Protein AF-A0A820AHL5-F1 (afdb_monomer_lite)

Radius of gyration: 37.46 Å; chains: 1; bounding box: 86×51×110 Å

InterPro domains:
  IPR010291 Ion channel regulatory protein, UNC-93 [PF05978] (450-755)
  IPR023213 Chloramphenicol acetyltransferase-like domain superfamily [G3DSA:3.30.559.10] (4-155)
  IPR023213 Chloramphenicol acetyltransferase-like domain superfamily [G3DSA:3.30.559.10] (196-404)
  IPR036259 MFS transporter superfamily [G3DSA:1.20.1250.20] (405-611)
  IPR036259 MFS transporter superfamily [SSF103473] (408-752)
  IPR051617 UNC-93-like transmembrane regulator [PTHR23294] (353-756)

pLDDT: mean 82.01, std 14.43, range [29.73, 97.81]

Organism: NCBI:txid433720

Secondary structure (DSSP, 8-state):
--S-GGGSTT------S-TT---EEEEEEEESS-HHHHS--HHHHHSSSSEE-GGGGTGGGGS--SSPPTTSSSS--TT--SEEEEEEEETTS-EEEEEEE-TTT--HHHHHHHHHHHHHHHHHHHHTPPPP----B--THHHHHHSSS-TTSSS--HHHHHHHHTS----EEGGG--TT--TTTTTTTSPPTTS-GGG----BPP-GGG--SSS-----EE---HHHHHHHHHHHHTT-SS---HHHHHHHHHHHHHHHHTT-TT-SS-EEEEEEEE-GGGSSSPPPTTB-S--EEEEEEEESS---HHHHHHHHHHHHHT-SHHHHHHHHHHHHH-S-TTTEES---BTTEEEEEE-TTS-GGG---SS-S-S---------TTEEEE---S--SHHHHHHHHHHHHHHHHHHHHHHHHHHHHHHHHHHHHHHHHHHHTTTS------HHHHHHHHHHHHHHHTTTHHHHHHHH-HHHHHHHHHHHHHHHHHHTTS--HHHHHHHHHHHHHHHHHHHHHHHHHHHHT--TTTHHHHHHHHHHHHHHTHHHHHHHHHHH--SSS--HHHHHHHHHHHHHHHHHHHHHHHHHHHHHHHHHHHHTTT--S------HHHHHHHHHHHHHHHTSHHHHHHHHHHHH-S------SS-TTHHHHHHHHHHHHHHHHHHIIIII----SHHHHHHHHHHHHHHHHHHHHHHHHHS-TTGGGS---PPPSS---HHHHHHHHHHHHHHHHHHHHHHHHHHHHHHHHHH-

Foldseek 3Di:
DQLDLCPFPAHDDDDDDDPLALEEAEAEAEDAADPCVQDPFLVVCCPDQNKDFNVVRPVVVQEDDPFDAAPPDSPPRPSHHQKYWYWYAYNVRDIDIDIDGNQQFFDPLLVLLVLQLLLQQLQCVVVVHDRDDDDFDADCCVLVVLAPDRLSDPDFDPVLLVLLVPAQFAFAFLLVECVLDDPVSNVLNHDDPVDDPVPDDHDHHDPNVQFDPPDDFGDMRGDDDPVRLVVLLCQLPVPDPDRFDSVLSVCLVVVLVLCVVLVQQQAADKFWEWEKDACQVQAVVHHDSSHTGNRIGTGIQIDRHRDGSNVSSVSVVVSNVSRHSVSSNSNSSVCSPDNHVSGTDGADAGSRGAYEDECPPSPQQVSHSNPHTDSDDDDDDDRGHRYYYHDDSSVPCPVVLLVVLLVLLLLLLQLLLLLLLLQVLCLLCVQLLQVLVCVVCVPDDDDPAGSVVLLVLLQVLLVVLLLCLVVVCVVCNLLVLLLLLLVLSLLQLVCLLPPDRVSNSVSSNVNSNSVSNNVVSSVVSLVVSADPVCSLVSVLSSQLSNLNSLAPNLVCLLVQDPDQHCHNVSRNVSSVVSSVSSVVSSVSSVVSVVVVVVVVVVVVVPDDDDDPDDDPVVVVVVSVVVVVVCPDPVVVVCVVVVVVLPDPDFAQADGSSCSSVLSNLLSLLQNVLSCCQRPVDPPPDPVVLVVLLVQLVVLLVVLVVLVQQLGDPCRRPDHDPDDGNDDDPPVVSSVSSSVSSSSNSNSSNSCVSSVVVVVVVVVD

Sequence (764 aa):
ANGDHTQRFERLGVLYGAKSDPGVEVVIAQRPEIVSSFVPTAAEREVGSGLWNPEETSLAELVPTASSLALHDLVHFEGLPAMMVQLTSFACGGLAISIKLAHPLADAQSLMGFAHNWAAINRALITNEPLPSLCPIFEPEQLDRAASGNIDASNPDPKLIEAARNLPLHRYDCWASLDGSPSFMAQLTKIPSELDSNTIILGKSLSWSEWDLTAPVSHYLVSFTVDEIKNMWEDASSNSEIRISRLDALLAHIWMLIIRARELSHDQQPIYLDVTLGLRSRLDPPLSENFVGSPIILGNVSTIGIQSIGKMALSIRSTLSKFNSSSIGPMLHELAFELSPNRLWNAFLGRRNTIVTSWLHLKTYEVDFGIGVPRFVNALMPSVDGCVHLLENGNTKGAEKINRHLINVILLGLAFMLLYTAFHATTMLAQSVFEGIKNETINGTNFEGGGYISLGIASACMAIANIFAPVIISILGPSISMFMGGTTFLLYVLSFLFPMIWSFYLVSILLGIGAAILWTAQGTYLALYSNEMTVSRNAGIFWALLQIGYLPGNLFVYLSINTETITRSTRYPLFAVFSIVCAVGLAFFALIIWRTFIERRQSNSQLSNKEEKITMANIAETLKIAVRLFKTRNMLLLLISFAYTDDSLIFTGTRKRLIGLHGVLLGVGEILGGGLFGFITKPKTSSQRGLIIFIGFVLQIVFYYSVFINFPFDSPAKETNSKPYFEFDSLISQVIAFVGSFLVGLGDSSLNIQVPFIRIVCFL

Structure (mmCIF, N/CA/C/O backbone):
data_AF-A0A820AHL5-F1
#
_entry.id   AF-A0A820AHL5-F1
#
loop_
_atom_site.group_PDB
_atom_site.id
_atom_site.type_symbol
_atom_site.label_atom_id
_atom_site.label_alt_id
_atom_site.label_comp_id
_atom_site.label_asym_id
_atom_site.label_entity_id
_atom_site.label_seq_id
_atom_site.pdbx_PDB_ins_code
_atom_site.Cartn_x
_atom_site.Cartn_y
_atom_site.Cartn_z
_atom_site.occupancy
_atom_site.B_iso_or_equiv
_atom_site.auth_seq_id
_atom_site.auth_comp_id
_atom_site.auth_asym_id
_atom_site.auth_atom_id
_atom_site.pdbx_PDB_model_num
ATOM 1 N N . ALA A 1 1 ? 14.212 -1.609 -46.649 1.00 46.19 1 ALA A N 1
ATOM 2 C CA . ALA A 1 1 ? 12.928 -1.187 -46.055 1.00 46.19 1 ALA A CA 1
ATOM 3 C C . ALA A 1 1 ? 12.442 0.076 -46.765 1.00 46.19 1 ALA A C 1
ATOM 5 O O . ALA A 1 1 ? 13.252 0.967 -46.992 1.00 46.19 1 ALA A O 1
ATOM 6 N N . ASN A 1 2 ? 11.165 0.142 -47.151 1.00 50.38 2 ASN A N 1
ATOM 7 C CA . ASN A 1 2 ? 10.552 1.238 -47.924 1.00 50.38 2 ASN A CA 1
ATOM 8 C C . ASN A 1 2 ? 10.225 2.489 -47.067 1.00 50.38 2 ASN A C 1
ATOM 10 O O . ASN A 1 2 ? 9.165 3.083 -47.228 1.00 50.38 2 ASN A O 1
ATOM 14 N N . GLY A 1 3 ? 11.103 2.882 -46.139 1.00 62.53 3 GLY A N 1
ATOM 15 C CA . GLY A 1 3 ? 10.908 4.052 -45.266 1.00 62.53 3 GLY A CA 1
ATOM 16 C C . GLY A 1 3 ? 10.135 3.774 -43.971 1.00 62.53 3 GLY A C 1
ATOM 17 O O . GLY A 1 3 ? 10.609 4.183 -42.918 1.00 62.53 3 GLY A O 1
ATOM 18 N N . ASP A 1 4 ? 9.049 2.997 -44.019 1.00 82.88 4 ASP A N 1
ATOM 19 C CA . ASP A 1 4 ? 8.195 2.681 -42.856 1.00 82.88 4 ASP A CA 1
ATOM 20 C C . ASP A 1 4 ? 8.982 2.070 -41.676 1.00 82.88 4 ASP A C 1
ATOM 22 O O . ASP A 1 4 ? 9.600 1.002 -41.800 1.00 82.88 4 ASP A O 1
ATOM 26 N N . HIS A 1 5 ? 8.978 2.760 -40.533 1.00 85.00 5 HIS A N 1
ATOM 27 C CA . HIS A 1 5 ? 9.694 2.349 -39.326 1.00 85.00 5 HIS A CA 1
ATOM 28 C C . HIS A 1 5 ? 9.137 1.074 -38.681 1.00 85.00 5 HIS A C 1
ATOM 30 O O . HIS A 1 5 ? 9.898 0.337 -38.047 1.00 85.00 5 HIS A O 1
ATOM 36 N N . THR A 1 6 ? 7.856 0.765 -38.890 1.00 85.06 6 THR A N 1
ATOM 37 C CA . THR A 1 6 ? 7.199 -0.431 -38.335 1.00 85.06 6 THR A CA 1
ATOM 38 C C . THR A 1 6 ? 7.652 -1.718 -39.026 1.00 85.06 6 THR A C 1
ATOM 40 O O . THR A 1 6 ? 7.629 -2.788 -38.426 1.00 85.06 6 THR A O 1
ATOM 43 N N . GLN A 1 7 ? 8.141 -1.614 -40.267 1.00 82.44 7 GLN A N 1
ATOM 44 C CA . GLN A 1 7 ? 8.641 -2.740 -41.066 1.00 82.44 7 GLN A CA 1
ATOM 45 C C . GLN A 1 7 ? 10.159 -2.940 -40.949 1.00 82.44 7 GLN A C 1
ATOM 47 O O . GLN A 1 7 ? 10.774 -3.629 -41.771 1.00 82.44 7 GLN A O 1
ATOM 52 N N . ARG A 1 8 ? 10.796 -2.299 -39.963 1.00 84.06 8 ARG A N 1
ATOM 53 C CA . ARG A 1 8 ? 12.222 -2.491 -39.670 1.00 84.06 8 ARG A CA 1
ATOM 54 C C . ARG A 1 8 ? 12.440 -3.814 -38.932 1.00 84.06 8 ARG A C 1
ATOM 56 O O . ARG A 1 8 ? 11.516 -4.408 -38.384 1.00 84.06 8 ARG A O 1
ATOM 63 N N . PHE A 1 9 ? 13.674 -4.300 -38.983 1.00 83.81 9 PHE A N 1
ATOM 64 C CA . PHE A 1 9 ? 14.028 -5.645 -38.545 1.00 83.81 9 PHE A CA 1
ATOM 65 C C . PHE A 1 9 ? 13.775 -5.846 -37.033 1.00 83.81 9 PHE A C 1
ATOM 67 O O . PHE A 1 9 ? 14.003 -4.939 -36.234 1.00 83.81 9 PHE A O 1
ATOM 74 N N . GLU A 1 10 ? 13.252 -7.022 -36.656 1.00 80.94 10 GLU A N 1
ATOM 75 C CA . GLU A 1 10 ? 12.939 -7.421 -35.266 1.00 80.94 10 GLU A CA 1
ATOM 76 C C . GLU A 1 10 ? 12.040 -6.457 -34.463 1.00 80.94 10 GLU A C 1
ATOM 78 O O . GLU A 1 10 ? 12.083 -6.415 -33.230 1.00 80.94 10 GLU A O 1
ATOM 83 N N . ARG A 1 11 ? 11.180 -5.680 -35.130 1.00 85.62 11 ARG A N 1
ATOM 84 C CA . ARG A 1 11 ? 10.150 -4.891 -34.440 1.00 85.62 11 ARG A CA 1
ATOM 85 C C . ARG A 1 11 ? 9.014 -5.801 -33.968 1.00 85.62 11 ARG A C 1
ATOM 87 O O . ARG A 1 11 ? 8.536 -6.657 -34.708 1.00 85.62 11 ARG A O 1
ATOM 94 N N . LEU A 1 12 ? 8.576 -5.600 -32.726 1.00 83.75 12 LEU A N 1
ATOM 95 C CA . LEU A 1 12 ? 7.462 -6.344 -32.148 1.00 83.75 12 LEU A CA 1
ATOM 96 C C . LEU A 1 12 ? 6.142 -5.922 -32.807 1.00 83.75 12 LEU A C 1
ATOM 98 O O . LEU A 1 12 ? 5.702 -4.787 -32.639 1.00 83.75 12 LEU A O 1
ATOM 102 N N . GLY A 1 13 ? 5.497 -6.853 -33.506 1.00 84.12 13 GLY A N 1
ATOM 103 C CA . GLY A 1 13 ? 4.115 -6.720 -33.962 1.00 84.12 13 GLY A CA 1
ATOM 104 C C . GLY A 1 13 ? 3.164 -7.449 -33.018 1.00 84.12 13 GLY A C 1
ATOM 105 O O . GLY A 1 13 ? 3.392 -8.612 -32.691 1.00 84.12 13 GLY A O 1
ATOM 106 N N . VAL A 1 14 ? 2.090 -6.783 -32.587 1.00 83.06 14 VAL A N 1
ATOM 107 C CA . VAL A 1 14 ? 1.070 -7.375 -31.708 1.00 83.06 14 VAL A CA 1
ATOM 108 C C . VAL A 1 14 ? -0.274 -7.365 -32.422 1.00 83.06 14 VAL A C 1
ATOM 110 O O . VAL A 1 14 ? -0.804 -6.304 -32.742 1.00 83.06 14 VAL A O 1
ATOM 113 N N . LEU A 1 15 ? -0.842 -8.551 -32.634 1.00 83.56 15 LEU A N 1
ATOM 114 C CA . LEU A 1 15 ? -2.238 -8.728 -33.025 1.00 83.56 15 LEU A CA 1
ATOM 115 C C . LEU A 1 15 ? -3.010 -9.227 -31.801 1.00 83.56 15 LEU A C 1
ATOM 117 O O . LEU A 1 15 ? -2.572 -10.172 -31.151 1.00 83.56 15 LEU A O 1
ATOM 121 N N . TYR A 1 16 ? -4.133 -8.589 -31.477 1.00 85.19 16 TYR A N 1
ATOM 122 C CA . TYR A 1 16 ? -4.951 -8.931 -30.312 1.00 85.19 16 TYR A CA 1
ATOM 123 C C . TYR A 1 16 ? -6.446 -8.881 -30.643 1.00 85.19 16 TYR A C 1
ATOM 125 O O . TYR A 1 16 ? -6.868 -8.248 -31.614 1.00 85.19 16 TYR A O 1
ATOM 133 N N . GLY A 1 17 ? -7.259 -9.540 -29.820 1.00 83.75 17 GLY A N 1
ATOM 134 C CA . GLY A 1 17 ? -8.708 -9.649 -29.986 1.00 83.75 17 GLY A CA 1
ATOM 135 C C . GLY A 1 17 ? -9.143 -10.800 -30.897 1.00 83.75 17 GLY A C 1
ATOM 136 O O . GLY A 1 17 ? -10.315 -10.858 -31.284 1.00 83.75 17 GLY A O 1
ATOM 137 N N . ALA A 1 18 ? -8.239 -11.715 -31.257 1.00 87.38 18 ALA A N 1
ATOM 138 C CA . ALA A 1 18 ? -8.589 -12.881 -32.056 1.00 87.38 18 ALA A CA 1
ATOM 139 C C . ALA A 1 18 ? -9.186 -13.990 -31.177 1.00 87.38 18 ALA A C 1
ATOM 141 O O . ALA A 1 18 ? -8.880 -14.136 -29.998 1.00 87.38 18 ALA A O 1
ATOM 142 N N . LYS A 1 19 ? -10.031 -14.844 -31.770 1.00 87.38 19 LYS A N 1
ATOM 143 C CA . LYS A 1 19 ? -10.604 -16.007 -31.060 1.00 87.38 19 LYS A CA 1
ATOM 144 C C . LYS A 1 19 ? -9.553 -17.046 -30.648 1.00 87.38 19 LYS A C 1
ATOM 146 O O . LYS A 1 19 ? -9.850 -17.895 -29.817 1.00 87.38 19 LYS A O 1
ATOM 151 N N . SER A 1 20 ? -8.382 -17.010 -31.279 1.00 86.31 20 SER A N 1
ATOM 152 C CA . SER A 1 20 ? -7.238 -17.879 -31.003 1.00 86.31 20 SER A CA 1
ATOM 153 C C . SER A 1 20 ? -6.288 -17.310 -29.949 1.00 86.31 20 SER A C 1
ATOM 155 O O . SER A 1 20 ? -5.281 -17.954 -29.667 1.00 86.31 20 SER A O 1
ATOM 157 N N . ASP A 1 21 ? -6.564 -16.122 -29.399 1.00 87.62 21 ASP A N 1
ATOM 158 C CA . ASP A 1 21 ? -5.708 -15.533 -28.374 1.00 87.62 21 ASP A CA 1
ATOM 159 C C . ASP A 1 21 ? -5.648 -16.475 -27.156 1.00 87.62 21 ASP A C 1
ATOM 161 O O . ASP A 1 21 ? -6.700 -16.884 -26.653 1.00 87.62 21 ASP A O 1
ATOM 165 N N . PRO A 1 22 ? -4.447 -16.807 -26.643 1.00 85.31 22 PRO A N 1
ATOM 166 C CA . PRO A 1 22 ? -4.284 -17.762 -25.542 1.00 85.31 22 PRO A CA 1
ATOM 167 C C . PRO A 1 22 ? -4.880 -17.268 -24.211 1.00 85.31 22 PRO A C 1
ATOM 169 O O . PRO A 1 22 ? -5.010 -18.040 -23.264 1.00 85.31 22 PRO A O 1
ATOM 172 N N . GLY A 1 23 ? -5.278 -15.993 -24.139 1.00 88.69 23 GLY A N 1
ATOM 173 C CA . GLY A 1 23 ? -5.882 -15.388 -22.959 1.00 88.69 23 GLY A CA 1
ATOM 174 C C . GLY A 1 23 ? -4.892 -15.229 -21.804 1.00 88.69 23 GLY A C 1
ATOM 175 O O . GLY A 1 23 ? -3.689 -15.054 -22.006 1.00 88.69 23 GLY A O 1
ATOM 176 N N . VAL A 1 24 ? -5.426 -15.247 -20.581 1.00 91.25 24 VAL A N 1
ATOM 177 C CA . VAL A 1 24 ? -4.644 -15.206 -19.340 1.00 91.25 24 VAL A CA 1
ATOM 178 C C . VAL A 1 24 ? -4.600 -16.611 -18.761 1.00 91.25 24 VAL A C 1
ATOM 180 O O . VAL A 1 24 ? -5.649 -17.198 -18.487 1.00 91.25 24 VAL A O 1
ATOM 183 N N . GLU A 1 25 ? -3.401 -17.137 -18.532 1.00 92.56 25 GLU A N 1
ATOM 184 C CA . GLU A 1 25 ? -3.260 -18.394 -17.801 1.00 92.56 25 GLU A CA 1
ATOM 185 C C . GLU A 1 25 ? -3.549 -18.153 -16.317 1.00 92.56 25 GLU A C 1
ATOM 187 O O . GLU A 1 25 ? -2.984 -17.241 -15.707 1.00 92.56 25 GLU A O 1
ATOM 192 N N . VAL A 1 26 ? -4.426 -18.965 -15.726 1.00 94.50 26 VAL A N 1
ATOM 193 C CA . VAL A 1 26 ? -4.790 -18.862 -14.310 1.00 94.50 26 VAL A CA 1
ATOM 194 C C . VAL A 1 26 ? -4.438 -20.158 -13.596 1.00 94.50 26 VAL A C 1
ATOM 196 O O . VAL A 1 26 ? -4.985 -21.216 -13.899 1.00 94.50 26 VAL A O 1
ATOM 199 N N . VAL A 1 27 ? -3.562 -20.056 -12.600 1.00 94.69 27 VAL A N 1
ATOM 200 C CA . VAL A 1 27 ? -3.155 -21.160 -11.729 1.00 94.69 27 VAL A CA 1
ATOM 201 C C . VAL A 1 27 ? -3.824 -20.999 -10.367 1.00 94.69 27 VAL A C 1
ATOM 203 O O . VAL A 1 27 ? -3.724 -19.950 -9.730 1.00 94.69 27 VAL A O 1
ATOM 206 N N . ILE A 1 28 ? -4.496 -22.047 -9.894 1.00 95.38 28 ILE A N 1
ATOM 207 C CA . ILE A 1 28 ? -5.070 -22.100 -8.545 1.00 95.38 28 ILE A CA 1
ATOM 208 C C . ILE A 1 28 ? -4.220 -23.044 -7.697 1.00 95.38 28 ILE A C 1
ATOM 210 O O . ILE A 1 28 ? -4.073 -24.218 -8.031 1.00 95.38 28 ILE A O 1
ATOM 214 N N . ALA A 1 29 ? -3.679 -22.534 -6.596 1.00 94.06 29 ALA A N 1
ATOM 215 C CA . ALA A 1 29 ? -2.812 -23.267 -5.683 1.00 94.06 29 ALA A CA 1
ATOM 216 C C . ALA A 1 29 ? -3.308 -23.159 -4.234 1.00 94.06 29 ALA A C 1
ATOM 218 O O . ALA A 1 29 ? -4.056 -22.250 -3.866 1.00 94.06 29 ALA A O 1
ATOM 219 N N . GLN A 1 30 ? -2.877 -24.095 -3.391 1.00 94.31 30 GLN A N 1
ATOM 220 C CA . GLN A 1 30 ? -3.198 -24.103 -1.966 1.00 94.31 30 GLN A CA 1
ATOM 221 C C . GLN A 1 30 ? -1.947 -24.382 -1.144 1.00 94.31 30 GLN A C 1
ATOM 223 O O . GLN A 1 30 ? -1.109 -25.192 -1.537 1.00 94.31 30 GLN A O 1
ATOM 228 N N . ARG A 1 31 ? -1.848 -23.731 0.015 1.00 91.81 31 ARG A N 1
ATOM 229 C CA . ARG A 1 31 ? -0.765 -23.914 0.976 1.00 91.81 31 ARG A CA 1
ATOM 230 C C . ARG A 1 31 ? -1.307 -24.251 2.366 1.00 91.81 31 ARG A C 1
ATOM 232 O O . ARG A 1 31 ? -2.260 -23.607 2.817 1.00 91.81 31 ARG A O 1
ATOM 239 N N . PRO A 1 32 ? -0.717 -25.243 3.056 1.00 91.31 32 PRO A N 1
ATOM 240 C CA . PRO A 1 32 ? -1.149 -25.645 4.391 1.00 91.31 32 PRO A CA 1
ATOM 241 C C . PRO A 1 32 ? -0.717 -24.656 5.483 1.00 91.31 32 PRO A C 1
ATOM 243 O O . PRO A 1 32 ? -1.262 -24.698 6.585 1.00 91.31 32 PRO A O 1
ATOM 246 N N . GLU A 1 33 ? 0.250 -23.774 5.216 1.00 89.06 33 GLU A N 1
ATOM 247 C CA . GLU A 1 33 ? 0.702 -22.777 6.183 1.00 89.06 33 GLU A CA 1
ATOM 248 C C . GLU A 1 33 ? -0.297 -21.612 6.332 1.00 89.06 33 GLU A C 1
ATOM 250 O O . GLU A 1 33 ? -1.231 -21.434 5.542 1.00 89.06 33 GLU A O 1
ATOM 255 N N . ILE A 1 34 ? -0.100 -20.786 7.362 1.00 87.62 34 ILE A N 1
ATOM 256 C CA . ILE A 1 34 ? -0.844 -19.535 7.553 1.00 87.62 34 ILE A CA 1
ATOM 257 C C . ILE A 1 34 ? -0.030 -18.354 7.019 1.00 87.62 34 ILE A C 1
ATOM 259 O O . ILE A 1 34 ? 1.198 -18.371 7.025 1.00 87.62 34 ILE A O 1
ATOM 263 N N . VAL A 1 35 ? -0.697 -17.275 6.607 1.00 87.44 35 VAL A N 1
ATOM 264 C CA . VAL A 1 35 ? -0.003 -16.115 6.018 1.00 87.44 35 VAL A CA 1
ATOM 265 C C . VAL A 1 35 ? 1.022 -15.500 6.978 1.00 87.44 35 VAL A C 1
ATOM 267 O O . VAL A 1 35 ? 2.092 -15.092 6.543 1.00 87.44 35 VAL A O 1
ATOM 270 N N . SER A 1 36 ? 0.738 -15.441 8.283 1.00 82.94 36 SER A N 1
ATOM 271 C CA . SER A 1 36 ? 1.648 -14.826 9.261 1.00 82.94 36 SER A CA 1
ATOM 272 C C . SER A 1 36 ? 2.920 -15.630 9.526 1.00 82.94 36 SER A C 1
ATOM 274 O O . SER A 1 36 ? 3.913 -15.030 9.914 1.00 82.94 36 SER A O 1
ATOM 276 N N . SER A 1 37 ? 2.906 -16.954 9.329 1.00 82.94 37 SER A N 1
ATOM 277 C CA . SER A 1 37 ? 4.126 -17.772 9.398 1.00 82.94 37 SER A CA 1
ATOM 278 C C . SER A 1 37 ? 4.937 -17.697 8.108 1.00 82.94 37 SER A C 1
ATOM 280 O O . SER A 1 37 ? 6.112 -18.033 8.114 1.00 82.94 37 SER A O 1
ATOM 282 N N . PHE A 1 38 ? 4.299 -17.283 7.011 1.00 82.88 38 PHE A N 1
ATOM 283 C CA . PHE A 1 38 ? 4.914 -17.189 5.695 1.00 82.88 38 PHE A CA 1
ATOM 284 C C . PHE A 1 38 ? 5.515 -15.802 5.433 1.00 82.88 38 PHE A C 1
ATOM 286 O O . PHE A 1 38 ? 6.617 -15.711 4.912 1.00 82.88 38 PHE A O 1
ATOM 293 N N . VAL A 1 39 ? 4.828 -14.714 5.811 1.00 85.25 39 VAL A N 1
ATOM 294 C CA . VAL A 1 39 ? 5.324 -13.338 5.643 1.00 85.25 39 VAL A CA 1
ATOM 295 C C . VAL A 1 39 ? 5.048 -12.472 6.889 1.00 85.25 39 VAL A C 1
ATOM 297 O O . VAL A 1 39 ? 3.880 -12.282 7.278 1.00 85.25 39 VAL A O 1
ATOM 300 N N . PRO A 1 40 ? 6.091 -11.867 7.497 1.00 81.69 40 PRO A N 1
ATOM 301 C CA . PRO A 1 40 ? 5.934 -10.927 8.608 1.00 81.69 40 PRO A CA 1
ATOM 302 C C . PRO A 1 40 ? 5.220 -9.635 8.176 1.00 81.69 40 PRO A C 1
ATOM 304 O O . PRO A 1 40 ? 5.253 -9.234 7.012 1.00 81.69 40 PRO A O 1
ATOM 307 N N . THR A 1 41 ? 4.558 -8.960 9.115 1.00 82.38 41 THR A N 1
ATOM 308 C CA . THR A 1 41 ? 4.007 -7.605 8.932 1.00 82.38 41 THR A CA 1
ATOM 309 C C . THR A 1 41 ? 5.111 -6.584 8.667 1.00 82.38 41 THR A C 1
ATOM 311 O O . THR A 1 41 ? 6.273 -6.812 8.981 1.00 82.38 41 THR A O 1
ATOM 314 N N . ALA A 1 42 ? 4.734 -5.411 8.152 1.00 79.50 42 ALA A N 1
ATOM 315 C CA . ALA A 1 42 ? 5.644 -4.273 8.037 1.00 79.50 42 ALA A CA 1
ATOM 316 C C . ALA A 1 42 ? 6.318 -3.913 9.372 1.00 79.50 42 ALA A C 1
ATOM 318 O O . ALA A 1 42 ? 7.533 -3.768 9.410 1.00 79.50 42 ALA A O 1
ATOM 319 N N . ALA A 1 43 ? 5.553 -3.873 10.469 1.00 76.81 43 ALA A N 1
ATOM 320 C CA . ALA A 1 43 ? 6.095 -3.622 11.802 1.00 76.81 43 ALA A CA 1
ATOM 321 C C . ALA A 1 43 ? 7.066 -4.727 12.256 1.00 76.81 43 ALA A C 1
ATOM 323 O O . ALA A 1 43 ? 8.137 -4.424 12.761 1.00 76.81 43 ALA A O 1
ATOM 324 N N . GLU A 1 44 ? 6.738 -6.005 12.041 1.00 77.38 44 GLU A N 1
ATOM 325 C CA . GLU A 1 44 ? 7.632 -7.125 12.384 1.00 77.38 44 GLU A CA 1
ATOM 326 C C . GLU A 1 44 ? 8.930 -7.109 11.560 1.00 77.38 44 GLU A C 1
ATOM 328 O O . GLU A 1 44 ? 9.974 -7.465 12.093 1.00 77.38 44 GLU A O 1
ATOM 333 N N . ARG A 1 45 ? 8.893 -6.654 10.298 1.00 78.94 45 ARG A N 1
ATOM 334 C CA . ARG A 1 45 ? 10.102 -6.457 9.469 1.00 78.94 45 ARG A CA 1
ATOM 335 C C . ARG A 1 45 ? 10.955 -5.269 9.919 1.00 78.94 45 ARG A C 1
ATOM 337 O O . ARG A 1 45 ? 12.150 -5.243 9.646 1.00 78.94 45 ARG A O 1
ATOM 344 N N . GLU A 1 46 ? 10.350 -4.281 10.573 1.00 71.81 46 GLU A N 1
ATOM 345 C CA . GLU A 1 46 ? 11.057 -3.124 11.134 1.00 71.81 46 GLU A CA 1
ATOM 346 C C . GLU A 1 46 ? 11.699 -3.433 12.498 1.00 71.81 46 GLU A C 1
ATOM 348 O O . GLU A 1 46 ? 12.695 -2.807 12.857 1.00 71.81 46 GLU A O 1
ATOM 353 N N . VAL A 1 47 ? 11.172 -4.400 13.260 1.00 64.88 47 VAL A N 1
ATOM 354 C CA . VAL A 1 47 ? 11.731 -4.797 14.563 1.00 64.88 47 VAL A CA 1
ATOM 355 C C . VAL A 1 47 ? 13.084 -5.497 14.364 1.00 64.88 47 VAL A C 1
ATOM 357 O O . VAL A 1 47 ? 13.150 -6.607 13.849 1.00 64.88 47 VAL A O 1
ATOM 360 N N . GLY A 1 48 ? 14.175 -4.858 14.806 1.00 63.56 48 GLY A N 1
ATOM 361 C CA . GLY A 1 48 ? 15.548 -5.366 14.681 1.00 63.56 48 GLY A CA 1
ATOM 362 C C . GLY A 1 48 ? 16.459 -4.389 13.932 1.00 63.56 48 GLY A C 1
ATOM 363 O O . GLY A 1 48 ? 16.425 -3.192 14.197 1.00 63.56 48 GLY A O 1
ATOM 364 N N . SER A 1 49 ? 17.282 -4.892 13.005 1.00 62.53 49 SER A N 1
ATOM 365 C CA . SER A 1 49 ? 18.156 -4.083 12.133 1.00 62.53 49 SER A CA 1
ATOM 366 C C . SER A 1 49 ? 17.452 -3.522 10.885 1.00 62.53 49 SER A C 1
ATOM 368 O O . SER A 1 49 ? 18.119 -2.942 10.032 1.00 62.53 49 SER A O 1
ATOM 370 N N . GLY A 1 50 ? 16.135 -3.732 10.736 1.00 69.94 50 GLY A N 1
ATOM 371 C CA . GLY A 1 50 ? 15.377 -3.364 9.531 1.00 69.94 50 GLY A CA 1
ATOM 372 C C . GLY A 1 50 ? 15.705 -4.212 8.293 1.00 69.94 50 GLY A C 1
ATOM 373 O O . GLY A 1 50 ? 15.336 -3.835 7.180 1.00 69.94 50 GLY A O 1
ATOM 374 N N . LEU A 1 51 ? 16.410 -5.334 8.480 1.00 83.19 51 LEU A N 1
ATOM 375 C CA . LEU A 1 51 ? 16.842 -6.259 7.436 1.00 83.19 51 LEU A CA 1
ATOM 376 C C . LEU A 1 51 ? 15.984 -7.526 7.470 1.00 83.19 51 LEU A C 1
ATOM 378 O O . LEU A 1 51 ? 15.885 -8.180 8.508 1.00 83.19 51 LEU A O 1
ATOM 382 N N . TRP A 1 52 ? 15.417 -7.912 6.330 1.00 85.00 52 TRP A N 1
ATOM 383 C CA . TRP A 1 52 ? 14.659 -9.155 6.201 1.00 85.00 52 TRP A CA 1
ATOM 384 C C . TRP A 1 52 ? 15.047 -9.912 4.930 1.00 85.00 52 TRP A C 1
ATOM 386 O O . TRP A 1 52 ? 15.167 -9.310 3.862 1.00 85.00 52 TRP A O 1
ATOM 396 N N . ASN A 1 53 ? 15.242 -11.229 5.046 1.00 83.69 53 ASN A N 1
ATOM 397 C CA . ASN A 1 53 ? 15.581 -12.102 3.926 1.00 83.69 53 ASN A CA 1
ATOM 398 C C . ASN A 1 53 ? 14.322 -12.801 3.372 1.00 83.69 53 ASN A C 1
ATOM 400 O O . ASN A 1 53 ? 13.855 -13.771 3.971 1.00 83.69 53 ASN A O 1
ATOM 404 N N . PRO A 1 54 ? 13.764 -12.362 2.230 1.00 74.69 54 PRO A N 1
ATOM 405 C CA . PRO A 1 54 ? 12.643 -13.051 1.595 1.00 74.69 54 PRO A CA 1
ATOM 406 C C . PRO A 1 54 ? 12.981 -14.451 1.061 1.00 74.69 54 PRO A C 1
ATOM 408 O O . PRO A 1 54 ? 12.052 -15.234 0.848 1.00 74.69 54 PRO A O 1
ATOM 411 N N . GLU A 1 55 ? 14.252 -14.800 0.840 1.00 69.75 55 GLU A N 1
ATOM 412 C CA . GLU A 1 55 ? 14.638 -16.132 0.340 1.00 69.75 55 GLU A CA 1
ATOM 413 C C . GLU A 1 55 ? 14.301 -17.241 1.344 1.00 69.75 55 GLU A C 1
ATOM 415 O O . GLU A 1 55 ? 13.948 -18.346 0.940 1.00 69.75 55 GLU A O 1
ATOM 420 N N . GLU A 1 56 ? 14.268 -16.925 2.644 1.00 65.19 56 GLU A N 1
ATOM 421 C CA . GLU A 1 56 ? 13.776 -17.838 3.688 1.00 65.19 56 GLU A CA 1
ATOM 422 C C . GLU A 1 56 ? 12.300 -18.216 3.490 1.00 65.19 56 GLU A C 1
ATOM 424 O O . GLU A 1 56 ? 11.831 -19.225 4.014 1.00 65.19 56 GLU A O 1
ATOM 429 N N . THR A 1 57 ? 11.555 -17.422 2.715 1.00 67.94 57 THR A N 1
ATOM 430 C CA . THR A 1 57 ? 10.098 -17.533 2.590 1.00 67.94 57 THR A CA 1
ATOM 431 C C . THR A 1 57 ? 9.612 -18.112 1.266 1.00 67.94 57 THR A C 1
ATOM 433 O O . THR A 1 57 ? 8.428 -18.028 0.985 1.00 67.94 57 THR A O 1
ATOM 436 N N . SER A 1 58 ? 10.463 -18.749 0.451 1.00 79.25 58 SER A N 1
ATOM 437 C CA . SER A 1 58 ? 10.054 -19.476 -0.776 1.00 79.25 58 SER A CA 1
ATOM 438 C C . SER A 1 58 ? 9.031 -18.726 -1.659 1.00 79.25 58 SER A C 1
ATOM 440 O O . SER A 1 58 ? 8.143 -19.330 -2.262 1.00 79.25 58 SER A O 1
ATOM 442 N N . LEU A 1 59 ? 9.136 -17.389 -1.752 1.00 82.88 59 LEU A N 1
ATOM 443 C CA . LEU A 1 59 ? 8.167 -16.539 -2.470 1.00 82.88 59 LEU A CA 1
ATOM 444 C C . LEU A 1 59 ? 8.028 -16.911 -3.952 1.00 82.88 59 LEU A C 1
ATOM 446 O O . LEU A 1 59 ? 6.976 -16.681 -4.546 1.00 82.88 59 LEU A O 1
ATOM 450 N N . ALA A 1 60 ? 9.073 -17.498 -4.540 1.00 81.31 60 ALA A N 1
ATOM 451 C CA . ALA A 1 60 ? 9.067 -17.994 -5.911 1.00 81.31 60 ALA A CA 1
ATOM 452 C C . ALA A 1 60 ? 7.993 -19.073 -6.154 1.00 81.31 60 ALA A C 1
ATOM 454 O O . ALA A 1 60 ? 7.466 -19.157 -7.258 1.00 81.31 60 ALA A O 1
ATOM 455 N N . GLU A 1 61 ? 7.604 -19.842 -5.130 1.00 85.94 61 GLU A N 1
ATOM 456 C CA . GLU A 1 61 ? 6.542 -20.858 -5.226 1.00 85.94 61 GLU A CA 1
ATOM 457 C C . GLU A 1 61 ? 5.139 -20.246 -5.383 1.00 85.94 61 GLU A C 1
ATOM 459 O O . GLU A 1 61 ? 4.192 -20.931 -5.774 1.00 85.94 61 GLU A O 1
ATOM 464 N N . LEU A 1 62 ? 4.977 -18.951 -5.087 1.00 88.56 62 LEU A N 1
ATOM 465 C CA . LEU A 1 62 ? 3.708 -18.241 -5.264 1.00 88.56 62 LEU A CA 1
ATOM 466 C C . LEU A 1 62 ? 3.473 -17.773 -6.704 1.00 88.56 62 LEU A C 1
ATOM 468 O O . LEU A 1 62 ? 2.448 -17.148 -6.981 1.00 88.56 62 LEU A O 1
ATOM 472 N N . VAL A 1 63 ? 4.422 -18.017 -7.608 1.00 87.31 63 VAL A N 1
ATOM 473 C CA . VAL A 1 63 ? 4.412 -17.497 -8.977 1.00 87.31 63 VAL A CA 1
ATOM 474 C C . VAL A 1 63 ? 4.331 -18.651 -9.968 1.00 87.31 63 VAL A C 1
ATOM 476 O O . VAL A 1 63 ? 4.997 -19.664 -9.765 1.00 87.31 63 VAL A O 1
ATOM 479 N N . PRO A 1 64 ? 3.553 -18.510 -11.056 1.00 83.88 64 PRO A N 1
ATOM 480 C CA . PRO A 1 64 ? 3.402 -19.586 -12.024 1.00 83.88 64 PRO A CA 1
ATOM 481 C C . PRO A 1 64 ? 4.730 -19.860 -12.749 1.00 83.88 64 PRO A C 1
ATOM 483 O O . PRO A 1 64 ? 5.338 -18.958 -13.344 1.00 83.88 64 PRO A O 1
ATOM 486 N N . THR A 1 65 ? 5.178 -21.118 -12.687 1.00 76.75 65 THR A N 1
ATOM 487 C CA . THR A 1 65 ? 6.442 -21.609 -13.275 1.00 76.75 65 THR A CA 1
ATOM 488 C C . THR A 1 65 ? 6.254 -22.604 -14.422 1.00 76.75 65 THR A C 1
ATOM 490 O O . THR A 1 65 ? 7.228 -22.913 -15.101 1.00 76.75 65 THR A O 1
ATOM 493 N N . ALA A 1 66 ? 5.034 -23.100 -14.654 1.00 68.38 66 ALA A N 1
ATOM 494 C CA . ALA A 1 66 ? 4.770 -24.180 -15.610 1.00 68.38 66 ALA A CA 1
ATOM 495 C C . ALA A 1 66 ? 4.914 -23.763 -17.086 1.00 68.38 66 ALA A C 1
ATOM 497 O O . ALA A 1 66 ? 5.313 -24.585 -17.909 1.00 68.38 66 ALA A O 1
ATOM 498 N N . SER A 1 67 ? 4.636 -22.495 -17.403 1.00 75.88 67 SER A N 1
ATOM 499 C CA . SER A 1 67 ? 4.625 -21.967 -18.771 1.00 75.88 67 SER A CA 1
ATOM 500 C C . SER A 1 67 ? 5.541 -20.750 -18.913 1.00 75.88 67 SER A C 1
ATOM 502 O O . SER A 1 67 ? 5.707 -19.955 -17.981 1.00 75.88 67 SER A O 1
ATOM 504 N N . SER A 1 68 ? 6.125 -20.572 -20.098 1.00 88.38 68 SER A N 1
ATOM 505 C CA . SER A 1 68 ? 6.787 -19.321 -20.482 1.00 88.38 68 SER A CA 1
ATOM 506 C C . SER A 1 68 ? 5.758 -18.299 -20.963 1.00 88.38 68 SER A C 1
ATOM 508 O O . SER A 1 68 ? 4.744 -18.657 -21.556 1.00 88.38 68 SER A O 1
ATOM 510 N N . LEU A 1 69 ? 6.028 -17.012 -20.732 1.00 91.12 69 LEU A N 1
ATOM 511 C CA . LEU A 1 69 ? 5.253 -15.948 -21.368 1.00 91.12 69 LEU A CA 1
ATOM 512 C C . LEU A 1 69 ? 5.626 -15.831 -22.848 1.00 91.12 69 LEU A C 1
ATOM 514 O O . LEU A 1 69 ? 6.756 -16.139 -23.241 1.00 91.12 69 LEU A O 1
ATOM 518 N N . ALA A 1 70 ? 4.708 -15.299 -23.650 1.00 88.50 70 ALA A N 1
ATOM 519 C CA . ALA A 1 70 ? 5.063 -14.760 -24.955 1.00 88.50 70 ALA A CA 1
ATOM 520 C C . ALA A 1 70 ? 6.198 -13.733 -24.800 1.00 88.50 70 ALA A C 1
ATOM 522 O O . ALA A 1 70 ? 6.248 -12.999 -23.809 1.00 88.50 70 ALA A O 1
ATOM 523 N N . LEU A 1 71 ? 7.092 -13.673 -25.791 1.00 86.44 71 LEU A N 1
ATOM 524 C CA . LEU A 1 71 ? 8.219 -12.730 -25.835 1.00 86.44 71 LEU A CA 1
ATOM 525 C C . LEU A 1 71 ? 9.287 -12.945 -24.746 1.00 86.44 71 LEU A C 1
ATOM 527 O O . LEU A 1 71 ? 10.049 -12.029 -24.444 1.00 86.44 71 LEU A O 1
ATOM 531 N N . HIS A 1 72 ? 9.350 -14.135 -24.139 1.00 84.44 72 HIS A N 1
ATOM 532 C CA . HIS A 1 72 ? 10.475 -14.504 -23.272 1.00 84.44 72 HIS A CA 1
ATOM 533 C C . HIS A 1 72 ? 11.776 -14.726 -24.066 1.00 84.44 72 HIS A C 1
ATOM 535 O O . HIS A 1 72 ? 12.862 -14.546 -23.519 1.00 84.44 72 HIS A O 1
ATOM 541 N N . ASP A 1 73 ? 11.656 -15.091 -25.344 1.00 80.44 73 ASP A N 1
ATOM 542 C CA . ASP A 1 73 ? 12.712 -15.076 -26.351 1.00 80.44 73 ASP A CA 1
ATOM 543 C C . ASP A 1 73 ? 12.131 -14.623 -27.714 1.00 80.44 73 ASP A C 1
ATOM 545 O O . ASP A 1 73 ? 10.935 -14.331 -27.828 1.00 80.44 73 ASP A O 1
ATOM 549 N N . LEU A 1 74 ? 12.982 -14.527 -28.741 1.00 74.44 74 LEU A N 1
ATOM 550 C CA . LEU A 1 74 ? 12.598 -14.075 -30.089 1.00 74.44 74 LEU A CA 1
ATOM 551 C C . LEU A 1 74 ? 12.065 -15.196 -30.999 1.00 74.44 74 LEU A C 1
ATOM 553 O O . LEU A 1 74 ? 11.657 -14.920 -32.124 1.00 74.44 74 LEU A O 1
ATOM 557 N N . VAL A 1 75 ? 12.092 -16.454 -30.552 1.00 77.94 75 VAL A N 1
ATOM 558 C CA . VAL A 1 75 ? 11.866 -17.639 -31.401 1.00 77.94 75 VAL A CA 1
ATOM 559 C C . VAL A 1 75 ? 10.558 -18.348 -31.044 1.00 77.94 75 VAL A C 1
ATOM 561 O O . VAL A 1 75 ? 9.837 -18.811 -31.923 1.00 77.94 75 VAL A O 1
ATOM 564 N N . HIS A 1 76 ? 10.224 -18.412 -29.760 1.00 82.56 76 HIS A N 1
ATOM 565 C CA . HIS A 1 76 ? 9.132 -19.186 -29.187 1.00 82.56 76 HIS A CA 1
ATOM 566 C C . HIS A 1 76 ? 8.117 -18.247 -28.527 1.00 82.56 76 HIS A C 1
ATOM 568 O O . HIS A 1 76 ? 8.092 -18.072 -27.308 1.00 82.56 76 HIS A O 1
ATOM 574 N N . PHE A 1 77 ? 7.257 -17.633 -29.338 1.00 81.69 77 PHE A N 1
ATOM 575 C CA . PHE A 1 77 ? 6.201 -16.732 -28.856 1.00 81.69 77 PHE A CA 1
ATOM 576 C C . PHE A 1 77 ? 4.784 -17.168 -29.258 1.00 81.69 77 PHE A C 1
ATOM 578 O O . PHE A 1 77 ? 3.829 -16.803 -28.572 1.00 81.69 77 PHE A O 1
ATOM 585 N N . GLU A 1 78 ? 4.622 -17.942 -30.336 1.00 84.06 78 GLU A N 1
ATOM 586 C CA . GLU A 1 78 ? 3.305 -18.385 -30.805 1.00 84.06 78 GLU A CA 1
ATOM 587 C C . GLU A 1 78 ? 2.590 -19.269 -29.775 1.00 84.06 78 GLU A C 1
ATOM 589 O O . GLU A 1 78 ? 3.164 -20.195 -29.205 1.00 84.06 78 GLU A O 1
ATOM 594 N N . GLY A 1 79 ? 1.306 -18.978 -29.543 1.00 84.69 79 GLY A N 1
ATOM 595 C CA . GLY A 1 79 ? 0.446 -19.742 -28.635 1.00 84.69 79 GLY A CA 1
ATOM 596 C C . GLY A 1 79 ? 0.724 -19.544 -27.141 1.00 84.69 79 GLY A C 1
ATOM 597 O O . GLY A 1 79 ? -0.015 -20.094 -26.326 1.00 84.69 79 GLY A O 1
ATOM 598 N N . LEU A 1 80 ? 1.736 -18.756 -26.761 1.00 90.38 80 LEU A N 1
ATOM 599 C CA . LEU A 1 80 ? 2.049 -18.473 -25.360 1.00 90.38 80 LEU A CA 1
ATOM 600 C C . LEU A 1 80 ? 1.241 -17.283 -24.817 1.00 90.38 80 LEU A C 1
ATOM 602 O O . LEU A 1 80 ? 1.001 -16.313 -25.540 1.00 90.38 80 LEU A O 1
ATOM 606 N N . PRO A 1 81 ? 0.848 -17.299 -23.532 1.00 91.75 81 PRO A N 1
ATOM 607 C CA . PRO A 1 81 ? 0.125 -16.188 -22.930 1.00 91.75 81 PRO A CA 1
ATOM 608 C C . PRO A 1 81 ? 1.039 -14.974 -22.713 1.00 91.75 81 PRO A C 1
ATOM 610 O O . PRO A 1 81 ? 2.189 -15.096 -22.294 1.00 91.75 81 PRO A O 1
ATOM 613 N N . ALA A 1 82 ? 0.507 -13.770 -22.922 1.00 90.94 82 ALA A N 1
ATOM 614 C CA . ALA A 1 82 ? 1.186 -12.519 -22.562 1.00 90.94 82 ALA A CA 1
ATOM 615 C C . ALA A 1 82 ? 1.130 -12.225 -21.051 1.00 90.94 82 ALA A C 1
ATOM 617 O O . ALA A 1 82 ? 1.847 -11.354 -20.551 1.00 90.94 82 ALA A O 1
ATOM 618 N N . MET A 1 83 ? 0.274 -12.942 -20.319 1.00 92.81 83 MET A N 1
ATOM 619 C CA . MET A 1 83 ? 0.025 -12.736 -18.902 1.00 92.81 83 MET A CA 1
ATOM 620 C C . MET A 1 83 ? -0.370 -14.042 -18.208 1.00 92.81 83 MET A C 1
ATOM 622 O O . MET A 1 83 ? -1.145 -14.833 -18.741 1.00 92.81 83 MET A O 1
ATOM 626 N N . MET A 1 84 ? 0.107 -14.223 -16.979 1.00 94.38 84 MET A N 1
ATOM 627 C CA . MET A 1 84 ? -0.300 -15.308 -16.093 1.00 94.38 84 MET A CA 1
ATOM 628 C C . MET A 1 84 ? -0.641 -14.777 -14.704 1.00 94.38 84 MET A C 1
ATOM 630 O O . MET A 1 84 ? -0.036 -13.817 -14.215 1.00 94.38 84 MET A O 1
ATOM 634 N N . VAL A 1 85 ? -1.584 -15.439 -14.048 1.00 95.56 85 VAL A N 1
ATOM 635 C CA . VAL A 1 85 ? -2.016 -15.151 -12.682 1.00 95.56 85 VAL A CA 1
ATOM 636 C C . VAL A 1 85 ? -1.975 -16.432 -11.865 1.00 95.56 85 VAL A C 1
ATOM 638 O O . VAL A 1 85 ? -2.464 -17.464 -12.313 1.00 95.56 85 VAL A O 1
ATOM 641 N N . GLN A 1 86 ? -1.460 -16.361 -10.640 1.00 95.50 86 GLN A N 1
ATOM 642 C CA . GLN A 1 86 ? -1.610 -17.442 -9.668 1.00 95.50 86 GLN A CA 1
ATOM 643 C C . GLN A 1 86 ? -2.342 -16.951 -8.422 1.00 95.50 86 GLN A C 1
ATOM 645 O O . GLN A 1 86 ? -1.959 -15.950 -7.814 1.00 95.50 86 GLN A O 1
ATOM 650 N N . LEU A 1 87 ? -3.382 -17.685 -8.033 1.00 95.81 87 LEU A N 1
ATOM 651 C CA . LEU A 1 87 ? -4.135 -17.488 -6.800 1.00 95.81 87 LEU A CA 1
ATOM 652 C C . LEU A 1 87 ? -3.771 -18.606 -5.828 1.00 95.81 87 LEU A C 1
ATOM 654 O O . LEU A 1 87 ? -4.086 -19.768 -6.074 1.00 95.81 87 LEU A O 1
ATOM 658 N N . THR A 1 88 ? -3.112 -18.260 -4.724 1.00 95.12 88 THR A N 1
ATOM 659 C CA . THR A 1 88 ? -2.675 -19.231 -3.713 1.00 95.12 88 THR A CA 1
ATOM 660 C C . THR A 1 88 ? -3.416 -19.003 -2.400 1.00 95.12 88 THR A C 1
ATOM 662 O O . THR A 1 88 ? -3.194 -17.990 -1.735 1.00 95.12 88 THR A O 1
ATOM 665 N N . SER A 1 89 ? -4.295 -19.929 -2.009 1.00 94.88 89 SER A N 1
ATOM 666 C CA . SER A 1 89 ? -5.019 -19.853 -0.731 1.00 94.88 89 SER A CA 1
ATOM 667 C C . SER A 1 89 ? -4.237 -20.504 0.412 1.00 94.88 89 SER A C 1
ATOM 669 O O . SER A 1 89 ? -3.686 -21.589 0.238 1.00 94.88 89 SER A O 1
ATOM 671 N N . PHE A 1 90 ? -4.259 -19.894 1.593 1.00 92.81 90 PHE A N 1
ATOM 672 C CA . PHE A 1 90 ? -3.606 -20.379 2.815 1.00 92.81 90 PHE A CA 1
ATOM 673 C C . PHE A 1 90 ? -4.618 -21.011 3.779 1.00 92.81 90 PHE A C 1
ATOM 675 O O . PHE A 1 90 ? -5.795 -20.640 3.777 1.00 92.81 90 PHE A O 1
ATOM 682 N N . ALA A 1 91 ? -4.166 -21.883 4.685 1.00 90.62 91 ALA A N 1
ATOM 683 C CA . ALA A 1 91 ? -5.037 -22.580 5.644 1.00 90.62 91 ALA A CA 1
ATOM 684 C C . ALA A 1 91 ? -5.825 -21.641 6.580 1.00 90.62 91 ALA A C 1
ATOM 686 O O . ALA A 1 91 ? -6.905 -21.987 7.055 1.00 90.62 91 ALA A O 1
ATOM 687 N N . CYS A 1 92 ? -5.322 -20.425 6.824 1.00 85.06 92 CYS A N 1
ATOM 688 C CA . CYS A 1 92 ? -6.027 -19.397 7.597 1.00 85.06 92 CYS A CA 1
ATOM 689 C C . CYS A 1 92 ? -7.101 -18.629 6.802 1.00 85.06 92 CYS A C 1
ATOM 691 O O . CYS A 1 92 ? -7.661 -17.669 7.329 1.00 85.06 92 CYS A O 1
ATOM 693 N N . GLY A 1 93 ? -7.353 -18.989 5.539 1.00 86.00 93 GLY A N 1
ATOM 694 C CA . GLY A 1 93 ? -8.224 -18.244 4.622 1.00 86.00 93 GLY A CA 1
ATOM 695 C C . GLY A 1 93 ? -7.561 -17.017 3.985 1.00 86.00 93 GLY A C 1
ATOM 696 O O . GLY A 1 93 ? -8.243 -16.212 3.361 1.00 86.00 93 GLY A O 1
ATOM 697 N N . GLY A 1 94 ? -6.245 -16.853 4.151 1.00 88.00 94 GLY A N 1
ATOM 698 C CA . GLY A 1 94 ? -5.485 -15.804 3.470 1.00 88.00 94 GLY A CA 1
ATOM 699 C C . GLY A 1 94 ? -5.259 -16.125 1.992 1.00 88.00 94 GLY A C 1
ATOM 700 O O . GLY A 1 94 ? -5.365 -17.280 1.583 1.00 88.00 94 GLY A O 1
ATOM 701 N N . LEU A 1 95 ? -4.919 -15.109 1.200 1.00 92.06 95 LEU A N 1
ATOM 702 C CA . LEU A 1 95 ? -4.732 -15.222 -0.246 1.00 92.06 95 LEU A CA 1
ATOM 703 C C . LEU A 1 95 ? -3.438 -14.517 -0.667 1.00 92.06 95 LEU A C 1
ATOM 705 O O . LEU A 1 95 ? -3.203 -13.376 -0.273 1.00 92.06 95 LEU A O 1
ATOM 709 N N . ALA A 1 96 ? -2.632 -15.181 -1.492 1.00 93.88 96 ALA A N 1
ATOM 710 C CA . ALA A 1 96 ? -1.598 -14.537 -2.294 1.00 93.88 96 ALA A CA 1
ATOM 711 C C . ALA A 1 96 ? -2.038 -14.493 -3.759 1.00 93.88 96 ALA A C 1
ATOM 713 O O . ALA A 1 96 ? -2.543 -15.482 -4.293 1.00 93.88 96 ALA A O 1
ATOM 714 N N . ILE A 1 97 ? -1.828 -13.340 -4.389 1.00 95.12 97 ILE A N 1
ATOM 715 C CA . ILE A 1 97 ? -2.106 -13.099 -5.804 1.00 95.12 97 ILE A CA 1
ATOM 716 C C . ILE A 1 97 ? -0.778 -12.744 -6.459 1.00 95.12 97 ILE A C 1
ATOM 718 O O . ILE A 1 97 ? -0.163 -11.740 -6.102 1.00 95.12 97 ILE A O 1
ATOM 722 N N . SER A 1 98 ? -0.341 -13.568 -7.403 1.00 94.62 98 SER A N 1
ATOM 723 C CA . SER A 1 98 ? 0.815 -13.285 -8.247 1.00 94.62 98 SER A CA 1
ATOM 724 C C . SER A 1 98 ? 0.354 -12.926 -9.648 1.00 94.62 98 SER A C 1
ATOM 726 O O . SER A 1 98 ? -0.553 -13.563 -10.186 1.00 94.62 98 SER A O 1
ATOM 728 N N . ILE A 1 99 ? 0.982 -11.904 -10.225 1.00 94.38 99 ILE A N 1
ATOM 729 C CA . ILE A 1 99 ? 0.722 -11.433 -11.581 1.00 94.38 99 ILE A CA 1
ATOM 730 C C . ILE A 1 99 ? 2.058 -11.381 -12.316 1.00 94.38 99 ILE A C 1
ATOM 732 O O . ILE A 1 99 ? 2.984 -10.693 -11.885 1.00 94.38 99 ILE A O 1
ATOM 736 N N . LYS A 1 100 ? 2.151 -12.104 -13.430 1.00 92.88 100 LYS A N 1
ATOM 737 C CA . LYS A 1 100 ? 3.327 -12.167 -14.301 1.00 92.88 100 LYS A CA 1
ATOM 738 C C . LYS A 1 100 ? 2.913 -11.710 -15.696 1.00 92.88 100 LYS A C 1
ATOM 740 O O . LYS A 1 100 ? 1.905 -12.185 -16.209 1.00 92.88 100 LYS A O 1
ATOM 745 N N . LEU A 1 101 ? 3.660 -10.792 -16.305 1.00 92.38 101 LEU A N 1
ATOM 746 C CA . LEU A 1 101 ? 3.290 -10.181 -17.586 1.00 92.38 101 LEU A CA 1
ATOM 747 C C . LEU A 1 101 ? 4.523 -9.991 -18.473 1.00 92.38 101 LEU A C 1
ATOM 749 O O . LEU A 1 101 ? 5.626 -9.782 -17.965 1.00 92.38 101 LEU A O 1
ATOM 753 N N . ALA A 1 102 ? 4.346 -10.106 -19.789 1.00 92.25 102 ALA A N 1
ATOM 754 C CA . ALA A 1 102 ? 5.415 -9.918 -20.760 1.00 92.25 102 ALA A CA 1
ATOM 755 C C . ALA A 1 102 ? 5.882 -8.454 -20.740 1.00 92.25 102 ALA A C 1
ATOM 757 O O . ALA A 1 102 ? 5.169 -7.553 -21.179 1.00 92.25 102 ALA A O 1
ATOM 758 N N . HIS A 1 103 ? 7.090 -8.219 -20.225 1.00 91.06 103 HIS A N 1
ATOM 759 C CA . HIS A 1 103 ? 7.629 -6.876 -19.985 1.00 91.06 103 HIS A CA 1
ATOM 760 C C . HIS A 1 103 ? 7.679 -5.955 -21.229 1.00 91.06 103 HIS A C 1
ATOM 762 O O . HIS A 1 103 ? 7.484 -4.746 -21.069 1.00 91.06 103 HIS A O 1
ATOM 768 N N . PRO A 1 104 ? 7.887 -6.459 -22.468 1.00 89.12 104 PRO A N 1
ATOM 769 C CA . PRO A 1 104 ? 7.774 -5.625 -23.670 1.00 89.12 104 PRO A CA 1
ATOM 770 C C . PRO A 1 104 ? 6.378 -5.012 -23.881 1.00 89.12 104 PRO A C 1
ATOM 772 O O . PRO A 1 104 ? 6.259 -3.973 -24.523 1.00 89.12 104 PRO A O 1
ATOM 775 N N . LEU A 1 105 ? 5.325 -5.626 -23.329 1.00 90.88 105 LEU A N 1
ATOM 776 C CA . LEU A 1 105 ? 3.934 -5.182 -23.474 1.00 90.88 105 LEU A CA 1
ATOM 777 C C . LEU A 1 105 ? 3.452 -4.304 -22.313 1.00 90.88 105 LEU A C 1
ATOM 779 O O . LEU A 1 105 ? 2.483 -3.564 -22.473 1.00 90.88 105 LEU A O 1
ATOM 783 N N . ALA A 1 106 ? 4.098 -4.371 -21.148 1.00 93.12 106 ALA A N 1
ATOM 784 C CA . ALA A 1 106 ? 3.713 -3.592 -19.977 1.00 93.12 106 ALA A CA 1
ATOM 785 C C . ALA A 1 106 ? 4.895 -3.373 -19.029 1.00 93.12 106 ALA A C 1
ATOM 787 O O . ALA A 1 106 ? 5.600 -4.316 -18.670 1.00 93.12 106 ALA A O 1
ATOM 788 N N . ASP A 1 107 ? 5.058 -2.139 -18.559 1.00 95.25 107 ASP A N 1
ATOM 789 C CA . ASP A 1 107 ? 5.882 -1.848 -17.388 1.00 95.25 107 ASP A CA 1
ATOM 790 C C . ASP A 1 107 ? 5.099 -2.036 -16.074 1.00 95.25 107 ASP A C 1
ATOM 792 O O . ASP A 1 107 ? 3.921 -2.408 -16.047 1.00 95.25 107 ASP A O 1
ATOM 796 N N . ALA A 1 108 ? 5.758 -1.742 -14.952 1.00 94.25 108 ALA A N 1
ATOM 797 C CA . ALA A 1 108 ? 5.154 -1.807 -13.626 1.00 94.25 108 ALA A CA 1
ATOM 798 C C . ALA A 1 108 ? 3.918 -0.901 -13.469 1.00 94.25 108 ALA A C 1
ATOM 800 O O . ALA A 1 108 ? 2.991 -1.254 -12.743 1.00 94.25 108 ALA A O 1
ATOM 801 N N . GLN A 1 109 ? 3.864 0.248 -14.151 1.00 94.75 109 GLN A N 1
ATOM 802 C CA . GLN A 1 109 ? 2.701 1.134 -14.085 1.00 94.75 109 GLN A CA 1
ATOM 803 C C . GLN A 1 109 ? 1.497 0.506 -14.794 1.00 94.75 109 GLN A C 1
ATOM 805 O O . GLN A 1 109 ? 0.397 0.504 -14.241 1.00 94.75 109 GLN A O 1
ATOM 810 N N . SER A 1 110 ? 1.697 -0.084 -15.974 1.00 95.62 110 SER A N 1
ATOM 811 C CA . SER A 1 110 ? 0.648 -0.833 -16.672 1.00 95.62 110 SER A CA 1
ATOM 812 C C . SER A 1 110 ? 0.203 -2.080 -15.897 1.00 95.62 110 SER A C 1
ATOM 814 O O . SER A 1 110 ? -1.000 -2.326 -15.788 1.00 95.62 110 SER A O 1
ATOM 816 N N . LEU A 1 111 ? 1.138 -2.812 -15.281 1.00 95.31 111 LEU A N 1
ATOM 817 C CA . LEU A 1 111 ? 0.840 -3.942 -14.392 1.00 95.31 111 LEU A CA 1
ATOM 818 C C . LEU A 1 111 ? -0.054 -3.523 -13.215 1.00 95.31 111 LEU A C 1
ATOM 820 O O . LEU A 1 111 ? -1.057 -4.175 -12.920 1.00 95.31 111 LEU A O 1
ATOM 824 N N . MET A 1 112 ? 0.283 -2.418 -12.550 1.00 94.75 112 MET A N 1
ATOM 825 C CA . MET A 1 112 ? -0.491 -1.927 -11.411 1.00 94.75 112 MET A CA 1
ATOM 826 C C . MET A 1 112 ? -1.834 -1.331 -11.831 1.00 94.75 112 MET A C 1
ATOM 828 O O . MET A 1 112 ? -2.828 -1.537 -11.136 1.00 94.75 112 MET A O 1
ATOM 832 N N . GLY A 1 113 ? -1.911 -0.682 -12.996 1.00 94.62 113 GLY A N 1
ATOM 833 C CA . GLY A 1 113 ? -3.180 -0.272 -13.600 1.00 94.62 113 GLY A CA 1
ATOM 834 C C . GLY A 1 113 ? -4.118 -1.463 -13.822 1.00 94.62 113 GLY A C 1
ATOM 835 O O . GLY A 1 113 ? -5.289 -1.407 -13.443 1.00 94.62 113 GLY A O 1
ATOM 836 N N . PHE A 1 114 ? -3.594 -2.577 -14.344 1.00 95.31 114 PHE A N 1
ATOM 837 C CA . PHE A 1 114 ? -4.343 -3.831 -14.440 1.00 95.31 114 PHE A CA 1
ATOM 838 C C . PHE A 1 114 ? -4.809 -4.325 -13.060 1.00 95.31 114 PHE A C 1
ATOM 840 O O . PHE A 1 114 ? -5.997 -4.596 -12.884 1.00 95.31 114 PHE A O 1
ATOM 847 N N . ALA A 1 115 ? -3.913 -4.394 -12.070 1.00 95.69 115 ALA A N 1
ATOM 848 C CA . ALA A 1 115 ? -4.245 -4.884 -10.731 1.00 95.69 115 ALA A CA 1
ATOM 849 C C . ALA A 1 115 ? -5.340 -4.041 -10.048 1.00 95.69 115 ALA A C 1
ATOM 851 O O . ALA A 1 115 ? -6.279 -4.595 -9.476 1.00 95.69 115 ALA A O 1
ATOM 852 N N . HIS A 1 116 ? -5.272 -2.709 -10.153 1.00 94.44 116 HIS A N 1
ATOM 853 C CA . HIS A 1 116 ? -6.299 -1.808 -9.624 1.00 94.44 116 HIS A CA 1
ATOM 854 C C . HIS A 1 116 ? -7.650 -1.989 -10.317 1.00 94.44 116 HIS A C 1
ATOM 856 O O . HIS A 1 116 ? -8.675 -2.050 -9.635 1.00 94.44 116 HIS A O 1
ATOM 862 N N . ASN A 1 117 ? -7.660 -2.100 -11.646 1.00 95.25 117 ASN A N 1
ATOM 863 C CA . ASN A 1 117 ? -8.884 -2.314 -12.418 1.00 95.25 117 ASN A CA 1
ATOM 864 C C . ASN A 1 117 ? -9.525 -3.664 -12.086 1.00 95.25 117 ASN A C 1
ATOM 866 O O . ASN A 1 117 ? -10.734 -3.740 -11.861 1.00 95.25 117 ASN A O 1
ATOM 870 N N . TRP A 1 118 ? -8.713 -4.718 -11.987 1.00 95.62 118 TRP A N 1
ATOM 871 C CA . TRP A 1 118 ? -9.177 -6.048 -11.613 1.00 95.62 118 TRP A CA 1
ATOM 872 C C . TRP A 1 118 ? -9.766 -6.059 -10.198 1.00 95.62 118 TRP A C 1
ATOM 874 O O . TRP A 1 118 ? -10.885 -6.533 -9.997 1.00 95.62 118 TRP A O 1
ATOM 884 N N . ALA A 1 119 ? -9.073 -5.454 -9.232 1.00 94.88 119 ALA A N 1
ATOM 885 C CA . ALA A 1 119 ? -9.564 -5.315 -7.867 1.00 94.88 119 ALA A CA 1
ATOM 886 C C . ALA A 1 119 ? -10.863 -4.491 -7.792 1.00 94.88 119 ALA A C 1
ATOM 888 O O . ALA A 1 119 ? -11.784 -4.860 -7.066 1.00 94.88 119 ALA A O 1
ATOM 889 N N . ALA A 1 120 ? -10.977 -3.406 -8.566 1.00 92.88 120 ALA A N 1
ATOM 890 C CA . ALA A 1 120 ? -12.182 -2.577 -8.619 1.00 92.88 120 ALA A CA 1
ATOM 891 C C . ALA A 1 120 ? -13.396 -3.331 -9.178 1.00 92.88 120 ALA A C 1
ATOM 893 O O . ALA A 1 120 ? -14.475 -3.252 -8.592 1.00 92.88 120 ALA A O 1
ATOM 894 N N . ILE A 1 121 ? -13.214 -4.101 -10.256 1.00 96.06 121 ILE A N 1
ATOM 895 C CA . ILE A 1 121 ? -14.254 -4.995 -10.784 1.00 96.06 121 ILE A CA 1
ATOM 896 C C . ILE A 1 121 ? -14.655 -6.021 -9.725 1.00 96.06 121 ILE A C 1
ATOM 898 O O . ILE A 1 121 ? -15.843 -6.206 -9.478 1.00 96.06 121 ILE A O 1
ATOM 902 N N . ASN A 1 122 ? -13.682 -6.667 -9.076 1.00 94.50 122 ASN A N 1
ATOM 903 C CA . ASN A 1 122 ? -13.970 -7.694 -8.079 1.00 94.50 122 ASN A CA 1
ATOM 904 C C . ASN A 1 122 ? -14.786 -7.138 -6.904 1.00 94.50 122 ASN A C 1
ATOM 906 O O . ASN A 1 122 ? -15.758 -7.762 -6.485 1.00 94.50 122 ASN A O 1
ATOM 910 N N . ARG A 1 123 ? -14.447 -5.937 -6.415 1.00 91.50 123 ARG A N 1
ATOM 911 C CA . ARG A 1 123 ? -15.232 -5.254 -5.377 1.00 91.50 123 ARG A CA 1
ATOM 912 C C . ARG A 1 123 ? -16.662 -4.993 -5.832 1.00 91.50 123 ARG A C 1
ATOM 914 O O . ARG A 1 123 ? -17.569 -5.385 -5.111 1.00 91.50 123 ARG A O 1
ATOM 921 N N . ALA A 1 124 ? -16.854 -4.414 -7.019 1.00 91.25 124 ALA A N 1
ATOM 922 C CA . ALA A 1 124 ? -18.187 -4.136 -7.555 1.00 91.25 124 ALA A CA 1
ATOM 923 C C . ALA A 1 124 ? -19.038 -5.412 -7.687 1.00 91.25 124 ALA A C 1
ATOM 925 O O . ALA A 1 124 ? -20.222 -5.405 -7.362 1.00 91.25 124 ALA A O 1
ATOM 926 N N . LEU A 1 125 ? -18.427 -6.533 -8.091 1.00 92.94 125 LEU A N 1
ATOM 927 C CA . LEU A 1 125 ? -19.101 -7.834 -8.153 1.00 92.94 125 LEU A CA 1
ATOM 928 C C . LEU A 1 125 ? -19.504 -8.357 -6.767 1.00 92.94 125 LEU A C 1
ATOM 930 O O . LEU A 1 125 ? -20.603 -8.885 -6.616 1.00 92.94 125 LEU A O 1
ATOM 934 N N . ILE A 1 126 ? -18.643 -8.209 -5.756 1.00 90.19 126 ILE A N 1
ATOM 935 C CA . ILE A 1 126 ? -18.931 -8.648 -4.380 1.00 90.19 126 ILE A CA 1
ATOM 936 C C . ILE A 1 126 ? -20.009 -7.771 -3.727 1.00 90.19 126 ILE A C 1
ATOM 938 O O . ILE A 1 126 ? -20.862 -8.290 -3.008 1.00 90.19 126 ILE A O 1
ATOM 942 N N . THR A 1 127 ? -19.989 -6.459 -3.970 1.00 88.00 127 THR A N 1
ATOM 943 C CA . THR A 1 127 ? -20.946 -5.494 -3.398 1.00 88.00 127 THR A CA 1
ATOM 944 C C . THR A 1 127 ? -22.225 -5.347 -4.221 1.00 88.00 127 THR A C 1
ATOM 946 O O . THR A 1 127 ? -23.146 -4.651 -3.796 1.00 88.00 127 THR A O 1
ATOM 949 N N . ASN A 1 128 ? -22.312 -6.022 -5.373 1.00 90.75 128 ASN A N 1
ATOM 950 C CA . ASN A 1 128 ? -23.403 -5.898 -6.340 1.00 90.75 128 ASN A CA 1
ATOM 951 C C . ASN A 1 128 ? -23.630 -4.440 -6.803 1.00 90.75 128 ASN A C 1
ATOM 953 O O . ASN A 1 128 ? -24.761 -4.005 -7.036 1.00 90.75 128 ASN A O 1
ATOM 957 N N . GLU A 1 129 ? -22.541 -3.680 -6.915 1.00 89.88 129 GLU A N 1
ATOM 958 C CA . GLU A 1 129 ? -22.510 -2.324 -7.461 1.00 89.88 129 GLU A CA 1
ATOM 959 C C . GLU A 1 129 ? -22.306 -2.348 -8.989 1.00 89.88 129 GLU A C 1
ATOM 961 O O . GLU A 1 129 ? -21.826 -3.340 -9.548 1.00 89.88 129 GLU A O 1
ATOM 966 N N . PRO A 1 130 ? -22.645 -1.259 -9.706 1.00 92.00 130 PRO A N 1
ATOM 967 C CA . PRO A 1 130 ? -22.343 -1.146 -11.128 1.00 92.00 130 PRO A CA 1
ATOM 968 C C . PRO A 1 130 ? -20.848 -1.334 -11.406 1.00 92.00 130 PRO A C 1
ATOM 970 O O . PRO A 1 130 ? -20.003 -0.744 -10.729 1.00 92.00 130 PRO A O 1
ATOM 973 N N . LEU A 1 131 ? -20.523 -2.120 -12.437 1.00 92.12 131 LEU A N 1
ATOM 974 C CA . LEU A 1 131 ? -19.137 -2.321 -12.851 1.00 92.12 131 LEU A CA 1
ATOM 975 C C . LEU A 1 131 ? -18.481 -0.976 -13.207 1.00 92.12 131 LEU A C 1
ATOM 977 O O . LEU A 1 131 ? -19.090 -0.169 -13.920 1.00 92.12 131 LEU A O 1
ATOM 981 N N . PRO A 1 132 ? -17.243 -0.724 -12.746 1.00 90.31 132 PRO A N 1
ATOM 982 C CA . PRO A 1 132 ? -16.542 0.507 -13.070 1.00 90.31 132 PRO A CA 1
ATOM 983 C C . PRO A 1 132 ? -16.262 0.583 -14.574 1.00 90.31 132 PRO A C 1
ATOM 985 O O . PRO A 1 132 ? -15.896 -0.408 -15.207 1.00 90.31 132 PRO A O 1
ATOM 988 N N . SER A 1 133 ? -16.385 1.782 -15.145 1.00 90.44 133 SER A N 1
ATOM 989 C CA . SER A 1 133 ? -15.946 2.034 -16.518 1.00 90.44 133 SER A CA 1
ATOM 990 C C . SER A 1 133 ? -14.422 2.032 -16.564 1.00 90.44 133 SER A C 1
ATOM 992 O O . SER A 1 133 ? -13.783 2.909 -15.982 1.00 90.44 133 SER A O 1
ATOM 994 N N . LEU A 1 134 ? -13.841 1.057 -17.260 1.00 90.31 134 LEU A N 1
ATOM 995 C CA . LEU A 1 134 ? -12.401 0.984 -17.484 1.00 90.31 134 LEU A CA 1
ATOM 996 C C . LEU A 1 134 ? -12.030 1.700 -18.785 1.00 90.31 134 LEU A C 1
ATOM 998 O O . LEU A 1 134 ? -12.710 1.530 -19.793 1.00 90.31 134 LEU A O 1
ATOM 1002 N N . CYS A 1 135 ? -10.925 2.450 -18.777 1.00 89.94 135 CYS A N 1
ATOM 1003 C CA . CYS A 1 135 ? -10.419 3.158 -19.959 1.00 89.94 135 CYS A CA 1
ATOM 1004 C C . CYS A 1 135 ? -8.913 2.903 -20.188 1.00 89.94 135 CYS A C 1
ATOM 1006 O O . CYS A 1 135 ? -8.142 3.868 -20.157 1.00 89.94 135 CYS A O 1
ATOM 1008 N N . PRO A 1 136 ? -8.459 1.642 -20.356 1.00 91.94 136 PRO A N 1
ATOM 1009 C CA . PRO A 1 136 ? -7.082 1.367 -20.764 1.00 91.94 136 PRO A CA 1
ATOM 1010 C C . PRO A 1 136 ? -6.846 1.866 -22.196 1.00 91.94 136 PRO A C 1
ATOM 1012 O O . PRO A 1 136 ? -7.715 1.714 -23.054 1.00 91.94 136 PRO A O 1
ATOM 1015 N N . ILE A 1 137 ? -5.677 2.451 -22.457 1.00 93.44 137 ILE A N 1
ATOM 1016 C CA . ILE A 1 137 ? -5.314 2.992 -23.774 1.00 93.44 137 ILE A CA 1
ATOM 1017 C C . ILE A 1 137 ? -4.099 2.226 -24.287 1.00 93.44 137 ILE A C 1
ATOM 1019 O O . ILE A 1 137 ? -3.000 2.418 -23.774 1.00 93.44 137 ILE A O 1
ATOM 1023 N N . PHE A 1 138 ? -4.291 1.369 -25.286 1.00 91.75 138 PHE A N 1
ATOM 1024 C CA . PHE A 1 138 ? -3.201 0.697 -25.994 1.00 91.75 138 PHE A CA 1
ATOM 1025 C C . PHE A 1 138 ? -3.070 1.307 -27.393 1.00 91.75 138 PHE A C 1
ATOM 1027 O O . PHE A 1 138 ? -3.679 0.831 -28.344 1.00 91.75 138 PHE A O 1
ATOM 1034 N N . GLU A 1 139 ? -2.331 2.414 -27.476 1.00 92.06 139 GLU A N 1
ATOM 1035 C CA . GLU A 1 139 ? -2.062 3.164 -28.714 1.00 92.06 139 GLU A CA 1
ATOM 1036 C C . GLU A 1 139 ? -0.562 3.496 -28.788 1.00 92.06 139 GLU A C 1
ATOM 1038 O O . GLU A 1 139 ? -0.168 4.641 -28.523 1.00 92.06 139 GLU A O 1
ATOM 1043 N N . PRO A 1 140 ? 0.311 2.506 -29.057 1.00 90.06 140 PRO A N 1
ATOM 1044 C CA . PRO A 1 140 ? 1.759 2.715 -29.095 1.00 90.06 140 PRO A CA 1
ATOM 1045 C C . PRO A 1 140 ? 2.184 3.831 -30.063 1.00 90.06 140 PRO A C 1
ATOM 1047 O O . PRO A 1 140 ? 3.179 4.504 -29.801 1.00 90.06 140 PRO A O 1
ATOM 1050 N N . GLU A 1 141 ? 1.376 4.136 -31.083 1.00 91.38 141 GLU A N 1
ATOM 1051 C CA . GLU A 1 141 ? 1.599 5.213 -32.053 1.00 91.38 141 GLU A CA 1
ATOM 1052 C C . GLU A 1 141 ? 1.627 6.611 -31.411 1.00 91.38 141 GLU A C 1
ATOM 1054 O O . GLU A 1 141 ? 2.065 7.585 -32.028 1.00 91.38 141 GLU A O 1
ATOM 1059 N N . GLN A 1 142 ? 1.152 6.756 -30.168 1.00 94.25 142 GLN A N 1
ATOM 1060 C CA . GLN A 1 142 ? 1.339 7.989 -29.398 1.00 94.25 142 GLN A CA 1
ATOM 1061 C C . GLN A 1 142 ? 2.825 8.283 -29.135 1.00 94.25 142 GLN A C 1
ATOM 1063 O O . GLN A 1 142 ? 3.203 9.454 -29.100 1.00 94.25 142 GLN A O 1
ATOM 1068 N N . LEU A 1 143 ? 3.667 7.253 -28.990 1.00 92.38 143 LEU A N 1
ATOM 1069 C CA . LEU A 1 143 ? 5.121 7.408 -28.869 1.00 92.38 143 LEU A CA 1
ATOM 1070 C C . LEU A 1 143 ? 5.748 7.811 -30.203 1.00 92.38 143 LEU A C 1
ATOM 1072 O O . LEU A 1 143 ? 6.586 8.709 -30.229 1.00 92.38 143 LEU A O 1
ATOM 1076 N N . ASP A 1 144 ? 5.294 7.218 -31.306 1.00 93.06 144 ASP A N 1
ATOM 1077 C CA . ASP A 1 144 ? 5.788 7.539 -32.649 1.00 93.06 144 ASP A CA 1
ATOM 1078 C C . ASP A 1 144 ? 5.519 9.007 -32.995 1.00 93.06 144 ASP A C 1
ATOM 1080 O O . ASP A 1 144 ? 6.401 9.720 -33.470 1.00 93.06 144 ASP A O 1
ATOM 1084 N N . ARG A 1 145 ? 4.326 9.508 -32.648 1.00 94.00 145 ARG A N 1
ATOM 1085 C CA . ARG A 1 145 ? 3.969 10.930 -32.798 1.00 94.00 145 ARG A CA 1
ATOM 1086 C C . ARG A 1 145 ? 4.801 11.870 -31.926 1.00 94.00 145 ARG A C 1
ATOM 1088 O O . ARG A 1 145 ? 4.893 13.052 -32.248 1.00 94.00 145 ARG A O 1
ATOM 1095 N N . ALA A 1 146 ? 5.372 11.374 -30.830 1.00 94.88 146 ALA A N 1
ATOM 1096 C CA . ALA A 1 146 ? 6.244 12.156 -29.960 1.00 94.88 146 ALA A CA 1
ATOM 1097 C C . ALA A 1 146 ? 7.699 12.202 -30.462 1.00 94.88 146 ALA A C 1
ATOM 1099 O O . ALA A 1 146 ? 8.491 13.014 -29.972 1.00 94.88 146 ALA A O 1
ATOM 1100 N N . ALA A 1 147 ? 8.071 11.358 -31.431 1.00 95.38 147 ALA A N 1
ATOM 1101 C CA . ALA A 1 147 ? 9.386 11.407 -32.050 1.00 95.38 147 ALA A CA 1
ATOM 1102 C C . ALA A 1 147 ? 9.565 12.692 -32.872 1.00 95.38 147 ALA A C 1
ATOM 1104 O O . ALA A 1 147 ? 8.653 13.189 -33.530 1.00 95.38 147 ALA A O 1
ATOM 1105 N N . SER A 1 148 ? 10.772 13.254 -32.837 1.00 96.00 148 SER A N 1
ATOM 1106 C CA . SER A 1 148 ? 11.106 14.427 -33.648 1.00 96.00 148 SER A CA 1
ATOM 1107 C C . SER A 1 148 ? 11.383 14.040 -35.100 1.00 96.00 148 SER A C 1
ATOM 1109 O O . SER A 1 148 ? 11.908 12.966 -35.375 1.00 96.00 148 SER A O 1
ATOM 1111 N N . GLY A 1 149 ? 11.114 14.951 -36.037 1.00 94.50 149 GLY A N 1
ATOM 1112 C CA . GLY A 1 149 ? 11.409 14.744 -37.458 1.00 94.50 149 GLY A CA 1
ATOM 1113 C C . GLY A 1 149 ? 10.565 13.643 -38.113 1.00 94.50 149 GLY A C 1
ATOM 1114 O O . GLY A 1 149 ? 9.554 13.208 -37.576 1.00 94.50 149 GLY A O 1
ATOM 1115 N N . ASN A 1 150 ? 10.975 13.214 -39.309 1.00 94.38 150 ASN A N 1
ATOM 1116 C CA . ASN A 1 150 ? 10.307 12.132 -40.031 1.00 94.38 150 ASN A CA 1
ATOM 1117 C C . ASN A 1 150 ? 10.980 10.789 -39.711 1.00 94.38 150 ASN A C 1
ATOM 1119 O O . ASN A 1 150 ? 12.058 10.503 -40.235 1.00 94.38 150 ASN A O 1
ATOM 1123 N N . ILE A 1 151 ? 10.343 9.977 -38.868 1.00 93.94 151 ILE A N 1
ATOM 1124 C CA . ILE A 1 151 ? 10.842 8.644 -38.495 1.00 93.94 151 ILE A CA 1
ATOM 1125 C C . ILE A 1 151 ? 10.715 7.606 -39.618 1.00 93.94 151 ILE A C 1
ATOM 1127 O O . ILE A 1 151 ? 11.445 6.617 -39.599 1.00 93.94 151 ILE A O 1
ATOM 1131 N N . ASP A 1 152 ? 9.890 7.875 -40.634 1.00 92.81 152 ASP A N 1
ATOM 1132 C CA . ASP A 1 152 ? 9.705 7.038 -41.828 1.00 92.81 152 ASP A CA 1
ATOM 1133 C C . ASP A 1 152 ? 10.600 7.449 -43.009 1.00 92.81 152 ASP A C 1
ATOM 1135 O O . ASP A 1 152 ? 10.475 6.942 -44.128 1.00 92.81 152 ASP A O 1
ATOM 1139 N N . ALA A 1 153 ? 11.508 8.407 -42.803 1.00 91.75 153 ALA A N 1
ATOM 1140 C CA . ALA A 1 153 ? 12.479 8.763 -43.828 1.00 91.75 153 ALA A CA 1
ATOM 1141 C C . ALA A 1 153 ? 13.415 7.578 -44.131 1.00 91.75 153 ALA A C 1
ATOM 1143 O O . ALA A 1 153 ? 13.619 6.687 -43.310 1.00 91.75 153 ALA A O 1
ATOM 1144 N N . SER A 1 154 ? 14.035 7.573 -45.314 1.00 88.00 154 SER A N 1
ATOM 1145 C CA . SER A 1 154 ? 14.992 6.520 -45.682 1.00 88.00 154 SER A CA 1
ATOM 1146 C C . SER A 1 154 ? 16.279 6.563 -44.852 1.00 88.00 154 SER A C 1
ATOM 1148 O O . SER A 1 154 ? 16.952 5.548 -44.725 1.00 88.00 154 SER A O 1
ATOM 1150 N N . ASN A 1 155 ? 16.635 7.738 -44.325 1.00 90.38 155 ASN A N 1
ATOM 1151 C CA . ASN A 1 155 ? 17.833 7.975 -43.527 1.00 90.38 155 ASN A CA 1
ATOM 1152 C C . ASN A 1 155 ? 17.480 8.844 -42.308 1.00 90.38 155 ASN A C 1
ATOM 1154 O O . ASN A 1 155 ? 16.624 9.724 -42.445 1.00 90.38 155 ASN A O 1
ATOM 1158 N N . PRO A 1 156 ? 18.152 8.647 -41.159 1.00 93.12 156 PRO A N 1
ATOM 1159 C CA . PRO A 1 156 ? 17.944 9.474 -39.974 1.00 93.12 156 PRO A CA 1
ATOM 1160 C C . PRO A 1 156 ? 18.439 10.909 -40.186 1.00 93.12 156 PRO A C 1
ATOM 1162 O O . PRO A 1 156 ? 19.400 11.141 -40.924 1.00 93.12 156 PRO A O 1
ATOM 1165 N N . ASP A 1 157 ? 17.834 11.873 -39.487 1.00 96.31 157 ASP A N 1
ATOM 1166 C CA . ASP A 1 157 ? 18.330 13.252 -39.445 1.00 96.31 157 ASP A CA 1
ATOM 1167 C C . ASP A 1 157 ? 19.605 13.322 -38.579 1.00 96.31 157 ASP A C 1
ATOM 1169 O O . ASP A 1 157 ? 19.532 13.090 -37.365 1.00 96.31 157 ASP A O 1
ATOM 1173 N N . PRO A 1 158 ? 20.773 13.689 -39.145 1.00 96.75 158 PRO A N 1
ATOM 1174 C CA . PRO A 1 158 ? 22.028 13.727 -38.397 1.00 96.75 158 PRO A CA 1
ATOM 1175 C C . PRO A 1 158 ? 21.987 14.628 -37.157 1.00 96.75 158 PRO A C 1
ATOM 1177 O O . PRO A 1 158 ? 22.618 14.300 -36.152 1.00 96.75 158 PRO A O 1
ATOM 1180 N N . LYS A 1 159 ? 21.230 15.734 -37.190 1.00 97.12 159 LYS A N 1
ATOM 1181 C CA . LYS A 1 159 ? 21.121 16.660 -36.051 1.00 97.12 159 LYS A CA 1
ATOM 1182 C C . LYS A 1 159 ? 20.323 16.051 -34.906 1.00 97.12 159 LYS A C 1
ATOM 1184 O O . LYS A 1 159 ? 20.662 16.266 -33.745 1.00 97.12 159 LYS A O 1
ATOM 1189 N N . LEU A 1 160 ? 19.271 15.294 -35.221 1.00 97.56 160 LEU A N 1
ATOM 1190 C CA . LEU A 1 160 ? 18.470 14.601 -34.211 1.00 97.56 160 LEU A CA 1
ATOM 1191 C C . LEU A 1 160 ? 19.257 13.448 -33.586 1.00 97.56 160 LEU A C 1
ATOM 1193 O O . LEU A 1 160 ? 19.212 13.284 -32.369 1.00 97.56 160 LEU A O 1
ATOM 1197 N N . ILE A 1 161 ? 20.047 12.721 -34.382 1.00 96.31 161 ILE A N 1
ATOM 1198 C CA . ILE A 1 161 ? 20.968 11.698 -33.866 1.00 96.31 161 ILE A CA 1
ATOM 1199 C C . ILE A 1 161 ? 22.019 12.319 -32.938 1.00 96.31 161 ILE A C 1
ATOM 1201 O O . ILE A 1 161 ? 22.262 11.804 -31.849 1.00 96.31 161 ILE A O 1
ATOM 1205 N N . GLU A 1 162 ? 22.629 13.444 -33.318 1.00 96.44 162 GLU A N 1
ATOM 1206 C CA . GLU A 1 162 ? 23.587 14.148 -32.457 1.00 96.44 162 GLU A CA 1
ATOM 1207 C C . GLU A 1 162 ? 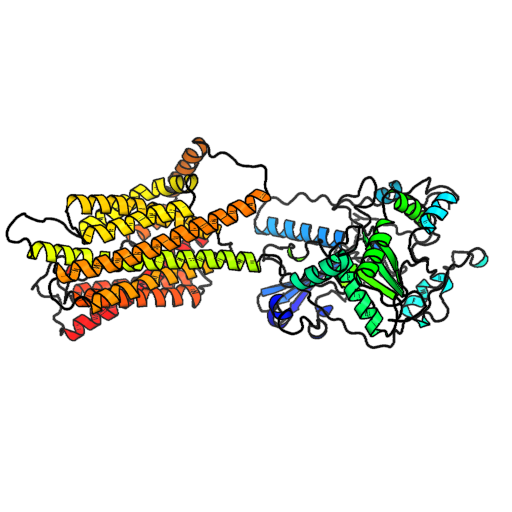22.935 14.623 -31.147 1.00 96.44 162 GLU A C 1
ATOM 1209 O O . GLU A 1 162 ? 23.488 14.421 -30.064 1.00 96.44 162 GLU A O 1
ATOM 1214 N N . ALA A 1 163 ? 21.722 15.179 -31.221 1.00 96.38 163 ALA A N 1
ATOM 1215 C CA . ALA A 1 163 ? 20.959 15.581 -30.043 1.00 96.38 163 ALA A CA 1
ATOM 1216 C C . ALA A 1 163 ? 20.634 14.391 -29.123 1.00 96.38 163 ALA A C 1
ATOM 1218 O O . ALA A 1 163 ? 20.814 14.497 -27.909 1.00 96.38 163 ALA A O 1
ATOM 1219 N N . ALA A 1 164 ? 20.221 13.249 -29.683 1.00 96.25 164 ALA A N 1
ATOM 1220 C CA . ALA A 1 164 ? 19.979 12.020 -28.930 1.00 96.25 164 ALA A CA 1
ATOM 1221 C C . ALA A 1 164 ? 21.255 11.521 -28.236 1.00 96.25 164 ALA A C 1
ATOM 1223 O O . ALA A 1 164 ? 21.224 11.139 -27.062 1.00 96.25 164 ALA A O 1
ATOM 1224 N N . ARG A 1 165 ? 22.404 11.575 -28.918 1.00 93.62 165 ARG A N 1
ATOM 1225 C CA . ARG A 1 165 ? 23.708 11.136 -28.388 1.00 93.62 165 ARG A CA 1
ATOM 1226 C C . ARG A 1 165 ? 24.223 11.968 -27.216 1.00 93.62 165 ARG A C 1
ATOM 1228 O O . ARG A 1 165 ? 25.010 11.451 -26.428 1.00 93.62 165 ARG A O 1
ATOM 1235 N N . ASN A 1 166 ? 23.738 13.196 -27.047 1.00 94.62 166 ASN A N 1
ATOM 1236 C CA . ASN A 1 166 ? 24.039 14.024 -25.876 1.00 94.62 166 ASN A CA 1
ATOM 1237 C C . ASN A 1 166 ? 23.301 13.576 -24.603 1.00 94.62 166 ASN A C 1
ATOM 1239 O O . ASN A 1 166 ? 23.636 14.036 -23.505 1.00 94.62 166 ASN A O 1
ATOM 1243 N N . LEU A 1 167 ? 22.299 12.694 -24.718 1.00 96.06 167 LEU A N 1
ATOM 1244 C CA . LEU A 1 167 ? 21.644 12.117 -23.551 1.00 96.06 167 LEU A CA 1
ATOM 1245 C C . LEU A 1 167 ? 22.553 11.100 -22.848 1.00 96.06 167 LEU A C 1
ATOM 1247 O O . LEU A 1 167 ? 23.203 10.286 -23.515 1.00 96.06 167 LEU A O 1
ATOM 1251 N N . PRO A 1 168 ? 22.553 11.105 -21.502 1.00 96.12 168 PRO A N 1
ATOM 1252 C CA . PRO A 1 168 ? 23.317 10.169 -20.692 1.00 96.12 168 PRO A CA 1
ATOM 1253 C C . PRO A 1 168 ? 22.638 8.792 -20.719 1.00 96.12 168 PRO A C 1
ATOM 1255 O O . PRO A 1 168 ? 21.878 8.427 -19.823 1.00 96.12 168 PRO A O 1
ATOM 1258 N N . LEU A 1 169 ? 22.888 8.046 -21.791 1.00 94.12 169 LEU A N 1
ATOM 1259 C CA . LEU A 1 169 ? 22.422 6.682 -22.017 1.00 94.12 169 LEU A CA 1
ATOM 1260 C C . LEU A 1 169 ? 23.625 5.815 -22.371 1.00 94.12 169 LEU A C 1
ATOM 1262 O O . LEU A 1 169 ? 24.452 6.206 -23.206 1.00 94.12 169 LEU A O 1
ATOM 1266 N N . HIS A 1 170 ? 23.700 4.611 -21.807 1.00 94.88 170 HIS A N 1
ATOM 1267 C CA . HIS A 1 170 ? 24.586 3.612 -22.387 1.00 94.88 170 HIS A CA 1
ATOM 1268 C C . HIS A 1 170 ? 24.074 3.209 -23.773 1.00 94.88 170 HIS A C 1
ATOM 1270 O O . HIS A 1 170 ? 22.874 3.164 -24.027 1.00 94.88 170 HIS A O 1
ATOM 1276 N N . ARG A 1 171 ? 25.001 2.929 -24.685 1.00 93.94 171 ARG A N 1
ATOM 1277 C CA . ARG A 1 171 ? 24.725 2.406 -26.029 1.00 93.94 171 ARG A CA 1
ATOM 1278 C C . ARG A 1 171 ? 25.646 1.220 -26.265 1.00 93.94 171 ARG A C 1
ATOM 1280 O O . ARG A 1 171 ? 26.532 1.272 -27.117 1.00 93.94 171 ARG A O 1
ATOM 1287 N N . TYR A 1 172 ? 25.529 0.225 -25.390 1.00 94.88 172 TYR A N 1
ATOM 1288 C CA . TYR A 1 172 ? 26.303 -0.995 -25.534 1.00 94.88 172 TYR A CA 1
ATOM 1289 C C . TYR A 1 172 ? 25.735 -1.809 -26.690 1.00 94.88 172 TYR A C 1
ATOM 1291 O O . TYR A 1 172 ? 24.534 -2.049 -26.735 1.00 94.88 172 TYR A O 1
ATOM 1299 N N . ASP A 1 173 ? 26.592 -2.208 -27.616 1.00 95.31 173 ASP A N 1
ATOM 1300 C CA . ASP A 1 173 ? 26.234 -3.008 -28.776 1.00 95.31 173 ASP A CA 1
ATOM 1301 C C . ASP A 1 173 ? 26.384 -4.491 -28.429 1.00 95.31 173 ASP A C 1
ATOM 1303 O O . ASP A 1 173 ? 27.498 -5.013 -28.285 1.00 95.31 173 ASP A O 1
ATOM 1307 N N . CYS A 1 174 ? 25.253 -5.177 -28.272 1.00 93.38 174 CYS A N 1
ATOM 1308 C CA . CYS A 1 174 ? 25.214 -6.605 -27.988 1.00 93.38 174 CYS A CA 1
ATOM 1309 C C . CYS A 1 174 ? 25.933 -7.409 -29.076 1.00 93.38 174 CYS A C 1
ATOM 1311 O O . CYS A 1 174 ? 26.668 -8.341 -28.749 1.00 93.38 174 CYS A O 1
ATOM 1313 N N . TRP A 1 175 ? 25.827 -7.007 -30.344 1.00 93.31 175 TRP A N 1
ATOM 1314 C CA . TRP A 1 175 ? 26.465 -7.703 -31.466 1.00 93.31 175 TRP A CA 1
ATOM 1315 C C . TRP A 1 175 ? 27.990 -7.566 -31.478 1.00 93.31 175 TRP A C 1
ATOM 1317 O O . TRP A 1 175 ? 28.688 -8.403 -32.042 1.00 93.31 175 TRP A O 1
ATOM 1327 N N . ALA A 1 176 ? 28.525 -6.543 -30.808 1.00 94.19 176 ALA A N 1
ATOM 1328 C CA . ALA A 1 176 ? 29.963 -6.366 -30.606 1.00 94.19 176 ALA A CA 1
ATOM 1329 C C . ALA A 1 176 ? 30.507 -7.157 -29.400 1.00 94.19 176 ALA A C 1
ATOM 1331 O O . ALA A 1 176 ? 31.662 -6.982 -29.018 1.00 94.19 176 ALA A O 1
ATOM 1332 N N . SER A 1 177 ? 29.673 -7.978 -28.755 1.00 94.25 177 SER A N 1
ATOM 1333 C CA . SER A 1 177 ? 29.929 -8.491 -27.404 1.00 94.25 177 SER A CA 1
ATOM 1334 C C . SER A 1 177 ? 29.880 -10.013 -27.311 1.00 94.25 177 SER A C 1
ATOM 1336 O O . SER A 1 177 ? 29.575 -10.550 -26.250 1.00 94.25 177 SER A O 1
ATOM 1338 N N . LEU A 1 178 ? 30.156 -10.727 -28.404 1.00 91.75 178 LEU A N 1
ATOM 1339 C CA . LEU A 1 178 ? 30.187 -12.193 -28.411 1.00 91.75 178 LEU A CA 1
ATOM 1340 C C . LEU A 1 178 ? 31.319 -12.753 -27.534 1.00 91.75 178 LEU A C 1
ATOM 1342 O O . LEU A 1 178 ? 31.116 -13.716 -26.792 1.00 91.75 178 LEU A O 1
ATOM 1346 N N . ASP A 1 179 ? 32.494 -12.128 -27.588 1.00 90.00 179 ASP A N 1
ATOM 1347 C CA . ASP A 1 179 ? 33.682 -12.586 -26.872 1.00 90.00 179 ASP A CA 1
ATOM 1348 C C . ASP A 1 179 ? 33.493 -12.478 -25.355 1.00 90.00 179 ASP A C 1
ATOM 1350 O O . ASP A 1 179 ? 33.274 -11.396 -24.814 1.00 90.00 179 ASP A O 1
ATOM 1354 N N . GLY A 1 180 ? 33.582 -13.612 -24.653 1.00 86.25 180 GLY A N 1
ATOM 1355 C CA . GLY A 1 180 ? 33.378 -13.680 -23.200 1.00 86.25 180 GLY A CA 1
ATOM 1356 C C . GLY A 1 180 ? 31.912 -13.606 -22.756 1.00 86.25 180 GLY A C 1
ATOM 1357 O O . GLY A 1 180 ? 31.656 -13.503 -21.557 1.00 86.25 180 GLY A O 1
ATOM 1358 N N . SER A 1 181 ? 30.957 -13.668 -23.691 1.00 90.81 181 SER A N 1
ATOM 1359 C CA . SER A 1 181 ? 29.529 -13.624 -23.374 1.00 90.81 181 SER A CA 1
ATOM 1360 C C . SER A 1 181 ? 29.074 -14.853 -22.567 1.00 90.81 181 SER A C 1
ATOM 1362 O O . SER A 1 181 ? 29.425 -15.986 -22.915 1.00 90.81 181 SER A O 1
ATOM 1364 N N . PRO A 1 182 ? 28.248 -14.668 -21.523 1.00 88.94 182 PRO A N 1
ATOM 1365 C CA . PRO A 1 182 ? 27.588 -15.765 -20.822 1.00 88.94 182 PRO A CA 1
ATOM 1366 C C . PRO A 1 182 ? 26.687 -16.581 -21.755 1.00 88.94 182 PRO A C 1
ATOM 1368 O O . PRO A 1 182 ? 26.034 -16.031 -22.641 1.00 88.94 182 PRO A O 1
ATOM 1371 N N . SER A 1 183 ? 26.565 -17.890 -21.513 1.00 87.38 183 SER A N 1
ATOM 1372 C CA . SER A 1 183 ? 25.788 -18.797 -22.377 1.00 87.38 183 SER A CA 1
ATOM 1373 C C . SER A 1 183 ? 24.331 -18.365 -22.573 1.00 87.38 183 SER A C 1
ATOM 1375 O O . SER A 1 183 ? 23.809 -18.476 -23.680 1.00 87.38 183 SER A O 1
ATOM 1377 N N . PHE A 1 184 ? 23.692 -17.823 -21.532 1.00 85.12 184 PHE A N 1
ATOM 1378 C CA . PHE A 1 184 ? 22.311 -17.335 -21.601 1.00 85.12 184 PHE A CA 1
ATOM 1379 C C . PHE A 1 184 ? 22.153 -16.034 -22.412 1.00 85.12 184 PHE A C 1
ATOM 1381 O O . PHE A 1 184 ? 21.057 -15.756 -22.885 1.00 85.12 184 PHE A O 1
ATOM 1388 N N . MET A 1 185 ? 23.231 -15.263 -22.617 1.00 86.94 185 MET A N 1
ATOM 1389 C CA . MET A 1 185 ? 23.245 -14.037 -23.435 1.00 86.94 185 MET A CA 1
ATOM 1390 C C . MET A 1 185 ? 23.791 -14.267 -24.849 1.00 86.94 185 MET A C 1
ATOM 1392 O O . MET A 1 185 ? 23.629 -13.409 -25.712 1.00 86.94 185 MET A O 1
ATOM 1396 N N . ALA A 1 186 ? 24.411 -15.418 -25.118 1.00 87.00 186 ALA A N 1
ATOM 1397 C CA . ALA A 1 186 ? 25.140 -15.677 -26.359 1.00 87.00 186 ALA A CA 1
ATOM 1398 C C . ALA A 1 186 ? 24.283 -15.610 -27.637 1.00 87.00 186 ALA A C 1
ATOM 1400 O O . ALA A 1 186 ? 24.829 -15.467 -28.726 1.00 87.00 186 ALA A O 1
ATOM 1401 N N . GLN A 1 187 ? 22.956 -15.749 -27.543 1.00 85.81 187 GLN A N 1
ATOM 1402 C CA . GLN A 1 187 ? 22.078 -15.551 -28.703 1.00 85.81 187 GLN A CA 1
ATOM 1403 C C . GLN A 1 187 ? 21.864 -14.067 -29.013 1.00 85.81 187 GLN A C 1
ATOM 1405 O O . GLN A 1 187 ? 21.879 -13.691 -30.179 1.00 85.81 187 GLN A O 1
ATOM 1410 N N . LEU A 1 188 ? 21.752 -13.220 -27.985 1.00 86.38 188 LEU A N 1
ATOM 1411 C CA . LEU A 1 188 ? 21.590 -11.771 -28.134 1.00 86.38 188 LEU A CA 1
ATOM 1412 C C . LEU A 1 188 ? 22.826 -11.113 -28.772 1.00 86.38 188 LEU A C 1
ATOM 1414 O O . LEU A 1 188 ? 22.730 -10.054 -29.386 1.00 86.38 188 LEU A O 1
ATOM 1418 N N . THR A 1 189 ? 24.000 -11.731 -28.623 1.00 90.44 189 THR A N 1
ATOM 1419 C CA . THR A 1 189 ? 25.267 -11.199 -29.139 1.00 90.44 189 THR A CA 1
ATOM 1420 C C . THR A 1 189 ? 25.575 -11.600 -30.578 1.00 90.44 189 THR A C 1
ATOM 1422 O O . THR A 1 189 ? 26.561 -11.130 -31.144 1.00 90.44 189 THR A O 1
ATOM 1425 N N . LYS A 1 190 ? 24.749 -12.446 -31.199 1.00 89.00 190 LYS A N 1
ATOM 1426 C CA . LYS A 1 190 ? 24.924 -12.832 -32.600 1.00 89.00 190 LYS A CA 1
ATOM 1427 C C . LYS A 1 190 ? 24.229 -11.843 -33.518 1.00 89.00 190 LYS A C 1
ATOM 1429 O O . LYS A 1 190 ? 23.097 -11.444 -33.270 1.00 89.00 190 LYS A O 1
ATOM 1434 N N . ILE A 1 191 ? 24.901 -11.520 -34.618 1.00 89.75 191 ILE A N 1
ATOM 1435 C CA . ILE A 1 191 ? 24.277 -10.816 -35.733 1.00 89.75 191 ILE A CA 1
ATOM 1436 C C . ILE A 1 191 ? 23.346 -11.812 -36.448 1.00 89.75 191 ILE A C 1
ATOM 1438 O O . ILE A 1 191 ? 23.811 -12.893 -36.828 1.00 89.75 191 ILE A O 1
ATOM 1442 N N . PRO A 1 192 ? 22.059 -11.477 -36.628 1.00 87.44 192 PRO A N 1
ATOM 1443 C CA . PRO A 1 192 ? 21.110 -12.292 -37.381 1.00 87.44 192 PRO A CA 1
ATOM 1444 C C . PRO A 1 192 ? 21.582 -12.558 -38.814 1.00 87.44 192 PRO A C 1
ATOM 1446 O O . PRO A 1 192 ? 22.121 -11.669 -39.474 1.00 87.44 192 PRO A O 1
ATOM 1449 N N . SER A 1 193 ? 21.365 -13.778 -39.310 1.00 87.25 193 SER A N 1
ATOM 1450 C CA . SER A 1 193 ? 21.821 -14.211 -40.642 1.00 87.25 193 SER A CA 1
ATOM 1451 C C . SER A 1 193 ? 21.169 -13.460 -41.803 1.00 87.25 193 SER A C 1
ATOM 1453 O O . SER A 1 193 ? 21.692 -13.457 -42.915 1.00 87.25 193 SER A O 1
ATOM 1455 N N . GLU A 1 194 ? 20.024 -12.835 -41.553 1.00 86.69 194 GLU A N 1
ATOM 1456 C CA . GLU A 1 194 ? 19.250 -12.029 -42.492 1.00 86.69 194 GLU A CA 1
ATOM 1457 C C . GLU A 1 194 ? 19.920 -10.680 -42.796 1.00 86.69 194 GLU A C 1
ATOM 1459 O O . GLU A 1 194 ? 19.558 -10.019 -43.772 1.00 86.69 194 GLU A O 1
ATOM 1464 N N . LEU A 1 195 ? 20.884 -10.260 -41.970 1.00 86.38 195 LEU A N 1
ATOM 1465 C CA . LEU A 1 195 ? 21.620 -9.011 -42.120 1.00 86.38 195 LEU A CA 1
ATOM 1466 C C . LEU A 1 195 ? 23.036 -9.274 -42.656 1.00 86.38 195 LEU A C 1
ATOM 1468 O O . LEU A 1 195 ? 23.727 -10.190 -42.217 1.00 86.38 195 LEU A O 1
ATOM 1472 N N . ASP A 1 196 ? 23.508 -8.433 -43.583 1.00 85.00 196 ASP A N 1
ATOM 1473 C CA . ASP A 1 196 ? 24.889 -8.514 -44.073 1.00 85.00 196 ASP A CA 1
ATOM 1474 C C . ASP A 1 196 ? 25.858 -7.947 -43.029 1.00 85.00 196 ASP A C 1
ATOM 1476 O O . ASP A 1 196 ? 26.031 -6.727 -42.913 1.00 85.00 196 ASP A O 1
ATOM 1480 N N . SER A 1 197 ? 26.523 -8.843 -42.298 1.00 80.69 197 SER A N 1
ATOM 1481 C CA . SER A 1 197 ? 27.483 -8.506 -41.244 1.00 80.69 197 SER A CA 1
ATOM 1482 C C . SER A 1 197 ? 28.605 -7.571 -41.705 1.00 80.69 197 SER A C 1
ATOM 1484 O O . SER A 1 197 ? 29.143 -6.834 -40.884 1.00 80.69 197 SER A O 1
ATOM 1486 N N . ASN A 1 198 ? 28.953 -7.554 -42.997 1.00 82.25 198 ASN A N 1
ATOM 1487 C CA . ASN A 1 198 ? 30.020 -6.694 -43.524 1.00 82.25 198 ASN A CA 1
ATOM 1488 C C . ASN A 1 198 ? 29.611 -5.219 -43.642 1.00 82.25 198 ASN A C 1
ATOM 1490 O O . ASN A 1 198 ? 30.471 -4.351 -43.777 1.00 82.25 198 ASN A O 1
ATOM 1494 N N . THR A 1 199 ? 28.309 -4.928 -43.611 1.00 83.56 199 THR A N 1
ATOM 1495 C CA . THR A 1 199 ? 27.768 -3.563 -43.741 1.00 83.56 199 THR A CA 1
ATOM 1496 C C . THR A 1 199 ? 27.470 -2.905 -42.394 1.00 83.56 199 THR A C 1
ATOM 1498 O O . THR A 1 199 ? 27.205 -1.703 -42.334 1.00 83.56 199 THR A O 1
ATOM 1501 N N . ILE A 1 200 ? 27.526 -3.672 -41.302 1.00 87.94 200 ILE A N 1
ATOM 1502 C CA . ILE A 1 200 ? 27.140 -3.221 -39.966 1.00 87.94 200 ILE A CA 1
ATOM 1503 C C . ILE A 1 200 ? 28.351 -2.630 -39.248 1.00 87.94 200 ILE A C 1
ATOM 1505 O O . ILE A 1 200 ? 29.354 -3.298 -39.007 1.00 87.94 200 ILE A O 1
ATOM 1509 N N . ILE A 1 201 ? 28.234 -1.366 -38.846 1.00 89.44 201 ILE A N 1
ATOM 1510 C CA . ILE A 1 201 ? 29.235 -0.700 -38.010 1.00 89.44 201 ILE A CA 1
ATOM 1511 C C . ILE A 1 201 ? 28.945 -1.042 -36.551 1.00 89.44 201 ILE A C 1
ATOM 1513 O O . ILE A 1 201 ? 27.938 -0.583 -36.008 1.00 89.44 201 ILE A O 1
ATOM 1517 N N . LEU A 1 202 ? 29.822 -1.831 -35.929 1.00 92.25 202 LEU A N 1
ATOM 1518 C CA . LEU A 1 202 ? 29.721 -2.227 -34.525 1.00 92.25 202 LEU A CA 1
ATOM 1519 C C . LEU A 1 202 ? 30.048 -1.069 -33.568 1.00 92.25 202 LEU A C 1
ATOM 1521 O O . LEU A 1 202 ? 30.960 -0.275 -33.809 1.00 92.25 202 LEU A O 1
ATOM 1525 N N . GLY A 1 203 ? 29.274 -0.979 -32.487 1.00 92.38 203 GLY A N 1
ATOM 1526 C CA . GLY A 1 203 ? 29.405 0.020 -31.430 1.00 92.38 203 GLY A CA 1
ATOM 1527 C C . GLY A 1 203 ? 30.294 -0.420 -30.263 1.00 92.38 203 GLY A C 1
ATOM 1528 O O . GLY A 1 203 ? 31.224 -1.211 -30.408 1.00 92.38 203 GLY A O 1
ATOM 1529 N N . LYS A 1 204 ? 30.017 0.127 -29.073 1.00 93.88 204 LYS A N 1
ATOM 1530 C CA . LYS A 1 204 ? 30.778 -0.161 -27.847 1.00 93.88 204 LYS A CA 1
ATOM 1531 C C . LYS A 1 204 ? 30.387 -1.529 -27.284 1.00 93.88 204 LYS A C 1
ATOM 1533 O O . LYS A 1 204 ? 29.226 -1.715 -26.943 1.00 93.88 204 LYS A O 1
ATOM 1538 N N . SER A 1 205 ? 31.338 -2.439 -27.099 1.00 93.50 205 SER A N 1
ATOM 1539 C CA . SER A 1 205 ? 31.066 -3.753 -26.505 1.00 93.50 205 SER A CA 1
ATOM 1540 C C . SER A 1 205 ? 30.733 -3.689 -25.004 1.00 93.50 205 SER A C 1
ATOM 1542 O O . SER A 1 205 ? 31.112 -2.751 -24.292 1.00 93.50 205 SER A O 1
ATOM 1544 N N . LEU A 1 206 ? 30.024 -4.711 -24.521 1.00 92.56 206 LEU A N 1
ATOM 1545 C CA . LEU A 1 206 ? 29.814 -5.001 -23.105 1.00 92.56 206 LEU A CA 1
ATOM 1546 C C . LEU A 1 206 ? 31.113 -5.527 -22.480 1.00 92.56 206 LEU A C 1
ATOM 1548 O O . LEU A 1 206 ? 31.821 -6.346 -23.065 1.00 92.56 206 LEU A O 1
ATOM 1552 N N . SER A 1 207 ? 31.411 -5.082 -21.261 1.00 90.19 207 SER A N 1
ATOM 1553 C CA . SER A 1 207 ? 32.601 -5.507 -20.518 1.00 90.19 207 SER A CA 1
ATOM 1554 C C . SER A 1 207 ? 32.281 -6.698 -19.613 1.00 90.19 207 SER A C 1
ATOM 1556 O O . SER A 1 207 ? 32.200 -6.537 -18.397 1.00 90.19 207 SER A O 1
ATOM 1558 N N . TRP A 1 208 ? 32.106 -7.898 -20.176 1.00 90.81 208 TRP A N 1
ATOM 1559 C CA . TRP A 1 208 ? 31.723 -9.102 -19.410 1.00 90.81 208 TRP A CA 1
ATOM 1560 C C . TRP A 1 208 ? 32.638 -9.418 -18.221 1.00 90.81 208 TRP A C 1
ATOM 1562 O O . TRP A 1 208 ? 32.169 -9.935 -17.216 1.00 90.81 208 TRP A O 1
ATOM 1572 N N . SER A 1 209 ? 33.918 -9.037 -18.285 1.00 89.50 209 SER A N 1
ATOM 1573 C CA . SER A 1 209 ? 34.878 -9.203 -17.184 1.00 89.50 209 SER A CA 1
ATOM 1574 C C . SER A 1 209 ? 34.511 -8.448 -15.901 1.00 89.50 209 SER A C 1
ATOM 1576 O O . SER A 1 209 ? 35.032 -8.767 -14.838 1.00 89.50 209 SER A O 1
ATOM 1578 N N . GLU A 1 210 ? 33.662 -7.422 -15.987 1.00 89.75 210 GLU A N 1
ATOM 1579 C CA . GLU A 1 210 ? 33.178 -6.671 -14.822 1.00 89.75 210 GLU A CA 1
ATOM 1580 C C . GLU A 1 210 ? 31.987 -7.361 -14.139 1.00 89.75 210 GLU A C 1
ATOM 1582 O O . GLU A 1 210 ? 31.636 -6.982 -13.020 1.00 89.75 210 GLU A O 1
ATOM 1587 N N . TRP A 1 211 ? 31.361 -8.355 -14.779 1.00 90.00 211 TRP A N 1
ATOM 1588 C CA . TRP A 1 211 ? 30.212 -9.074 -14.237 1.00 90.00 211 TRP A CA 1
ATOM 1589 C C . TRP A 1 211 ? 30.597 -10.498 -13.824 1.00 90.00 211 TRP A C 1
ATOM 1591 O O . TRP A 1 211 ? 30.640 -11.417 -14.639 1.00 90.00 211 TRP A O 1
ATOM 1601 N N . ASP A 1 212 ? 30.850 -10.685 -12.528 1.00 89.12 212 ASP A N 1
ATOM 1602 C CA . ASP A 1 212 ? 31.060 -12.016 -11.958 1.00 89.12 212 ASP A CA 1
ATOM 1603 C C . ASP A 1 212 ? 29.717 -12.720 -11.729 1.00 89.12 212 ASP A C 1
ATOM 1605 O O . ASP A 1 212 ? 29.012 -12.470 -10.753 1.00 89.12 212 ASP A O 1
ATOM 1609 N N . LEU A 1 213 ? 29.364 -13.607 -12.656 1.00 85.25 213 LEU A N 1
ATOM 1610 C CA . LEU A 1 213 ? 28.157 -14.434 -12.587 1.00 85.25 213 LEU A CA 1
ATOM 1611 C C . LEU A 1 213 ? 28.304 -15.654 -11.673 1.00 85.25 213 LEU A C 1
ATOM 1613 O O . LEU A 1 213 ? 27.321 -16.353 -11.433 1.00 85.25 213 LEU A O 1
ATOM 1617 N N . THR A 1 214 ? 29.519 -15.953 -11.212 1.00 87.56 214 THR A N 1
ATOM 1618 C CA . THR A 1 214 ? 29.788 -17.112 -10.350 1.00 87.56 214 THR A CA 1
ATOM 1619 C C . THR A 1 214 ? 29.699 -16.774 -8.866 1.00 87.56 214 THR A C 1
ATOM 1621 O O . THR A 1 214 ? 29.563 -17.680 -8.041 1.00 87.56 214 THR A O 1
ATOM 1624 N N . ALA A 1 215 ? 29.744 -15.485 -8.523 1.00 89.94 215 ALA A N 1
ATOM 1625 C CA . ALA A 1 215 ? 29.592 -15.017 -7.156 1.00 89.94 215 ALA A CA 1
ATOM 1626 C C . ALA A 1 215 ? 28.191 -15.353 -6.600 1.00 89.94 215 ALA A C 1
ATOM 1628 O O . ALA A 1 215 ? 27.188 -15.146 -7.289 1.00 89.94 215 ALA A O 1
ATOM 1629 N N . PRO A 1 216 ? 28.087 -15.841 -5.349 1.00 91.06 216 PRO A N 1
ATOM 1630 C CA . PRO A 1 216 ? 26.794 -16.065 -4.716 1.00 91.06 216 PRO A CA 1
ATOM 1631 C C . PRO A 1 216 ? 26.088 -14.727 -4.461 1.00 91.06 216 PRO A C 1
ATOM 1633 O O . PRO A 1 216 ? 26.684 -13.791 -3.927 1.00 91.06 216 PRO A O 1
ATOM 1636 N N . VAL A 1 217 ? 24.804 -14.655 -4.811 1.00 89.25 217 VAL A N 1
ATOM 1637 C CA . VAL A 1 217 ? 23.956 -13.470 -4.625 1.00 89.25 217 VAL A CA 1
ATOM 1638 C C . VAL A 1 217 ? 22.731 -13.858 -3.805 1.00 89.25 217 VAL A C 1
ATOM 1640 O O . VAL A 1 217 ? 22.101 -14.872 -4.094 1.00 89.25 217 VAL A O 1
ATOM 1643 N N . SER A 1 218 ? 22.384 -13.020 -2.825 1.00 87.12 218 SER A N 1
ATOM 1644 C CA . SER A 1 218 ? 21.152 -13.133 -2.041 1.00 87.12 218 SER A CA 1
ATOM 1645 C C . SER A 1 218 ? 20.380 -11.820 -2.046 1.00 87.12 218 SER A C 1
ATOM 1647 O O . SER A 1 218 ? 20.970 -10.735 -2.020 1.00 87.12 218 SER A O 1
ATOM 1649 N N . HIS A 1 219 ? 19.056 -11.914 -2.046 1.00 86.88 219 HIS A N 1
ATOM 1650 C CA . HIS A 1 219 ? 18.160 -10.767 -1.988 1.00 86.88 219 HIS A CA 1
ATOM 1651 C C . HIS A 1 219 ? 17.768 -10.423 -0.545 1.00 86.88 219 HIS A C 1
ATOM 1653 O O . HIS A 1 219 ? 17.288 -11.271 0.201 1.00 86.88 219 HIS A O 1
ATOM 1659 N N . TYR A 1 220 ? 17.869 -9.145 -0.176 1.00 88.00 220 TYR A N 1
ATOM 1660 C CA . TYR A 1 220 ? 17.445 -8.642 1.131 1.00 88.00 220 TYR A CA 1
ATOM 1661 C C . TYR A 1 220 ? 16.535 -7.426 0.987 1.00 88.00 220 TYR A C 1
ATOM 1663 O O . TYR A 1 220 ? 16.772 -6.546 0.162 1.00 88.00 220 TYR A O 1
ATOM 1671 N N . LEU A 1 221 ? 15.512 -7.356 1.837 1.00 88.12 221 LEU A N 1
ATOM 1672 C CA . LEU A 1 221 ? 14.701 -6.161 2.020 1.00 88.12 221 LEU A CA 1
ATOM 1673 C C . LEU A 1 221 ? 15.314 -5.311 3.136 1.00 88.12 221 LEU A C 1
ATOM 1675 O O . LEU A 1 221 ? 15.494 -5.793 4.255 1.00 88.12 221 LEU A O 1
ATOM 1679 N N . VAL A 1 222 ? 15.598 -4.046 2.828 1.00 90.06 222 VAL A N 1
ATOM 1680 C CA . VAL A 1 222 ? 16.100 -3.054 3.786 1.00 90.06 222 VAL A CA 1
ATOM 1681 C C . VAL A 1 222 ? 15.026 -1.992 3.984 1.00 90.06 222 VAL A C 1
ATOM 1683 O O . VAL A 1 222 ? 14.633 -1.318 3.030 1.00 90.06 222 VAL A O 1
ATOM 1686 N N . SER A 1 223 ? 14.530 -1.858 5.213 1.00 88.31 223 SER A N 1
ATOM 1687 C CA . SER A 1 223 ? 13.551 -0.831 5.566 1.00 88.31 223 SER A CA 1
ATOM 1688 C C . SER A 1 223 ? 14.247 0.468 5.959 1.00 88.31 223 SER A C 1
ATOM 1690 O O . SER A 1 223 ? 15.183 0.453 6.752 1.00 88.31 223 SER A O 1
ATOM 1692 N N . PHE A 1 224 ? 13.750 1.588 5.437 1.00 87.75 224 PHE A N 1
ATOM 1693 C CA . PHE A 1 224 ? 14.155 2.929 5.850 1.00 87.75 224 PHE A CA 1
ATOM 1694 C C . PHE A 1 224 ? 12.950 3.652 6.445 1.00 87.75 224 PHE A C 1
ATOM 1696 O O . PHE A 1 224 ? 11.888 3.750 5.821 1.00 87.75 224 PHE A O 1
ATOM 1703 N N . THR A 1 225 ? 13.118 4.174 7.652 1.00 85.75 225 THR A N 1
ATOM 1704 C CA . THR A 1 225 ? 12.092 4.946 8.352 1.00 85.75 225 THR A CA 1
ATOM 1705 C C . THR A 1 225 ? 11.910 6.329 7.728 1.00 85.75 225 THR A C 1
ATOM 1707 O O . THR A 1 225 ? 12.760 6.853 7.003 1.00 85.75 225 THR A O 1
ATOM 1710 N N . VAL A 1 226 ? 10.777 6.965 8.039 1.00 85.88 226 VAL A N 1
ATOM 1711 C CA . VAL A 1 226 ? 10.479 8.330 7.575 1.00 85.88 226 VAL A CA 1
ATOM 1712 C C . VAL A 1 226 ? 11.544 9.323 8.050 1.00 85.88 226 VAL A C 1
ATOM 1714 O O . VAL A 1 226 ? 11.941 10.197 7.278 1.00 85.88 226 VAL A O 1
ATOM 1717 N N . ASP A 1 227 ? 12.017 9.173 9.288 1.00 86.44 227 ASP A N 1
ATOM 1718 C CA . ASP A 1 227 ? 13.020 10.058 9.878 1.00 86.44 227 ASP A CA 1
ATOM 1719 C C . ASP A 1 227 ? 14.400 9.857 9.242 1.00 86.44 227 ASP A C 1
ATOM 1721 O O . ASP A 1 227 ? 15.066 10.839 8.923 1.00 86.44 227 ASP A O 1
ATOM 1725 N N . GLU A 1 228 ? 14.807 8.618 8.952 1.00 90.88 228 GLU A N 1
ATOM 1726 C CA . GLU A 1 228 ? 16.067 8.346 8.243 1.00 90.88 228 GLU A CA 1
ATOM 1727 C C . GLU A 1 228 ? 16.074 8.959 6.841 1.00 90.88 228 GLU A C 1
ATOM 1729 O O . GLU A 1 228 ? 17.014 9.670 6.482 1.00 90.88 228 GLU A O 1
ATOM 1734 N N . ILE A 1 229 ? 15.001 8.759 6.065 1.00 92.44 229 ILE A N 1
ATOM 1735 C CA . ILE A 1 229 ? 14.869 9.347 4.722 1.00 92.44 229 ILE A CA 1
ATOM 1736 C C . ILE A 1 229 ? 14.876 10.877 4.805 1.00 92.44 229 ILE A C 1
ATOM 1738 O O . ILE A 1 229 ? 15.459 11.550 3.950 1.00 92.44 229 ILE A O 1
ATOM 1742 N N . LYS A 1 230 ? 14.220 11.447 5.822 1.00 92.31 230 LYS A N 1
ATOM 1743 C CA . LYS A 1 230 ? 14.199 12.892 6.048 1.00 92.31 230 LYS A CA 1
ATOM 1744 C C . LYS A 1 230 ? 15.600 13.423 6.356 1.00 92.31 230 LYS A C 1
ATOM 1746 O O . LYS A 1 230 ? 15.995 14.391 5.715 1.00 92.31 230 LYS A O 1
ATOM 1751 N N . ASN A 1 231 ? 16.347 12.776 7.246 1.00 94.00 231 ASN A N 1
ATOM 1752 C CA . ASN A 1 231 ? 17.709 13.178 7.602 1.00 94.00 231 ASN A CA 1
ATOM 1753 C C . ASN A 1 231 ? 18.642 13.122 6.383 1.00 94.00 231 ASN A C 1
ATOM 1755 O O . ASN A 1 231 ? 19.318 14.101 6.082 1.00 94.00 231 ASN A O 1
ATOM 1759 N N . MET A 1 232 ? 18.601 12.031 5.605 1.00 95.19 232 MET A N 1
ATOM 1760 C CA . MET A 1 232 ? 19.368 11.918 4.353 1.00 95.19 232 MET A CA 1
ATOM 1761 C C . MET A 1 232 ? 19.034 13.048 3.373 1.00 95.19 232 MET A C 1
ATOM 1763 O O . MET A 1 232 ? 19.916 13.594 2.709 1.00 95.19 232 MET A O 1
ATOM 1767 N N . TRP A 1 233 ? 17.750 13.395 3.263 1.00 96.25 233 TRP A N 1
ATOM 1768 C CA . TRP A 1 233 ? 17.290 14.466 2.387 1.00 96.25 233 TRP A CA 1
ATOM 1769 C C . TRP A 1 233 ? 17.724 15.854 2.871 1.00 96.25 233 TRP A C 1
ATOM 1771 O O . TRP A 1 233 ? 18.128 16.669 2.039 1.00 96.25 233 TRP A O 1
ATOM 1781 N N . GLU A 1 234 ? 17.669 16.127 4.175 1.00 95.38 234 GLU A N 1
ATOM 1782 C CA . GLU A 1 234 ? 18.146 17.383 4.770 1.00 95.38 234 GLU A CA 1
ATOM 1783 C C . GLU A 1 234 ? 19.657 17.550 4.552 1.00 95.38 234 GLU A C 1
ATOM 1785 O O . GLU A 1 234 ? 20.089 18.589 4.043 1.00 95.38 234 GLU A O 1
ATOM 1790 N N . ASP A 1 235 ? 20.440 16.497 4.798 1.00 94.50 235 ASP A N 1
ATOM 1791 C CA . ASP A 1 235 ? 21.888 16.482 4.567 1.00 94.50 235 ASP A CA 1
ATOM 1792 C C . ASP A 1 235 ? 22.230 16.740 3.095 1.00 94.50 235 ASP A C 1
ATOM 1794 O O . ASP A 1 235 ? 23.076 17.586 2.778 1.00 94.50 235 ASP A O 1
ATOM 1798 N N . ALA A 1 236 ? 21.543 16.052 2.178 1.00 94.81 236 ALA A N 1
ATOM 1799 C CA . ALA A 1 236 ? 21.749 16.217 0.743 1.00 94.81 236 ALA A CA 1
ATOM 1800 C C . ALA A 1 236 ? 21.347 17.614 0.246 1.00 94.81 236 ALA A C 1
ATOM 1802 O O . ALA A 1 236 ? 22.003 18.157 -0.644 1.00 94.81 236 ALA A O 1
ATOM 1803 N N . SER A 1 237 ? 20.294 18.202 0.819 1.00 93.44 237 SER A N 1
ATOM 1804 C CA . SER A 1 237 ? 19.721 19.476 0.362 1.00 93.44 237 SER A CA 1
ATOM 1805 C C . SER A 1 237 ? 20.397 20.711 0.960 1.00 93.44 237 SER A C 1
ATOM 1807 O O . SER A 1 237 ? 20.240 21.798 0.409 1.00 93.44 237 SER A O 1
ATOM 1809 N N . SER A 1 238 ? 21.157 20.556 2.047 1.00 85.00 238 SER A N 1
ATOM 1810 C CA . SER A 1 238 ? 21.749 21.642 2.847 1.00 85.00 238 SER A CA 1
ATOM 1811 C C . SER A 1 238 ? 22.473 22.744 2.055 1.00 85.00 238 SER A C 1
ATOM 1813 O O . SER A 1 238 ? 22.457 23.896 2.474 1.00 85.00 238 SER A O 1
ATOM 1815 N N . ASN A 1 239 ? 23.085 22.413 0.913 1.00 76.94 239 ASN A N 1
ATOM 1816 C CA . ASN A 1 239 ? 23.907 23.333 0.115 1.00 76.94 239 ASN A CA 1
ATOM 1817 C C . ASN A 1 239 ? 23.566 23.318 -1.389 1.00 76.94 239 ASN A C 1
ATOM 1819 O O . ASN A 1 239 ? 24.413 23.660 -2.214 1.00 76.94 239 ASN A O 1
ATOM 1823 N N . SER A 1 240 ? 22.365 22.871 -1.772 1.00 80.50 240 SER A N 1
ATOM 1824 C CA . SER A 1 240 ? 21.975 22.747 -3.184 1.00 80.50 240 SER A CA 1
ATOM 1825 C C . SER A 1 240 ? 21.004 23.847 -3.609 1.00 80.50 240 SER A C 1
ATOM 1827 O O . SER A 1 240 ? 19.921 23.976 -3.046 1.00 80.50 240 SER A O 1
ATOM 1829 N N . GLU A 1 241 ? 21.347 24.590 -4.664 1.00 81.62 241 GLU A N 1
ATOM 1830 C CA . GLU A 1 241 ? 20.422 25.526 -5.325 1.00 81.62 241 GLU A CA 1
ATOM 1831 C C . GLU A 1 241 ? 19.314 24.789 -6.098 1.00 81.62 241 GLU A C 1
ATOM 1833 O O . GLU A 1 241 ? 18.194 25.281 -6.241 1.00 81.62 241 GLU A O 1
ATOM 1838 N N . ILE A 1 242 ? 19.609 23.576 -6.581 1.00 87.44 242 ILE A N 1
ATOM 1839 C CA . ILE A 1 242 ? 18.651 22.714 -7.276 1.00 87.44 242 ILE A CA 1
ATOM 1840 C C . ILE A 1 242 ? 17.887 21.882 -6.246 1.00 87.44 242 ILE A C 1
ATOM 1842 O O . ILE A 1 242 ? 18.474 21.273 -5.351 1.00 87.44 242 ILE A O 1
ATOM 1846 N N . ARG A 1 243 ? 16.562 21.801 -6.403 1.00 91.25 243 ARG A N 1
ATOM 1847 C CA . ARG A 1 243 ? 15.699 21.008 -5.522 1.00 91.25 243 ARG A CA 1
ATOM 1848 C C . ARG A 1 243 ? 15.999 19.510 -5.656 1.00 91.25 243 ARG A C 1
ATOM 1850 O O . ARG A 1 243 ? 15.599 18.875 -6.631 1.00 91.25 243 ARG A O 1
ATOM 1857 N N . ILE A 1 244 ? 16.639 18.953 -4.634 1.00 94.31 244 ILE A N 1
ATOM 1858 C CA . ILE A 1 244 ? 16.870 17.516 -4.467 1.00 94.31 244 ILE A CA 1
ATOM 1859 C C . ILE A 1 244 ? 15.602 16.875 -3.887 1.00 94.31 244 ILE A C 1
ATOM 1861 O O . ILE A 1 244 ? 14.969 17.412 -2.973 1.00 94.31 244 ILE A O 1
ATOM 1865 N N . SER A 1 245 ? 15.184 15.739 -4.441 1.00 93.81 245 SER A N 1
ATOM 1866 C CA . SER A 1 245 ? 14.067 14.949 -3.916 1.00 93.81 245 SER A CA 1
ATOM 1867 C C . SER A 1 245 ? 14.538 13.942 -2.865 1.00 93.81 245 SER A C 1
ATOM 1869 O O . SER A 1 245 ? 15.711 13.581 -2.803 1.00 93.81 245 SER A O 1
ATOM 1871 N N . ARG A 1 246 ? 13.600 13.427 -2.063 1.00 94.25 246 ARG A N 1
ATOM 1872 C CA . ARG A 1 246 ? 13.885 12.346 -1.104 1.00 94.25 246 ARG A CA 1
ATOM 1873 C C . ARG A 1 246 ? 14.402 11.081 -1.792 1.00 94.25 246 ARG A C 1
ATOM 1875 O O . ARG A 1 246 ? 15.279 10.421 -1.255 1.00 94.25 246 ARG A O 1
ATOM 1882 N N . LEU A 1 247 ? 13.888 10.786 -2.990 1.00 94.56 247 LEU A N 1
ATOM 1883 C CA . LEU A 1 247 ? 14.345 9.661 -3.800 1.00 94.56 247 LEU A CA 1
AT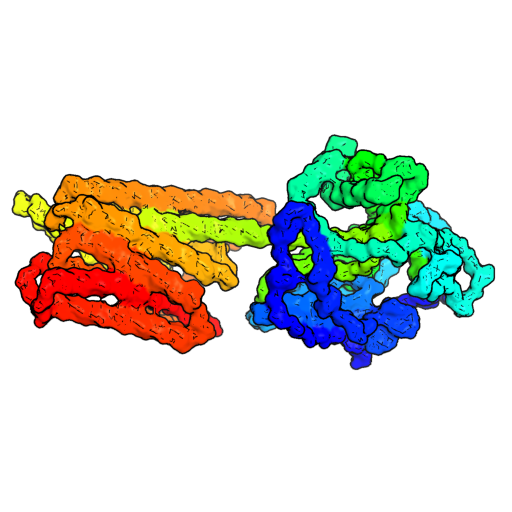OM 1884 C C . LEU A 1 247 ? 15.804 9.842 -4.235 1.00 94.56 247 LEU A C 1
ATOM 1886 O O . LEU A 1 247 ? 16.582 8.905 -4.116 1.00 94.56 247 LEU A O 1
ATOM 1890 N N . ASP A 1 248 ? 16.198 11.042 -4.673 1.00 96.69 248 ASP A N 1
ATOM 1891 C CA . ASP A 1 248 ? 17.592 11.297 -5.071 1.00 96.69 248 ASP A CA 1
ATOM 1892 C C . ASP A 1 248 ? 18.549 11.113 -3.888 1.00 96.69 248 ASP A C 1
ATOM 1894 O O . ASP A 1 248 ? 19.610 10.518 -4.046 1.00 96.69 248 ASP A O 1
ATOM 1898 N N . ALA A 1 249 ? 18.172 11.606 -2.702 1.00 97.31 249 ALA A N 1
ATOM 1899 C CA . ALA A 1 249 ? 18.975 11.470 -1.490 1.00 97.31 249 ALA A CA 1
ATOM 1900 C C . ALA A 1 249 ? 19.102 10.003 -1.045 1.00 97.31 249 ALA A C 1
ATOM 1902 O O . ALA A 1 249 ? 20.202 9.552 -0.730 1.00 97.31 249 ALA A O 1
ATOM 1903 N N . LEU A 1 250 ? 17.999 9.245 -1.080 1.00 97.00 250 LEU A N 1
ATOM 1904 C CA . LEU A 1 250 ? 17.994 7.816 -0.766 1.00 97.00 250 LEU A CA 1
ATOM 1905 C C . LEU A 1 250 ? 18.858 7.018 -1.753 1.00 97.00 250 LEU A C 1
ATOM 1907 O O . LEU A 1 250 ? 19.697 6.225 -1.333 1.00 97.00 250 LEU A O 1
ATOM 1911 N N . LEU A 1 251 ? 18.700 7.253 -3.060 1.00 97.56 251 LEU A N 1
ATOM 1912 C CA . LEU A 1 251 ? 19.503 6.588 -4.088 1.00 97.56 251 LEU A CA 1
ATOM 1913 C C . LEU A 1 251 ? 20.981 6.949 -3.984 1.00 97.56 251 LEU A C 1
ATOM 1915 O O . LEU A 1 251 ? 21.823 6.064 -4.093 1.00 97.56 251 LEU A O 1
ATOM 1919 N N . ALA A 1 252 ? 21.304 8.216 -3.721 1.00 97.81 252 ALA A N 1
ATOM 1920 C CA . ALA A 1 252 ? 22.675 8.641 -3.472 1.00 97.81 252 ALA A CA 1
ATOM 1921 C C . ALA A 1 252 ? 23.277 7.895 -2.278 1.00 97.81 252 ALA A C 1
ATOM 1923 O O . ALA A 1 252 ? 24.386 7.376 -2.384 1.00 97.81 252 ALA A O 1
ATOM 1924 N N . HIS A 1 253 ? 22.538 7.794 -1.171 1.00 97.31 253 HIS A N 1
ATOM 1925 C CA . HIS A 1 253 ? 22.983 7.072 0.014 1.00 97.31 253 HIS A CA 1
ATOM 1926 C C . HIS A 1 253 ? 23.228 5.584 -0.283 1.00 97.31 253 HIS A C 1
ATOM 1928 O O . HIS A 1 253 ? 24.327 5.089 -0.038 1.00 97.31 253 HIS A O 1
ATOM 1934 N N . ILE A 1 254 ? 22.252 4.885 -0.873 1.00 96.88 254 ILE A N 1
ATOM 1935 C CA . ILE A 1 254 ? 22.374 3.461 -1.233 1.00 96.88 254 ILE A CA 1
ATOM 1936 C C . ILE A 1 254 ? 23.543 3.243 -2.199 1.00 96.88 254 ILE A C 1
ATOM 1938 O O . ILE A 1 254 ? 24.359 2.345 -1.997 1.00 96.88 254 ILE A O 1
ATOM 1942 N N . TRP A 1 255 ? 23.680 4.092 -3.216 1.00 97.50 255 TRP A N 1
ATOM 1943 C CA . TRP A 1 255 ? 24.754 3.975 -4.195 1.00 97.50 255 TRP A CA 1
ATOM 1944 C C . TRP A 1 255 ? 26.134 4.192 -3.565 1.00 97.50 255 TRP A C 1
ATOM 1946 O O . TRP A 1 255 ? 27.047 3.412 -3.822 1.00 97.50 255 TRP A O 1
ATOM 1956 N N . MET A 1 256 ? 26.286 5.169 -2.662 1.00 97.62 256 MET A N 1
ATOM 1957 C CA . MET A 1 256 ? 27.519 5.348 -1.882 1.00 97.62 256 MET A CA 1
ATOM 1958 C C . MET A 1 256 ? 27.865 4.097 -1.062 1.00 97.62 256 MET A C 1
ATOM 1960 O O . MET A 1 256 ? 29.035 3.719 -0.991 1.00 97.62 256 MET A O 1
ATOM 1964 N N . LEU A 1 257 ? 26.870 3.439 -0.455 1.00 96.38 257 LEU A N 1
ATOM 1965 C CA . LEU A 1 257 ? 27.079 2.201 0.302 1.00 96.38 257 LEU A CA 1
ATOM 1966 C C . LEU A 1 257 ? 27.544 1.051 -0.599 1.00 96.38 257 LEU A C 1
ATOM 1968 O O . LEU A 1 257 ? 28.482 0.349 -0.224 1.00 96.38 257 LEU A O 1
ATOM 1972 N N . ILE A 1 258 ? 26.947 0.895 -1.784 1.00 96.12 258 ILE A N 1
ATOM 1973 C CA . ILE A 1 258 ? 27.351 -0.116 -2.774 1.00 96.12 258 ILE A CA 1
ATOM 1974 C C . ILE A 1 258 ? 28.782 0.148 -3.257 1.00 96.12 258 ILE A C 1
ATOM 1976 O O . ILE A 1 258 ? 29.614 -0.757 -3.236 1.00 96.12 258 ILE A O 1
ATOM 1980 N N . ILE A 1 259 ? 29.111 1.393 -3.616 1.00 97.12 259 ILE A N 1
ATOM 1981 C CA . ILE A 1 259 ? 30.469 1.786 -4.033 1.00 97.12 259 ILE A CA 1
ATOM 1982 C C . ILE A 1 259 ? 31.487 1.451 -2.942 1.00 97.12 259 ILE A C 1
ATOM 1984 O O . ILE A 1 259 ? 32.556 0.909 -3.231 1.00 97.12 259 ILE A O 1
ATOM 1988 N N . ARG A 1 260 ? 31.147 1.746 -1.683 1.00 97.31 260 ARG A N 1
ATOM 1989 C CA . ARG A 1 260 ? 32.001 1.452 -0.533 1.00 97.31 260 ARG A CA 1
ATOM 1990 C C . ARG A 1 260 ? 32.195 -0.050 -0.351 1.00 97.31 260 ARG A C 1
ATOM 1992 O O . ARG A 1 260 ? 33.323 -0.478 -0.139 1.00 97.31 260 ARG A O 1
ATOM 1999 N N . ALA A 1 261 ? 31.120 -0.832 -0.442 1.00 95.44 261 ALA A N 1
ATOM 2000 C CA . ALA A 1 261 ? 31.158 -2.287 -0.300 1.00 95.44 261 ALA A CA 1
ATOM 2001 C C . ALA A 1 261 ? 31.977 -2.965 -1.409 1.00 95.44 261 ALA A C 1
ATOM 2003 O O . ALA A 1 261 ? 32.611 -3.983 -1.164 1.00 95.44 261 ALA A O 1
ATOM 2004 N N . ARG A 1 262 ? 32.012 -2.375 -2.609 1.00 94.88 262 ARG A N 1
ATOM 2005 C CA . ARG A 1 262 ? 32.818 -2.848 -3.748 1.00 94.88 262 ARG A CA 1
ATOM 2006 C C . ARG A 1 262 ? 34.262 -2.324 -3.754 1.00 94.88 262 ARG A C 1
ATOM 2008 O O . ARG A 1 262 ? 34.995 -2.565 -4.717 1.00 94.88 262 ARG A O 1
ATOM 2015 N N . GLU A 1 263 ? 34.651 -1.602 -2.701 1.00 95.94 263 GLU A N 1
ATOM 2016 C CA . GLU A 1 263 ? 35.976 -0.995 -2.515 1.00 95.94 263 GLU A CA 1
ATOM 2017 C C . GLU A 1 263 ? 36.354 0.013 -3.614 1.00 95.94 263 GLU A C 1
ATOM 2019 O O . GLU A 1 263 ? 37.522 0.197 -3.949 1.00 95.94 263 GLU A O 1
ATOM 2024 N N . LEU A 1 264 ? 35.360 0.708 -4.173 1.00 95.88 264 LEU A N 1
ATOM 2025 C CA . LEU A 1 264 ? 35.546 1.667 -5.268 1.00 95.88 264 LEU A CA 1
ATOM 2026 C C . LEU A 1 264 ? 35.570 3.133 -4.794 1.00 95.88 264 LEU A C 1
ATOM 2028 O O . LEU A 1 264 ? 35.486 4.056 -5.601 1.00 95.88 264 LEU A O 1
ATOM 2032 N N . SER A 1 265 ? 35.699 3.377 -3.487 1.00 94.56 265 SER A N 1
ATOM 2033 C CA . SER A 1 265 ? 35.585 4.714 -2.878 1.00 94.56 265 SER A CA 1
ATOM 2034 C C . SER A 1 265 ? 36.561 5.758 -3.430 1.00 94.56 265 SER A C 1
ATOM 2036 O O . SER A 1 265 ? 36.220 6.940 -3.472 1.00 94.56 265 SER A O 1
ATOM 2038 N N . HIS A 1 266 ? 37.755 5.333 -3.849 1.00 92.88 266 HIS A N 1
ATOM 2039 C CA . HIS A 1 266 ? 38.829 6.196 -4.368 1.00 92.88 266 HIS A CA 1
ATOM 2040 C C . HIS A 1 266 ? 39.227 5.851 -5.809 1.00 92.88 266 HIS A C 1
ATOM 2042 O O . HIS A 1 266 ? 40.279 6.280 -6.294 1.00 92.88 266 HIS A O 1
ATOM 2048 N N . ASP A 1 267 ? 38.403 5.049 -6.478 1.00 91.31 267 ASP A N 1
ATOM 2049 C CA . ASP A 1 267 ? 38.664 4.606 -7.836 1.00 91.31 267 ASP A CA 1
ATOM 2050 C C . ASP A 1 267 ? 38.635 5.792 -8.816 1.00 91.31 267 ASP A C 1
ATOM 2052 O O . ASP A 1 267 ? 37.906 6.763 -8.614 1.00 91.31 267 ASP A O 1
ATOM 2056 N N . GLN A 1 268 ? 39.466 5.728 -9.856 1.00 92.38 268 GLN A N 1
ATOM 2057 C CA . GLN A 1 268 ? 39.620 6.798 -10.849 1.00 92.38 268 GLN A CA 1
ATOM 2058 C C . GLN A 1 268 ? 38.786 6.557 -12.114 1.00 92.38 268 GLN A C 1
ATOM 2060 O O . GLN A 1 268 ? 38.664 7.449 -12.952 1.00 92.38 268 GLN A O 1
ATOM 2065 N N . GLN A 1 269 ? 38.224 5.358 -12.272 1.00 93.81 269 GLN A N 1
ATOM 2066 C CA . GLN A 1 269 ? 37.354 5.015 -13.387 1.00 93.81 269 GLN A CA 1
ATOM 2067 C C . GLN A 1 269 ? 35.894 5.364 -13.066 1.00 93.81 269 GLN A C 1
ATOM 2069 O O . GLN A 1 269 ? 35.484 5.314 -11.902 1.00 93.81 269 GLN A O 1
ATOM 2074 N N . PRO A 1 270 ? 35.082 5.677 -14.090 1.00 94.56 270 PRO A N 1
ATOM 2075 C CA . PRO A 1 270 ? 33.663 5.937 -13.904 1.00 94.56 270 PRO A CA 1
ATOM 2076 C C . PRO A 1 270 ? 32.924 4.746 -13.285 1.00 94.56 270 PRO A C 1
ATOM 2078 O O . PRO A 1 270 ? 33.103 3.595 -13.691 1.00 94.56 270 PRO A O 1
ATOM 2081 N N . ILE A 1 271 ? 32.056 5.057 -12.331 1.00 96.69 271 ILE A N 1
ATOM 2082 C CA . ILE A 1 271 ? 31.096 4.139 -11.721 1.00 96.69 271 ILE A CA 1
ATOM 2083 C C . ILE A 1 271 ? 29.706 4.623 -12.114 1.00 96.69 271 ILE A C 1
ATOM 2085 O O . ILE A 1 271 ? 29.447 5.828 -12.039 1.00 96.69 271 ILE A O 1
ATOM 2089 N N . TYR A 1 272 ? 28.826 3.706 -12.507 1.00 96.81 272 TYR A N 1
ATOM 2090 C CA . TYR A 1 272 ? 27.519 4.023 -13.070 1.00 96.81 272 TYR A CA 1
ATOM 2091 C C . TYR A 1 272 ? 26.362 3.568 -12.176 1.00 96.81 272 TYR A C 1
ATOM 2093 O O . TYR A 1 272 ? 26.404 2.503 -11.552 1.00 96.81 272 TYR A O 1
ATOM 2101 N N . LEU A 1 273 ? 25.323 4.398 -12.140 1.00 97.62 273 LEU A N 1
ATOM 2102 C CA . LEU A 1 273 ? 24.003 4.099 -11.608 1.00 97.62 273 LEU A CA 1
ATOM 2103 C C . LEU A 1 273 ? 22.987 4.270 -12.740 1.00 97.62 273 LEU A C 1
ATOM 2105 O O . LEU A 1 273 ? 22.692 5.394 -13.152 1.00 97.62 273 LEU A O 1
ATOM 2109 N N . ASP A 1 274 ? 22.459 3.153 -13.220 1.00 97.12 274 ASP A N 1
ATOM 2110 C CA . ASP A 1 274 ? 21.466 3.083 -14.283 1.00 97.12 274 ASP A CA 1
ATOM 2111 C C . ASP A 1 274 ? 20.071 3.200 -13.672 1.00 97.12 274 ASP A C 1
ATOM 2113 O O . ASP A 1 274 ? 19.582 2.293 -12.996 1.00 97.12 274 ASP A O 1
ATOM 2117 N N . VAL A 1 275 ? 19.425 4.346 -13.869 1.00 96.75 275 VAL A N 1
ATOM 2118 C CA . VAL A 1 275 ? 18.134 4.657 -13.250 1.00 96.75 275 VAL A CA 1
ATOM 2119 C C . VAL A 1 275 ? 17.015 4.492 -14.266 1.00 96.75 275 VAL A C 1
ATOM 2121 O O . VAL A 1 275 ? 16.993 5.168 -15.297 1.00 96.75 275 VAL A O 1
ATOM 2124 N N . THR A 1 276 ? 16.048 3.635 -13.939 1.00 95.56 276 THR A N 1
ATOM 2125 C CA . THR A 1 276 ? 14.840 3.448 -14.752 1.00 95.56 276 THR A CA 1
ATOM 2126 C C . THR A 1 276 ? 13.957 4.697 -14.691 1.00 95.56 276 THR A C 1
ATOM 2128 O O . THR A 1 276 ? 13.612 5.187 -13.613 1.00 95.56 276 THR A O 1
ATOM 2131 N N . LEU A 1 277 ? 13.567 5.208 -15.855 1.00 93.75 277 LEU A N 1
ATOM 2132 C CA . LEU A 1 277 ? 12.785 6.426 -16.044 1.00 93.75 277 LEU A CA 1
ATOM 2133 C C . LEU A 1 277 ? 11.528 6.118 -16.858 1.00 93.75 277 LEU A C 1
ATOM 2135 O O . LEU A 1 277 ? 11.631 5.629 -17.976 1.00 93.75 277 LEU A O 1
ATOM 2139 N N . GLY A 1 278 ? 10.354 6.481 -16.341 1.00 93.94 278 GLY A N 1
ATOM 2140 C CA . GLY A 1 278 ? 9.118 6.486 -17.127 1.00 93.94 278 GLY A CA 1
ATOM 2141 C C . GLY A 1 278 ? 9.025 7.709 -18.042 1.00 93.94 278 GLY A C 1
ATOM 2142 O O . GLY A 1 278 ? 9.325 8.830 -17.616 1.00 93.94 278 GLY A O 1
ATOM 2143 N N . LEU A 1 279 ? 8.582 7.503 -19.283 1.00 94.94 279 LEU A N 1
ATOM 2144 C CA . LEU A 1 279 ? 8.435 8.559 -20.289 1.00 94.94 279 LEU A CA 1
ATOM 2145 C C . LEU A 1 279 ? 7.052 9.223 -20.281 1.00 94.94 279 LEU A C 1
ATOM 2147 O O . LEU A 1 279 ? 6.946 10.348 -20.756 1.00 94.94 279 LEU A O 1
ATOM 2151 N N . ARG A 1 280 ? 6.008 8.588 -19.718 1.00 94.56 280 ARG A N 1
ATOM 2152 C CA . ARG A 1 280 ? 4.607 9.067 -19.809 1.00 94.56 280 ARG A CA 1
ATOM 2153 C C . ARG A 1 280 ? 4.442 10.556 -19.480 1.00 94.56 280 ARG A C 1
ATOM 2155 O O . ARG A 1 280 ? 3.859 11.292 -20.263 1.00 94.56 280 ARG A O 1
ATOM 2162 N N . SER A 1 281 ? 5.007 11.015 -18.364 1.00 93.81 281 SER A N 1
ATOM 2163 C CA . SER A 1 281 ? 4.919 12.414 -17.911 1.00 93.81 281 SER A CA 1
ATOM 2164 C C . SER A 1 281 ? 5.978 13.349 -18.507 1.00 93.81 281 SER A C 1
ATOM 2166 O O . SER A 1 281 ? 6.012 14.529 -18.164 1.00 93.81 281 SER A O 1
ATOM 2168 N N . ARG A 1 282 ? 6.874 12.828 -19.352 1.00 93.50 282 ARG A N 1
ATOM 2169 C CA . ARG A 1 282 ? 8.013 13.565 -19.918 1.00 93.50 282 ARG A CA 1
ATOM 2170 C C . ARG A 1 282 ? 7.843 13.904 -21.397 1.00 93.50 282 ARG A C 1
ATOM 2172 O O . ARG A 1 282 ? 8.660 14.653 -21.920 1.00 93.50 282 ARG A O 1
ATOM 2179 N N . LEU A 1 283 ? 6.819 13.363 -22.053 1.00 93.62 283 LEU A N 1
ATOM 2180 C CA . LEU A 1 283 ? 6.433 13.742 -23.411 1.00 93.62 283 LEU A CA 1
ATOM 2181 C C . LEU A 1 283 ? 5.584 15.017 -23.402 1.00 93.62 283 LEU A C 1
ATOM 2183 O O . LEU A 1 283 ? 5.023 15.392 -22.372 1.00 93.62 283 LEU A O 1
ATOM 2187 N N . ASP A 1 284 ? 5.495 15.668 -24.559 1.00 89.81 284 ASP A N 1
ATOM 2188 C CA . ASP A 1 284 ? 4.605 16.804 -24.791 1.00 89.81 284 ASP A CA 1
ATOM 2189 C C . ASP A 1 284 ? 3.793 16.570 -26.081 1.00 89.81 284 ASP A C 1
ATOM 2191 O O . ASP A 1 284 ? 4.382 16.573 -27.166 1.00 89.81 284 ASP A O 1
ATOM 2195 N N . PRO A 1 285 ? 2.472 16.321 -25.987 1.00 92.81 285 PRO A N 1
ATOM 2196 C CA . PRO A 1 285 ? 1.693 16.196 -24.751 1.00 92.81 285 PRO A CA 1
ATOM 2197 C C . PRO A 1 285 ? 2.069 14.936 -23.937 1.00 92.81 285 PRO A C 1
ATOM 2199 O O . PRO A 1 285 ? 2.537 13.948 -24.509 1.00 92.81 285 PRO A O 1
ATOM 2202 N N . PRO A 1 286 ? 1.854 14.930 -22.607 1.00 94.44 286 PRO A N 1
ATOM 2203 C CA . PRO A 1 286 ? 2.100 13.751 -21.781 1.00 94.44 286 PRO A CA 1
ATOM 2204 C C . PRO A 1 286 ? 1.120 12.616 -22.116 1.00 94.44 286 PRO A C 1
ATOM 2206 O O . PRO A 1 286 ? -0.049 12.859 -22.424 1.00 94.44 286 PRO A O 1
ATOM 2209 N N . LEU A 1 287 ? 1.580 11.368 -21.996 1.00 94.38 287 LEU A N 1
ATOM 2210 C CA . LEU A 1 287 ? 0.717 10.190 -22.123 1.00 94.38 287 LEU A CA 1
ATOM 2211 C C . LEU A 1 287 ? -0.189 10.060 -20.898 1.00 94.38 287 LEU A C 1
ATOM 2213 O O . LEU A 1 287 ? 0.197 10.395 -19.775 1.00 94.38 287 LEU A O 1
ATOM 2217 N N . SER A 1 288 ? -1.379 9.500 -21.110 1.00 93.81 288 SER A N 1
ATOM 2218 C CA . SER A 1 288 ? -2.297 9.165 -20.021 1.00 93.81 288 SER A CA 1
ATOM 2219 C C . SER A 1 288 ? -1.659 8.187 -19.030 1.00 93.81 288 SER A C 1
ATOM 2221 O O . SER A 1 288 ? -0.918 7.283 -19.417 1.00 93.81 288 SER A O 1
ATOM 2223 N N . GLU A 1 289 ? -2.014 8.292 -17.749 1.00 89.56 289 GLU A N 1
ATOM 2224 C CA . GLU A 1 289 ? -1.651 7.277 -16.750 1.00 89.56 289 GLU A CA 1
ATOM 2225 C C . GLU A 1 289 ? -2.252 5.898 -17.074 1.00 89.56 289 GLU A C 1
ATOM 2227 O O . GLU A 1 289 ? -1.697 4.883 -16.657 1.00 89.56 289 GLU A O 1
ATOM 2232 N N . ASN A 1 290 ? -3.330 5.861 -17.870 1.00 91.81 290 ASN A N 1
ATOM 2233 C CA . ASN A 1 290 ? -3.968 4.638 -18.365 1.00 91.81 290 ASN A CA 1
ATOM 2234 C C . ASN A 1 290 ? -3.312 4.074 -19.638 1.00 91.81 290 ASN A C 1
ATOM 2236 O O . ASN A 1 290 ? -3.819 3.101 -20.200 1.00 91.81 290 ASN A O 1
ATOM 2240 N N . PHE A 1 291 ? -2.228 4.690 -20.124 1.00 94.88 291 PHE A N 1
ATOM 2241 C CA . PHE A 1 291 ? -1.467 4.177 -21.257 1.00 94.88 291 PHE A CA 1
ATOM 2242 C C . PHE A 1 291 ? -0.860 2.811 -20.910 1.00 94.88 291 PHE A C 1
ATOM 2244 O O . PHE A 1 291 ? -0.021 2.691 -20.003 1.00 94.88 291 PHE A O 1
ATOM 2251 N N . VAL A 1 292 ? -1.289 1.791 -21.647 1.00 93.88 292 VAL A N 1
ATOM 2252 C CA . VAL A 1 292 ? -0.807 0.415 -21.561 1.00 93.88 292 VAL A CA 1
ATOM 2253 C C . VAL A 1 292 ? 0.425 0.283 -22.448 1.00 93.88 292 VAL A C 1
ATOM 2255 O O . VAL A 1 292 ? 0.366 0.567 -23.640 1.00 93.88 292 VAL A O 1
ATOM 2258 N N . GLY A 1 293 ? 1.547 -0.119 -21.860 1.00 93.44 293 GLY A N 1
ATOM 2259 C CA . GLY A 1 293 ? 2.814 -0.268 -22.567 1.00 93.44 293 GLY A CA 1
ATOM 2260 C C . GLY A 1 293 ? 4.008 -0.195 -21.622 1.00 93.44 293 GLY A C 1
ATOM 2261 O O . GLY A 1 293 ? 3.853 -0.074 -20.406 1.00 93.44 293 GLY A O 1
ATOM 2262 N N . SER A 1 294 ? 5.211 -0.218 -22.191 1.00 94.31 294 SER A N 1
ATOM 2263 C CA . SER A 1 294 ? 6.470 -0.125 -21.440 1.00 94.31 294 SER A CA 1
ATOM 2264 C C . SER A 1 294 ? 7.319 1.089 -21.865 1.00 94.31 294 SER A C 1
ATOM 2266 O O . SER A 1 294 ? 8.455 0.919 -22.304 1.00 94.31 294 SER A O 1
ATOM 2268 N N . PRO A 1 295 ? 6.793 2.335 -21.809 1.00 94.50 295 PRO A N 1
ATOM 2269 C CA . PRO A 1 295 ? 7.525 3.528 -22.228 1.00 94.50 295 PRO A CA 1
ATOM 2270 C C . PRO A 1 295 ? 8.534 3.942 -21.146 1.00 94.50 295 PRO A C 1
ATOM 2272 O O . PRO A 1 295 ? 8.352 4.949 -20.453 1.00 94.50 295 PRO A O 1
ATOM 2275 N N . ILE A 1 296 ? 9.585 3.142 -20.978 1.00 95.00 296 ILE A N 1
ATOM 2276 C CA . ILE A 1 296 ? 10.659 3.352 -20.008 1.00 95.00 296 ILE A CA 1
ATOM 2277 C C . ILE A 1 296 ? 12.027 3.379 -20.694 1.00 95.00 296 ILE A C 1
ATOM 2279 O O . ILE A 1 296 ? 12.216 2.781 -21.748 1.00 95.00 296 ILE A O 1
ATOM 2283 N N . ILE A 1 297 ? 12.992 4.054 -20.074 1.00 94.25 297 ILE A N 1
ATOM 2284 C CA . ILE A 1 297 ? 14.407 4.060 -20.479 1.00 94.25 297 ILE A CA 1
ATOM 2285 C C . ILE A 1 297 ? 15.315 3.972 -19.251 1.00 94.25 297 ILE A C 1
ATOM 2287 O O . ILE A 1 297 ? 14.865 4.196 -18.126 1.00 94.25 297 ILE A O 1
ATOM 2291 N N . LEU A 1 298 ? 16.603 3.705 -19.463 1.00 95.50 298 LEU A N 1
ATOM 2292 C CA . LEU A 1 298 ? 17.623 3.665 -18.412 1.00 95.50 298 LEU A CA 1
ATOM 2293 C C . LEU A 1 298 ? 18.627 4.798 -18.617 1.00 95.50 298 LEU A C 1
ATOM 2295 O O . LEU A 1 298 ? 19.403 4.776 -19.567 1.00 95.50 298 LEU A O 1
ATOM 2299 N N . GLY A 1 299 ? 18.587 5.800 -17.738 1.00 96.19 299 GLY A N 1
ATOM 2300 C CA . GLY A 1 299 ? 19.542 6.909 -17.741 1.00 96.19 299 GLY A CA 1
ATOM 2301 C C . GLY A 1 299 ? 20.787 6.565 -16.931 1.00 96.19 299 GLY A C 1
ATOM 2302 O O . GLY A 1 299 ? 20.654 6.066 -15.815 1.00 96.19 299 GLY A O 1
ATOM 2303 N N . ASN A 1 300 ? 21.977 6.876 -17.448 1.00 95.75 300 ASN A N 1
ATOM 2304 C CA . ASN A 1 300 ? 23.232 6.545 -16.783 1.00 95.75 300 ASN A CA 1
ATOM 2305 C C . ASN A 1 300 ? 23.801 7.720 -15.975 1.00 95.75 300 ASN A C 1
ATOM 2307 O O . ASN A 1 300 ? 24.311 8.712 -16.496 1.00 95.75 300 ASN A O 1
ATOM 2311 N N . VAL A 1 301 ? 23.725 7.624 -14.653 1.00 97.50 301 VAL A N 1
ATOM 2312 C CA . VAL A 1 301 ? 24.385 8.577 -13.754 1.00 97.50 301 VAL A CA 1
ATOM 2313 C C . VAL A 1 301 ? 25.806 8.084 -13.511 1.00 97.50 301 VAL A C 1
ATOM 2315 O O . VAL A 1 301 ? 25.996 6.912 -13.212 1.00 97.50 301 VAL A O 1
ATOM 2318 N N . SER A 1 302 ? 26.810 8.957 -13.597 1.00 96.44 302 SER A N 1
ATOM 2319 C CA . SER A 1 302 ? 28.210 8.576 -13.367 1.00 96.44 302 SER A CA 1
ATOM 2320 C C . SER A 1 302 ? 28.859 9.356 -12.226 1.00 96.44 302 SER A C 1
ATOM 2322 O O . SER A 1 302 ? 28.584 10.546 -12.046 1.00 96.44 302 SER A O 1
ATOM 2324 N N . THR A 1 303 ? 29.776 8.714 -11.503 1.00 96.69 303 THR A N 1
ATOM 2325 C CA . THR A 1 303 ? 30.669 9.351 -10.521 1.00 96.69 303 THR A CA 1
ATOM 2326 C C . THR A 1 303 ? 32.082 8.769 -10.600 1.00 96.69 303 THR A C 1
ATOM 2328 O O . THR A 1 303 ? 32.288 7.691 -11.156 1.00 96.69 303 THR A O 1
ATOM 2331 N N . ILE A 1 304 ? 33.050 9.483 -10.023 1.00 95.56 304 ILE A N 1
ATOM 2332 C CA . ILE A 1 304 ? 34.408 8.996 -9.752 1.00 95.56 304 ILE A CA 1
ATOM 2333 C C . ILE A 1 304 ? 34.540 8.904 -8.234 1.00 95.56 304 ILE A C 1
ATOM 2335 O O . ILE A 1 304 ? 34.511 9.933 -7.549 1.00 95.56 304 ILE A O 1
ATOM 2339 N N . GLY A 1 305 ? 34.622 7.677 -7.720 1.00 93.00 305 GLY A N 1
ATOM 2340 C CA . GLY A 1 305 ? 34.634 7.401 -6.286 1.00 93.00 305 GLY A CA 1
ATOM 2341 C C . GLY A 1 305 ? 33.415 7.939 -5.523 1.00 93.00 305 GLY A C 1
ATOM 2342 O O . GLY A 1 305 ? 32.396 8.343 -6.097 1.00 93.00 305 GLY A O 1
ATOM 2343 N N . ILE A 1 306 ? 33.523 7.940 -4.194 1.00 95.62 306 ILE A N 1
ATOM 2344 C CA . ILE A 1 306 ? 32.490 8.480 -3.302 1.00 95.62 306 ILE A CA 1
ATOM 2345 C C . ILE A 1 306 ? 32.704 9.980 -3.110 1.00 95.62 306 ILE A C 1
ATOM 2347 O O . ILE A 1 306 ? 33.773 10.429 -2.698 1.00 95.62 306 ILE A O 1
ATOM 2351 N N . GLN A 1 307 ? 31.644 10.750 -3.343 1.00 93.75 307 GLN A N 1
ATOM 2352 C CA . GLN A 1 307 ? 31.569 12.174 -3.017 1.00 93.75 307 GLN A CA 1
ATOM 2353 C C . GLN A 1 307 ? 30.583 12.412 -1.864 1.00 93.75 307 GLN A C 1
ATOM 2355 O O . GLN A 1 307 ? 30.027 11.470 -1.301 1.00 93.75 307 GLN A O 1
ATOM 2360 N N . SER A 1 308 ? 30.348 13.675 -1.490 1.00 95.00 308 SER A N 1
ATOM 2361 C CA . SER A 1 308 ? 29.305 13.992 -0.508 1.00 95.00 308 SER A CA 1
ATOM 2362 C C . SER A 1 308 ? 27.918 13.599 -1.028 1.00 95.00 308 SER A C 1
ATOM 2364 O O . SER A 1 308 ? 27.651 13.685 -2.230 1.00 95.00 308 SER A O 1
ATOM 2366 N N . ILE A 1 309 ? 27.012 13.226 -0.116 1.00 95.81 309 ILE A N 1
ATOM 2367 C CA . ILE A 1 309 ? 25.640 12.822 -0.462 1.00 95.81 309 ILE A CA 1
ATOM 2368 C C . ILE A 1 309 ? 24.917 13.884 -1.300 1.00 95.81 309 ILE A C 1
ATOM 2370 O O . ILE A 1 309 ? 24.258 13.543 -2.276 1.00 95.81 309 ILE A O 1
ATOM 2374 N N . GLY A 1 310 ? 25.121 15.173 -0.998 1.00 96.19 310 GLY A N 1
ATOM 2375 C CA . GLY A 1 310 ? 24.564 16.276 -1.784 1.00 96.19 310 GLY A CA 1
ATOM 2376 C C . GLY A 1 310 ? 25.059 16.298 -3.233 1.00 96.19 310 GLY A C 1
ATOM 2377 O O . GLY A 1 310 ? 24.250 16.445 -4.144 1.00 96.19 310 GLY A O 1
ATOM 2378 N N . LYS A 1 311 ? 26.361 16.078 -3.482 1.00 95.50 311 LYS A N 1
ATOM 2379 C CA . LYS A 1 311 ? 26.914 16.012 -4.851 1.00 95.50 311 LYS A CA 1
ATOM 2380 C C . LYS A 1 311 ? 26.419 14.783 -5.609 1.00 95.50 311 LYS A C 1
ATOM 2382 O O . LYS A 1 311 ? 26.061 14.893 -6.778 1.00 95.50 311 LYS A O 1
ATOM 2387 N N . MET A 1 312 ? 26.364 13.634 -4.939 1.00 96.94 312 MET A N 1
ATOM 2388 C CA . MET A 1 312 ? 25.843 12.388 -5.508 1.00 96.94 312 MET A CA 1
ATOM 2389 C C . MET A 1 312 ? 24.363 12.541 -5.897 1.00 96.94 312 MET A C 1
ATOM 2391 O O . MET A 1 312 ? 23.990 12.282 -7.040 1.00 96.94 312 MET A O 1
ATOM 2395 N N . ALA A 1 313 ? 23.532 13.055 -4.986 1.00 97.44 313 ALA A N 1
ATOM 2396 C CA . ALA A 1 313 ? 22.110 13.303 -5.226 1.00 97.44 313 ALA A CA 1
ATOM 2397 C C . ALA A 1 313 ? 21.879 14.364 -6.315 1.00 97.44 313 ALA A C 1
ATOM 2399 O O . ALA A 1 313 ? 20.973 14.226 -7.139 1.00 97.44 313 ALA A O 1
ATOM 2400 N N . LEU A 1 314 ? 22.725 15.396 -6.370 1.00 96.38 314 LEU A N 1
ATOM 2401 C CA . LEU A 1 314 ? 22.698 16.396 -7.433 1.00 96.38 314 LEU A CA 1
ATOM 2402 C C . LEU A 1 314 ? 23.070 15.796 -8.797 1.00 96.38 314 LEU A C 1
ATOM 2404 O O . LEU A 1 314 ? 22.436 16.132 -9.798 1.00 96.38 314 LEU A O 1
ATOM 2408 N N . SER A 1 315 ? 24.055 14.893 -8.854 1.00 96.62 315 SER A N 1
ATOM 2409 C CA . SER A 1 315 ? 24.428 14.180 -10.086 1.00 96.62 315 SER A CA 1
ATOM 2410 C C . SER A 1 315 ? 23.251 13.361 -10.620 1.00 96.62 315 SER A C 1
ATOM 2412 O O . SER A 1 315 ? 22.907 13.465 -11.798 1.00 96.62 315 SER A O 1
ATOM 2414 N N . ILE A 1 316 ? 22.543 12.652 -9.732 1.00 97.19 316 ILE A N 1
ATOM 2415 C CA . ILE A 1 316 ? 21.302 11.945 -10.072 1.00 97.19 316 ILE A CA 1
ATOM 2416 C C . ILE A 1 316 ? 20.272 12.945 -10.615 1.00 97.19 316 ILE A C 1
ATOM 2418 O O . ILE A 1 316 ? 19.875 12.858 -11.776 1.00 97.19 316 ILE A O 1
ATOM 2422 N N . ARG A 1 317 ? 19.888 13.961 -9.832 1.00 96.38 317 ARG A N 1
ATOM 2423 C CA . ARG A 1 317 ? 18.848 14.934 -10.212 1.00 96.38 317 ARG A CA 1
ATOM 2424 C C . ARG A 1 317 ? 19.144 15.649 -11.536 1.00 96.38 317 ARG A C 1
ATOM 2426 O O . ARG A 1 317 ? 18.238 15.796 -12.355 1.00 96.38 317 ARG A O 1
ATOM 2433 N N . SER A 1 318 ? 20.386 16.081 -11.748 1.00 95.06 318 SER A N 1
ATOM 2434 C CA . SER A 1 318 ? 20.817 16.795 -12.959 1.00 95.06 318 SER A CA 1
ATOM 2435 C C . SER A 1 318 ? 20.908 15.893 -14.190 1.00 95.06 318 SER A C 1
ATOM 2437 O O . SER A 1 318 ? 20.645 16.345 -15.300 1.00 95.06 318 SER A O 1
ATOM 2439 N N . THR A 1 319 ? 21.231 14.612 -14.016 1.00 96.00 319 THR A N 1
ATOM 2440 C CA . THR A 1 319 ? 21.198 13.627 -15.103 1.00 96.00 319 THR A CA 1
ATOM 2441 C C . THR A 1 319 ? 19.753 13.336 -15.502 1.00 96.00 319 THR A C 1
ATOM 2443 O O . THR A 1 319 ? 19.404 13.440 -16.677 1.00 96.00 319 THR A O 1
ATOM 2446 N N . LEU A 1 320 ? 18.871 13.067 -14.532 1.00 94.50 320 LEU A N 1
ATOM 2447 C CA . LEU A 1 320 ? 17.467 12.740 -14.807 1.00 94.50 320 LEU A CA 1
ATOM 2448 C C . LEU A 1 320 ? 16.656 13.932 -15.352 1.00 94.50 320 LEU A C 1
ATOM 2450 O O . LEU A 1 320 ? 15.621 13.718 -15.988 1.00 94.50 320 LEU A O 1
ATOM 2454 N N . SER A 1 321 ? 17.080 15.180 -15.117 1.00 94.00 321 SER A N 1
ATOM 2455 C CA . SER A 1 321 ? 16.424 16.377 -15.674 1.00 94.00 321 SER A CA 1
ATOM 2456 C C . SER A 1 321 ? 16.756 16.626 -17.150 1.00 94.00 321 SER A C 1
ATOM 2458 O O . SER A 1 321 ? 16.003 17.328 -17.831 1.00 94.00 321 SER A O 1
ATOM 2460 N N . LYS A 1 322 ? 17.834 16.020 -17.674 1.00 95.81 322 LYS A N 1
ATOM 2461 C CA . LYS A 1 322 ? 18.166 16.066 -19.108 1.00 95.81 322 LYS A CA 1
ATOM 2462 C C . LYS A 1 322 ? 17.145 15.327 -19.968 1.00 95.81 322 LYS A C 1
ATOM 2464 O O . LYS A 1 322 ? 17.009 15.669 -21.134 1.00 95.81 322 LYS A O 1
ATOM 2469 N N . PHE A 1 323 ? 16.418 14.361 -19.404 1.00 95.50 323 PHE A N 1
ATOM 2470 C CA . PHE A 1 323 ? 15.326 13.647 -20.071 1.00 95.50 323 PHE A CA 1
ATOM 2471 C C . PHE A 1 323 ? 14.019 14.428 -19.937 1.00 95.50 323 PHE A C 1
ATOM 2473 O O . PHE A 1 323 ? 13.276 14.266 -18.968 1.00 95.50 323 PHE A O 1
ATOM 2480 N N . ASN A 1 324 ? 13.743 15.303 -20.890 1.00 93.69 324 ASN A N 1
ATOM 2481 C CA . ASN A 1 324 ? 12.553 16.148 -20.917 1.00 93.69 324 ASN A CA 1
ATOM 2482 C C . ASN A 1 324 ? 11.946 16.137 -22.328 1.00 93.69 324 ASN A C 1
ATOM 2484 O O . ASN A 1 324 ? 12.478 15.482 -23.226 1.00 93.69 324 ASN A O 1
ATOM 2488 N N . SER A 1 325 ? 10.831 16.836 -22.528 1.00 89.81 325 SER A N 1
ATOM 2489 C CA . SER A 1 325 ? 10.072 16.756 -23.779 1.00 89.81 325 SER A CA 1
ATOM 2490 C C . SER A 1 325 ? 10.883 17.141 -25.019 1.00 89.81 325 SER A C 1
ATOM 2492 O O . SER A 1 325 ? 10.674 16.556 -26.078 1.00 89.81 325 SER A O 1
ATOM 2494 N N . SER A 1 326 ? 11.859 18.050 -24.901 1.00 92.25 326 SER A N 1
ATOM 2495 C CA . SER A 1 326 ? 12.676 18.475 -26.044 1.00 92.25 326 SER A CA 1
ATOM 2496 C C . SER A 1 326 ? 13.798 17.498 -26.398 1.00 92.25 326 SER A C 1
ATOM 2498 O O . SER A 1 326 ? 14.238 17.472 -27.545 1.00 92.25 326 SER A O 1
ATOM 2500 N N . SER A 1 327 ? 14.258 16.681 -25.447 1.00 95.44 327 SER A N 1
ATOM 2501 C CA . SER A 1 327 ? 15.337 15.710 -25.669 1.00 95.44 327 SER A CA 1
ATOM 2502 C C . SER A 1 327 ? 14.837 14.295 -25.950 1.00 95.44 327 SER A C 1
ATOM 2504 O O . SER A 1 327 ? 15.516 13.534 -26.640 1.00 95.44 327 SER A O 1
ATOM 2506 N N . ILE A 1 328 ? 13.637 13.944 -25.478 1.00 96.25 328 ILE A N 1
ATOM 2507 C CA . ILE A 1 328 ? 13.045 12.624 -25.721 1.00 96.25 328 ILE A CA 1
ATOM 2508 C C . ILE A 1 328 ? 12.625 12.461 -27.186 1.00 96.25 328 ILE A C 1
ATOM 2510 O O . ILE A 1 328 ? 12.833 11.391 -27.745 1.00 96.25 328 ILE A O 1
ATOM 2514 N N . GLY A 1 329 ? 12.110 13.502 -27.844 1.00 96.12 329 GLY A N 1
ATOM 2515 C CA . GLY A 1 329 ? 11.739 13.424 -29.262 1.00 96.12 329 GLY A CA 1
ATOM 2516 C C . GLY A 1 329 ? 12.895 12.990 -30.184 1.00 96.12 329 GLY A C 1
ATOM 2517 O O . GLY A 1 329 ? 12.728 12.033 -30.945 1.00 96.12 329 GLY A O 1
ATOM 2518 N N . PRO A 1 330 ? 14.086 13.618 -30.108 1.00 97.31 330 PRO A N 1
ATOM 2519 C CA . PRO A 1 330 ? 15.275 13.159 -30.829 1.00 97.31 330 PRO A CA 1
ATOM 2520 C C . PRO A 1 330 ? 15.731 11.744 -30.440 1.00 97.31 330 PRO A C 1
ATOM 2522 O O . PRO A 1 330 ? 16.176 10.985 -31.297 1.00 97.31 330 PRO A O 1
ATOM 2525 N N . MET A 1 331 ? 15.596 11.356 -29.168 1.00 96.19 331 MET A N 1
ATOM 2526 C CA . MET A 1 331 ? 15.908 9.994 -28.713 1.00 96.19 331 MET A CA 1
ATOM 2527 C C . MET A 1 331 ? 14.981 8.951 -29.348 1.00 96.19 331 MET A C 1
ATOM 2529 O O . MET A 1 331 ? 15.454 7.928 -29.832 1.00 96.19 331 MET A O 1
ATOM 2533 N N . LEU A 1 332 ? 13.673 9.217 -29.388 1.00 95.31 332 LEU A N 1
ATOM 2534 C CA . LEU A 1 332 ? 12.699 8.356 -30.062 1.00 95.31 332 LEU A CA 1
ATOM 2535 C C . LEU A 1 332 ? 12.980 8.277 -31.569 1.00 95.31 332 LEU A C 1
ATOM 2537 O O . LEU A 1 332 ? 12.849 7.206 -32.153 1.00 95.31 332 LEU A O 1
ATOM 2541 N N . HIS A 1 333 ? 13.446 9.373 -32.182 1.00 95.88 333 HIS A N 1
ATOM 2542 C CA . HIS A 1 333 ? 13.923 9.361 -33.565 1.00 95.88 333 HIS A CA 1
ATOM 2543 C C . HIS A 1 333 ? 15.104 8.394 -33.745 1.00 95.88 333 HIS A C 1
ATOM 2545 O O . HIS A 1 333 ? 15.041 7.527 -34.609 1.00 95.88 333 HIS A O 1
ATOM 2551 N N . GLU A 1 334 ? 16.153 8.477 -32.915 1.00 94.50 334 GLU A N 1
ATOM 2552 C CA . GLU A 1 334 ? 17.278 7.520 -32.948 1.00 94.50 334 GLU A CA 1
ATOM 2553 C C . GLU A 1 334 ? 16.783 6.071 -32.800 1.00 94.50 334 GLU A C 1
ATOM 2555 O O . GLU A 1 334 ? 17.123 5.217 -33.620 1.00 94.50 334 GLU A O 1
ATOM 2560 N N . LEU A 1 335 ? 15.910 5.807 -31.823 1.00 92.12 335 LEU A N 1
ATOM 2561 C CA . LEU A 1 335 ? 15.351 4.475 -31.577 1.00 92.12 335 LEU A CA 1
ATOM 2562 C C . LEU A 1 335 ? 14.516 3.943 -32.743 1.00 92.12 335 LEU A C 1
ATOM 2564 O O . LEU A 1 335 ? 14.540 2.738 -32.994 1.00 92.12 335 LEU A O 1
ATOM 2568 N N . ALA A 1 336 ? 13.788 4.796 -33.466 1.00 92.50 336 ALA A N 1
ATOM 2569 C CA . ALA A 1 336 ? 13.050 4.386 -34.656 1.00 92.50 336 ALA A CA 1
ATOM 2570 C C . ALA A 1 336 ? 14.004 3.902 -35.759 1.00 92.50 336 ALA A C 1
ATOM 2572 O O . ALA A 1 336 ? 13.694 2.936 -36.456 1.00 92.50 336 ALA A O 1
ATOM 2573 N N . PHE A 1 337 ? 15.169 4.542 -35.912 1.00 91.44 337 PHE A N 1
ATOM 2574 C CA . PHE A 1 337 ? 16.188 4.218 -36.923 1.00 91.44 337 PHE A CA 1
ATOM 2575 C C . PHE A 1 337 ? 17.156 3.099 -36.544 1.00 91.44 337 PHE A C 1
ATOM 2577 O O . PHE A 1 337 ? 17.927 2.668 -37.403 1.00 91.44 337 PHE A O 1
ATOM 2584 N N . GLU A 1 338 ? 17.098 2.588 -35.316 1.00 90.38 338 GLU A N 1
ATOM 2585 C CA . GLU A 1 338 ? 17.927 1.450 -34.930 1.00 90.38 338 GLU A CA 1
ATOM 2586 C C . GLU A 1 338 ? 17.556 0.180 -35.716 1.00 90.38 338 GLU A C 1
ATOM 2588 O O . GLU A 1 338 ? 16.374 -0.091 -35.970 1.00 90.38 338 GLU A O 1
ATOM 2593 N N . LEU A 1 339 ? 18.581 -0.600 -36.088 1.00 88.69 339 LEU A N 1
ATOM 2594 C CA . LEU A 1 339 ? 18.435 -1.794 -36.927 1.00 88.69 339 LEU A CA 1
ATOM 2595 C C . LEU A 1 339 ? 17.608 -2.883 -36.243 1.00 88.69 339 LEU A C 1
ATOM 2597 O O . LEU A 1 339 ? 16.769 -3.493 -36.894 1.00 88.69 339 LEU A O 1
ATOM 2601 N N . SER A 1 340 ? 17.842 -3.107 -34.950 1.00 88.62 340 SER A N 1
ATOM 2602 C CA . SER A 1 340 ? 17.073 -4.028 -34.110 1.00 88.62 340 SER A CA 1
ATOM 2603 C C . SER A 1 340 ? 16.891 -3.418 -32.715 1.00 88.62 340 SER A C 1
ATOM 2605 O O . SER A 1 340 ? 17.872 -2.930 -32.144 1.00 88.62 340 SER A O 1
ATOM 2607 N N . PRO A 1 341 ? 15.684 -3.484 -32.117 1.00 86.12 341 PRO A N 1
ATOM 2608 C CA . PRO A 1 341 ? 15.453 -3.071 -30.729 1.00 86.12 341 PRO A CA 1
ATOM 2609 C C . PRO A 1 341 ? 16.336 -3.797 -29.703 1.00 86.12 341 PRO A C 1
ATOM 2611 O O . PRO A 1 341 ? 16.580 -3.263 -28.627 1.00 86.12 341 PRO A O 1
ATOM 2614 N N . ASN A 1 342 ? 16.818 -4.999 -30.030 1.00 84.94 342 ASN A N 1
ATOM 2615 C CA . ASN A 1 342 ? 17.603 -5.844 -29.127 1.00 84.94 342 ASN A CA 1
ATOM 2616 C C . ASN A 1 342 ? 19.112 -5.579 -29.200 1.00 84.94 342 ASN A C 1
ATOM 2618 O O . ASN A 1 342 ? 19.874 -6.108 -28.392 1.00 84.94 342 ASN A O 1
ATOM 2622 N N . ARG A 1 343 ? 19.564 -4.790 -30.180 1.00 91.12 343 ARG A N 1
ATOM 2623 C CA . ARG A 1 343 ? 20.990 -4.576 -30.429 1.00 91.12 343 ARG A CA 1
ATOM 2624 C C . ARG A 1 343 ? 21.637 -3.675 -29.385 1.00 91.12 343 ARG A C 1
ATOM 2626 O O . ARG A 1 343 ? 22.731 -3.972 -28.911 1.00 91.12 343 ARG A O 1
ATOM 2633 N N . LEU A 1 344 ? 21.007 -2.535 -29.102 1.00 92.44 344 LEU A N 1
ATOM 2634 C CA . LEU A 1 344 ? 21.564 -1.529 -28.208 1.00 92.44 344 LEU A CA 1
ATOM 2635 C C . LEU A 1 344 ? 20.951 -1.653 -26.823 1.00 92.44 344 LEU A C 1
ATOM 2637 O O . LEU A 1 344 ? 19.749 -1.486 -26.640 1.00 92.44 344 LEU A O 1
ATOM 2641 N N . TRP A 1 345 ? 21.806 -1.874 -25.835 1.00 90.75 345 TRP A N 1
ATOM 2642 C CA . TRP A 1 345 ? 21.398 -2.027 -24.452 1.00 90.75 345 TRP A CA 1
ATOM 2643 C C . TRP A 1 345 ? 21.820 -0.804 -23.612 1.00 90.75 345 TRP A C 1
ATOM 2645 O O . TRP A 1 345 ? 22.974 -0.358 -23.659 1.00 90.75 345 TRP A O 1
ATOM 2655 N N . ASN A 1 346 ? 20.878 -0.247 -22.834 1.00 92.62 346 ASN A N 1
ATOM 2656 C CA . ASN A 1 346 ? 21.055 1.017 -22.094 1.00 92.62 346 ASN A CA 1
ATOM 2657 C C . ASN A 1 346 ? 21.557 0.880 -20.643 1.00 92.62 346 ASN A C 1
ATOM 2659 O O . ASN A 1 346 ? 21.662 1.892 -19.955 1.00 92.62 346 ASN A O 1
ATOM 2663 N N . ALA A 1 347 ? 21.905 -0.319 -20.181 1.00 91.06 347 ALA A N 1
ATOM 2664 C CA . ALA A 1 347 ? 22.452 -0.538 -18.838 1.00 91.06 347 ALA A CA 1
ATOM 2665 C C . ALA A 1 347 ? 23.585 -1.572 -18.802 1.00 91.06 347 ALA A C 1
ATOM 2667 O O . ALA A 1 347 ? 23.926 -2.196 -19.800 1.00 91.06 347 ALA A O 1
ATOM 2668 N N . PHE A 1 348 ? 24.187 -1.803 -17.650 1.00 91.06 348 PHE A N 1
ATOM 2669 C CA . PHE A 1 348 ? 24.992 -3.005 -17.448 1.00 91.06 348 PHE A CA 1
ATOM 2670 C C . PHE A 1 348 ? 24.932 -3.438 -15.986 1.00 91.06 348 PHE A C 1
ATOM 2672 O O . PHE A 1 348 ? 24.551 -2.667 -15.109 1.00 91.06 348 PHE A O 1
ATOM 2679 N N . LEU A 1 349 ? 25.299 -4.684 -15.713 1.00 89.44 349 LEU A N 1
ATOM 2680 C CA . LEU A 1 349 ? 25.428 -5.211 -14.358 1.00 89.44 349 LEU A CA 1
ATOM 2681 C C . LEU A 1 349 ? 26.884 -5.589 -14.106 1.00 89.44 349 LEU A C 1
ATOM 2683 O O . LEU A 1 349 ? 27.638 -5.842 -15.041 1.00 89.44 349 LEU A O 1
ATOM 2687 N N . GLY A 1 350 ? 27.290 -5.591 -12.841 1.00 88.75 350 GLY A N 1
ATOM 2688 C CA . GLY A 1 350 ? 28.647 -5.944 -12.434 1.00 88.75 350 GLY A CA 1
ATOM 2689 C C . GLY A 1 350 ? 29.282 -4.913 -11.510 1.00 88.75 350 GLY A C 1
ATOM 2690 O O . GLY A 1 350 ? 28.635 -3.976 -11.042 1.00 88.75 350 GLY A O 1
ATOM 2691 N N . ARG A 1 351 ? 30.584 -5.057 -11.263 1.00 92.75 351 ARG A N 1
ATOM 2692 C CA . ARG A 1 351 ? 31.316 -4.349 -10.204 1.00 92.75 351 ARG A CA 1
ATOM 2693 C C . ARG A 1 351 ? 31.156 -2.824 -10.259 1.00 92.75 351 ARG A C 1
ATOM 2695 O O . ARG A 1 351 ? 30.992 -2.183 -9.223 1.00 92.75 351 ARG A O 1
ATOM 2702 N N . ARG A 1 352 ? 31.146 -2.217 -11.445 1.00 94.56 352 ARG A N 1
ATOM 2703 C CA . ARG A 1 352 ? 31.041 -0.750 -11.608 1.00 94.56 352 ARG A CA 1
ATOM 2704 C C . ARG A 1 352 ? 29.658 -0.233 -11.982 1.00 94.56 352 ARG A C 1
ATOM 2706 O O . ARG A 1 352 ? 29.511 0.974 -12.141 1.00 94.56 352 ARG A O 1
ATOM 2713 N N . ASN A 1 353 ? 28.665 -1.106 -12.123 1.00 95.00 353 ASN A N 1
ATOM 2714 C CA . ASN A 1 353 ? 27.332 -0.722 -12.576 1.00 95.00 353 ASN A CA 1
ATOM 2715 C C . ASN A 1 353 ? 26.289 -1.178 -11.552 1.00 95.00 353 ASN A C 1
ATOM 2717 O O . ASN A 1 353 ? 26.418 -2.223 -10.911 1.00 95.00 353 ASN A O 1
ATOM 2721 N N . THR A 1 354 ? 25.289 -0.344 -11.316 1.00 95.94 354 THR A N 1
ATOM 2722 C CA . THR A 1 354 ? 24.159 -0.636 -10.430 1.00 95.94 354 THR A CA 1
ATOM 2723 C C . THR A 1 354 ? 22.907 -0.197 -11.157 1.00 95.94 354 THR A C 1
ATOM 2725 O O . THR A 1 354 ? 22.840 0.950 -11.584 1.00 95.94 354 THR A O 1
ATOM 2728 N N . ILE A 1 355 ? 21.923 -1.078 -11.284 1.00 95.62 355 ILE A N 1
ATOM 2729 C CA . ILE A 1 355 ? 20.630 -0.750 -11.871 1.00 95.62 355 ILE A CA 1
ATOM 2730 C C . ILE A 1 355 ? 19.607 -0.511 -10.768 1.00 95.62 355 ILE A C 1
ATOM 2732 O O . ILE A 1 355 ? 19.547 -1.234 -9.771 1.00 95.62 355 ILE A O 1
ATOM 2736 N N . VAL A 1 356 ? 18.791 0.518 -10.950 1.00 95.69 356 VAL A N 1
ATOM 2737 C CA . VAL A 1 356 ? 17.722 0.886 -10.030 1.00 95.69 356 VAL A CA 1
ATOM 2738 C C . VAL A 1 356 ? 16.399 0.924 -10.772 1.00 95.69 356 VAL A C 1
ATOM 2740 O O . VAL A 1 356 ? 16.250 1.599 -11.797 1.00 95.69 356 VAL A O 1
ATOM 2743 N N . THR A 1 357 ? 15.399 0.287 -10.175 1.00 94.44 357 THR A N 1
ATOM 2744 C CA . THR A 1 357 ? 13.992 0.493 -10.515 1.00 94.44 357 THR A CA 1
ATOM 2745 C C . THR A 1 357 ? 13.190 0.897 -9.279 1.00 94.44 357 THR A C 1
ATOM 2747 O O . THR A 1 357 ? 13.541 0.568 -8.144 1.00 94.44 357 THR A O 1
ATOM 2750 N N . SER A 1 358 ? 12.125 1.668 -9.482 1.00 93.50 358 SER A N 1
ATOM 2751 C CA . SER A 1 358 ? 11.314 2.235 -8.405 1.00 93.50 358 SER A CA 1
ATOM 2752 C C . SER A 1 358 ? 9.838 2.018 -8.686 1.00 93.50 358 SER A C 1
ATOM 2754 O O . SER A 1 358 ? 9.321 2.497 -9.692 1.00 93.50 358 SER A O 1
ATOM 2756 N N . TRP A 1 359 ? 9.158 1.346 -7.762 1.00 93.31 359 TRP A N 1
ATOM 2757 C CA . TRP A 1 359 ? 7.703 1.170 -7.754 1.00 93.31 359 TRP A CA 1
ATOM 2758 C C . TRP A 1 359 ? 7.013 2.124 -6.768 1.00 93.31 359 TRP A C 1
ATOM 2760 O O . TRP A 1 359 ? 5.834 1.967 -6.440 1.00 93.31 359 TRP A O 1
ATOM 2770 N N . LEU A 1 360 ? 7.738 3.134 -6.278 1.00 90.44 360 LEU A N 1
ATOM 2771 C CA . LEU A 1 360 ? 7.162 4.194 -5.456 1.00 90.44 360 LEU A CA 1
ATOM 2772 C C . LEU A 1 360 ? 6.040 4.907 -6.219 1.00 90.44 360 LEU A C 1
ATOM 2774 O O . LEU A 1 360 ? 6.149 5.135 -7.423 1.00 90.44 360 LEU A O 1
ATOM 2778 N N . HIS A 1 361 ? 4.979 5.286 -5.506 1.00 86.38 361 HIS A N 1
ATOM 2779 C CA . HIS A 1 361 ? 3.791 5.942 -6.068 1.00 86.38 361 HIS A CA 1
ATOM 2780 C C . HIS A 1 361 ? 2.941 5.094 -7.026 1.00 86.38 361 HIS A C 1
ATOM 2782 O O . HIS A 1 361 ? 1.939 5.599 -7.528 1.00 86.38 361 HIS A O 1
ATOM 2788 N N . LEU A 1 362 ? 3.246 3.804 -7.211 1.00 90.12 362 LEU A N 1
ATOM 2789 C CA . LEU A 1 362 ? 2.369 2.879 -7.941 1.00 90.12 362 LEU A CA 1
ATOM 2790 C C . LEU A 1 362 ? 1.194 2.356 -7.098 1.00 90.12 362 LEU A C 1
ATOM 2792 O O . LEU A 1 362 ? 0.446 1.503 -7.564 1.00 90.12 362 LEU A O 1
ATOM 2796 N N . LYS A 1 363 ? 1.036 2.855 -5.860 1.00 90.00 363 LYS A N 1
ATOM 2797 C CA . LYS A 1 363 ? -0.095 2.566 -4.959 1.00 90.00 363 LYS A CA 1
ATOM 2798 C C . LYS A 1 363 ? -0.333 1.071 -4.741 1.00 90.00 363 LYS A C 1
ATOM 2800 O O . LYS A 1 363 ? -1.463 0.603 -4.614 1.00 90.00 363 LYS A O 1
ATOM 2805 N N . THR A 1 364 ? 0.752 0.312 -4.640 1.00 92.12 364 THR A N 1
ATOM 2806 C CA . THR A 1 364 ? 0.711 -1.152 -4.574 1.00 92.12 364 THR A CA 1
ATOM 2807 C C . THR A 1 364 ? -0.101 -1.687 -3.394 1.00 92.12 364 THR A C 1
ATOM 2809 O O . THR A 1 364 ? -0.810 -2.681 -3.530 1.00 92.12 364 THR A O 1
ATOM 2812 N N . TYR A 1 365 ? -0.074 -0.990 -2.257 1.00 90.56 365 TYR A N 1
ATOM 2813 C CA . TYR A 1 365 ? -0.851 -1.331 -1.063 1.00 90.56 365 TYR A CA 1
ATOM 2814 C C . TYR A 1 365 ? -2.303 -0.813 -1.083 1.00 90.56 365 TYR A C 1
ATOM 2816 O O . TYR A 1 365 ? -3.044 -1.056 -0.134 1.00 90.56 365 TYR A O 1
ATOM 2824 N N . GLU A 1 366 ? -2.738 -0.117 -2.138 1.00 89.19 366 GLU A N 1
ATOM 2825 C CA . GLU A 1 366 ? -4.136 0.312 -2.329 1.00 89.19 366 GLU A CA 1
ATOM 2826 C C . GLU A 1 366 ? -4.941 -0.677 -3.200 1.00 89.19 366 GLU A C 1
ATOM 2828 O O . GLU A 1 366 ? -6.131 -0.470 -3.452 1.00 89.19 366 GLU A O 1
ATOM 2833 N N . VAL A 1 367 ? -4.320 -1.764 -3.672 1.00 91.38 367 VAL A N 1
ATOM 2834 C CA . VAL A 1 367 ? -5.008 -2.834 -4.409 1.00 91.38 367 VAL A CA 1
ATOM 2835 C C . VAL A 1 367 ? -5.824 -3.694 -3.437 1.00 91.38 367 VAL A C 1
ATOM 2837 O O . VAL A 1 367 ? -5.312 -4.635 -2.839 1.00 91.38 367 VAL A O 1
ATOM 2840 N N . ASP A 1 368 ? -7.108 -3.367 -3.284 1.00 89.94 368 ASP A N 1
ATOM 2841 C CA . ASP A 1 368 ? -8.044 -4.084 -2.407 1.00 89.94 368 ASP A CA 1
ATOM 2842 C C . ASP A 1 368 ? -9.063 -4.898 -3.215 1.00 89.94 368 ASP A C 1
ATOM 2844 O O . ASP A 1 368 ? -9.939 -4.339 -3.868 1.00 89.94 368 ASP A O 1
ATOM 2848 N N . PHE A 1 369 ? -9.008 -6.225 -3.147 1.00 89.75 369 PHE A N 1
ATOM 2849 C CA . PHE A 1 369 ? -9.974 -7.095 -3.829 1.00 89.75 369 PHE A CA 1
ATOM 2850 C C . PHE A 1 369 ? -11.339 -7.196 -3.111 1.00 89.75 369 PHE A C 1
ATOM 2852 O O . PHE A 1 369 ? -12.170 -8.004 -3.503 1.00 89.75 369 PHE A O 1
ATOM 2859 N N . GLY A 1 370 ? -11.608 -6.396 -2.079 1.00 83.38 370 GLY A N 1
ATOM 2860 C CA . GLY A 1 370 ? -12.798 -6.492 -1.219 1.00 83.38 370 GLY A CA 1
ATOM 2861 C C . GLY A 1 370 ? -12.561 -7.312 0.051 1.00 83.38 370 GLY A C 1
ATOM 2862 O O . GLY A 1 370 ? -13.499 -7.613 0.781 1.00 83.38 370 GLY A O 1
ATOM 2863 N N . ILE A 1 371 ? -11.304 -7.675 0.313 1.00 78.81 371 ILE A N 1
ATOM 2864 C CA . ILE A 1 371 ? -10.865 -8.441 1.491 1.00 78.81 371 ILE A CA 1
ATOM 2865 C C . ILE A 1 371 ? -9.880 -7.645 2.362 1.00 78.81 371 ILE A C 1
ATOM 2867 O O . ILE A 1 371 ? -9.345 -8.176 3.337 1.00 78.81 371 ILE A O 1
ATOM 2871 N N . GLY A 1 372 ? -9.653 -6.370 2.030 1.00 79.50 372 GLY A N 1
ATOM 2872 C CA . GLY A 1 372 ? -8.719 -5.473 2.696 1.00 79.50 372 GLY A CA 1
ATOM 2873 C C . GLY A 1 372 ? -7.440 -5.233 1.892 1.00 79.50 372 GLY A C 1
ATOM 2874 O O . GLY A 1 372 ? -7.226 -5.779 0.811 1.00 79.50 372 GLY A O 1
ATOM 2875 N N . VAL A 1 373 ? -6.572 -4.387 2.448 1.00 82.75 373 VAL A N 1
ATOM 2876 C CA . VAL A 1 373 ? -5.293 -4.021 1.824 1.00 82.75 373 VAL A CA 1
ATOM 2877 C C . VAL A 1 373 ? -4.256 -5.150 1.924 1.00 82.75 373 VAL A C 1
ATOM 2879 O O . VAL A 1 373 ? -4.286 -5.925 2.889 1.00 82.75 373 VAL A O 1
ATOM 2882 N N . PRO A 1 374 ? -3.297 -5.237 0.984 1.00 89.56 374 PRO A N 1
ATOM 2883 C CA . PRO A 1 374 ? -2.249 -6.249 1.017 1.00 89.56 374 PRO A CA 1
ATOM 2884 C C . PRO A 1 374 ? -1.414 -6.184 2.302 1.00 89.56 374 PRO A C 1
ATOM 2886 O O . PRO A 1 374 ? -0.974 -5.117 2.727 1.00 89.56 374 PRO A O 1
ATOM 2889 N N . ARG A 1 375 ? -1.130 -7.346 2.905 1.00 87.25 375 ARG A N 1
ATOM 2890 C CA . ARG A 1 375 ? -0.188 -7.456 4.039 1.00 87.25 375 ARG A CA 1
ATOM 2891 C C . ARG A 1 375 ? 1.259 -7.196 3.608 1.00 87.25 375 ARG A C 1
ATOM 2893 O O . ARG A 1 375 ? 2.068 -6.705 4.396 1.00 87.25 375 ARG A O 1
ATOM 2900 N N . PHE A 1 376 ? 1.588 -7.579 2.380 1.00 89.19 376 PHE A N 1
ATOM 2901 C CA . PHE A 1 376 ? 2.919 -7.490 1.804 1.00 89.19 376 PHE A CA 1
ATOM 2902 C C . PHE A 1 376 ? 2.813 -7.452 0.284 1.00 89.19 376 PHE A C 1
ATOM 2904 O O . PHE A 1 376 ? 2.003 -8.175 -0.295 1.00 89.19 376 PHE A O 1
ATOM 2911 N N . VAL A 1 377 ? 3.644 -6.622 -0.338 1.00 90.44 377 VAL A N 1
ATOM 2912 C CA . VAL A 1 377 ? 3.833 -6.591 -1.785 1.00 90.44 377 VAL A CA 1
ATOM 2913 C C . VAL A 1 377 ? 5.322 -6.707 -2.069 1.00 90.44 377 VAL A C 1
ATOM 2915 O O . VAL A 1 377 ? 6.128 -6.023 -1.440 1.00 90.44 377 VAL A O 1
ATOM 2918 N N . ASN A 1 378 ? 5.667 -7.551 -3.036 1.00 88.88 378 ASN A N 1
ATOM 2919 C CA . ASN A 1 378 ? 7.023 -7.701 -3.539 1.00 88.88 378 ASN A CA 1
ATOM 2920 C C . ASN A 1 378 ? 6.997 -7.818 -5.059 1.00 88.88 378 ASN A C 1
ATOM 2922 O O . ASN A 1 378 ? 6.054 -8.380 -5.615 1.00 88.88 378 ASN A O 1
ATOM 2926 N N . ALA A 1 379 ? 8.060 -7.356 -5.710 1.00 87.69 379 ALA A N 1
ATOM 2927 C CA . ALA A 1 379 ? 8.334 -7.742 -7.085 1.00 87.69 379 ALA A CA 1
ATOM 2928 C C . ALA A 1 379 ? 9.462 -8.770 -7.090 1.00 87.69 379 ALA A C 1
ATOM 2930 O O . ALA A 1 379 ? 10.509 -8.548 -6.484 1.00 87.69 379 ALA A O 1
ATOM 2931 N N . LEU A 1 380 ? 9.249 -9.891 -7.777 1.00 85.19 380 LEU A N 1
ATOM 2932 C CA . LEU A 1 380 ? 10.298 -10.884 -7.963 1.00 85.19 380 LEU A CA 1
ATOM 2933 C C . LEU A 1 380 ? 11.259 -10.404 -9.045 1.00 85.19 380 LEU A C 1
ATOM 2935 O O . LEU A 1 380 ? 10.953 -10.465 -10.234 1.00 85.19 380 LEU A O 1
ATOM 2939 N N . MET A 1 381 ? 12.402 -9.896 -8.598 1.00 83.56 381 MET A N 1
ATOM 2940 C CA . MET A 1 381 ? 13.528 -9.519 -9.444 1.00 83.56 381 MET A CA 1
ATOM 2941 C C . MET A 1 381 ? 14.516 -10.690 -9.555 1.00 83.56 381 MET A C 1
ATOM 2943 O O . MET A 1 381 ? 14.582 -11.514 -8.640 1.00 83.56 381 MET A O 1
ATOM 2947 N N . PRO A 1 382 ? 15.287 -10.788 -10.652 1.00 80.69 382 PRO A N 1
ATOM 2948 C CA . PRO A 1 382 ? 16.354 -11.775 -10.753 1.00 80.69 382 PRO A CA 1
ATOM 2949 C C . PRO A 1 382 ? 17.427 -11.529 -9.680 1.00 80.69 382 PRO A C 1
ATOM 2951 O O . PRO A 1 382 ? 17.787 -10.383 -9.406 1.00 80.69 382 PRO A O 1
ATOM 2954 N N . SER A 1 383 ? 17.961 -12.604 -9.096 1.00 82.69 383 SER A N 1
ATOM 2955 C CA . SER A 1 383 ? 19.042 -12.539 -8.103 1.00 82.69 383 SER A CA 1
ATOM 2956 C C . SER A 1 383 ? 20.379 -12.227 -8.778 1.00 82.69 383 SER A C 1
ATOM 2958 O O . SER A 1 383 ? 21.167 -13.124 -9.070 1.00 82.69 383 SER A O 1
ATOM 2960 N N . VAL A 1 384 ? 20.621 -10.947 -9.065 1.00 87.38 384 VAL A N 1
ATOM 2961 C CA . VAL A 1 384 ? 21.848 -10.453 -9.709 1.00 87.38 384 VAL A CA 1
ATOM 2962 C C . VAL A 1 384 ? 22.461 -9.297 -8.916 1.00 87.38 384 VAL A C 1
ATOM 2964 O O . VAL A 1 384 ? 21.747 -8.421 -8.423 1.00 87.38 384 VAL A O 1
ATOM 2967 N N . ASP A 1 385 ? 23.793 -9.285 -8.793 1.00 90.38 385 ASP A N 1
ATOM 2968 C CA . ASP A 1 385 ? 24.521 -8.207 -8.110 1.00 90.38 385 ASP A CA 1
ATOM 2969 C C . ASP A 1 385 ? 24.277 -6.852 -8.793 1.00 90.38 385 ASP A C 1
ATOM 2971 O O . ASP A 1 385 ? 24.353 -6.716 -10.015 1.00 90.38 385 ASP A O 1
ATOM 2975 N N . GLY A 1 386 ? 24.008 -5.829 -7.982 1.00 89.94 386 GLY A N 1
ATOM 2976 C CA . GLY A 1 386 ? 23.753 -4.470 -8.441 1.00 89.94 386 GLY A CA 1
ATOM 2977 C C . GLY A 1 386 ? 22.312 -4.191 -8.862 1.00 89.94 386 GLY A C 1
ATOM 2978 O O . GLY A 1 386 ? 22.066 -3.093 -9.347 1.00 89.94 386 GLY A O 1
ATOM 2979 N N . CYS A 1 387 ? 21.364 -5.118 -8.678 1.00 92.94 387 CYS A N 1
ATOM 2980 C CA . CYS A 1 387 ? 19.940 -4.858 -8.906 1.00 92.94 387 CYS A CA 1
ATOM 2981 C C . CYS A 1 387 ? 19.255 -4.333 -7.638 1.00 92.94 387 CYS A C 1
ATOM 2983 O O . CYS A 1 387 ? 19.061 -5.062 -6.667 1.00 92.94 387 CYS A O 1
ATOM 2985 N N . VAL A 1 388 ? 18.862 -3.059 -7.659 1.00 94.69 388 VAL A N 1
ATOM 2986 C CA . VAL A 1 388 ? 18.189 -2.379 -6.547 1.00 94.69 388 VAL A CA 1
ATOM 2987 C C . VAL A 1 388 ? 16.746 -2.061 -6.929 1.00 94.69 388 VAL A C 1
ATOM 2989 O O . VAL A 1 388 ? 16.474 -1.443 -7.960 1.00 94.69 388 VAL A O 1
ATOM 2992 N N . HIS A 1 389 ? 15.811 -2.433 -6.058 1.00 93.62 389 HIS A N 1
ATOM 2993 C CA . HIS A 1 389 ? 14.392 -2.156 -6.234 1.00 93.62 389 HIS A CA 1
ATOM 2994 C C . HIS A 1 389 ? 13.828 -1.388 -5.034 1.00 93.62 389 HIS A C 1
ATOM 2996 O O . HIS A 1 389 ? 14.005 -1.793 -3.886 1.00 93.62 389 HIS A O 1
ATOM 3002 N N . LEU A 1 390 ? 13.138 -0.276 -5.301 1.00 94.25 390 LEU A N 1
ATOM 3003 C CA . LEU A 1 390 ? 12.479 0.536 -4.278 1.00 94.25 390 LEU A CA 1
ATOM 3004 C C . LEU A 1 390 ? 10.967 0.296 -4.233 1.00 94.25 390 LEU A C 1
ATOM 3006 O O . LEU A 1 390 ? 10.277 0.430 -5.244 1.00 94.25 390 LEU A O 1
ATOM 3010 N N . LEU A 1 391 ? 10.460 0.031 -3.027 1.00 90.75 391 LEU A N 1
ATOM 3011 C CA . LEU A 1 391 ? 9.057 -0.255 -2.721 1.00 90.75 391 LEU A CA 1
ATOM 3012 C C . LEU A 1 391 ? 8.600 0.530 -1.485 1.00 90.75 391 LEU A C 1
ATOM 3014 O O . LEU A 1 391 ? 9.400 0.892 -0.625 1.00 90.75 391 LEU A O 1
ATOM 3018 N N . GLU A 1 392 ? 7.294 0.765 -1.368 1.00 87.94 392 GLU A N 1
ATOM 3019 C CA . GLU A 1 392 ? 6.700 1.303 -0.141 1.00 87.94 392 GLU A CA 1
ATOM 3020 C C . GLU A 1 392 ? 6.623 0.204 0.937 1.00 87.94 392 GLU A C 1
ATOM 3022 O O . GLU A 1 392 ? 6.324 -0.949 0.633 1.00 87.94 392 GLU A O 1
ATOM 3027 N N . ASN A 1 393 ? 6.852 0.530 2.216 1.00 80.31 393 ASN A N 1
ATOM 3028 C CA . ASN A 1 393 ? 6.882 -0.490 3.280 1.00 80.31 393 ASN A CA 1
ATOM 3029 C C . ASN A 1 393 ? 5.481 -0.977 3.731 1.00 80.31 393 ASN A C 1
ATOM 3031 O O . ASN A 1 393 ? 5.354 -1.700 4.713 1.00 80.31 393 ASN A O 1
ATOM 3035 N N . GLY A 1 394 ? 4.387 -0.564 3.082 1.00 71.88 394 GLY A N 1
ATOM 3036 C CA . GLY A 1 394 ? 3.030 -0.983 3.473 1.00 71.88 394 GLY A CA 1
ATOM 3037 C C . GLY A 1 394 ? 2.540 -0.458 4.831 1.00 71.88 394 GLY A C 1
ATOM 3038 O O . GLY A 1 394 ? 1.386 -0.670 5.193 1.00 71.88 394 GLY A O 1
ATOM 3039 N N . ASN A 1 395 ? 3.364 0.307 5.557 1.00 62.56 395 ASN A N 1
ATOM 3040 C CA . ASN A 1 395 ? 2.977 1.132 6.708 1.00 62.56 395 ASN A CA 1
ATOM 3041 C C . ASN A 1 395 ? 2.186 2.380 6.248 1.00 62.56 395 ASN A C 1
ATOM 3043 O O . ASN A 1 395 ? 2.424 3.512 6.666 1.00 62.56 395 ASN A O 1
ATOM 3047 N N . THR A 1 396 ? 1.242 2.216 5.325 1.00 44.44 396 THR A N 1
ATOM 3048 C CA . THR A 1 396 ? 0.543 3.320 4.661 1.00 44.44 396 THR A CA 1
ATOM 3049 C C . THR A 1 396 ? -0.599 3.848 5.514 1.00 44.44 396 THR A C 1
ATOM 3051 O O . THR A 1 396 ? -1.754 3.608 5.198 1.00 44.44 396 THR A O 1
ATOM 3054 N N . LYS A 1 397 ? -0.321 4.604 6.587 1.00 45.00 397 LYS A N 1
ATOM 3055 C CA . LYS A 1 397 ? -1.305 5.416 7.356 1.00 45.00 397 LYS A CA 1
ATOM 3056 C C . LYS A 1 397 ? -2.518 4.674 7.956 1.00 45.00 397 LYS A C 1
ATOM 3058 O O . LYS A 1 397 ? -3.163 5.226 8.842 1.00 45.00 397 LYS A O 1
ATOM 3063 N N . GLY A 1 398 ? -2.824 3.446 7.547 1.00 38.72 398 GLY A N 1
ATOM 3064 C CA . GLY A 1 398 ? -3.911 2.610 8.020 1.00 38.72 398 GLY A CA 1
ATOM 3065 C C . GLY A 1 398 ? -3.640 2.171 9.443 1.00 38.72 398 GLY A C 1
ATOM 3066 O O . GLY A 1 398 ? -4.521 2.304 10.275 1.00 38.72 398 GLY A O 1
ATOM 3067 N N . ALA A 1 399 ? -2.402 1.793 9.773 1.00 37.97 399 ALA A N 1
ATOM 3068 C CA . ALA A 1 399 ? -2.010 1.493 11.148 1.00 37.97 399 ALA A CA 1
ATOM 3069 C C . ALA A 1 399 ? -2.144 2.719 12.073 1.00 37.97 399 ALA A C 1
ATOM 3071 O O . ALA A 1 399 ? -2.773 2.622 13.122 1.00 37.97 399 ALA A O 1
ATOM 3072 N N . GLU A 1 400 ? -1.668 3.904 11.667 1.00 40.75 400 GLU A N 1
ATOM 3073 C CA . GLU A 1 400 ? -1.854 5.137 12.451 1.00 40.75 400 GLU A CA 1
ATOM 3074 C C . GLU A 1 400 ? -3.323 5.586 12.548 1.00 40.75 400 GLU A C 1
ATOM 3076 O O . GLU A 1 400 ? -3.740 6.145 13.563 1.00 40.75 400 GLU A O 1
ATOM 3081 N N . LYS A 1 401 ? -4.122 5.404 11.490 1.00 45.34 401 LYS A N 1
ATOM 3082 C CA . LYS A 1 401 ? -5.545 5.773 11.465 1.00 45.34 401 LYS A CA 1
ATOM 3083 C C . LYS A 1 401 ? -6.374 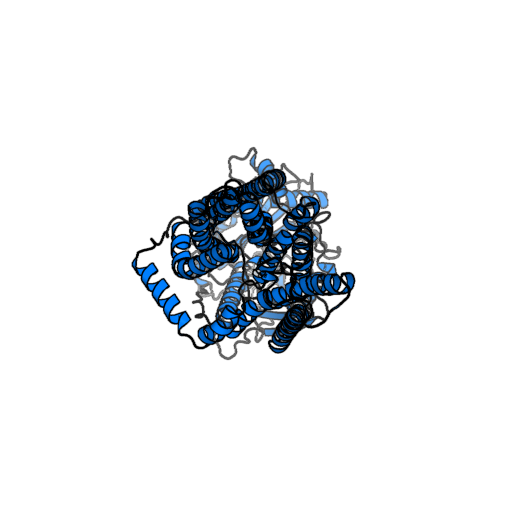4.791 12.297 1.00 45.34 401 LYS A C 1
ATOM 3085 O O . LYS A 1 401 ? -7.191 5.232 13.094 1.00 45.34 401 LYS A O 1
ATOM 3090 N N . ILE A 1 402 ? -6.078 3.491 12.223 1.00 49.66 402 ILE A N 1
ATOM 3091 C CA . ILE A 1 402 ? -6.647 2.440 13.082 1.00 49.66 402 ILE A CA 1
ATOM 3092 C C . ILE A 1 402 ? -6.287 2.699 14.546 1.00 49.66 402 ILE A C 1
ATOM 3094 O O . ILE A 1 402 ? -7.162 2.579 15.400 1.00 49.66 402 ILE A O 1
ATOM 3098 N N . ASN A 1 403 ? -5.050 3.109 14.847 1.00 60.34 403 ASN A N 1
ATOM 3099 C CA . ASN A 1 403 ? -4.642 3.411 16.219 1.00 60.34 403 ASN A CA 1
ATOM 3100 C C . ASN A 1 403 ? -5.322 4.693 16.737 1.00 60.34 403 ASN A C 1
ATOM 3102 O O . ASN A 1 403 ? -5.871 4.702 17.834 1.00 60.34 403 ASN A O 1
ATOM 3106 N N . ARG A 1 404 ? -5.414 5.756 15.921 1.00 66.81 404 ARG A N 1
ATOM 3107 C CA . ARG A 1 404 ? -6.164 6.981 16.272 1.00 66.81 404 ARG A CA 1
ATOM 3108 C C . ARG A 1 404 ? -7.654 6.721 16.499 1.00 66.81 404 ARG A C 1
ATOM 3110 O O . ARG A 1 404 ? -8.197 7.178 17.504 1.00 66.81 404 ARG A O 1
ATOM 3117 N N . HIS A 1 405 ? -8.292 5.963 15.611 1.00 77.25 405 HIS A N 1
ATOM 3118 C CA . HIS A 1 405 ? -9.701 5.589 15.721 1.00 77.25 405 HIS A CA 1
ATOM 3119 C C . HIS A 1 405 ? -9.948 4.718 16.957 1.00 77.25 405 HIS A C 1
ATOM 3121 O O . HIS A 1 405 ? -10.884 4.972 17.710 1.00 77.25 405 HIS A O 1
ATOM 3127 N N . LEU A 1 406 ? -9.071 3.746 17.225 1.00 80.38 406 LEU A N 1
ATOM 3128 C CA . LEU A 1 406 ? -9.148 2.917 18.426 1.00 80.38 406 LEU A CA 1
ATOM 3129 C C . LEU A 1 406 ? -8.995 3.753 19.703 1.00 80.38 406 LEU A C 1
ATOM 3131 O O . LEU A 1 406 ? -9.772 3.571 20.636 1.00 80.38 406 LEU A O 1
ATOM 3135 N N . ILE A 1 407 ? -8.065 4.712 19.737 1.00 84.50 407 ILE A N 1
ATOM 3136 C CA . ILE A 1 407 ? -7.927 5.640 20.869 1.00 84.50 407 ILE A CA 1
ATOM 3137 C C . ILE A 1 407 ? -9.215 6.455 21.055 1.00 84.50 407 ILE A C 1
ATOM 3139 O O . ILE A 1 407 ? -9.670 6.613 22.185 1.00 84.50 407 ILE A O 1
ATOM 3143 N N . ASN A 1 408 ? -9.837 6.939 19.975 1.00 87.19 408 ASN A N 1
ATOM 3144 C CA . ASN A 1 408 ? -11.110 7.664 20.052 1.00 87.19 408 ASN A CA 1
ATOM 3145 C C . ASN A 1 408 ? -12.242 6.782 20.617 1.00 87.19 408 ASN A C 1
ATOM 3147 O O . ASN A 1 408 ? -13.056 7.273 21.398 1.00 87.19 408 ASN A O 1
ATOM 3151 N N . VAL A 1 409 ? -12.265 5.485 20.291 1.00 87.38 409 VAL A N 1
ATOM 3152 C CA . VAL A 1 409 ? -13.214 4.507 20.858 1.00 87.38 409 VAL A CA 1
ATOM 3153 C C . VAL A 1 409 ? -12.934 4.231 22.339 1.00 87.38 409 VAL A C 1
ATOM 3155 O O . VAL A 1 409 ? -13.869 4.182 23.135 1.00 87.38 409 VAL A O 1
ATOM 3158 N N . ILE A 1 410 ? -11.668 4.092 22.739 1.00 89.81 410 ILE A N 1
ATOM 3159 C CA . ILE A 1 410 ? -11.290 3.892 24.148 1.00 89.81 410 ILE A CA 1
ATOM 3160 C C . ILE A 1 410 ? -11.658 5.126 24.982 1.00 89.81 410 ILE A C 1
ATOM 3162 O O . ILE A 1 410 ? -12.246 4.984 26.050 1.00 89.81 410 ILE A O 1
ATOM 3166 N N . LEU A 1 411 ? -11.374 6.336 24.487 1.00 90.62 411 LEU A N 1
ATOM 3167 C CA . LEU A 1 411 ? -11.760 7.589 25.146 1.00 90.62 411 LEU A CA 1
ATOM 3168 C C . LEU A 1 411 ? -13.279 7.701 25.310 1.00 90.62 411 LEU A C 1
ATOM 3170 O O . LEU A 1 411 ? -13.747 8.101 26.374 1.00 90.62 411 LEU A O 1
ATOM 3174 N N . LEU A 1 412 ? -14.040 7.312 24.283 1.00 93.38 412 LEU A N 1
ATOM 3175 C CA . LEU A 1 412 ? -15.497 7.237 24.347 1.00 93.38 412 LEU A CA 1
ATOM 3176 C C . LEU A 1 412 ? -15.960 6.253 25.434 1.00 93.38 412 LEU A C 1
ATOM 3178 O O . LEU A 1 412 ? -16.815 6.602 26.245 1.00 93.38 412 LEU A O 1
ATOM 3182 N N . GLY A 1 413 ? -15.372 5.055 25.488 1.00 91.25 413 GLY A N 1
ATOM 3183 C CA . GLY A 1 413 ? -15.674 4.063 26.521 1.00 91.25 413 GLY A CA 1
ATOM 3184 C C . GLY A 1 413 ? -15.349 4.555 27.934 1.00 91.25 413 GLY A C 1
ATOM 3185 O O . GLY A 1 413 ? -16.169 4.394 28.829 1.00 91.25 413 GLY A O 1
ATOM 3186 N N . LEU A 1 414 ? -14.209 5.224 28.136 1.00 93.12 414 LEU A N 1
ATOM 3187 C CA . LEU A 1 414 ? -13.827 5.809 29.431 1.00 93.12 414 LEU A CA 1
ATOM 3188 C C . LEU A 1 414 ? -14.769 6.940 29.872 1.00 93.12 414 LEU A C 1
ATOM 3190 O O . LEU A 1 414 ? -15.113 7.020 31.052 1.00 93.12 414 LEU A O 1
ATOM 3194 N N . ALA A 1 415 ? -15.212 7.791 28.941 1.00 94.25 415 ALA A N 1
ATOM 3195 C CA . ALA A 1 415 ? -16.178 8.852 29.229 1.00 94.25 415 ALA A CA 1
ATOM 3196 C C . ALA A 1 415 ? -17.509 8.270 29.731 1.00 94.25 415 ALA A C 1
ATOM 3198 O O . ALA A 1 415 ? -18.027 8.697 30.765 1.00 94.25 415 ALA A O 1
ATOM 3199 N N . PHE A 1 416 ? -18.026 7.255 29.028 1.00 94.12 416 PHE A N 1
ATOM 3200 C CA . PHE A 1 416 ? -19.236 6.539 29.426 1.00 94.12 416 PHE A CA 1
ATOM 3201 C C . PHE A 1 416 ? -19.046 5.788 30.742 1.00 94.12 416 PHE A C 1
ATOM 3203 O O . PHE A 1 416 ? -19.897 5.912 31.612 1.00 94.12 416 PHE A O 1
ATOM 3210 N N . MET A 1 417 ? -17.924 5.088 30.932 1.00 93.94 417 MET A N 1
ATOM 3211 C CA . MET A 1 417 ? -17.611 4.376 32.173 1.00 93.94 417 MET A CA 1
ATOM 3212 C C . MET A 1 417 ? -17.726 5.302 33.388 1.00 93.94 417 MET A C 1
ATOM 3214 O O . MET A 1 417 ? -18.421 4.973 34.347 1.00 93.94 417 MET A O 1
ATOM 3218 N N . LEU A 1 418 ? -17.088 6.477 33.354 1.00 93.88 418 LEU A N 1
ATOM 3219 C CA . LEU A 1 418 ? -17.125 7.437 34.463 1.00 93.88 418 LEU A CA 1
ATOM 3220 C C . LEU A 1 418 ? -18.535 7.997 34.687 1.00 93.88 418 LEU A C 1
ATOM 3222 O O . LEU A 1 418 ? -19.002 8.049 35.823 1.00 93.88 418 LEU A O 1
ATOM 3226 N N . LEU A 1 419 ? -19.235 8.369 33.613 1.00 93.62 419 LEU A N 1
ATOM 3227 C CA . LEU A 1 419 ? -20.600 8.888 33.705 1.00 93.62 419 LEU A CA 1
ATOM 3228 C C . LEU A 1 419 ? -21.560 7.849 34.311 1.00 93.62 419 LEU A C 1
ATOM 3230 O O . LEU A 1 419 ? -22.315 8.147 35.239 1.00 93.62 419 LEU A O 1
ATOM 3234 N N . TYR A 1 420 ? -21.487 6.610 33.825 1.00 90.31 420 TYR A N 1
ATOM 3235 C CA . TYR A 1 420 ? -22.349 5.513 34.252 1.00 90.31 420 TYR A CA 1
ATOM 3236 C C . TYR A 1 420 ? -21.970 4.941 35.619 1.00 90.31 420 TYR A C 1
ATOM 3238 O O . TYR A 1 420 ? -22.844 4.445 36.324 1.00 90.31 420 TYR A O 1
ATOM 3246 N N . THR A 1 421 ? -20.721 5.115 36.064 1.00 91.38 421 THR A N 1
ATOM 3247 C CA . THR A 1 421 ? -20.302 4.781 37.436 1.00 91.38 421 THR A CA 1
ATOM 3248 C C . THR A 1 421 ? -21.160 5.494 38.475 1.00 91.38 421 THR A C 1
ATOM 3250 O O . THR A 1 421 ? -21.660 4.881 39.419 1.00 91.38 421 THR A O 1
ATOM 3253 N N . ALA A 1 422 ? -21.346 6.800 38.299 1.00 90.38 422 ALA A N 1
ATOM 3254 C CA . ALA A 1 422 ? -22.176 7.603 39.183 1.00 90.38 422 ALA A CA 1
ATOM 3255 C C . ALA A 1 422 ? -23.672 7.362 38.932 1.00 90.38 422 ALA A C 1
ATOM 3257 O O . ALA A 1 422 ? -24.448 7.271 39.886 1.00 90.38 422 ALA A O 1
ATOM 3258 N N . PHE A 1 423 ? -24.083 7.239 37.666 1.00 88.81 423 PHE A N 1
ATOM 3259 C CA . PHE A 1 423 ? -25.487 7.061 37.301 1.00 88.81 423 PHE A CA 1
ATOM 3260 C C . PHE A 1 423 ? -26.072 5.739 37.814 1.00 88.81 423 PHE A C 1
ATOM 3262 O O . PHE A 1 423 ? -27.082 5.770 38.516 1.00 88.81 423 PHE A O 1
ATOM 3269 N N . HIS A 1 424 ? -25.424 4.596 37.559 1.00 85.19 424 HIS A N 1
ATOM 3270 C CA . HIS A 1 424 ? -25.910 3.290 38.018 1.00 85.19 424 HIS A CA 1
ATOM 3271 C C . HIS A 1 424 ? -26.058 3.253 39.542 1.00 85.19 424 HIS A C 1
ATOM 3273 O O . HIS A 1 424 ? -27.133 2.935 40.047 1.00 85.19 424 HIS A O 1
ATOM 3279 N N . ALA A 1 425 ? -25.032 3.688 40.281 1.00 85.88 425 ALA A N 1
ATOM 3280 C CA . ALA A 1 425 ? -25.092 3.751 41.741 1.00 85.88 425 ALA A CA 1
ATOM 3281 C C . ALA A 1 425 ? -26.209 4.684 42.244 1.00 85.88 425 ALA A C 1
ATOM 3283 O O . ALA A 1 425 ? -26.897 4.376 43.218 1.00 85.88 425 ALA A O 1
ATOM 3284 N N . THR A 1 426 ? -26.431 5.809 41.558 1.00 85.25 426 THR A N 1
ATOM 3285 C CA . THR A 1 426 ? -27.502 6.761 41.885 1.00 85.25 426 THR A CA 1
ATOM 3286 C C . THR A 1 426 ? -28.886 6.158 41.662 1.00 85.25 426 THR A C 1
ATOM 3288 O O . THR A 1 426 ? -29.738 6.271 42.539 1.00 85.25 426 THR A O 1
ATOM 3291 N N . THR A 1 427 ? -29.123 5.503 40.523 1.00 80.12 427 THR A N 1
ATOM 3292 C CA . THR A 1 427 ? -30.426 4.884 40.217 1.00 80.12 427 THR A CA 1
ATOM 3293 C C . THR A 1 427 ? -30.784 3.770 41.202 1.00 80.12 427 THR A C 1
ATOM 3295 O O . THR A 1 427 ? -31.911 3.743 41.693 1.00 80.12 427 THR A O 1
ATOM 3298 N N . MET A 1 428 ? -29.809 2.942 41.595 1.00 76.19 428 MET A N 1
ATOM 3299 C CA . MET A 1 428 ? -29.984 1.890 42.604 1.00 76.19 428 MET A CA 1
ATOM 3300 C C . MET A 1 428 ? -30.354 2.450 43.986 1.00 76.19 428 MET A C 1
ATOM 3302 O O . MET A 1 428 ? -31.143 1.855 44.716 1.00 76.19 428 MET A O 1
ATOM 3306 N N . LEU A 1 429 ? -29.790 3.603 44.357 1.00 78.69 429 LEU A N 1
ATOM 3307 C CA . LEU A 1 429 ? -30.034 4.242 45.651 1.00 78.69 429 LEU A CA 1
ATOM 3308 C C . LEU A 1 429 ? -31.234 5.187 45.667 1.00 78.69 429 LEU A C 1
ATOM 3310 O O . LEU A 1 429 ? -31.673 5.572 46.753 1.00 78.69 429 LEU A O 1
ATOM 3314 N N . ALA A 1 430 ? -31.753 5.582 44.503 1.00 79.44 430 ALA A N 1
ATOM 3315 C CA . ALA A 1 430 ? -32.698 6.684 44.378 1.00 79.44 430 ALA A CA 1
ATOM 3316 C C . ALA A 1 430 ? -33.902 6.528 45.319 1.00 79.44 430 ALA A C 1
ATOM 3318 O O . ALA A 1 430 ? -34.193 7.436 46.098 1.00 79.44 430 ALA A O 1
ATOM 3319 N N . GLN A 1 431 ? -34.550 5.359 45.313 1.00 77.06 431 GLN A N 1
ATOM 3320 C CA . GLN A 1 431 ? -35.695 5.089 46.184 1.00 77.06 431 GLN A CA 1
ATOM 3321 C C . GLN A 1 431 ? -35.318 5.113 47.672 1.00 77.06 431 GLN A C 1
ATOM 3323 O O . GLN A 1 431 ? -35.979 5.784 48.464 1.00 77.06 431 GLN A O 1
ATOM 3328 N N . SER A 1 432 ? -34.228 4.442 48.055 1.00 75.56 432 SER A N 1
ATOM 3329 C CA . SER A 1 432 ? -33.780 4.381 49.453 1.00 75.56 432 SER A CA 1
ATOM 3330 C C . SER A 1 432 ? -33.411 5.755 50.021 1.00 75.56 432 SER A C 1
ATOM 3332 O O . SER A 1 432 ? -33.584 6.002 51.216 1.00 75.56 432 SER A O 1
ATOM 3334 N N . VAL A 1 433 ? -32.916 6.665 49.178 1.00 79.00 433 VAL A N 1
ATOM 3335 C CA . VAL A 1 433 ? -32.632 8.055 49.560 1.00 79.00 433 VAL A CA 1
ATOM 3336 C C . VAL A 1 433 ? -33.929 8.826 49.814 1.00 79.00 433 VAL A C 1
ATOM 3338 O O . VAL A 1 433 ? -34.006 9.553 50.804 1.00 79.00 433 VAL A O 1
ATOM 3341 N N . PHE A 1 434 ? -34.960 8.650 48.980 1.00 77.75 434 PHE A N 1
ATOM 3342 C CA . PHE A 1 434 ? -36.262 9.296 49.188 1.00 77.75 434 PHE A CA 1
ATOM 3343 C C . PHE A 1 434 ? -36.993 8.787 50.430 1.00 77.75 434 PHE A C 1
ATOM 3345 O O . PHE A 1 434 ? -37.552 9.593 51.174 1.00 77.75 434 PHE A O 1
ATOM 3352 N N . GLU A 1 435 ? -36.926 7.489 50.716 1.00 74.12 435 GLU A N 1
ATOM 3353 C CA . GLU A 1 435 ? -37.445 6.926 51.969 1.00 74.12 435 GLU A CA 1
ATOM 3354 C C . GLU A 1 435 ? -36.704 7.479 53.193 1.00 74.12 435 GLU A C 1
ATOM 3356 O O . GLU A 1 435 ? -37.333 7.847 54.186 1.00 74.12 435 GLU A O 1
ATOM 3361 N N . GLY A 1 436 ? -35.375 7.621 53.111 1.00 73.94 436 GLY A N 1
ATOM 3362 C CA . GLY A 1 436 ? -34.578 8.278 54.151 1.00 73.94 436 GLY A CA 1
ATOM 3363 C C . GLY A 1 436 ? -35.026 9.719 54.412 1.00 73.94 436 GLY A C 1
ATOM 3364 O O . GLY A 1 436 ? -35.229 10.103 55.562 1.00 73.94 436 GLY A O 1
ATOM 3365 N N . ILE A 1 437 ? -35.265 10.496 53.351 1.00 75.31 437 ILE A N 1
ATOM 3366 C CA . ILE A 1 437 ? -35.749 11.884 53.442 1.00 75.31 437 ILE A CA 1
ATOM 3367 C C . ILE A 1 437 ? -37.144 11.951 54.064 1.00 75.31 437 ILE A C 1
ATOM 3369 O O . ILE A 1 437 ? -37.391 12.807 54.916 1.00 75.31 437 ILE A O 1
ATOM 3373 N N . LYS A 1 438 ? -38.047 11.046 53.670 1.00 72.81 438 LYS A N 1
ATOM 3374 C CA . LYS A 1 438 ? -39.406 10.959 54.220 1.00 72.81 438 LYS A CA 1
ATOM 3375 C C . LYS A 1 438 ? -39.387 10.675 55.724 1.00 72.81 438 LYS A C 1
ATOM 3377 O O . LYS A 1 438 ? -40.165 11.268 56.465 1.00 72.81 438 LYS A O 1
ATOM 3382 N N . ASN A 1 439 ? -38.450 9.844 56.182 1.00 68.69 439 ASN A N 1
ATOM 3383 C CA . ASN A 1 439 ? -38.255 9.560 57.604 1.00 68.69 439 ASN A CA 1
ATOM 3384 C C . ASN A 1 439 ? -37.633 10.744 58.375 1.00 68.69 439 ASN A C 1
ATOM 3386 O O . ASN A 1 439 ? -37.940 10.929 59.549 1.00 68.69 439 ASN A O 1
ATOM 3390 N N . GLU A 1 440 ? -36.802 11.578 57.735 1.00 69.38 440 GLU A N 1
ATOM 3391 C CA . GLU A 1 440 ? -36.243 12.805 58.338 1.00 69.38 440 GLU A CA 1
ATOM 3392 C C . GLU A 1 440 ? -37.273 13.955 58.449 1.00 69.38 440 GLU A C 1
ATOM 3394 O O . GLU A 1 440 ? -37.143 14.815 59.319 1.00 69.38 440 GLU A O 1
ATOM 3399 N N . THR A 1 441 ? -38.300 13.988 57.590 1.00 61.19 441 THR A N 1
ATOM 3400 C CA . THR A 1 441 ? -39.265 15.107 57.455 1.00 61.19 441 THR A CA 1
ATOM 3401 C C . THR A 1 441 ? -40.570 14.948 58.248 1.00 61.19 441 THR A C 1
ATOM 3403 O O . THR A 1 441 ? -41.474 15.770 58.106 1.00 61.19 441 THR A O 1
ATOM 3406 N N . ILE A 1 442 ? -40.659 13.968 59.158 1.00 53.78 442 ILE A N 1
ATOM 3407 C CA . ILE A 1 442 ? -41.863 13.637 59.959 1.00 53.78 442 ILE A CA 1
ATOM 3408 C C . ILE A 1 442 ? -42.444 14.826 60.778 1.00 53.78 442 ILE A C 1
ATOM 3410 O O . ILE A 1 442 ? -43.580 14.747 61.231 1.00 53.78 442 ILE A O 1
ATOM 3414 N N . ASN A 1 443 ? -41.762 15.977 60.881 1.00 48.66 443 ASN A N 1
ATOM 3415 C CA . ASN A 1 443 ? -42.278 17.191 61.540 1.00 48.66 443 ASN A CA 1
ATOM 3416 C C . ASN A 1 443 ? -42.709 18.350 60.610 1.00 48.66 443 ASN A C 1
ATOM 3418 O O . ASN A 1 443 ? -42.886 19.470 61.089 1.00 48.66 443 ASN A O 1
ATOM 3422 N N . GLY A 1 444 ? -42.923 18.132 59.308 1.00 48.62 444 GLY A N 1
ATOM 3423 C CA . GLY A 1 444 ? -43.587 19.139 58.470 1.00 48.62 444 GLY A CA 1
ATOM 3424 C C . GLY A 1 444 ? -43.366 18.975 56.969 1.00 48.62 444 GLY A C 1
ATOM 3425 O O . GLY A 1 444 ? -42.240 19.064 56.490 1.00 48.62 444 GLY A O 1
ATOM 3426 N N . THR A 1 445 ? -44.483 18.868 56.243 1.00 50.16 445 THR A N 1
ATOM 3427 C CA . THR A 1 445 ? -44.674 18.663 54.790 1.00 50.16 445 THR A CA 1
ATOM 3428 C C . THR A 1 445 ? -44.627 17.204 54.318 1.00 50.16 445 THR A C 1
ATOM 3430 O O . THR A 1 445 ? -43.630 16.503 54.455 1.00 50.16 445 THR A O 1
ATOM 3433 N N . ASN A 1 446 ? -45.747 16.752 53.740 1.00 54.00 446 ASN A N 1
ATOM 3434 C CA . ASN A 1 446 ? -45.882 15.450 53.089 1.00 54.00 446 ASN A CA 1
ATOM 3435 C C . ASN A 1 446 ? -44.983 15.411 51.848 1.00 54.00 446 ASN A C 1
ATOM 3437 O O . ASN A 1 446 ? -45.340 15.922 50.788 1.00 54.00 446 ASN A O 1
ATOM 3441 N N . PHE A 1 447 ? -43.800 14.820 51.982 1.00 59.78 447 PHE A N 1
ATOM 3442 C CA . PHE A 1 447 ? -42.931 14.539 50.851 1.00 59.78 447 PHE A CA 1
ATOM 3443 C C . PHE A 1 447 ? -43.436 13.282 50.109 1.00 59.78 447 PHE A C 1
ATOM 3445 O O . PHE A 1 447 ? -43.265 12.161 50.590 1.00 59.78 447 PHE A O 1
ATOM 3452 N N . GLU A 1 448 ? -44.066 13.464 48.942 1.00 66.12 448 GLU A N 1
ATOM 3453 C CA . GLU A 1 448 ? -44.594 12.392 48.066 1.00 66.12 448 GLU A CA 1
ATOM 3454 C C . GLU A 1 448 ? -43.723 12.165 46.808 1.00 66.12 448 GLU A C 1
ATOM 3456 O O . GLU A 1 448 ? -44.216 11.953 45.701 1.00 66.12 448 GLU A O 1
ATOM 3461 N N . GLY A 1 449 ? -42.397 12.256 46.940 1.00 65.75 449 GLY A N 1
ATOM 3462 C CA . GLY A 1 449 ? -41.462 11.939 45.853 1.00 65.75 449 GLY A CA 1
ATOM 3463 C C . GLY A 1 449 ? -41.064 10.458 45.831 1.00 65.75 449 GLY A C 1
ATOM 3464 O O . GLY A 1 449 ? -40.830 9.880 46.891 1.00 65.75 449 GLY A O 1
ATOM 3465 N N . GLY A 1 450 ? -40.948 9.856 44.641 1.00 74.88 450 GLY A N 1
ATOM 3466 C CA . GLY A 1 450 ? -40.508 8.466 44.462 1.00 74.88 450 GLY A CA 1
ATOM 3467 C C . GLY A 1 450 ? -39.417 8.326 43.399 1.00 74.88 450 GLY A C 1
ATOM 3468 O O . GLY A 1 450 ? -39.542 8.865 42.296 1.00 74.88 450 GLY A O 1
ATOM 3469 N N . GLY A 1 451 ? -38.360 7.569 43.706 1.00 75.19 451 GLY A N 1
ATOM 3470 C CA . GLY A 1 451 ? -37.242 7.337 42.783 1.00 75.19 451 GLY A CA 1
ATOM 3471 C C . GLY A 1 451 ? -37.680 6.602 41.513 1.00 75.19 451 GLY A C 1
ATOM 3472 O O . GLY A 1 451 ? -37.253 6.955 40.415 1.00 75.19 451 GLY A O 1
ATOM 3473 N N . TYR A 1 452 ? -38.610 5.653 41.646 1.00 77.00 452 TYR A N 1
ATOM 3474 C CA . TYR A 1 452 ? -39.157 4.890 40.516 1.00 77.00 452 TYR A CA 1
ATOM 3475 C C . TYR A 1 452 ? -39.993 5.737 39.564 1.00 77.00 452 TYR A C 1
ATOM 3477 O O . TYR A 1 452 ? -39.903 5.573 38.351 1.00 77.00 452 TYR A O 1
ATOM 3485 N N . ILE A 1 453 ? -40.761 6.687 40.101 1.00 80.88 453 ILE A N 1
ATOM 3486 C CA . ILE A 1 453 ? -41.564 7.609 39.290 1.00 80.88 453 ILE A CA 1
ATOM 3487 C C . ILE A 1 453 ? -40.639 8.470 38.427 1.00 80.88 453 ILE A C 1
ATOM 3489 O O . ILE A 1 453 ? -40.890 8.651 37.240 1.00 80.88 453 ILE A O 1
ATOM 3493 N N . SER A 1 454 ? -39.532 8.950 39.000 1.00 83.44 454 SER A N 1
ATOM 3494 C CA . SER A 1 454 ? -38.513 9.687 38.249 1.00 83.44 454 SER A CA 1
ATOM 3495 C C . SER A 1 454 ? -37.910 8.865 37.114 1.00 83.44 454 SER A C 1
ATOM 3497 O O . SER A 1 454 ? -37.795 9.372 35.999 1.00 83.44 454 SER A O 1
ATOM 3499 N N . LEU A 1 455 ? -37.561 7.603 37.375 1.00 79.50 455 LEU A N 1
ATOM 3500 C CA . LEU A 1 455 ? -36.993 6.734 36.347 1.00 79.50 455 LEU A CA 1
ATOM 3501 C C . LEU A 1 455 ? -38.009 6.467 35.224 1.00 79.50 455 LEU A C 1
ATOM 3503 O O . LEU A 1 455 ? -37.667 6.603 34.055 1.00 79.50 455 LEU A O 1
ATOM 3507 N N . GLY A 1 456 ? -39.280 6.232 35.568 1.00 80.00 456 GLY A N 1
ATOM 3508 C CA . GLY A 1 456 ? -40.362 6.091 34.590 1.00 80.00 456 GLY A CA 1
ATOM 3509 C C . GLY A 1 456 ? -40.589 7.349 33.740 1.00 80.00 456 GLY A C 1
ATOM 3510 O O . GLY A 1 456 ? -40.773 7.246 32.527 1.00 80.00 456 GLY A O 1
ATOM 3511 N N . ILE A 1 457 ? -40.518 8.545 34.342 1.00 86.25 457 ILE A N 1
ATOM 3512 C CA . ILE A 1 457 ? -40.576 9.823 33.607 1.00 86.25 457 ILE A CA 1
ATOM 3513 C C . ILE A 1 457 ? -39.394 9.933 32.637 1.00 86.25 457 ILE A C 1
ATOM 3515 O O . ILE A 1 457 ? -39.593 10.277 31.471 1.00 86.25 457 ILE A O 1
ATOM 3519 N N . ALA A 1 458 ? -38.178 9.622 33.091 1.00 86.31 458 ALA A N 1
ATOM 3520 C CA . ALA A 1 458 ? -36.986 9.674 32.251 1.00 86.31 458 ALA A CA 1
ATOM 3521 C C . ALA A 1 458 ? -37.089 8.707 31.058 1.00 86.31 458 ALA A C 1
ATOM 3523 O O . ALA A 1 458 ? -36.847 9.130 29.925 1.00 86.31 458 ALA A O 1
ATOM 3524 N N . SER A 1 459 ? -37.528 7.462 31.275 1.00 82.06 459 SER A N 1
ATOM 3525 C CA . SER A 1 459 ? -37.730 6.471 30.207 1.00 82.06 459 SER A CA 1
ATOM 3526 C C . SER A 1 459 ? -38.796 6.911 29.198 1.00 82.06 459 SER A C 1
ATOM 3528 O O . SER A 1 459 ? -38.567 6.855 27.987 1.00 82.06 459 SER A O 1
ATOM 3530 N N . ALA A 1 460 ? -39.935 7.440 29.663 1.00 84.06 460 ALA A N 1
ATOM 3531 C CA . ALA A 1 460 ? -40.984 7.958 28.781 1.00 84.06 460 ALA A CA 1
ATOM 3532 C C . ALA A 1 460 ? -40.492 9.146 27.934 1.00 84.06 460 ALA A C 1
ATOM 3534 O O . ALA A 1 460 ? -40.724 9.201 26.721 1.00 84.06 460 ALA A O 1
ATOM 3535 N N . CYS A 1 461 ? -39.766 10.083 28.548 1.00 89.31 461 CYS A N 1
ATOM 3536 C CA . CYS A 1 461 ? -39.167 11.211 27.840 1.00 89.31 461 CYS A CA 1
ATOM 3537 C C . CYS A 1 461 ? -38.096 10.762 26.837 1.00 89.31 461 CYS A C 1
ATOM 3539 O O . CYS A 1 461 ? -38.056 11.293 25.727 1.00 89.31 461 CYS A O 1
ATOM 3541 N N . MET A 1 462 ? -37.269 9.771 27.183 1.00 86.75 462 MET A N 1
ATOM 3542 C CA . MET A 1 462 ? -36.266 9.196 26.282 1.00 86.75 462 MET A CA 1
ATOM 3543 C C . MET A 1 462 ? -36.913 8.556 25.049 1.00 86.75 462 MET A C 1
ATOM 3545 O O . MET A 1 462 ? -36.468 8.805 23.927 1.00 86.75 462 MET A O 1
ATOM 3549 N N . ALA A 1 463 ? -37.998 7.799 25.231 1.00 81.19 463 ALA A N 1
ATOM 3550 C CA . ALA A 1 463 ? -38.732 7.177 24.131 1.00 81.19 463 ALA A CA 1
ATOM 3551 C C . ALA A 1 463 ? -39.243 8.214 23.114 1.00 81.19 463 ALA A C 1
ATOM 3553 O O . ALA A 1 463 ? -39.086 8.030 21.906 1.00 81.19 463 ALA A O 1
ATOM 3554 N N . ILE A 1 464 ? -39.793 9.336 23.592 1.00 84.19 464 ILE A N 1
ATOM 3555 C CA . ILE A 1 464 ? -40.269 10.433 22.733 1.00 84.19 464 ILE A CA 1
ATOM 3556 C C . ILE A 1 464 ? -39.089 11.164 22.075 1.00 84.19 464 ILE A C 1
ATOM 3558 O O . ILE A 1 464 ? -39.119 11.458 20.878 1.00 84.19 464 ILE A O 1
ATOM 3562 N N . ALA A 1 465 ? -38.032 11.450 22.836 1.00 88.19 465 ALA A N 1
ATOM 3563 C CA . ALA A 1 465 ? -36.881 12.215 22.362 1.00 88.19 465 ALA A CA 1
ATOM 3564 C C . ALA A 1 465 ? -36.041 11.466 21.310 1.00 88.19 465 ALA A C 1
ATOM 3566 O O . ALA A 1 465 ? -35.474 12.110 20.424 1.00 88.19 465 ALA A O 1
ATOM 3567 N N . ASN A 1 466 ? -36.011 10.128 21.336 1.00 83.69 466 ASN A N 1
ATOM 3568 C CA . ASN A 1 466 ? -35.304 9.303 20.345 1.00 83.69 466 ASN A CA 1
ATOM 3569 C C . ASN A 1 466 ? -35.764 9.554 18.897 1.00 83.69 466 ASN A C 1
ATOM 3571 O O . ASN A 1 466 ? -34.976 9.390 17.969 1.00 83.69 466 ASN A O 1
ATOM 3575 N N . ILE A 1 467 ? -37.002 10.016 18.689 1.00 81.69 467 ILE A N 1
ATOM 3576 C CA . ILE A 1 467 ? -37.519 10.388 17.360 1.00 81.69 467 ILE A CA 1
ATOM 3577 C C . ILE A 1 467 ? -36.758 11.595 16.784 1.00 81.69 467 ILE A C 1
ATOM 3579 O O . ILE A 1 467 ? -36.541 11.685 15.576 1.00 81.69 467 ILE A O 1
ATOM 3583 N N . PHE A 1 468 ? -36.335 12.521 17.646 1.00 82.69 468 PHE A N 1
ATOM 3584 C CA . PHE A 1 468 ? -35.718 13.791 17.257 1.00 82.69 468 PHE A CA 1
ATOM 3585 C C . PHE A 1 468 ? -34.195 13.806 17.429 1.00 82.69 468 PHE A C 1
ATOM 3587 O O . PHE A 1 468 ? -33.523 14.645 16.825 1.00 82.69 468 PHE A O 1
ATOM 3594 N N . ALA A 1 469 ? -33.635 12.876 18.206 1.00 82.62 469 ALA A N 1
ATOM 3595 C CA . ALA A 1 469 ? -32.201 12.797 18.472 1.00 82.62 469 ALA A CA 1
ATOM 3596 C C . ALA A 1 469 ? -31.323 12.791 17.195 1.00 82.62 469 ALA A C 1
ATOM 3598 O O . ALA A 1 469 ? -30.369 13.575 17.156 1.00 82.62 469 ALA A O 1
ATOM 3599 N N . PRO A 1 470 ? -31.640 12.040 16.113 1.00 80.56 470 PRO A N 1
ATOM 3600 C CA . PRO A 1 470 ? -30.844 12.073 14.879 1.00 80.56 470 PRO A CA 1
ATOM 3601 C C . PRO A 1 470 ? -30.768 13.460 14.226 1.00 80.56 470 PRO A C 1
ATOM 3603 O O . PRO A 1 470 ? -29.727 13.838 13.689 1.00 80.56 470 PRO A O 1
ATOM 3606 N N . VAL A 1 471 ? -31.846 14.249 14.307 1.00 79.44 471 VAL A N 1
ATOM 3607 C CA . VAL A 1 471 ? -31.895 15.607 13.740 1.00 79.44 471 VAL A CA 1
ATOM 3608 C C . VAL A 1 471 ? -30.919 16.517 14.479 1.00 79.44 471 VAL A C 1
ATOM 3610 O O . VAL A 1 471 ? -30.117 17.206 13.850 1.00 79.44 471 VAL A O 1
ATOM 3613 N N . ILE A 1 472 ? -30.921 16.465 15.811 1.00 83.00 472 ILE A N 1
ATOM 3614 C CA . ILE A 1 472 ? -30.007 17.249 16.653 1.00 83.00 472 ILE A CA 1
ATOM 3615 C C . ILE A 1 472 ? -28.548 16.889 16.340 1.00 83.00 472 ILE A C 1
ATOM 3617 O O . ILE A 1 472 ? -27.711 17.776 16.164 1.00 83.00 472 ILE A O 1
ATOM 3621 N N . ILE A 1 473 ? -28.258 15.595 16.184 1.00 82.25 473 ILE A N 1
ATOM 3622 C CA . ILE A 1 473 ? -26.912 15.092 15.874 1.00 82.25 473 ILE A CA 1
ATOM 3623 C C . ILE A 1 473 ? -26.450 15.528 14.486 1.00 82.25 473 ILE A C 1
ATOM 3625 O O . ILE A 1 473 ? -25.273 15.839 14.315 1.00 82.25 473 ILE A O 1
ATOM 3629 N N . SER A 1 474 ? -27.351 15.598 13.505 1.00 74.00 474 SER A N 1
ATOM 3630 C CA . SER A 1 474 ? -27.009 16.083 12.162 1.00 74.00 474 SER A CA 1
ATOM 3631 C C . SER A 1 474 ? -26.591 17.560 12.150 1.00 74.00 474 SER A C 1
ATOM 3633 O O . SER A 1 474 ? -25.731 17.943 11.363 1.00 74.00 474 SER A O 1
ATOM 3635 N N . ILE A 1 475 ? -27.153 18.373 13.055 1.00 78.25 475 ILE A N 1
ATOM 3636 C CA . ILE A 1 475 ? -26.875 19.814 13.154 1.00 78.25 475 ILE A CA 1
ATOM 3637 C C . ILE A 1 475 ? -25.606 20.069 13.972 1.00 78.25 475 ILE A C 1
ATOM 3639 O O . ILE A 1 475 ? -24.720 20.805 13.542 1.00 78.25 475 ILE A O 1
ATOM 3643 N N . LEU A 1 476 ? -25.515 19.480 15.165 1.00 80.88 476 LEU A N 1
ATOM 3644 C CA . LEU A 1 476 ? -24.434 19.761 16.119 1.00 80.88 476 LEU A CA 1
ATOM 3645 C C . LEU A 1 476 ? -23.220 18.843 15.933 1.00 80.88 476 LEU A C 1
ATOM 3647 O O . LEU A 1 476 ? -22.129 19.126 16.427 1.00 80.88 476 LEU A O 1
ATOM 3651 N N . GLY A 1 477 ? -23.391 17.729 15.229 1.00 79.06 477 GLY A N 1
ATOM 3652 C CA . GLY A 1 477 ? -22.433 16.636 15.197 1.00 79.06 477 GLY A CA 1
ATOM 3653 C C . GLY A 1 477 ? -22.482 15.767 16.466 1.00 79.06 477 GLY A C 1
ATOM 3654 O O . GLY A 1 477 ? -22.954 16.195 17.527 1.00 79.06 477 GLY A O 1
ATOM 3655 N N . PRO A 1 478 ? -21.965 14.529 16.389 1.00 85.31 478 PRO A N 1
ATOM 3656 C CA . PRO A 1 478 ? -22.070 13.564 17.481 1.00 85.31 478 PRO A CA 1
ATOM 3657 C C . PRO A 1 478 ? -21.251 13.955 18.719 1.00 85.31 478 PRO A C 1
ATOM 3659 O O . PRO A 1 478 ? -21.744 13.816 19.832 1.00 85.31 478 PRO A O 1
ATOM 3662 N N . SER A 1 479 ? -20.043 14.509 18.564 1.00 89.38 479 SER A N 1
ATOM 3663 C CA . SER A 1 479 ? -19.172 14.850 19.704 1.00 89.38 479 SER A CA 1
ATOM 3664 C C . SER A 1 479 ? -19.785 15.909 20.632 1.00 89.38 479 SER A C 1
ATOM 3666 O O . SER A 1 479 ? -19.741 15.759 21.851 1.00 89.38 479 SER A O 1
ATOM 3668 N N . ILE A 1 480 ? -20.402 16.955 20.067 1.00 89.19 480 ILE A N 1
ATOM 3669 C CA . ILE A 1 480 ? -21.072 18.018 20.838 1.00 89.19 480 ILE A CA 1
ATOM 3670 C C . ILE A 1 480 ? -22.369 17.491 21.459 1.00 89.19 480 ILE A C 1
ATOM 3672 O O . ILE A 1 480 ? -22.646 17.748 22.630 1.00 89.19 480 ILE A O 1
ATOM 3676 N N . SER A 1 481 ? -23.126 16.695 20.700 1.00 91.62 481 SER A N 1
ATOM 3677 C CA . SER A 1 481 ? -24.365 16.069 21.172 1.00 91.62 481 SER A CA 1
ATOM 3678 C C . SER A 1 481 ? -24.125 15.153 22.378 1.00 91.62 481 SER A C 1
ATOM 3680 O O . SER A 1 481 ? -24.888 15.205 23.341 1.00 91.62 481 SER A O 1
ATOM 3682 N N . MET A 1 482 ? -23.034 14.375 22.383 1.00 93.75 482 MET A N 1
ATOM 3683 C CA . MET A 1 482 ? -22.657 13.544 23.534 1.00 93.75 482 MET A CA 1
ATOM 3684 C C . MET A 1 482 ? -22.331 14.380 24.778 1.00 93.75 482 MET A C 1
ATOM 3686 O O . MET A 1 482 ? -22.773 14.042 25.869 1.00 93.75 482 MET A O 1
ATOM 3690 N N . PHE A 1 483 ? -21.615 15.499 24.640 1.00 94.94 483 PHE A N 1
ATOM 3691 C CA . PHE A 1 483 ? -21.329 16.385 25.775 1.00 94.94 483 PHE A CA 1
ATOM 3692 C C . PHE A 1 483 ? -22.603 17.031 26.345 1.00 94.94 483 PHE A C 1
ATOM 3694 O O . PHE A 1 483 ? -22.797 17.072 27.564 1.00 94.94 483 PHE A O 1
ATOM 3701 N N . MET A 1 484 ? -23.508 17.487 25.472 1.00 93.44 484 MET A N 1
ATOM 3702 C CA . MET A 1 484 ? -24.814 18.010 25.886 1.00 93.44 484 MET A CA 1
ATOM 3703 C C . MET A 1 484 ? -25.642 16.952 26.618 1.00 93.44 484 MET A C 1
ATOM 3705 O O . MET A 1 484 ? -26.157 17.227 27.700 1.00 93.44 484 MET A O 1
ATOM 3709 N N . GLY A 1 485 ? -25.721 15.737 26.068 1.00 92.75 485 GLY A N 1
ATOM 3710 C CA . GLY A 1 485 ? -26.427 14.622 26.692 1.00 92.75 485 GLY A CA 1
ATOM 3711 C C . GLY A 1 485 ? -25.807 14.217 28.030 1.00 92.75 485 GLY A C 1
ATOM 3712 O O . GLY A 1 485 ? -26.516 14.088 29.016 1.00 92.75 485 GLY A O 1
ATOM 3713 N N . GLY A 1 486 ? -24.480 14.118 28.127 1.00 92.75 486 GLY A N 1
ATOM 3714 C CA . GLY A 1 486 ? -23.795 13.799 29.385 1.00 92.75 486 GLY A CA 1
ATOM 3715 C C . GLY A 1 486 ? -24.027 14.838 30.490 1.00 92.75 486 GLY A C 1
ATOM 3716 O O . GLY A 1 486 ? -24.015 14.506 31.675 1.00 92.75 486 GLY A O 1
ATOM 3717 N N . THR A 1 487 ? -24.285 16.099 30.130 1.00 95.06 487 THR A N 1
ATOM 3718 C CA . THR A 1 487 ? -24.502 17.175 31.110 1.00 95.06 487 THR A CA 1
ATOM 3719 C C . THR A 1 487 ? -25.793 16.958 31.905 1.00 95.06 487 THR A C 1
ATOM 3721 O O . THR A 1 487 ? -25.845 17.263 33.098 1.00 95.06 487 THR A O 1
ATOM 3724 N N . THR A 1 488 ? -26.824 16.362 31.297 1.00 94.94 488 THR A N 1
ATOM 3725 C CA . THR A 1 488 ? -28.090 16.067 31.989 1.00 94.94 488 THR A CA 1
ATOM 3726 C C . THR A 1 488 ? -27.935 14.969 33.043 1.00 94.94 488 THR A C 1
ATOM 3728 O O . THR A 1 488 ? -28.619 15.010 34.063 1.00 94.94 488 THR A O 1
ATOM 3731 N N . PHE A 1 489 ? -26.995 14.034 32.860 1.00 93.25 489 PHE A N 1
ATOM 3732 C CA . PHE A 1 489 ? -26.652 13.019 33.864 1.00 93.25 489 PHE A CA 1
ATOM 3733 C C . PHE A 1 489 ? -25.992 13.645 35.097 1.00 93.25 489 PHE A C 1
ATOM 3735 O O . PHE A 1 489 ? -26.343 13.297 36.224 1.00 93.25 489 PHE A O 1
ATOM 3742 N N . LEU A 1 490 ? -25.089 14.616 34.911 1.00 94.19 490 LEU A N 1
ATOM 3743 C CA . LEU A 1 490 ? -24.514 15.369 36.031 1.00 94.19 490 LEU A CA 1
ATOM 3744 C C . LEU A 1 490 ? -25.600 16.140 36.798 1.00 94.19 490 LEU A C 1
ATOM 3746 O O . LEU A 1 490 ? -25.629 16.089 38.026 1.00 94.19 490 LEU A O 1
ATOM 3750 N N . LEU A 1 491 ? -26.515 16.812 36.089 1.00 92.94 491 LEU A N 1
ATOM 3751 C CA . LEU A 1 491 ? -27.642 17.516 36.715 1.00 92.94 491 LEU A CA 1
ATOM 3752 C C . LEU A 1 491 ? -28.523 16.564 37.534 1.00 92.94 491 LEU A C 1
ATOM 3754 O O . LEU A 1 491 ? -28.932 16.913 38.643 1.00 92.94 491 LEU A O 1
ATOM 3758 N N . TYR A 1 492 ? -28.771 15.355 37.023 1.00 91.75 492 TYR A N 1
ATOM 3759 C CA . TYR A 1 492 ? -29.530 14.331 37.737 1.00 91.75 492 TYR A CA 1
ATOM 3760 C C . TYR A 1 492 ? -28.854 13.913 39.041 1.00 91.75 492 TYR A C 1
ATOM 3762 O O . TYR A 1 492 ? -29.494 13.940 40.089 1.00 91.75 492 TYR A O 1
ATOM 3770 N N . VAL A 1 493 ? -27.551 13.627 39.027 1.00 91.12 493 VAL A N 1
ATOM 3771 C CA . VAL A 1 493 ? -26.802 13.281 40.249 1.00 91.12 493 VAL A CA 1
ATOM 3772 C C . VAL A 1 493 ? -26.783 14.448 41.249 1.00 91.12 493 VAL A C 1
ATOM 3774 O O . VAL A 1 493 ? -27.003 14.241 42.443 1.00 91.12 493 VAL A O 1
ATOM 3777 N N . LEU A 1 494 ? -26.603 15.686 40.776 1.00 90.75 494 LEU A N 1
ATOM 3778 C CA . LEU A 1 494 ? -26.612 16.889 41.622 1.00 90.75 494 LEU A CA 1
ATOM 3779 C C . LEU A 1 494 ? -27.961 17.124 42.315 1.00 90.75 494 LEU A C 1
ATOM 3781 O O . LEU A 1 494 ? -27.993 17.646 43.433 1.00 90.75 494 LEU A O 1
ATOM 3785 N N . SER A 1 495 ? -29.070 16.717 41.694 1.00 89.88 495 SER A N 1
ATOM 3786 C CA . SER A 1 495 ? -30.411 16.889 42.267 1.00 89.88 495 SER A CA 1
ATOM 3787 C C . SER A 1 495 ? -30.601 16.156 43.608 1.00 89.88 495 SER A C 1
ATOM 3789 O O . SER A 1 495 ? -31.399 16.591 44.436 1.00 89.88 495 SER A O 1
ATOM 3791 N N . PHE A 1 496 ? -29.805 15.115 43.890 1.00 85.69 496 PHE A N 1
ATOM 3792 C CA . PHE A 1 496 ? -29.830 14.379 45.161 1.00 85.69 496 PHE A CA 1
ATOM 3793 C C . PHE A 1 496 ? -29.080 15.077 46.311 1.00 85.69 496 PHE A C 1
ATOM 3795 O O . PHE A 1 496 ? -29.297 14.743 47.482 1.00 85.69 496 PHE A O 1
ATOM 3802 N N . LEU A 1 497 ? -28.223 16.067 46.025 1.00 84.62 497 LEU A N 1
ATOM 3803 C CA . LEU A 1 497 ? -27.598 16.895 47.068 1.00 84.62 497 LEU A CA 1
ATOM 3804 C C . LEU A 1 497 ? -28.640 17.799 47.738 1.00 84.62 497 LEU A C 1
ATOM 3806 O O . LEU A 1 497 ? -28.699 17.889 48.969 1.00 84.62 497 LEU A O 1
ATOM 3810 N N . PHE A 1 498 ? -29.505 18.404 46.921 1.00 80.69 498 PHE A N 1
ATOM 3811 C CA . PHE A 1 498 ? -30.582 19.300 47.339 1.00 80.69 498 PHE A CA 1
ATOM 3812 C C . PHE A 1 498 ? -31.933 18.797 46.806 1.00 80.69 498 PHE A C 1
ATOM 3814 O O . PHE A 1 498 ? -32.486 19.388 45.877 1.00 80.69 498 PHE A O 1
ATOM 3821 N N . PRO A 1 499 ? -32.466 17.703 47.376 1.00 73.00 499 PRO A N 1
ATOM 3822 C CA . PRO A 1 499 ? -33.666 17.057 46.863 1.00 73.00 499 PRO A CA 1
ATOM 3823 C C . PRO A 1 499 ? -34.888 17.962 47.063 1.00 73.00 499 PRO A C 1
ATOM 3825 O O . PRO A 1 499 ? -35.378 18.123 48.180 1.00 73.00 499 PRO A O 1
ATOM 3828 N N . MET A 1 500 ? -35.388 18.548 45.973 1.00 80.19 500 MET A N 1
ATOM 3829 C CA . MET A 1 500 ? -36.688 19.222 45.916 1.00 80.19 500 MET A CA 1
ATOM 3830 C C . MET A 1 500 ? -37.561 18.504 44.886 1.00 80.19 500 MET A C 1
ATOM 3832 O O . MET A 1 500 ? -37.096 18.200 43.794 1.00 80.19 500 MET A O 1
ATOM 3836 N N . ILE A 1 501 ? -38.831 18.247 45.208 1.00 79.19 501 ILE A N 1
ATOM 3837 C CA . ILE A 1 501 ? -39.717 17.397 44.387 1.00 79.19 501 ILE A CA 1
ATOM 3838 C C . ILE A 1 501 ? -39.839 17.921 42.947 1.00 79.19 501 ILE A C 1
ATOM 3840 O O . ILE A 1 501 ? -39.625 17.182 41.989 1.00 79.19 501 ILE A O 1
ATOM 3844 N N . TRP A 1 502 ? -40.143 19.213 42.792 1.00 81.38 502 TRP A N 1
ATOM 3845 C CA . TRP A 1 502 ? -40.347 19.829 41.479 1.00 81.38 502 TRP A CA 1
ATOM 3846 C C . TRP A 1 502 ? -39.070 19.876 40.637 1.00 81.38 502 TRP A C 1
ATOM 3848 O O . TRP A 1 502 ? -39.120 19.607 39.438 1.00 81.38 502 TRP A O 1
ATOM 3858 N N . SER A 1 503 ? -37.924 20.194 41.251 1.00 83.75 503 SER A N 1
ATOM 3859 C CA . SER A 1 503 ? -36.647 20.231 40.531 1.00 83.75 503 SER A CA 1
ATOM 3860 C C . SER A 1 503 ? -36.188 18.829 40.148 1.00 83.75 503 SER A C 1
ATOM 3862 O O . SER A 1 503 ? -35.665 18.648 39.054 1.00 83.75 503 SER A O 1
ATOM 3864 N N . PHE A 1 504 ? -36.436 17.835 41.002 1.00 84.31 504 PHE A N 1
ATOM 3865 C CA . PHE A 1 504 ? -36.078 16.449 40.747 1.00 84.31 504 PHE A CA 1
ATOM 3866 C C . PHE A 1 504 ? -36.782 15.909 39.502 1.00 84.31 504 PHE A C 1
ATOM 3868 O O . PHE A 1 504 ? -36.110 15.509 38.558 1.00 84.31 504 PHE A O 1
ATOM 3875 N N . TYR A 1 505 ? -38.115 16.004 39.442 1.00 88.06 505 TYR A N 1
ATOM 3876 C CA . TYR A 1 505 ? -38.873 15.538 38.277 1.00 88.06 505 TYR A CA 1
ATOM 3877 C C . TYR A 1 505 ? -38.581 16.341 37.004 1.00 88.06 505 TYR A C 1
ATOM 3879 O O . TYR A 1 505 ? -38.543 15.769 35.915 1.00 88.06 505 TYR A O 1
ATOM 3887 N N . LEU A 1 506 ? -38.315 17.648 37.119 1.00 90.38 506 LEU A N 1
ATOM 3888 C CA . LEU A 1 506 ? -37.859 18.453 35.983 1.00 90.38 506 LEU A CA 1
ATOM 3889 C C . LEU A 1 506 ? -36.525 17.932 35.430 1.00 90.38 506 LEU A C 1
ATOM 3891 O O . LEU A 1 506 ? -36.353 17.812 34.217 1.00 90.38 506 LEU A O 1
ATOM 3895 N N . VAL A 1 507 ? -35.585 17.592 36.312 1.00 91.75 507 VAL A N 1
ATOM 3896 C CA . VAL A 1 507 ? -34.295 17.027 35.913 1.00 91.75 507 VAL A CA 1
ATOM 3897 C C . VAL A 1 507 ? -34.454 15.606 35.359 1.00 91.75 507 VAL A C 1
ATOM 3899 O O . VAL A 1 507 ? -33.727 15.260 34.433 1.00 91.75 507 VAL A O 1
ATOM 3902 N N . SER A 1 508 ? -35.435 14.816 35.807 1.00 90.00 508 SER A N 1
ATOM 3903 C CA . SER A 1 508 ? -35.776 13.515 35.199 1.00 90.00 508 SER A CA 1
ATOM 3904 C C . SER A 1 508 ? -36.239 13.650 33.743 1.00 90.00 508 SER A C 1
ATOM 3906 O O . SER A 1 508 ? -35.832 12.861 32.891 1.00 90.00 508 SER A O 1
ATOM 3908 N N . ILE A 1 509 ? -37.033 14.681 33.423 1.00 93.94 509 ILE A N 1
ATOM 3909 C CA . ILE A 1 509 ? -37.431 14.991 32.036 1.00 93.94 509 ILE A CA 1
ATOM 3910 C C . ILE A 1 509 ? -36.195 15.329 31.194 1.00 93.94 509 ILE A C 1
ATOM 3912 O O . ILE A 1 509 ? -36.008 14.785 30.102 1.00 93.94 509 ILE A O 1
ATOM 3916 N N . LEU A 1 510 ? -35.327 16.208 31.711 1.00 94.50 510 LEU A N 1
ATOM 3917 C CA . LEU A 1 510 ? -34.088 16.595 31.030 1.00 94.50 510 LEU A CA 1
ATOM 3918 C C . LEU A 1 510 ? -33.148 15.404 30.834 1.00 94.50 510 LEU A C 1
ATOM 3920 O O . LEU A 1 510 ? -32.542 15.282 29.772 1.00 94.50 510 LEU A O 1
ATOM 3924 N N . LEU A 1 511 ? -33.052 14.516 31.824 1.00 93.38 511 LEU A N 1
ATOM 3925 C CA . LEU A 1 511 ? -32.287 13.278 31.742 1.00 93.38 511 LEU A CA 1
ATOM 3926 C C . LEU A 1 511 ? -32.791 12.398 30.598 1.00 93.38 511 LEU A C 1
ATOM 3928 O O . LEU A 1 511 ? -31.971 11.950 29.806 1.00 93.38 511 LEU A O 1
ATOM 3932 N N . GLY A 1 512 ? -34.105 12.193 30.469 1.00 90.69 512 GLY A N 1
ATOM 3933 C CA . GLY A 1 512 ? -34.675 11.395 29.380 1.00 90.69 512 GLY A CA 1
ATOM 3934 C C . GLY A 1 512 ? -34.331 11.951 27.996 1.00 90.69 512 GLY A C 1
ATOM 3935 O O . GLY A 1 512 ? -33.859 11.222 27.121 1.00 90.69 512 GLY A O 1
ATOM 3936 N N . ILE A 1 513 ? -34.480 13.267 27.810 1.00 93.88 513 ILE A N 1
ATOM 3937 C CA . ILE A 1 513 ? -34.110 13.944 26.555 1.00 93.88 513 ILE A CA 1
ATOM 3938 C C . ILE A 1 513 ? -32.601 13.821 26.291 1.00 93.88 513 ILE A C 1
ATOM 3940 O O . ILE A 1 513 ? -32.184 13.487 25.181 1.00 93.88 513 ILE A O 1
ATOM 3944 N N . GLY A 1 514 ? -31.774 14.069 27.308 1.00 92.88 514 GLY A N 1
ATOM 3945 C CA . GLY A 1 514 ? -30.320 13.991 27.197 1.00 92.88 514 GLY A CA 1
ATOM 3946 C C . GLY A 1 514 ? -29.812 12.575 26.931 1.00 92.88 514 GLY A C 1
ATOM 3947 O O . GLY A 1 514 ? -28.902 12.411 26.123 1.00 92.88 514 GLY A O 1
ATOM 3948 N N . ALA A 1 515 ? -30.429 11.551 27.524 1.00 90.19 515 ALA A N 1
ATOM 3949 C CA . ALA A 1 515 ? -30.100 10.145 27.299 1.00 90.19 515 ALA A CA 1
ATOM 3950 C C . ALA A 1 515 ? -30.374 9.719 25.850 1.00 90.19 515 ALA A C 1
ATOM 3952 O O . ALA A 1 515 ? -29.522 9.075 25.235 1.00 90.19 515 ALA A O 1
ATOM 3953 N N . ALA A 1 516 ? -31.505 10.140 25.273 1.00 90.00 516 ALA A N 1
ATOM 3954 C CA . ALA A 1 516 ? -31.819 9.893 23.864 1.00 90.00 516 ALA A CA 1
ATOM 3955 C C . ALA A 1 516 ? -30.751 10.481 22.926 1.00 90.00 516 ALA A C 1
ATOM 3957 O O . ALA A 1 516 ? -30.258 9.809 22.015 1.00 90.00 516 ALA A O 1
ATOM 3958 N N . ILE A 1 517 ? -30.347 11.731 23.178 1.00 92.44 517 ILE A N 1
ATOM 3959 C CA . ILE A 1 517 ? -29.300 12.410 22.404 1.00 92.44 517 ILE A CA 1
ATOM 3960 C C . ILE A 1 517 ? -27.946 11.716 22.603 1.00 92.44 517 ILE A C 1
ATOM 3962 O O . ILE A 1 517 ? -27.257 11.444 21.622 1.00 92.44 517 ILE A O 1
ATOM 3966 N N . LEU A 1 518 ? -27.578 11.401 23.848 1.00 93.44 518 LEU A N 1
ATOM 3967 C CA . LEU A 1 518 ? -26.298 10.791 24.211 1.00 93.44 518 LEU A CA 1
ATOM 3968 C C . LEU A 1 518 ? -26.093 9.442 23.511 1.00 93.44 518 LEU A C 1
ATOM 3970 O O . LEU A 1 518 ? -25.068 9.245 22.857 1.00 93.44 518 LEU A O 1
ATOM 3974 N N . TRP A 1 519 ? -27.063 8.531 23.614 1.00 89.38 519 TRP A N 1
ATOM 3975 C CA . TRP A 1 519 ? -26.966 7.188 23.036 1.00 89.38 519 TRP A CA 1
ATOM 3976 C C . TRP A 1 519 ? -27.011 7.196 21.510 1.00 89.38 519 TRP A C 1
ATOM 3978 O O . TRP A 1 519 ? -26.222 6.512 20.858 1.00 89.38 519 TRP A O 1
ATOM 3988 N N . THR A 1 520 ? -27.871 8.027 20.921 1.00 85.19 520 THR A N 1
ATOM 3989 C CA . THR A 1 520 ? -27.932 8.156 19.458 1.00 85.19 520 THR A CA 1
ATOM 3990 C C . THR A 1 520 ? -26.629 8.755 18.907 1.00 85.19 520 THR A C 1
ATOM 3992 O O . THR A 1 520 ? -26.111 8.320 17.870 1.00 85.19 520 THR A O 1
ATOM 3995 N N . ALA A 1 521 ? -26.045 9.727 19.617 1.00 87.12 521 ALA A N 1
ATOM 3996 C CA . ALA A 1 521 ? -24.779 10.347 19.238 1.00 87.12 521 ALA A CA 1
ATOM 3997 C C . ALA A 1 521 ? -23.603 9.376 19.388 1.00 87.12 521 ALA A C 1
ATOM 3999 O O . ALA A 1 521 ? -22.730 9.352 18.522 1.00 87.12 521 ALA A O 1
ATOM 4000 N N . GLN A 1 522 ? -23.612 8.541 20.429 1.00 91.56 522 GLN A N 1
ATOM 4001 C CA . GLN A 1 522 ? -22.635 7.475 20.643 1.00 91.56 522 GLN A CA 1
ATOM 4002 C C . GLN A 1 522 ? -22.637 6.465 19.494 1.00 91.56 522 GLN A C 1
ATOM 4004 O O . GLN A 1 522 ? -21.571 6.188 18.943 1.00 91.56 522 GLN A O 1
ATOM 4009 N N . GLY A 1 523 ? -23.809 5.970 19.083 1.00 82.69 523 GLY A N 1
ATOM 4010 C CA . GLY A 1 523 ? -23.913 5.022 17.969 1.00 82.69 523 GLY A CA 1
ATOM 4011 C C . GLY A 1 523 ? -23.382 5.614 16.662 1.00 82.69 523 GLY A C 1
ATOM 4012 O O . GLY A 1 523 ? -22.601 4.980 15.952 1.00 82.69 523 GLY A O 1
ATOM 4013 N N . THR A 1 524 ? -23.721 6.879 16.396 1.00 79.00 524 THR A N 1
ATOM 4014 C CA . THR A 1 524 ? -23.217 7.618 15.228 1.00 79.00 524 THR A CA 1
ATOM 4015 C C . THR A 1 524 ? -21.700 7.818 15.296 1.00 79.00 524 THR A C 1
ATOM 4017 O O . THR A 1 524 ? -21.000 7.610 14.308 1.00 79.00 524 THR A O 1
ATOM 4020 N N . TYR A 1 525 ? -21.160 8.191 16.459 1.00 84.75 525 TYR A N 1
ATOM 4021 C CA . TYR A 1 525 ? -19.722 8.381 16.653 1.00 84.75 525 TYR A CA 1
ATOM 4022 C C . TYR A 1 525 ? -18.949 7.074 16.455 1.00 84.75 525 TYR A C 1
ATOM 4024 O O . TYR A 1 525 ? -17.941 7.043 15.753 1.00 84.75 525 TYR A O 1
ATOM 4032 N N . LEU A 1 526 ? -19.433 5.975 17.033 1.00 81.12 526 LEU A N 1
ATOM 4033 C CA . LEU A 1 526 ? -18.803 4.668 16.892 1.00 81.12 526 LEU A CA 1
ATOM 4034 C C . LEU A 1 526 ? -18.778 4.209 15.429 1.00 81.12 526 LEU A C 1
ATOM 4036 O O . LEU A 1 526 ? -17.762 3.669 14.993 1.00 81.12 526 LEU A O 1
ATOM 4040 N N . ALA A 1 527 ? -19.853 4.466 14.676 1.00 75.44 527 ALA A N 1
ATOM 4041 C CA . ALA A 1 527 ? -19.927 4.182 13.245 1.00 75.44 527 ALA A CA 1
ATOM 4042 C C . ALA A 1 527 ? -18.942 5.035 12.427 1.00 75.44 527 ALA A C 1
ATOM 4044 O O . ALA A 1 527 ? -18.272 4.507 11.549 1.00 75.44 527 ALA A O 1
ATOM 4045 N N . LEU A 1 528 ? -18.784 6.325 12.746 1.00 76.12 528 LEU A N 1
ATOM 4046 C CA . LEU A 1 528 ? -17.824 7.208 12.063 1.00 76.12 528 LEU A CA 1
ATOM 4047 C C . LEU A 1 528 ? -16.362 6.788 12.265 1.00 76.12 528 LEU A C 1
ATOM 4049 O O . LEU A 1 528 ? -15.528 6.994 11.384 1.00 76.12 528 LEU A O 1
ATOM 4053 N N . TYR A 1 529 ? -16.045 6.218 13.428 1.00 77.50 529 TYR A N 1
ATOM 4054 C CA . TYR A 1 529 ? -14.686 5.825 13.805 1.00 77.50 529 TYR A CA 1
ATOM 4055 C C . TYR A 1 529 ? -14.441 4.312 13.724 1.00 77.50 529 TYR A C 1
ATOM 4057 O O . TYR A 1 529 ? -13.416 3.821 14.203 1.00 77.50 529 TYR A O 1
ATOM 4065 N N . SER A 1 530 ? -15.337 3.562 13.085 1.00 69.44 530 SER A N 1
ATOM 4066 C CA . SER A 1 530 ? -15.180 2.125 12.855 1.00 69.44 530 SER A CA 1
ATOM 4067 C C . SER A 1 530 ? -15.408 1.768 11.390 1.00 69.44 530 SER A C 1
ATOM 4069 O O . SER A 1 530 ? -16.179 2.417 10.697 1.00 69.44 530 SER A O 1
ATOM 4071 N N . ASN A 1 531 ? -14.750 0.708 10.926 1.00 66.19 531 ASN A N 1
ATOM 4072 C CA . ASN A 1 531 ? -14.931 0.161 9.581 1.00 66.19 531 ASN A CA 1
ATOM 4073 C C . ASN A 1 531 ? -15.710 -1.157 9.685 1.00 66.19 531 ASN A C 1
ATOM 4075 O O . ASN A 1 531 ? -15.790 -1.733 10.771 1.00 66.19 531 ASN A O 1
ATOM 4079 N N . GLU A 1 532 ? -16.205 -1.697 8.571 1.00 54.53 532 GLU A N 1
ATOM 4080 C CA . GLU A 1 532 ? -16.993 -2.945 8.557 1.00 54.53 532 GLU A CA 1
ATOM 4081 C C . GLU A 1 532 ? -16.288 -4.123 9.253 1.00 54.53 532 GLU A C 1
ATOM 4083 O O . GLU A 1 532 ? -16.913 -4.888 9.982 1.00 54.53 532 GLU A O 1
ATOM 4088 N N . MET A 1 533 ? -14.958 -4.213 9.140 1.00 46.81 533 MET A N 1
ATOM 4089 C CA . MET A 1 533 ? -14.161 -5.252 9.808 1.00 46.81 533 MET A CA 1
ATOM 4090 C C . MET A 1 533 ? -13.870 -4.980 11.295 1.00 46.81 533 MET A C 1
ATOM 4092 O O . MET A 1 533 ? -13.508 -5.897 12.034 1.00 46.81 533 MET A O 1
ATOM 4096 N N . THR A 1 534 ? -13.967 -3.729 11.757 1.00 62.44 534 THR A N 1
ATOM 4097 C CA . THR A 1 534 ? -13.553 -3.320 13.115 1.00 62.44 534 THR A CA 1
ATOM 4098 C C . THR A 1 534 ? -14.709 -2.878 14.004 1.00 62.44 534 THR A C 1
ATOM 4100 O O . THR A 1 534 ? -14.532 -2.842 15.222 1.00 62.44 534 THR A O 1
ATOM 4103 N N . VAL A 1 535 ? -15.892 -2.610 13.442 1.00 64.56 535 VAL A N 1
ATOM 4104 C CA . VAL A 1 535 ? -17.079 -2.130 14.167 1.00 64.56 535 VAL A CA 1
ATOM 4105 C C . VAL A 1 535 ? -17.487 -3.072 15.291 1.00 64.56 535 VAL A C 1
ATOM 4107 O O . VAL A 1 535 ? -17.704 -2.616 16.407 1.00 64.56 535 VAL A O 1
ATOM 4110 N N . SER A 1 536 ? -17.466 -4.387 15.060 1.00 58.91 536 SER A N 1
ATOM 4111 C CA . SER A 1 536 ? -17.787 -5.382 16.089 1.00 58.91 536 SER A CA 1
ATOM 4112 C C . SER A 1 536 ? -16.788 -5.367 17.247 1.00 58.91 536 SER A C 1
ATOM 4114 O O . SER A 1 536 ? -17.183 -5.401 18.409 1.00 58.91 536 SER A O 1
ATOM 4116 N N . ARG A 1 537 ? -15.485 -5.273 16.943 1.00 68.81 537 ARG A N 1
ATOM 4117 C CA . ARG A 1 537 ? -14.428 -5.204 17.964 1.00 68.81 537 ARG A CA 1
ATOM 4118 C C . ARG A 1 537 ? -14.531 -3.908 18.764 1.00 68.81 537 ARG A C 1
ATOM 4120 O O . ARG A 1 537 ? -14.470 -3.938 19.986 1.00 68.81 537 ARG A O 1
ATOM 4127 N N . ASN A 1 538 ? -14.674 -2.779 18.077 1.00 76.00 538 ASN A N 1
ATOM 4128 C CA . ASN A 1 538 ? -14.737 -1.458 18.691 1.00 76.00 538 ASN A CA 1
ATOM 4129 C C . ASN A 1 538 ? -16.008 -1.295 19.545 1.00 76.00 538 ASN A C 1
ATOM 4131 O O . ASN A 1 538 ? -15.923 -0.782 20.658 1.00 76.00 538 ASN A O 1
ATOM 4135 N N . ALA A 1 539 ? -17.154 -1.799 19.074 1.00 72.81 539 ALA A N 1
ATOM 4136 C CA . ALA A 1 539 ? -18.388 -1.881 19.855 1.00 72.81 539 ALA A CA 1
ATOM 4137 C C . ALA A 1 539 ? -18.210 -2.745 21.109 1.00 72.81 539 ALA A C 1
ATOM 4139 O O . ALA A 1 539 ? -18.613 -2.329 22.190 1.00 72.81 539 ALA A O 1
ATOM 4140 N N . GLY A 1 540 ? -17.547 -3.901 20.986 1.00 70.94 540 GLY A N 1
ATOM 4141 C CA . GLY A 1 540 ? -17.242 -4.772 22.124 1.00 70.94 540 GLY A CA 1
ATOM 4142 C C . GLY A 1 540 ? -16.331 -4.114 23.166 1.00 70.94 540 GLY A C 1
ATOM 4143 O O . GLY A 1 540 ? -16.595 -4.222 24.358 1.00 70.94 540 GLY A O 1
ATOM 4144 N N . ILE A 1 541 ? -15.294 -3.384 22.736 1.00 79.31 541 ILE A N 1
ATOM 4145 C CA . ILE A 1 541 ? -14.405 -2.626 23.639 1.00 79.31 541 ILE A CA 1
ATOM 4146 C C . ILE A 1 541 ? -15.180 -1.524 24.370 1.00 79.31 541 ILE A C 1
ATOM 4148 O O . ILE A 1 541 ? -15.045 -1.384 25.584 1.00 79.31 541 ILE A O 1
ATOM 4152 N N . PHE A 1 542 ? -16.003 -0.759 23.646 1.00 86.06 542 PHE A N 1
ATOM 4153 C CA . PHE A 1 542 ? -16.871 0.253 24.247 1.00 86.06 542 PHE A CA 1
ATOM 4154 C C . PHE A 1 542 ? -17.822 -0.369 25.278 1.00 86.06 542 PHE A C 1
ATOM 4156 O O . PHE A 1 542 ? -17.914 0.133 26.396 1.00 86.06 542 PHE A O 1
ATOM 4163 N N . TRP A 1 543 ? -18.479 -1.478 24.924 1.00 80.75 543 TRP A N 1
ATOM 4164 C CA . TRP A 1 543 ? -19.410 -2.175 25.809 1.00 80.75 543 TRP A CA 1
ATOM 4165 C C . TRP A 1 543 ? -18.718 -2.684 27.076 1.00 80.75 543 TRP A C 1
ATOM 4167 O O . TRP A 1 543 ? -19.211 -2.461 28.175 1.00 80.75 543 TRP A O 1
ATOM 4177 N N . ALA A 1 544 ? -17.532 -3.284 26.955 1.00 80.81 544 ALA A N 1
ATOM 4178 C CA . ALA A 1 544 ? -16.764 -3.734 28.113 1.00 80.81 544 ALA A CA 1
ATOM 4179 C C . ALA A 1 544 ? -16.404 -2.573 29.058 1.00 80.81 544 ALA A C 1
ATOM 4181 O O . ALA A 1 544 ? -16.565 -2.695 30.271 1.00 80.81 544 ALA A O 1
ATOM 4182 N N . LEU A 1 545 ? -15.959 -1.434 28.513 1.00 86.81 545 LEU A N 1
ATOM 4183 C CA . LEU A 1 545 ? -15.646 -0.242 29.308 1.00 86.81 545 LEU A CA 1
ATOM 4184 C C . LEU A 1 545 ? -16.888 0.344 29.989 1.00 86.81 545 LEU A C 1
ATOM 4186 O O . LEU A 1 545 ? -16.810 0.722 31.154 1.00 86.81 545 LEU A O 1
ATOM 4190 N N . LEU A 1 546 ? -18.030 0.379 29.300 1.00 86.44 546 LEU A N 1
ATOM 4191 C CA . LEU A 1 546 ? -19.303 0.802 29.881 1.00 86.44 546 LEU A CA 1
ATOM 4192 C C . LEU A 1 546 ? -19.669 -0.056 31.100 1.00 86.44 546 LEU A C 1
ATOM 4194 O O . LEU A 1 546 ? -19.940 0.490 32.168 1.00 86.44 546 LEU A O 1
ATOM 4198 N N . GLN A 1 547 ? -19.618 -1.384 30.958 1.00 83.94 547 GLN A N 1
ATOM 4199 C CA . GLN A 1 547 ? -20.042 -2.315 32.008 1.00 83.94 547 GLN A CA 1
ATOM 4200 C C . GLN A 1 547 ? -19.125 -2.298 33.240 1.00 83.94 547 GLN A C 1
ATOM 4202 O O . GLN A 1 547 ? -19.590 -2.486 34.365 1.00 83.94 547 GLN A O 1
ATOM 4207 N N . ILE A 1 548 ? -17.839 -1.959 33.074 1.00 87.50 548 ILE A N 1
ATOM 4208 C CA . ILE A 1 548 ? -16.932 -1.696 34.208 1.00 87.50 548 ILE A CA 1
ATOM 4209 C C . ILE A 1 548 ? -17.480 -0.591 35.126 1.00 87.50 548 ILE A C 1
ATOM 4211 O O . ILE A 1 548 ? -17.215 -0.626 36.328 1.00 87.50 548 ILE A O 1
ATOM 4215 N N . GLY A 1 549 ? -18.297 0.336 34.613 1.00 85.88 549 GLY A N 1
ATOM 4216 C CA . GLY A 1 549 ? -18.930 1.394 35.403 1.00 85.88 549 GLY A CA 1
ATOM 4217 C C . GLY A 1 549 ? -19.748 0.888 36.599 1.00 85.88 549 GLY A C 1
ATOM 4218 O O . GLY A 1 549 ? -19.790 1.553 37.632 1.00 85.88 549 GLY A O 1
ATOM 4219 N N . TYR A 1 550 ? -20.321 -0.318 36.546 1.00 83.44 550 TYR A N 1
ATOM 4220 C CA . TYR A 1 550 ? -21.064 -0.884 37.679 1.00 83.44 550 TYR A CA 1
ATOM 4221 C C . TYR A 1 550 ? -20.200 -1.145 38.923 1.00 83.44 550 TYR A C 1
ATOM 4223 O O . TYR A 1 550 ? -20.742 -1.201 40.028 1.00 83.44 550 TYR A O 1
ATOM 4231 N N . LEU A 1 551 ? -18.877 -1.303 38.794 1.00 87.62 551 LEU A N 1
ATOM 4232 C CA . LEU A 1 551 ? -18.032 -1.728 39.915 1.00 87.62 551 LEU A CA 1
ATOM 4233 C C . LEU A 1 551 ? -17.674 -0.582 40.879 1.00 87.62 551 LEU A C 1
ATOM 4235 O O . LEU A 1 551 ? -18.015 -0.691 42.059 1.00 87.62 551 LEU A O 1
ATOM 4239 N N . PRO A 1 552 ? -17.013 0.519 40.455 1.00 88.69 552 PRO A N 1
ATOM 4240 C CA . PRO A 1 552 ? -16.438 1.475 41.403 1.00 88.69 552 PRO A CA 1
ATOM 4241 C C . PRO A 1 552 ? -17.509 2.223 42.202 1.00 88.69 552 PRO A C 1
ATOM 4243 O O . PRO A 1 552 ? -17.356 2.430 43.405 1.00 88.69 552 PRO A O 1
ATOM 4246 N N . GLY A 1 553 ? -18.609 2.596 41.543 1.00 85.38 553 GLY A N 1
ATOM 4247 C CA . GLY A 1 553 ? -19.700 3.355 42.150 1.00 85.38 553 GLY A CA 1
ATOM 4248 C C . GLY A 1 553 ? -20.434 2.533 43.201 1.00 85.38 553 GLY A C 1
ATOM 4249 O O . GLY A 1 553 ? -20.562 2.962 44.345 1.00 85.38 553 GLY A O 1
ATOM 4250 N N . ASN A 1 554 ? -20.843 1.313 42.851 1.00 84.31 554 ASN A N 1
ATOM 4251 C CA . ASN A 1 554 ? -21.572 0.437 43.767 1.00 84.31 554 ASN A CA 1
ATOM 4252 C C . ASN A 1 554 ? -20.687 -0.100 44.905 1.00 84.31 554 ASN A C 1
ATOM 4254 O O . ASN A 1 554 ? -21.152 -0.229 46.041 1.00 84.31 554 ASN A O 1
ATOM 4258 N N . LEU A 1 555 ? -19.392 -0.328 44.653 1.00 86.62 555 LEU A N 1
ATOM 4259 C CA . LEU A 1 555 ? -18.432 -0.653 45.710 1.00 86.62 555 LEU A CA 1
ATOM 4260 C C . LEU A 1 555 ? -18.279 0.509 46.702 1.00 86.62 555 LEU A C 1
ATOM 4262 O O . LEU A 1 555 ? -18.273 0.291 47.914 1.00 86.62 555 LEU A O 1
ATOM 4266 N N . PHE A 1 556 ? -18.214 1.747 46.207 1.00 87.25 556 PHE A N 1
ATOM 4267 C CA . PHE A 1 556 ? -18.156 2.935 47.057 1.00 87.25 556 PHE A CA 1
ATOM 4268 C C . PHE A 1 556 ? -19.410 3.083 47.930 1.00 87.25 556 PHE A C 1
ATOM 4270 O O . PHE A 1 556 ? -19.291 3.384 49.117 1.00 87.25 556 PHE A O 1
ATOM 4277 N N . VAL A 1 557 ? -20.599 2.797 47.390 1.00 84.62 557 VAL A N 1
ATOM 4278 C CA . VAL A 1 557 ? -21.855 2.735 48.163 1.00 84.62 557 VAL A CA 1
ATOM 4279 C C . VAL A 1 557 ? -21.769 1.697 49.285 1.00 84.62 557 VAL A C 1
ATOM 4281 O O . VAL A 1 557 ? -22.068 2.014 50.437 1.00 84.62 557 VAL A O 1
ATOM 4284 N N . TYR A 1 558 ? -21.329 0.475 48.970 1.00 82.25 558 TYR A N 1
ATOM 4285 C CA . TYR A 1 558 ? -21.226 -0.626 49.935 1.00 82.25 558 TYR A CA 1
ATOM 4286 C C . TYR A 1 558 ? -20.282 -0.321 51.109 1.00 82.25 558 TYR A C 1
ATOM 4288 O O . TYR A 1 558 ? -20.517 -0.768 52.236 1.00 82.25 558 TYR A O 1
ATOM 4296 N N . LEU A 1 559 ? -19.202 0.419 50.850 1.00 82.88 559 LEU A N 1
ATOM 4297 C CA . LEU A 1 559 ? -18.224 0.810 51.868 1.00 82.88 559 LEU A CA 1
ATOM 4298 C C . LEU A 1 559 ? -18.678 2.023 52.690 1.00 82.88 559 LEU A C 1
ATOM 4300 O O . LEU A 1 559 ? -18.304 2.144 53.856 1.00 82.88 559 LEU A O 1
ATOM 4304 N N . SER A 1 560 ? -19.477 2.907 52.090 1.00 81.19 560 SER A N 1
ATOM 4305 C CA . SER A 1 560 ? -19.851 4.198 52.676 1.00 81.19 560 SER A CA 1
ATOM 4306 C C . SER A 1 560 ? -21.147 4.144 53.497 1.00 81.19 560 SER A C 1
ATOM 4308 O O . SER A 1 560 ? -21.314 4.935 54.425 1.00 81.19 560 SER A O 1
ATOM 4310 N N . ILE A 1 561 ? -22.073 3.224 53.192 1.00 79.75 561 ILE A N 1
ATOM 4311 C CA . ILE A 1 561 ? -23.346 3.072 53.919 1.00 79.75 561 ILE A CA 1
ATOM 4312 C C . ILE A 1 561 ? -23.209 1.997 55.003 1.00 79.75 561 ILE A C 1
ATOM 4314 O O . ILE A 1 561 ? -23.242 0.804 54.715 1.00 79.75 561 ILE A O 1
ATOM 4318 N N . ASN A 1 562 ? -23.119 2.421 56.267 1.00 69.06 562 ASN A N 1
ATOM 4319 C CA . ASN A 1 562 ? -23.088 1.527 57.436 1.00 69.06 562 ASN A CA 1
ATOM 4320 C C . ASN A 1 562 ? -24.365 1.581 58.298 1.00 69.06 562 ASN A C 1
ATOM 4322 O O . ASN A 1 562 ? -24.485 0.814 59.249 1.00 69.06 562 ASN A O 1
ATOM 4326 N N . THR A 1 563 ? -25.315 2.463 57.975 1.00 65.56 563 THR A N 1
ATOM 4327 C CA . THR A 1 563 ? -26.548 2.704 58.743 1.00 65.56 563 THR A CA 1
ATOM 4328 C C . THR A 1 563 ? -27.795 2.220 57.999 1.00 65.56 563 THR A C 1
ATOM 4330 O O . THR A 1 563 ? -27.819 2.154 56.771 1.00 65.56 563 THR A O 1
ATOM 4333 N N . GLU A 1 564 ? -28.856 1.888 58.743 1.00 63.28 564 GLU A N 1
ATOM 4334 C CA . GLU A 1 564 ? -30.139 1.422 58.185 1.00 63.28 564 GLU A CA 1
ATOM 4335 C C . GLU A 1 564 ? -30.961 2.535 57.518 1.00 63.28 564 GLU A C 1
ATOM 4337 O O . GLU A 1 564 ? -31.879 2.255 56.750 1.00 63.28 564 GLU A O 1
ATOM 4342 N N . THR A 1 565 ? -30.618 3.802 57.748 1.00 65.06 565 THR A N 1
ATOM 4343 C CA . THR A 1 565 ? -31.187 4.966 57.060 1.00 65.06 565 THR A CA 1
ATOM 4344 C C . THR A 1 565 ? -30.073 5.805 56.440 1.00 65.06 565 THR A C 1
ATOM 4346 O O . THR A 1 565 ? -29.003 5.982 57.030 1.00 65.06 565 THR A O 1
ATOM 4349 N N . ILE A 1 566 ? -30.313 6.299 55.221 1.00 73.81 566 ILE A N 1
ATOM 4350 C CA . ILE A 1 566 ? -29.406 7.224 54.536 1.00 73.81 566 ILE A CA 1
ATOM 4351 C C . ILE A 1 566 ? -29.751 8.621 55.034 1.00 73.81 566 ILE A C 1
ATOM 4353 O O . ILE A 1 566 ? -30.749 9.203 54.611 1.00 73.81 566 ILE A O 1
ATOM 4357 N N . THR A 1 567 ? -28.946 9.130 55.959 1.00 73.25 567 THR A N 1
ATOM 4358 C CA . THR A 1 567 ? -29.157 10.448 56.555 1.00 73.25 567 THR A CA 1
ATOM 4359 C C . THR A 1 567 ? -28.402 11.528 55.794 1.00 73.25 567 THR A C 1
ATOM 4361 O O . THR A 1 567 ? -27.539 11.259 54.946 1.00 73.25 567 THR A O 1
ATOM 4364 N N . ARG A 1 568 ? -28.681 12.791 56.119 1.00 77.25 568 ARG A N 1
ATOM 4365 C CA . ARG A 1 568 ? -27.978 13.948 55.548 1.00 77.25 568 ARG A CA 1
ATOM 4366 C C . ARG A 1 568 ? -26.444 13.822 55.579 1.00 77.25 568 ARG A C 1
ATOM 4368 O O . ARG A 1 568 ? -25.790 14.185 54.604 1.00 77.25 568 ARG A O 1
ATOM 4375 N N . SER A 1 569 ? -25.865 13.290 56.656 1.00 79.25 569 SER A N 1
ATOM 4376 C CA . SER A 1 569 ? -24.406 13.182 56.824 1.00 79.25 569 SER A CA 1
ATOM 4377 C C . SER A 1 569 ? -23.747 12.164 55.889 1.00 79.25 569 SER A C 1
ATOM 4379 O O . SER A 1 569 ? -22.585 12.341 55.541 1.00 79.25 569 SER A O 1
ATOM 4381 N N . THR A 1 570 ? -24.475 11.134 55.444 1.00 81.94 570 THR A N 1
ATOM 4382 C CA . THR A 1 570 ? -23.999 10.135 54.469 1.00 81.94 570 THR A CA 1
ATOM 4383 C C . THR A 1 570 ? -24.353 10.525 53.035 1.00 81.94 570 THR A C 1
ATOM 4385 O O . THR A 1 570 ? -23.549 10.321 52.128 1.00 81.94 570 THR A O 1
ATOM 4388 N N . ARG A 1 571 ? -25.520 11.145 52.815 1.00 84.06 571 ARG A N 1
ATOM 4389 C CA . ARG A 1 571 ? -25.997 11.544 51.480 1.00 84.06 571 ARG A CA 1
ATOM 4390 C C . ARG A 1 571 ? -25.094 12.581 50.809 1.00 84.06 571 ARG A C 1
ATOM 4392 O O . ARG A 1 571 ? -24.706 12.403 49.659 1.00 84.06 571 ARG A O 1
ATOM 4399 N N . TYR A 1 572 ? -24.768 13.668 51.510 1.00 86.50 572 TYR A N 1
ATOM 4400 C CA . TYR A 1 572 ? -23.980 14.766 50.936 1.00 86.50 572 TYR A CA 1
ATOM 4401 C C . TYR A 1 572 ? -22.591 14.333 50.436 1.00 86.50 572 TYR A C 1
ATOM 4403 O O . TYR A 1 572 ? -22.299 14.603 49.271 1.00 86.50 572 TYR A O 1
ATOM 4411 N N . PRO A 1 573 ? -21.739 13.654 51.233 1.00 88.12 573 PRO A N 1
ATOM 4412 C CA . PRO A 1 573 ? -20.432 13.218 50.742 1.00 88.12 573 PRO A CA 1
ATOM 4413 C C . PRO A 1 573 ? -20.550 12.196 49.604 1.00 88.12 573 PRO A C 1
ATOM 4415 O O . PRO A 1 573 ? -19.782 12.272 48.649 1.00 88.12 573 PRO A O 1
ATOM 4418 N N . LEU A 1 574 ? -21.543 11.299 49.651 1.00 89.06 574 LEU A N 1
ATOM 4419 C CA . LEU A 1 574 ? -21.766 10.295 48.609 1.00 89.06 574 LEU A CA 1
ATOM 4420 C C . LEU A 1 574 ? -22.058 10.941 47.243 1.00 89.06 574 LEU A C 1
ATOM 4422 O O . LEU A 1 574 ? -21.353 10.690 46.264 1.00 89.06 574 LEU A O 1
ATOM 4426 N N . PHE A 1 575 ? -23.059 11.822 47.181 1.00 90.81 575 PHE A N 1
ATOM 4427 C CA . PHE A 1 575 ? -23.448 12.477 45.930 1.00 90.81 575 PHE A CA 1
ATOM 4428 C C . PHE A 1 575 ? -22.473 13.577 45.495 1.00 90.81 575 PHE A C 1
ATOM 4430 O O . PHE A 1 575 ? -22.387 13.867 44.301 1.00 90.81 575 PHE A O 1
ATOM 4437 N N . ALA A 1 576 ? -21.685 14.150 46.412 1.00 90.69 576 ALA A N 1
ATOM 4438 C CA . ALA A 1 576 ? -20.593 15.054 46.055 1.00 90.69 576 ALA A CA 1
ATOM 4439 C C . ALA A 1 576 ? -19.496 14.311 45.279 1.00 90.69 576 ALA A C 1
ATOM 4441 O O . ALA A 1 576 ? -19.076 14.777 44.220 1.00 90.69 576 ALA A O 1
ATOM 4442 N N . VAL A 1 577 ? -19.091 13.122 45.745 1.00 92.81 577 VAL A N 1
ATOM 4443 C CA . VAL A 1 577 ? -18.123 12.269 45.034 1.00 92.81 577 VAL A CA 1
ATOM 4444 C C . VAL A 1 577 ? -18.667 11.850 43.668 1.00 92.81 577 VAL A C 1
ATOM 4446 O O . VAL A 1 577 ? -17.976 12.019 42.666 1.00 92.81 577 VAL A O 1
ATOM 4449 N N . PHE A 1 578 ? -19.918 11.390 43.585 1.00 93.38 578 PHE A N 1
ATOM 4450 C CA . PHE A 1 578 ? -20.530 11.032 42.297 1.00 93.38 578 PHE A CA 1
ATOM 4451 C C . PHE A 1 578 ? -20.626 12.208 41.322 1.00 93.38 578 PHE A C 1
ATOM 4453 O O . PHE A 1 578 ? -20.371 12.034 40.131 1.00 93.38 578 PHE A O 1
ATOM 4460 N N . SER A 1 579 ? -20.908 13.415 41.814 1.00 93.25 579 SER A N 1
ATOM 4461 C CA . SER A 1 579 ? -20.927 14.621 40.977 1.00 93.25 579 SER A CA 1
ATOM 4462 C C . SER A 1 579 ? -19.541 14.942 40.408 1.00 93.25 579 SER A C 1
ATOM 4464 O O . SER A 1 579 ? -19.429 15.292 39.234 1.00 93.25 579 SER A O 1
ATOM 4466 N N . ILE A 1 580 ? -18.476 14.766 41.200 1.00 94.44 580 ILE A N 1
ATOM 4467 C CA . ILE A 1 580 ? -17.091 14.929 40.730 1.00 94.44 580 ILE A CA 1
ATOM 4468 C C . ILE A 1 580 ? -16.768 13.886 39.655 1.00 94.44 580 ILE A C 1
ATOM 4470 O O . ILE A 1 580 ? -16.250 14.248 38.602 1.00 94.44 580 ILE A O 1
ATOM 4474 N N . VAL A 1 581 ? -17.113 12.614 39.872 1.00 94.25 581 VAL A N 1
ATOM 4475 C CA . VAL A 1 581 ? -16.872 11.537 38.893 1.00 94.25 581 VAL A CA 1
ATOM 4476 C C . VAL A 1 581 ? -17.590 11.824 37.564 1.00 94.25 581 VAL A C 1
ATOM 4478 O O . VAL A 1 581 ? -16.964 11.739 36.505 1.00 94.25 581 VAL A O 1
ATOM 4481 N N . CYS A 1 582 ? -18.854 12.262 37.604 1.00 93.06 582 CYS A N 1
ATOM 4482 C CA . CYS A 1 582 ? -19.586 12.721 36.417 1.00 93.06 582 CYS A CA 1
ATOM 4483 C C . CYS A 1 582 ? -18.893 13.902 35.718 1.00 93.06 582 CYS A C 1
ATOM 4485 O O . CYS A 1 582 ? -18.791 13.917 34.491 1.00 93.06 582 CYS A O 1
ATOM 4487 N N . ALA A 1 583 ? -18.394 14.883 36.477 1.00 94.44 583 ALA A N 1
ATOM 4488 C CA . ALA A 1 583 ? -17.686 16.034 35.919 1.00 94.44 583 ALA A CA 1
ATOM 4489 C C . ALA A 1 583 ? -16.369 15.632 35.226 1.00 94.44 583 ALA A C 1
ATOM 4491 O O . ALA A 1 583 ? -16.051 16.171 34.165 1.00 94.44 583 ALA A O 1
ATOM 4492 N N . VAL A 1 584 ? -15.637 14.644 35.758 1.00 94.81 584 VAL A N 1
ATOM 4493 C CA . VAL A 1 584 ? -14.469 14.068 35.065 1.00 94.81 584 VAL A CA 1
ATOM 4494 C C . VAL A 1 584 ? -14.903 13.376 33.769 1.00 94.81 584 VAL A C 1
ATOM 4496 O O . VAL A 1 584 ? -14.277 13.593 32.734 1.00 94.81 584 VAL A O 1
ATOM 4499 N N . GLY A 1 585 ? -16.005 12.618 33.775 1.00 93.06 585 GLY A N 1
ATOM 4500 C CA . GLY A 1 585 ? -16.578 12.036 32.552 1.00 93.06 585 GLY A CA 1
ATOM 4501 C C . GLY A 1 585 ? -16.891 13.089 31.476 1.00 93.06 585 GLY A C 1
ATOM 4502 O O . GLY A 1 585 ? -16.541 12.912 30.307 1.00 93.06 585 GLY A O 1
ATOM 4503 N N . LEU A 1 586 ? -17.455 14.238 31.867 1.00 94.50 586 LEU A N 1
ATOM 4504 C CA . LEU A 1 586 ? -17.682 15.377 30.966 1.00 94.50 586 LEU A CA 1
ATOM 4505 C C . LEU A 1 586 ? -16.389 15.980 30.411 1.00 94.50 586 LEU A C 1
ATOM 4507 O O . LEU A 1 586 ? -16.358 16.377 29.244 1.00 94.50 586 LEU A O 1
ATOM 4511 N N . ALA A 1 587 ? -15.311 16.012 31.196 1.00 93.56 587 ALA A N 1
ATOM 4512 C CA . ALA A 1 587 ? -14.008 16.449 30.703 1.00 93.56 587 ALA A CA 1
ATOM 4513 C C . ALA A 1 587 ? -13.489 15.528 29.584 1.00 93.56 587 ALA A C 1
ATOM 4515 O O . ALA A 1 587 ? -12.956 16.022 28.591 1.00 93.56 587 ALA A O 1
ATOM 4516 N N . PHE A 1 588 ? -13.715 14.211 29.669 1.00 92.62 588 PHE A N 1
ATOM 4517 C CA . PHE A 1 588 ? -13.397 13.290 28.569 1.00 92.62 588 PHE A CA 1
ATOM 4518 C C . PHE A 1 588 ? -14.245 13.558 27.317 1.00 92.62 588 PHE A C 1
ATOM 4520 O O . PHE A 1 588 ? -13.705 13.550 26.210 1.00 92.62 588 PHE A O 1
ATOM 4527 N N . PHE A 1 589 ? -15.536 13.878 27.454 1.00 92.62 589 PHE A N 1
ATOM 4528 C CA . PHE A 1 589 ? -16.344 14.317 26.307 1.00 92.62 589 PHE A CA 1
ATOM 4529 C C . PHE A 1 589 ? -15.825 15.628 25.692 1.00 92.62 589 PHE A C 1
ATOM 4531 O O . PHE A 1 589 ? -15.776 15.755 24.468 1.00 92.62 589 PHE A O 1
ATOM 4538 N N . ALA A 1 590 ? -15.353 16.576 26.506 1.00 90.75 590 ALA A N 1
ATOM 4539 C CA . ALA A 1 590 ? -14.705 17.792 26.011 1.00 90.75 590 ALA A CA 1
ATOM 4540 C C . ALA A 1 590 ? -13.381 17.493 25.275 1.00 90.75 590 ALA A C 1
ATOM 4542 O O . ALA A 1 590 ? -13.113 18.078 24.223 1.00 90.75 590 ALA A O 1
ATOM 4543 N N . LEU A 1 591 ? -12.585 16.531 25.758 1.00 90.94 591 LEU A N 1
ATOM 4544 C CA . LEU A 1 591 ? -11.390 16.041 25.057 1.00 90.94 591 LEU A CA 1
ATOM 4545 C C . LEU A 1 591 ? -11.734 15.395 23.706 1.00 90.94 591 LEU A C 1
ATOM 4547 O O . LEU A 1 591 ? -11.021 15.608 22.722 1.00 90.94 591 LEU A O 1
ATOM 4551 N N . ILE A 1 592 ? -12.835 14.643 23.633 1.00 90.06 592 ILE A N 1
ATOM 4552 C CA . ILE A 1 592 ? -13.345 14.071 22.379 1.00 90.06 592 ILE A CA 1
ATOM 4553 C C . ILE A 1 592 ? -13.715 15.186 21.392 1.00 90.06 592 ILE A C 1
ATOM 4555 O O . ILE A 1 592 ? -13.322 15.120 20.224 1.00 90.06 592 ILE A O 1
ATOM 4559 N N . ILE A 1 593 ? -14.408 16.236 21.848 1.00 87.88 593 ILE A N 1
ATOM 4560 C CA . ILE A 1 593 ? -14.725 17.414 21.023 1.00 87.88 593 ILE A CA 1
ATOM 4561 C C . ILE A 1 593 ? -13.440 18.052 20.485 1.00 87.88 593 ILE A C 1
ATOM 4563 O O . ILE A 1 593 ? -13.328 18.280 19.278 1.00 87.88 593 ILE A O 1
ATOM 4567 N N . TRP A 1 594 ? -12.457 18.288 21.356 1.00 81.38 594 TRP A N 1
ATOM 4568 C CA . TRP A 1 594 ? -11.171 18.877 20.982 1.00 81.38 594 TRP A CA 1
ATOM 4569 C C . TRP A 1 594 ? -10.443 18.058 19.906 1.00 81.38 594 TRP A C 1
ATOM 4571 O O . TRP A 1 594 ? -10.017 18.609 18.889 1.00 81.38 594 TRP A O 1
ATOM 4581 N N . ARG A 1 595 ? -10.353 16.731 20.073 1.00 82.50 595 ARG A N 1
ATOM 4582 C CA . ARG A 1 595 ? -9.735 15.842 19.073 1.00 82.50 595 ARG A CA 1
ATOM 4583 C C . ARG A 1 595 ? -10.485 15.843 17.743 1.00 82.50 595 ARG A C 1
ATOM 4585 O O . ARG A 1 595 ? -9.855 16.003 16.700 1.00 82.50 595 ARG A O 1
ATOM 4592 N N . THR A 1 596 ? -11.814 15.735 17.785 1.00 81.38 596 THR A N 1
ATOM 4593 C CA . THR A 1 596 ? -12.663 15.748 16.578 1.00 81.38 596 THR A CA 1
ATOM 4594 C C . THR A 1 596 ? -12.460 17.047 15.785 1.00 81.38 596 THR A C 1
ATOM 4596 O O . THR A 1 596 ? -12.412 17.045 14.554 1.00 81.38 596 THR A O 1
ATOM 4599 N N . PHE A 1 597 ? -12.314 18.177 16.483 1.00 78.31 597 PHE A N 1
ATOM 4600 C CA . PHE A 1 597 ? -12.071 19.479 15.864 1.00 78.31 597 PHE A CA 1
ATOM 4601 C C . PHE A 1 597 ? -10.702 19.560 15.167 1.00 78.31 597 PHE A C 1
ATOM 4603 O O . PHE A 1 597 ? -10.622 20.038 14.033 1.00 78.31 597 PHE A O 1
ATOM 4610 N N . ILE A 1 598 ? -9.636 19.062 15.804 1.00 73.12 598 ILE A N 1
ATOM 4611 C CA . ILE A 1 598 ? -8.290 19.013 15.204 1.00 73.12 598 ILE A CA 1
ATOM 4612 C C . ILE A 1 598 ? -8.290 18.162 13.927 1.00 73.12 598 ILE A C 1
ATOM 4614 O O . ILE A 1 598 ? -7.742 18.591 12.910 1.00 73.12 598 ILE A O 1
ATOM 4618 N N . GLU A 1 599 ? -8.935 16.994 13.952 1.00 69.94 599 GLU A N 1
ATOM 4619 C CA . GLU A 1 599 ? -9.030 16.096 12.791 1.00 69.94 599 GLU A CA 1
ATOM 4620 C C . GLU A 1 599 ? -9.769 16.755 11.615 1.00 69.94 599 GLU A C 1
ATOM 4622 O O . GLU A 1 599 ? -9.274 16.740 10.485 1.00 69.94 599 GLU A O 1
ATOM 4627 N N . ARG A 1 600 ? -10.910 17.414 11.869 1.00 66.81 600 ARG A N 1
ATOM 4628 C CA . ARG A 1 600 ? -11.647 18.156 10.828 1.00 66.81 600 ARG A CA 1
ATOM 4629 C C . ARG A 1 600 ? -10.809 19.276 10.212 1.00 66.81 600 ARG A C 1
ATOM 4631 O O . ARG A 1 600 ? -10.837 19.462 8.999 1.00 66.81 600 ARG A O 1
ATOM 4638 N N . ARG A 1 601 ? -10.020 19.990 11.019 1.00 58.59 601 ARG A N 1
ATOM 4639 C CA . ARG A 1 601 ? -9.133 21.062 10.537 1.00 58.59 601 ARG A CA 1
ATOM 4640 C C . ARG A 1 601 ? -8.002 20.538 9.646 1.00 58.59 601 ARG A C 1
ATOM 4642 O O . ARG A 1 601 ? -7.621 21.223 8.703 1.00 58.59 601 ARG A O 1
ATOM 4649 N N . GLN A 1 602 ? -7.486 19.340 9.923 1.00 53.88 602 GLN A N 1
ATOM 4650 C CA . GLN A 1 602 ? -6.478 18.678 9.085 1.00 53.88 602 GLN A CA 1
ATOM 4651 C C . GLN A 1 602 ? -7.068 18.089 7.795 1.00 53.88 602 GLN A C 1
ATOM 4653 O O . GLN A 1 602 ? -6.387 18.068 6.777 1.00 53.88 602 GLN A O 1
ATOM 4658 N N . SER A 1 603 ? -8.324 17.636 7.813 1.00 49.00 603 SER A N 1
ATOM 4659 C CA . SER A 1 603 ? -9.018 17.134 6.618 1.00 49.00 603 SER A CA 1
ATOM 4660 C C . SER A 1 603 ? -9.442 18.262 5.666 1.00 49.00 603 SER A C 1
ATOM 4662 O O . SER A 1 603 ? -9.312 18.135 4.449 1.00 49.00 603 SER A O 1
ATOM 4664 N N . ASN A 1 604 ? -9.903 19.397 6.203 1.00 45.91 604 ASN A N 1
ATOM 4665 C CA . ASN A 1 604 ? -10.368 20.540 5.405 1.00 45.91 604 ASN A CA 1
ATOM 4666 C C . ASN A 1 604 ? -9.233 21.338 4.735 1.00 45.91 604 ASN A C 1
ATOM 4668 O O . ASN A 1 604 ? -9.511 22.201 3.908 1.00 45.91 604 ASN A O 1
ATOM 4672 N N . SER A 1 605 ? -7.959 21.048 5.029 1.00 41.88 605 SER A N 1
ATOM 4673 C CA . SER A 1 605 ? -6.829 21.569 4.244 1.00 41.88 605 SER A CA 1
ATOM 4674 C C . SER A 1 605 ? -6.547 20.754 2.971 1.00 41.88 605 SER A C 1
ATOM 4676 O O . SER A 1 605 ? -5.701 21.166 2.179 1.00 41.88 605 SER A O 1
ATOM 4678 N N . GLN A 1 606 ? -7.249 19.631 2.748 1.00 37.09 606 GLN A N 1
ATOM 4679 C CA . GLN A 1 606 ? -7.074 18.763 1.573 1.00 37.09 606 GLN A CA 1
ATOM 4680 C C . GLN A 1 606 ? -8.315 18.628 0.675 1.00 37.09 606 GLN A C 1
ATOM 4682 O O . GLN A 1 606 ? -8.165 18.243 -0.481 1.00 37.09 606 GLN A O 1
ATOM 4687 N N . LEU A 1 607 ? -9.515 19.000 1.135 1.00 35.19 607 LEU A N 1
ATOM 4688 C CA . LEU A 1 607 ? -10.716 19.079 0.294 1.00 35.19 607 LEU A CA 1
ATOM 4689 C C . LEU A 1 607 ? -11.354 20.469 0.402 1.00 35.19 607 LEU A C 1
ATOM 4691 O O . LEU A 1 607 ? -12.154 20.739 1.295 1.00 35.19 607 LEU A O 1
ATOM 4695 N N . SER A 1 608 ? -11.024 21.344 -0.545 1.00 33.00 608 SER A N 1
ATOM 4696 C CA . SER A 1 608 ? -11.923 22.435 -0.922 1.00 33.00 608 SER A CA 1
ATOM 4697 C C . SER A 1 608 ? -12.901 21.895 -1.968 1.00 33.00 608 SER A C 1
ATOM 4699 O O . SER A 1 608 ? -12.470 21.258 -2.926 1.00 33.00 608 SER A O 1
ATOM 4701 N N . ASN A 1 609 ? -14.190 22.192 -1.786 1.00 34.06 609 ASN A N 1
ATOM 4702 C CA . ASN A 1 609 ? -15.338 21.905 -2.660 1.00 34.06 609 ASN A CA 1
ATOM 4703 C C . ASN A 1 609 ? -16.061 20.559 -2.478 1.00 34.06 609 ASN A C 1
ATOM 4705 O O . ASN A 1 609 ? -15.994 19.678 -3.331 1.00 34.06 609 ASN A O 1
ATOM 4709 N N . LYS A 1 610 ? -16.880 20.478 -1.421 1.00 33.75 610 LYS A N 1
ATOM 4710 C CA . LYS A 1 610 ? -18.323 20.154 -1.498 1.00 33.75 610 LYS A CA 1
ATOM 4711 C C . LYS A 1 610 ? -18.916 20.179 -0.085 1.00 33.75 610 LYS A C 1
ATOM 4713 O O . LYS A 1 610 ? -18.994 19.157 0.585 1.00 33.75 610 LYS A O 1
ATOM 4718 N N . GLU A 1 611 ? -19.337 21.352 0.379 1.00 33.81 611 GLU A N 1
ATOM 4719 C CA . GLU A 1 611 ? -20.281 21.419 1.499 1.00 33.81 611 GLU A CA 1
ATOM 4720 C C . GLU A 1 611 ? -21.695 21.425 0.921 1.00 33.81 611 GLU A C 1
ATOM 4722 O O . GLU A 1 611 ? -22.213 22.447 0.467 1.00 33.81 611 GLU A O 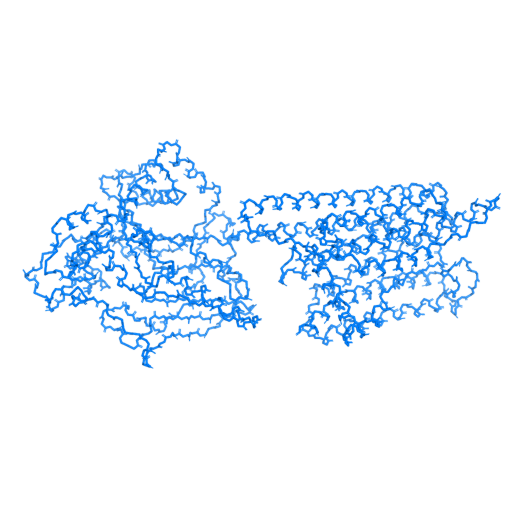1
ATOM 4727 N N . GLU A 1 612 ? -22.306 20.246 0.889 1.00 37.59 612 GLU A N 1
ATOM 4728 C CA . GLU A 1 612 ? -23.724 20.098 0.601 1.00 37.59 612 GLU A CA 1
ATOM 4729 C C . GLU A 1 612 ? -24.509 20.623 1.813 1.00 37.59 612 GLU A C 1
ATOM 4731 O O . GLU A 1 612 ? -24.522 20.025 2.890 1.00 37.59 612 GLU A O 1
ATOM 4736 N N . LYS A 1 613 ? -25.107 21.812 1.672 1.00 39.62 613 LYS A N 1
ATOM 4737 C CA . LYS A 1 613 ? -25.926 22.428 2.723 1.00 39.62 613 LYS A CA 1
ATOM 4738 C C . LYS A 1 613 ? -27.157 21.562 2.996 1.00 39.62 613 LYS A C 1
ATOM 4740 O O . LYS A 1 613 ? -28.049 21.438 2.156 1.00 39.62 613 LYS A O 1
ATOM 4745 N N . ILE A 1 614 ? -27.231 21.022 4.211 1.00 49.41 614 ILE A N 1
ATOM 4746 C CA . ILE A 1 614 ? -28.399 20.303 4.729 1.00 49.41 614 ILE A CA 1
ATOM 4747 C C . ILE A 1 614 ? -29.608 21.249 4.695 1.00 49.41 614 ILE A C 1
ATOM 4749 O O . ILE A 1 614 ? -29.641 22.264 5.389 1.00 49.41 614 ILE A O 1
ATOM 4753 N N . THR A 1 615 ? -30.600 20.926 3.863 1.00 52.28 615 THR A N 1
ATOM 4754 C CA . THR A 1 615 ? -31.831 21.715 3.697 1.00 52.28 615 THR A CA 1
ATOM 4755 C C . THR A 1 615 ? -32.983 21.045 4.459 1.00 52.28 615 THR A C 1
ATOM 4757 O O . THR A 1 615 ? -32.999 19.824 4.604 1.00 52.28 615 THR A O 1
ATOM 4760 N N . MET A 1 616 ? -33.989 21.807 4.912 1.00 49.66 616 MET A N 1
ATOM 4761 C CA . MET A 1 616 ? -35.171 21.291 5.639 1.00 49.66 616 MET A CA 1
ATOM 4762 C C . MET A 1 616 ? -35.919 20.152 4.912 1.00 49.66 616 MET A C 1
ATOM 4764 O O . MET A 1 616 ? -36.569 19.329 5.557 1.00 49.66 616 MET A O 1
ATOM 4768 N N . ALA A 1 617 ? -35.797 20.067 3.583 1.00 53.75 617 ALA A N 1
ATOM 4769 C CA . ALA A 1 617 ? -36.328 18.968 2.778 1.00 53.75 617 ALA A CA 1
ATOM 4770 C C . ALA A 1 617 ? -35.704 17.600 3.143 1.00 53.75 617 ALA A C 1
ATOM 4772 O O . ALA A 1 617 ? -36.438 16.623 3.296 1.00 53.75 617 ALA A O 1
ATOM 4773 N N . ASN A 1 618 ? -34.390 17.548 3.402 1.00 61.44 618 ASN A N 1
ATOM 4774 C CA . ASN A 1 618 ? -33.661 16.316 3.738 1.00 61.44 618 ASN A CA 1
ATOM 4775 C C . ASN A 1 618 ? -34.077 15.762 5.112 1.00 61.44 618 ASN A C 1
ATOM 4777 O O . ASN A 1 618 ? -34.123 14.551 5.324 1.00 61.44 618 ASN A O 1
ATOM 4781 N N . ILE A 1 619 ? -34.436 16.646 6.050 1.00 59.78 619 ILE A N 1
ATOM 4782 C CA . ILE A 1 619 ? -34.899 16.266 7.394 1.00 59.78 619 ILE A CA 1
ATOM 4783 C C . ILE A 1 619 ? -36.284 15.612 7.318 1.00 59.78 619 ILE A C 1
ATOM 4785 O O . ILE A 1 619 ? -36.516 14.563 7.921 1.00 59.78 619 ILE A O 1
ATOM 4789 N N . ALA A 1 620 ? -37.202 16.193 6.539 1.00 63.12 620 ALA A N 1
ATOM 4790 C CA . ALA A 1 620 ? -38.538 15.635 6.345 1.00 63.12 620 ALA A CA 1
ATOM 4791 C C . ALA A 1 620 ? -38.502 14.275 5.626 1.00 63.12 620 ALA A C 1
ATOM 4793 O O . ALA A 1 620 ? -39.297 13.385 5.936 1.00 63.12 620 ALA A O 1
ATOM 4794 N N . GLU A 1 621 ? -37.580 14.095 4.682 1.00 68.12 621 GLU A N 1
ATOM 4795 C CA . GLU A 1 621 ? -37.370 12.821 3.993 1.00 68.12 621 GLU A CA 1
ATOM 4796 C C . GLU A 1 621 ? -36.796 11.748 4.930 1.00 68.12 621 GLU A C 1
ATOM 4798 O O . GLU A 1 621 ? -37.331 10.639 4.998 1.00 68.12 621 GLU A O 1
ATOM 4803 N N . THR A 1 622 ? -35.809 12.109 5.754 1.00 61.22 622 THR A N 1
ATOM 4804 C CA . THR A 1 622 ? -35.227 11.220 6.775 1.00 61.22 622 THR A CA 1
ATOM 4805 C C . THR A 1 622 ? -36.278 10.761 7.796 1.00 61.22 622 THR A C 1
ATOM 4807 O O . THR A 1 622 ? -36.373 9.571 8.105 1.00 61.22 622 THR A O 1
ATOM 4810 N N . LEU A 1 623 ? -37.145 11.667 8.264 1.00 66.56 623 LEU A N 1
ATOM 4811 C CA . LEU A 1 623 ? -38.258 11.328 9.162 1.00 66.56 623 LEU A CA 1
ATOM 4812 C C . LEU A 1 623 ? -39.285 10.398 8.497 1.00 66.56 623 LEU A C 1
ATOM 4814 O O . LEU A 1 623 ? -39.781 9.466 9.132 1.00 66.56 623 LEU A O 1
ATOM 4818 N N . LYS A 1 624 ? -39.585 10.592 7.205 1.00 70.38 624 LYS A N 1
ATOM 4819 C CA . LYS A 1 624 ? -40.467 9.681 6.453 1.00 70.38 624 LYS A CA 1
ATOM 4820 C C . LYS A 1 624 ? -39.876 8.276 6.344 1.00 70.38 624 LYS A C 1
ATOM 4822 O O . LYS A 1 624 ? -40.623 7.304 6.473 1.00 70.38 624 LYS A O 1
ATOM 4827 N N . ILE A 1 625 ? -38.567 8.157 6.120 1.00 66.38 625 ILE A N 1
ATOM 4828 C CA . ILE A 1 625 ? -37.862 6.867 6.078 1.00 66.38 625 ILE A CA 1
ATOM 4829 C C . ILE A 1 625 ? -37.937 6.178 7.448 1.00 66.38 625 ILE A C 1
ATOM 4831 O O . ILE A 1 625 ? -38.323 5.010 7.515 1.00 66.38 625 ILE A O 1
ATOM 4835 N N . ALA A 1 626 ? -37.687 6.907 8.540 1.00 65.00 626 ALA A N 1
ATOM 4836 C CA . ALA A 1 626 ? -37.799 6.374 9.900 1.00 65.00 626 ALA A CA 1
ATOM 4837 C C . ALA A 1 626 ? -39.215 5.845 10.206 1.00 65.00 626 ALA A C 1
ATOM 4839 O O . ALA A 1 626 ? -39.376 4.723 10.685 1.00 65.00 626 ALA A O 1
ATOM 4840 N N . VAL A 1 627 ? -40.263 6.596 9.846 1.00 69.38 627 VAL A N 1
ATOM 4841 C CA . VAL A 1 627 ? -41.664 6.165 10.032 1.00 69.38 627 VAL A CA 1
ATOM 4842 C C . VAL A 1 627 ? -42.015 4.944 9.170 1.00 69.38 627 VAL A C 1
ATOM 4844 O O . VAL A 1 627 ? -42.791 4.089 9.601 1.00 69.38 627 VAL A O 1
ATOM 4847 N N . ARG A 1 628 ? -41.449 4.817 7.962 1.00 71.31 628 ARG A N 1
ATOM 4848 C CA . ARG A 1 628 ? -41.619 3.613 7.126 1.00 71.31 628 ARG A CA 1
ATOM 4849 C C . ARG A 1 628 ? -40.975 2.381 7.765 1.00 71.31 628 ARG A C 1
ATOM 4851 O O . ARG A 1 628 ? -41.591 1.318 7.739 1.00 71.31 628 ARG A O 1
ATOM 4858 N N . LEU A 1 629 ? -39.801 2.528 8.382 1.00 64.81 629 LEU A N 1
ATOM 4859 C CA . LEU A 1 629 ? -39.105 1.454 9.104 1.00 64.81 629 LEU A CA 1
ATOM 4860 C C . LEU A 1 629 ? -39.949 0.876 10.251 1.00 64.81 629 LEU A C 1
ATOM 4862 O O . LEU A 1 629 ? -40.036 -0.346 10.367 1.00 64.81 629 LEU A O 1
ATOM 4866 N N . PHE A 1 630 ? -40.660 1.716 11.015 1.00 66.19 630 PHE A N 1
ATOM 4867 C CA . PHE A 1 630 ? -41.576 1.265 12.079 1.00 66.19 630 PHE A CA 1
ATOM 4868 C C . PHE A 1 630 ? -42.726 0.374 11.590 1.00 66.19 630 PHE A C 1
ATOM 4870 O O . PHE A 1 630 ? -43.249 -0.427 12.360 1.00 66.19 630 PHE A O 1
ATOM 4877 N N . LYS A 1 631 ? -43.117 0.480 10.315 1.00 69.81 631 LYS A N 1
ATOM 4878 C CA . LYS A 1 631 ? -44.199 -0.325 9.722 1.00 69.81 631 LYS A CA 1
ATOM 4879 C C . LYS A 1 631 ? -43.722 -1.653 9.135 1.00 69.81 631 LYS A C 1
ATOM 4881 O O . LYS A 1 631 ? -44.544 -2.438 8.665 1.00 69.81 631 LYS A O 1
ATOM 4886 N N . THR A 1 632 ? -42.416 -1.910 9.116 1.00 74.94 632 THR A N 1
ATOM 4887 C CA . THR A 1 632 ? -41.886 -3.169 8.586 1.00 74.94 632 THR A CA 1
ATOM 4888 C C . THR A 1 632 ? -42.216 -4.329 9.524 1.00 74.94 632 THR A C 1
ATOM 4890 O O . THR A 1 632 ? -42.160 -4.198 10.747 1.00 74.94 632 THR A O 1
ATOM 4893 N N . ARG A 1 633 ? -42.531 -5.498 8.950 1.00 69.19 633 ARG A N 1
ATOM 4894 C CA . ARG A 1 633 ? -42.845 -6.722 9.709 1.00 69.19 633 ARG A CA 1
ATOM 4895 C C . ARG A 1 633 ? -41.735 -7.078 10.706 1.00 69.19 633 ARG A C 1
ATOM 4897 O O . ARG A 1 633 ? -42.028 -7.502 11.817 1.00 69.19 633 ARG A O 1
ATOM 4904 N N . ASN A 1 634 ? -40.481 -6.836 10.331 1.00 60.28 634 ASN A N 1
ATOM 4905 C CA . ASN A 1 634 ? -39.316 -7.092 11.173 1.00 60.28 634 ASN A CA 1
ATOM 4906 C C . ASN A 1 634 ? -39.260 -6.138 12.379 1.00 60.28 634 ASN A C 1
ATOM 4908 O O . ASN A 1 634 ? -39.022 -6.596 13.491 1.00 60.28 634 ASN A O 1
ATOM 4912 N N . MET A 1 635 ? -39.551 -4.841 12.206 1.00 65.62 635 MET A N 1
ATOM 4913 C CA . MET A 1 635 ? -39.580 -3.883 13.324 1.00 65.62 635 MET A CA 1
ATOM 4914 C C . MET A 1 635 ? -40.754 -4.138 14.284 1.00 65.62 635 MET A C 1
ATOM 4916 O O . MET A 1 635 ? -40.608 -3.992 15.496 1.00 65.62 635 MET A O 1
ATOM 4920 N N . LEU A 1 636 ? -41.898 -4.594 13.765 1.00 68.12 636 LEU A N 1
ATOM 4921 C CA . LEU A 1 636 ? -43.050 -4.992 14.584 1.00 68.12 636 LEU A CA 1
ATOM 4922 C C . LEU A 1 636 ? -42.776 -6.251 15.422 1.00 68.12 636 LEU A C 1
ATOM 4924 O O . LEU A 1 636 ? -43.225 -6.331 16.560 1.00 68.12 636 LEU A O 1
ATOM 4928 N N . LEU A 1 637 ? -42.010 -7.213 14.899 1.00 66.38 637 LEU A N 1
ATOM 4929 C CA . LEU A 1 637 ? -41.554 -8.369 15.682 1.00 66.38 637 LEU A CA 1
ATOM 4930 C C . LEU A 1 637 ? -40.533 -7.961 16.757 1.00 66.38 637 LEU A C 1
ATOM 4932 O O . LEU A 1 637 ? -40.546 -8.509 17.857 1.00 66.38 637 LEU A O 1
ATOM 4936 N N . LEU A 1 638 ? -39.692 -6.961 16.472 1.00 63.00 638 LEU A N 1
ATOM 4937 C CA . LEU A 1 638 ? -38.714 -6.428 17.424 1.00 63.00 638 LEU A CA 1
ATOM 4938 C C . LEU A 1 638 ? -39.344 -5.638 18.576 1.00 63.00 638 LEU A C 1
ATOM 4940 O O . LEU A 1 638 ? -38.759 -5.604 19.654 1.00 63.00 638 LEU A O 1
ATOM 4944 N N . LEU A 1 639 ? -40.525 -5.043 18.384 1.00 63.56 639 LEU A N 1
ATOM 4945 C CA . LEU A 1 639 ? -41.277 -4.353 19.443 1.00 63.56 639 LEU A CA 1
ATOM 4946 C C . LEU A 1 639 ? -41.546 -5.258 20.657 1.00 63.56 639 LEU A C 1
ATOM 4948 O O . LEU A 1 639 ? -41.481 -4.782 21.787 1.00 63.56 639 LEU A O 1
ATOM 4952 N N . ILE A 1 640 ? -41.766 -6.560 20.440 1.00 62.81 640 ILE A N 1
ATOM 4953 C CA . ILE A 1 640 ? -41.956 -7.546 21.518 1.00 62.81 640 ILE A CA 1
ATOM 4954 C C . ILE A 1 640 ? -40.659 -7.728 22.319 1.00 62.81 640 ILE A C 1
ATOM 4956 O O . ILE A 1 640 ? -40.691 -7.784 23.544 1.00 62.81 640 ILE A O 1
ATOM 4960 N N . SER A 1 641 ? -39.507 -7.771 21.642 1.00 57.78 641 SER A N 1
ATOM 4961 C CA . SER A 1 641 ? -38.199 -7.839 22.305 1.00 57.78 641 SER A CA 1
ATOM 4962 C C . SER A 1 641 ? -37.841 -6.537 23.023 1.00 57.78 641 SER A C 1
ATOM 4964 O O . SER A 1 641 ? -37.269 -6.596 24.104 1.00 57.78 641 SER A O 1
ATOM 4966 N N . PHE A 1 642 ? -38.189 -5.376 22.454 1.00 56.59 642 PHE A N 1
ATOM 4967 C CA . PHE A 1 642 ? -37.965 -4.066 23.076 1.00 56.59 642 PHE A CA 1
ATOM 4968 C C . PHE A 1 642 ? -38.803 -3.856 24.338 1.00 56.59 642 PHE A C 1
ATOM 4970 O O . PHE A 1 642 ? -38.306 -3.289 25.301 1.00 56.59 642 PHE A O 1
ATOM 4977 N N . ALA A 1 643 ? -40.038 -4.362 24.371 1.00 56.66 643 ALA A N 1
ATOM 4978 C CA . ALA A 1 643 ? -40.867 -4.331 25.576 1.00 56.66 643 ALA A CA 1
ATOM 4979 C C . ALA A 1 643 ? -40.279 -5.161 26.736 1.00 56.66 643 ALA A C 1
ATOM 4981 O O . ALA A 1 643 ? -40.626 -4.924 27.887 1.00 56.66 643 ALA A O 1
ATOM 4982 N N . TYR A 1 644 ? -39.400 -6.124 26.436 1.00 55.34 644 TYR A N 1
ATOM 4983 C CA . TYR A 1 644 ? -38.700 -6.940 27.430 1.00 55.34 644 TYR A CA 1
ATOM 4984 C C . TYR A 1 644 ? -37.406 -6.288 27.948 1.00 55.34 644 TYR A C 1
ATOM 4986 O O . TYR A 1 644 ? -36.919 -6.680 28.998 1.00 55.34 644 TYR A O 1
ATOM 4994 N N . THR A 1 645 ? -36.830 -5.313 27.233 1.00 50.53 645 THR A N 1
ATOM 4995 C CA . THR A 1 645 ? -35.460 -4.820 27.498 1.00 50.53 645 THR A CA 1
ATOM 4996 C C . THR A 1 645 ? -35.379 -3.653 28.490 1.00 50.53 645 THR A C 1
ATOM 4998 O O . THR A 1 645 ? -34.348 -2.990 28.549 1.00 50.53 645 THR A O 1
ATOM 5001 N N . ASP A 1 646 ? -36.447 -3.374 29.240 1.00 47.75 646 ASP A N 1
ATOM 5002 C CA . ASP A 1 646 ? -36.464 -2.272 30.208 1.00 47.75 646 ASP A CA 1
ATOM 5003 C C . ASP A 1 646 ? -36.057 -2.765 31.607 1.00 47.75 646 ASP A C 1
ATOM 5005 O O . ASP A 1 646 ? -36.444 -3.854 32.038 1.00 47.75 646 ASP A O 1
ATOM 5009 N N . ASP A 1 647 ? -35.238 -1.953 32.275 1.00 48.62 647 ASP A N 1
ATOM 5010 C CA . ASP A 1 647 ? -34.413 -2.261 33.450 1.00 48.62 647 ASP A CA 1
ATOM 5011 C C . ASP A 1 647 ? -35.181 -3.021 34.553 1.00 48.62 647 ASP A C 1
ATOM 5013 O O . ASP A 1 647 ? -35.972 -2.467 35.323 1.00 48.62 647 ASP A O 1
ATOM 5017 N N . SER A 1 648 ? -34.930 -4.325 34.666 1.00 45.34 648 SER A N 1
ATOM 5018 C CA . SER A 1 648 ? -35.533 -5.184 35.684 1.00 45.34 648 SER A CA 1
ATOM 5019 C C . SER A 1 648 ? -34.655 -5.239 36.933 1.00 45.34 648 SER A C 1
ATOM 5021 O O . SER A 1 648 ? -34.024 -6.256 37.233 1.00 45.34 648 SER A O 1
ATOM 5023 N N . LEU A 1 649 ? -34.571 -4.143 37.672 1.00 47.25 649 LEU A N 1
ATOM 5024 C CA . LEU A 1 649 ? -33.778 -4.107 38.894 1.00 47.25 649 LEU A CA 1
ATOM 5025 C C . LEU A 1 649 ? -34.518 -3.357 39.973 1.00 47.25 649 LEU A C 1
ATOM 5027 O O . LEU A 1 649 ? -34.397 -2.147 40.002 1.00 47.25 649 LEU A O 1
ATOM 5031 N N . ILE A 1 650 ? -35.180 -4.067 40.896 1.00 49.00 650 ILE A N 1
ATOM 5032 C CA . ILE A 1 650 ? -35.236 -3.646 42.301 1.00 49.00 650 ILE A CA 1
ATOM 5033 C C . ILE A 1 650 ? -35.404 -4.849 43.232 1.00 49.00 650 ILE A C 1
ATOM 5035 O O . ILE A 1 650 ? -36.412 -5.553 43.201 1.00 49.00 650 ILE A O 1
ATOM 5039 N N . PHE A 1 651 ? -34.450 -4.971 44.157 1.00 45.06 651 PHE A N 1
ATOM 5040 C CA . PHE A 1 651 ? -34.598 -5.689 45.415 1.00 45.06 651 PHE A CA 1
ATOM 5041 C C . PHE A 1 651 ? -34.513 -4.709 46.586 1.00 45.06 651 PHE A C 1
ATOM 5043 O O . PHE A 1 651 ? -33.430 -4.223 46.904 1.00 45.06 651 PHE A O 1
ATOM 5050 N N . THR A 1 652 ? -35.616 -4.453 47.286 1.00 44.75 652 THR A N 1
ATOM 5051 C CA . THR A 1 652 ? -35.573 -3.859 48.632 1.00 44.75 652 THR A CA 1
ATOM 5052 C C . THR A 1 652 ? -36.098 -4.894 49.615 1.00 44.75 652 THR A C 1
ATOM 5054 O O . THR A 1 652 ? -37.282 -5.004 49.870 1.00 44.75 652 THR A O 1
ATOM 5057 N N . GLY A 1 653 ? -35.218 -5.760 50.112 1.00 41.50 653 GLY A N 1
ATOM 5058 C CA . GLY A 1 653 ? -35.612 -6.811 51.061 1.00 41.50 653 GLY A CA 1
ATOM 5059 C C . GLY A 1 653 ? -34.735 -6.904 52.301 1.00 41.50 653 GLY A C 1
ATOM 5060 O O . GLY A 1 653 ? -35.198 -7.345 53.342 1.00 41.50 653 GLY A O 1
ATOM 5061 N N . THR A 1 654 ? -33.480 -6.458 52.245 1.00 48.00 654 THR A N 1
ATOM 5062 C CA . THR A 1 654 ? -32.545 -6.619 53.368 1.00 48.00 654 THR A CA 1
ATOM 5063 C C . THR A 1 654 ? -31.425 -5.588 53.293 1.00 48.00 654 THR A C 1
ATOM 5065 O O . THR A 1 654 ? -30.843 -5.425 52.228 1.00 48.00 654 THR A O 1
ATOM 5068 N N . ARG A 1 655 ? -31.129 -4.929 54.430 1.00 56.03 655 ARG A N 1
ATOM 5069 C CA . ARG A 1 655 ? -30.010 -3.996 54.714 1.00 56.03 655 ARG A CA 1
ATOM 5070 C C . ARG A 1 655 ? -29.529 -3.148 53.523 1.00 56.03 655 ARG A C 1
ATOM 5072 O O . ARG A 1 655 ? -28.793 -3.635 52.675 1.00 56.03 655 ARG A O 1
ATOM 5079 N N . LYS A 1 656 ? -29.796 -1.834 53.548 1.00 65.31 656 LYS A N 1
ATOM 5080 C CA . LYS A 1 656 ? -29.466 -0.851 52.483 1.00 65.31 656 LYS A CA 1
ATOM 5081 C C . LYS A 1 656 ? -28.010 -0.884 51.986 1.00 65.31 656 LYS A C 1
ATOM 5083 O O . LYS A 1 656 ? -27.750 -0.589 50.827 1.00 65.31 656 LYS A O 1
ATOM 5088 N N . ARG A 1 657 ? -27.064 -1.331 52.817 1.00 64.94 657 ARG A N 1
ATOM 5089 C CA . ARG A 1 657 ? -25.668 -1.594 52.428 1.00 64.94 657 ARG A CA 1
ATOM 5090 C C . ARG A 1 657 ? -25.524 -2.653 51.321 1.00 64.94 657 ARG A C 1
ATOM 5092 O O . ARG A 1 657 ? -24.670 -2.513 50.452 1.00 64.94 657 ARG A O 1
ATOM 5099 N N . LEU A 1 658 ? -26.357 -3.695 51.326 1.00 70.81 658 LEU A N 1
ATOM 5100 C CA . LEU A 1 658 ? -26.309 -4.813 50.375 1.00 70.81 658 LEU A CA 1
ATOM 5101 C C . LEU A 1 658 ? -26.698 -4.413 48.945 1.00 70.81 658 LEU A C 1
ATOM 5103 O O . LEU A 1 658 ? -26.334 -5.124 48.012 1.00 70.81 658 LEU A O 1
ATOM 5107 N N . ILE A 1 659 ? -27.345 -3.256 48.763 1.00 72.75 659 ILE A N 1
ATOM 5108 C CA . ILE A 1 659 ? -27.663 -2.681 47.445 1.00 72.75 659 ILE A CA 1
ATOM 5109 C C . ILE A 1 659 ? -26.375 -2.433 46.644 1.00 72.75 659 ILE A C 1
ATOM 5111 O O . ILE A 1 659 ? -26.311 -2.740 45.456 1.00 72.75 659 ILE A O 1
ATOM 5115 N N . GLY A 1 660 ? -25.308 -1.962 47.302 1.00 71.38 660 GLY A N 1
ATOM 5116 C CA . GLY A 1 660 ? -24.009 -1.786 46.647 1.00 71.38 660 GLY A CA 1
ATOM 5117 C C . GLY A 1 660 ? -23.379 -3.118 46.220 1.00 71.38 660 GLY A C 1
ATOM 5118 O O . GLY A 1 660 ? -22.861 -3.236 45.115 1.00 71.38 660 GLY A O 1
ATOM 5119 N N . LEU A 1 661 ? -23.471 -4.162 47.050 1.00 79.88 661 LEU A N 1
ATOM 5120 C CA . LEU A 1 661 ? -22.931 -5.484 46.703 1.00 79.88 661 LEU A CA 1
ATOM 5121 C C . LEU A 1 661 ? -23.715 -6.146 45.556 1.00 79.88 661 LEU A C 1
ATOM 5123 O O . LEU A 1 661 ? -23.117 -6.775 44.686 1.00 79.88 661 LEU A O 1
ATOM 5127 N N . HIS A 1 662 ? -25.034 -5.950 45.525 1.00 77.88 662 HIS A N 1
ATOM 5128 C CA . HIS A 1 662 ? -25.901 -6.363 44.423 1.00 77.88 662 HIS A CA 1
ATOM 5129 C C . HIS A 1 662 ? -25.458 -5.745 43.088 1.00 77.88 662 HIS A C 1
ATOM 5131 O O . HIS A 1 662 ? -25.215 -6.477 42.129 1.00 77.88 662 HIS A O 1
ATOM 5137 N N . GLY A 1 663 ? -25.261 -4.421 43.048 1.00 75.94 663 GLY A N 1
ATOM 5138 C CA . GLY A 1 663 ? -24.806 -3.724 41.840 1.00 75.94 663 GLY A CA 1
ATOM 5139 C C . GLY A 1 663 ? -23.418 -4.168 41.360 1.00 75.94 663 GLY A C 1
ATOM 5140 O O . GLY A 1 663 ? -23.185 -4.264 40.156 1.00 75.94 663 GLY A O 1
ATOM 5141 N N . VAL A 1 664 ? -22.506 -4.508 42.281 1.00 84.00 664 VAL A N 1
ATOM 5142 C CA . VAL A 1 664 ? -21.194 -5.081 41.928 1.00 84.00 664 VAL A CA 1
ATOM 5143 C C . VAL A 1 664 ? -21.351 -6.455 41.270 1.00 84.00 664 VAL A C 1
ATOM 5145 O O . VAL A 1 664 ? -20.753 -6.695 40.225 1.00 84.00 664 VAL A O 1
ATOM 5148 N N . LEU A 1 665 ? -22.155 -7.354 41.846 1.00 83.56 665 LEU A N 1
ATOM 5149 C CA . LEU A 1 665 ? -22.350 -8.708 41.311 1.00 83.56 665 LEU A CA 1
ATOM 5150 C C . LEU A 1 665 ? -23.058 -8.711 39.954 1.00 83.56 665 LEU A C 1
ATOM 5152 O O . LEU A 1 665 ? -22.675 -9.490 39.080 1.00 83.56 665 LEU A O 1
ATOM 5156 N N . LEU A 1 666 ? -24.031 -7.817 39.764 1.00 81.56 666 LEU A N 1
ATOM 5157 C CA . LEU A 1 666 ? -24.659 -7.574 38.467 1.00 81.56 666 LEU A CA 1
ATOM 5158 C C . LEU A 1 666 ? -23.610 -7.153 37.426 1.00 81.56 666 LEU A C 1
ATOM 5160 O O . LEU A 1 666 ? -23.509 -7.776 36.372 1.00 81.56 666 LEU A O 1
ATOM 5164 N N . GLY A 1 667 ? -22.769 -6.168 37.762 1.00 81.88 667 GLY A N 1
ATOM 5165 C CA . GLY A 1 667 ? -21.683 -5.708 36.894 1.00 81.88 667 GLY A CA 1
ATOM 5166 C C . GLY A 1 667 ? -20.678 -6.807 36.542 1.00 81.88 667 GLY A C 1
ATOM 5167 O O . GLY A 1 667 ? -20.251 -6.916 35.397 1.00 81.88 667 GLY A O 1
ATOM 5168 N N . VAL A 1 668 ? -20.322 -7.677 37.496 1.00 86.31 668 VAL A N 1
ATOM 5169 C CA . VAL A 1 668 ? -19.462 -8.843 37.219 1.00 86.31 668 VAL A CA 1
ATOM 5170 C C . VAL A 1 668 ? -20.141 -9.811 36.241 1.00 86.31 668 VAL A C 1
ATOM 5172 O O . VAL A 1 668 ? -19.471 -10.324 35.343 1.00 86.31 668 VAL A O 1
ATOM 5175 N N . GLY A 1 669 ? -21.451 -10.034 36.378 1.00 83.56 669 GLY A N 1
ATOM 5176 C CA . GLY A 1 669 ? -22.250 -10.823 35.434 1.00 83.56 669 GLY A CA 1
ATOM 5177 C C . GLY A 1 669 ? -22.226 -10.243 34.019 1.00 83.56 669 GLY A C 1
ATOM 5178 O O . GLY A 1 669 ? -21.906 -10.965 33.075 1.00 83.56 669 GLY A O 1
ATOM 5179 N N . GLU A 1 670 ? -22.468 -8.938 33.889 1.00 81.44 670 GLU A N 1
ATOM 5180 C CA . GLU A 1 670 ? -22.432 -8.199 32.618 1.00 81.44 670 GLU A CA 1
ATOM 5181 C C . GLU A 1 670 ? -21.064 -8.277 31.926 1.00 81.44 670 GLU A C 1
ATOM 5183 O O . GLU A 1 670 ? -20.966 -8.553 30.728 1.00 81.44 670 GLU A O 1
ATOM 5188 N N . ILE A 1 671 ? -19.980 -8.079 32.683 1.00 83.75 671 ILE A N 1
ATOM 5189 C CA . ILE A 1 671 ? -18.608 -8.112 32.158 1.00 83.75 671 ILE A CA 1
ATOM 5190 C C . ILE A 1 671 ? -18.234 -9.527 31.703 1.00 83.75 671 ILE A C 1
ATOM 5192 O O . ILE A 1 671 ? -17.676 -9.697 30.613 1.00 83.75 671 ILE A O 1
ATOM 5196 N N . LEU A 1 672 ? -18.532 -10.552 32.511 1.00 83.38 672 LEU A N 1
ATOM 5197 C CA . LEU A 1 672 ? -18.219 -11.940 32.161 1.00 83.38 672 LEU A CA 1
ATOM 5198 C C . LEU A 1 672 ? -19.072 -12.436 30.992 1.00 83.38 672 LEU A C 1
ATOM 5200 O O . LEU A 1 672 ? -18.529 -13.066 30.083 1.00 83.38 672 LEU A O 1
ATOM 5204 N N . GLY A 1 673 ? -20.367 -12.118 30.968 1.00 74.44 673 GLY A N 1
ATOM 5205 C CA . GLY A 1 673 ? -21.242 -12.433 29.841 1.00 74.44 673 GLY A CA 1
ATOM 5206 C C . GLY A 1 673 ? -20.820 -11.706 28.572 1.00 74.44 673 GLY A C 1
ATOM 5207 O O . GLY A 1 673 ? -20.715 -12.327 27.514 1.00 74.44 673 GLY A O 1
ATOM 5208 N N . GLY A 1 674 ? -20.430 -10.436 28.683 1.00 71.31 674 GLY A N 1
ATOM 5209 C CA . GLY A 1 674 ? -19.859 -9.678 27.576 1.00 71.31 674 GLY A CA 1
ATOM 5210 C C . GLY A 1 674 ? -18.571 -10.276 27.018 1.00 71.31 674 GLY A C 1
ATOM 5211 O O . GLY A 1 674 ? -18.413 -10.386 25.800 1.00 71.31 674 GLY A O 1
ATOM 5212 N N . GLY A 1 675 ? -17.677 -10.744 27.889 1.00 69.75 675 GLY A N 1
ATOM 5213 C CA . GLY A 1 675 ? -16.464 -11.462 27.496 1.00 69.75 675 GLY A CA 1
ATOM 5214 C C . GLY A 1 675 ? -16.756 -12.795 26.797 1.00 69.75 675 GLY A C 1
ATOM 5215 O O . GLY A 1 675 ? -16.251 -13.065 25.700 1.00 69.75 675 GLY A O 1
ATOM 5216 N N . LEU A 1 676 ? -17.598 -13.621 27.419 1.00 71.50 676 LEU A N 1
ATOM 5217 C CA . LEU A 1 676 ? -17.922 -14.976 26.973 1.00 71.50 676 LEU A CA 1
ATOM 5218 C C . LEU A 1 676 ? -18.695 -14.977 25.642 1.00 71.50 676 LEU A C 1
ATOM 5220 O O . LEU A 1 676 ? -18.345 -15.721 24.718 1.00 71.50 676 LEU A O 1
ATOM 5224 N N . PHE A 1 677 ? -19.720 -14.129 25.531 1.00 66.31 677 PHE A N 1
ATOM 5225 C CA . PHE A 1 677 ? -20.613 -14.049 24.371 1.00 66.31 677 PHE A CA 1
ATOM 5226 C C . PHE A 1 677 ? -20.122 -13.091 23.278 1.00 66.31 677 PHE A C 1
ATOM 5228 O O . PHE A 1 677 ? -20.537 -13.222 22.128 1.00 66.31 677 PHE A O 1
ATOM 5235 N N . GLY A 1 678 ? -19.244 -12.139 23.608 1.00 59.00 678 GLY A N 1
ATOM 5236 C CA . GLY A 1 678 ? -18.698 -11.170 22.653 1.00 59.00 678 GLY A CA 1
ATOM 5237 C C . GLY A 1 678 ? -17.383 -11.596 21.990 1.00 59.00 678 GLY A C 1
ATOM 5238 O O . GLY A 1 678 ? -17.188 -11.331 20.803 1.00 59.00 678 GLY A O 1
ATOM 5239 N N . PHE A 1 679 ? -16.476 -12.257 22.723 1.00 57.19 679 PHE A N 1
ATOM 5240 C CA . PHE A 1 679 ? -15.119 -12.555 22.229 1.00 57.19 679 PHE A CA 1
ATOM 5241 C C . PHE A 1 679 ? -14.813 -14.048 22.091 1.00 57.19 679 PHE A C 1
ATOM 5243 O O . PHE A 1 679 ? -14.166 -14.443 21.118 1.00 57.19 679 PHE A O 1
ATOM 5250 N N . ILE A 1 680 ? -15.255 -14.867 23.051 1.00 51.78 680 ILE A N 1
ATOM 5251 C CA . ILE A 1 680 ? -14.866 -16.285 23.149 1.00 51.78 680 ILE A CA 1
ATOM 5252 C C . ILE A 1 680 ? -15.761 -17.160 22.272 1.00 51.78 680 ILE A C 1
ATOM 5254 O O . ILE A 1 680 ? -15.278 -17.980 21.491 1.00 51.78 680 ILE A O 1
ATOM 5258 N N . THR A 1 681 ? -17.072 -16.958 22.345 1.00 54.53 681 THR A N 1
ATOM 5259 C CA . THR A 1 681 ? -18.013 -17.600 21.433 1.00 54.53 681 THR A CA 1
ATOM 5260 C C . THR A 1 681 ? -18.236 -16.653 20.259 1.00 54.53 681 THR A C 1
ATOM 5262 O O . THR A 1 681 ? -18.974 -15.685 20.357 1.00 54.53 681 THR A O 1
ATOM 5265 N N . LYS A 1 682 ? -17.558 -16.877 19.128 1.00 55.50 682 LYS A N 1
ATOM 5266 C CA . LYS A 1 682 ? -17.962 -16.284 17.841 1.00 55.50 682 LYS A CA 1
ATOM 5267 C C . LYS A 1 682 ? -18.951 -17.248 17.183 1.00 55.50 682 LYS A C 1
ATOM 5269 O O . LYS A 1 682 ? -18.505 -18.101 16.410 1.00 55.50 682 LYS A O 1
ATOM 5274 N N . PRO A 1 683 ? -20.259 -17.209 17.503 1.00 54.19 683 PRO A N 1
ATOM 5275 C CA . PRO A 1 683 ? -21.219 -18.124 16.904 1.00 54.19 683 PRO A CA 1
ATOM 5276 C C . PRO A 1 683 ? -21.233 -17.917 15.387 1.00 54.19 683 PRO A C 1
ATOM 5278 O O . PRO A 1 683 ? -21.559 -16.833 14.891 1.00 54.19 683 PRO A O 1
ATOM 5281 N N . LYS A 1 684 ? -20.851 -18.969 14.656 1.00 52.41 684 LYS A N 1
ATOM 5282 C CA . LYS A 1 684 ? -20.733 -18.978 13.190 1.00 52.41 684 LYS A CA 1
ATOM 5283 C C . LYS A 1 684 ? -22.095 -19.101 12.500 1.00 52.41 684 LYS A C 1
ATOM 5285 O O . LYS A 1 684 ? -22.193 -18.842 11.309 1.00 52.41 684 LYS A O 1
ATOM 5290 N N . THR A 1 685 ? -23.140 -19.500 13.231 1.00 56.38 685 THR A N 1
ATOM 5291 C CA . THR A 1 685 ? -24.480 -19.775 12.686 1.00 56.38 685 THR A CA 1
ATOM 5292 C C . THR A 1 685 ? -25.589 -19.109 13.507 1.00 56.38 685 THR A C 1
ATOM 5294 O O . THR A 1 685 ? -25.447 -18.898 14.713 1.00 56.38 685 THR A O 1
ATOM 5297 N N . SER A 1 686 ? -26.725 -18.817 12.862 1.00 59.41 686 SER A N 1
ATOM 5298 C CA . SER A 1 686 ? -27.922 -18.244 13.509 1.00 59.41 686 SER A CA 1
ATOM 5299 C C . SER A 1 686 ? -28.448 -19.120 14.664 1.00 59.41 686 SER A C 1
ATOM 5301 O O . SER A 1 686 ? -28.805 -18.612 15.725 1.00 59.41 686 SER A O 1
ATOM 5303 N N . SER A 1 687 ? -28.373 -20.450 14.524 1.00 62.97 687 SER A N 1
ATOM 5304 C CA . SER A 1 687 ? -28.803 -21.400 15.562 1.00 62.97 687 SER A CA 1
ATOM 5305 C C . SER A 1 687 ? -27.976 -21.318 16.851 1.00 62.97 687 SER A C 1
ATOM 5307 O O . SER A 1 687 ? -28.527 -21.481 17.937 1.00 62.97 687 SER A O 1
ATOM 5309 N N . GLN A 1 688 ? -26.669 -21.049 16.760 1.00 66.31 688 GLN A N 1
ATOM 5310 C CA . GLN A 1 688 ? -25.807 -20.888 17.939 1.00 66.31 688 GLN A CA 1
ATOM 5311 C C . GLN A 1 688 ? -26.112 -19.586 18.690 1.00 66.31 688 GLN A C 1
ATOM 5313 O O . GLN A 1 688 ? -26.076 -19.564 19.917 1.00 66.31 688 GLN A O 1
ATOM 5318 N N . ARG A 1 689 ? -26.469 -18.517 17.966 1.00 68.19 689 ARG A N 1
ATOM 5319 C CA . ARG A 1 689 ? -26.903 -17.243 18.566 1.00 68.19 689 ARG A CA 1
ATOM 5320 C C . ARG A 1 689 ? -28.240 -17.393 19.286 1.00 68.19 689 ARG A C 1
ATOM 5322 O O . ARG A 1 689 ? -28.380 -16.930 20.413 1.00 68.19 689 ARG A O 1
ATOM 5329 N N . GLY A 1 690 ? -29.188 -18.099 18.666 1.00 69.69 690 GLY A N 1
ATOM 5330 C CA . GLY A 1 690 ? -30.476 -18.423 19.283 1.00 69.69 690 GLY A CA 1
ATOM 5331 C C . GLY A 1 690 ? -30.331 -19.229 20.576 1.00 69.69 690 GLY A C 1
ATOM 5332 O O . GLY A 1 690 ? -31.029 -18.951 21.546 1.00 69.69 690 GLY A O 1
ATOM 5333 N N . LEU A 1 691 ? -29.377 -20.167 20.630 1.00 74.38 691 LEU A N 1
ATOM 5334 C CA . LEU A 1 691 ? -29.094 -20.940 21.842 1.00 74.38 691 LEU A CA 1
ATOM 5335 C C . LEU A 1 691 ? -28.556 -20.063 22.985 1.00 74.38 691 LEU A C 1
ATOM 5337 O O . LEU A 1 691 ? -28.990 -20.227 24.119 1.00 74.38 691 LEU A O 1
ATOM 5341 N N . ILE A 1 692 ? -27.653 -19.120 22.695 1.00 74.06 692 ILE A N 1
ATOM 5342 C CA . ILE A 1 692 ? -27.120 -18.183 23.701 1.00 74.06 692 ILE A CA 1
ATOM 5343 C C . ILE A 1 692 ? -28.247 -17.323 24.287 1.00 74.06 692 ILE A C 1
ATOM 5345 O O . ILE A 1 692 ? -28.362 -17.212 25.505 1.00 74.06 692 ILE A O 1
ATOM 5349 N N . ILE A 1 693 ? -29.111 -16.778 23.426 1.00 74.19 693 ILE A N 1
ATOM 5350 C CA . ILE A 1 693 ? -30.280 -15.988 23.840 1.00 74.19 693 ILE A CA 1
ATOM 5351 C C . ILE A 1 693 ? -31.232 -16.824 24.697 1.00 74.19 693 ILE A C 1
ATOM 5353 O O . ILE A 1 693 ? -31.710 -16.357 25.727 1.00 74.19 693 ILE A O 1
ATOM 5357 N N . PHE A 1 694 ? -31.490 -18.071 24.297 1.00 79.75 694 PHE A N 1
ATOM 5358 C CA . PHE A 1 694 ? -32.347 -18.974 25.058 1.00 79.75 694 PHE A CA 1
ATOM 5359 C C . PHE A 1 694 ? -31.767 -19.276 26.444 1.00 79.75 694 PHE A C 1
ATOM 5361 O O . PHE A 1 694 ? -32.496 -19.230 27.431 1.00 79.75 694 PHE A O 1
ATOM 5368 N N . ILE A 1 695 ? -30.458 -19.528 26.539 1.00 80.31 695 ILE A N 1
ATOM 5369 C CA . ILE A 1 695 ? -29.778 -19.730 27.824 1.00 80.31 695 ILE A CA 1
ATOM 5370 C C . ILE A 1 695 ? -29.918 -18.480 28.698 1.00 80.31 695 ILE A C 1
ATOM 5372 O O . ILE A 1 695 ? -30.321 -18.603 29.852 1.00 80.31 695 ILE A O 1
ATOM 5376 N N . GLY A 1 696 ? -29.654 -17.287 28.158 1.00 78.06 696 GLY A N 1
ATOM 5377 C CA . GLY A 1 696 ? -29.814 -16.030 28.893 1.00 78.06 696 GLY A CA 1
ATOM 5378 C C . GLY A 1 696 ? -31.231 -15.807 29.414 1.00 78.06 696 GLY A C 1
ATOM 5379 O O . GLY A 1 696 ? -31.420 -15.473 30.583 1.00 78.06 696 GLY A O 1
ATOM 5380 N N . PHE A 1 697 ? -32.233 -16.086 28.580 1.00 79.06 697 PHE A N 1
ATOM 5381 C CA . PHE A 1 697 ? -33.644 -16.015 28.956 1.00 79.06 697 PHE A CA 1
ATOM 5382 C C . PHE A 1 697 ? -34.003 -17.004 30.076 1.00 79.06 697 PHE A C 1
ATOM 5384 O O . PHE A 1 697 ? -34.664 -16.635 31.047 1.00 79.06 697 PHE A O 1
ATOM 5391 N N . VAL A 1 698 ? -33.524 -18.252 29.995 1.00 82.56 698 VAL A N 1
ATOM 5392 C CA . VAL A 1 698 ? -33.734 -19.260 31.048 1.00 82.56 698 VAL A CA 1
ATOM 5393 C C . VAL A 1 698 ? -33.084 -18.825 32.362 1.00 82.56 698 VAL A C 1
ATOM 5395 O O . VAL A 1 698 ? -33.715 -18.946 33.412 1.00 82.56 698 VAL A O 1
ATOM 5398 N N . LEU A 1 699 ? -31.864 -18.280 32.324 1.00 82.50 699 LEU A N 1
ATOM 5399 C CA . LEU A 1 699 ? -31.178 -17.778 33.520 1.00 82.50 699 LEU A CA 1
ATOM 5400 C C . LEU A 1 699 ? -31.968 -16.654 34.207 1.00 82.50 699 LEU A C 1
ATOM 5402 O O . LEU A 1 699 ? -32.103 -16.668 35.432 1.00 82.50 699 LEU A O 1
ATOM 5406 N N . GLN A 1 700 ? -32.544 -15.731 33.434 1.00 78.56 700 GLN A N 1
ATOM 5407 C CA . GLN A 1 700 ? -33.379 -14.653 33.970 1.00 78.56 700 GLN A CA 1
ATOM 5408 C C . GLN A 1 700 ? -34.702 -15.170 34.556 1.00 78.56 700 GLN A C 1
ATOM 5410 O O . GLN A 1 700 ? -35.075 -14.766 35.656 1.00 78.56 700 GLN A O 1
ATOM 5415 N N . ILE A 1 701 ? -35.384 -16.120 33.901 1.00 80.56 701 ILE A N 1
ATOM 5416 C CA . ILE A 1 701 ? -36.598 -16.748 34.459 1.00 80.56 701 ILE A CA 1
ATOM 5417 C C . ILE A 1 701 ? -36.299 -17.437 35.789 1.00 80.56 701 ILE A C 1
ATOM 5419 O O . ILE A 1 701 ? -37.033 -17.246 36.761 1.00 80.56 701 ILE A O 1
ATOM 5423 N N . VAL A 1 702 ? -35.226 -18.233 35.842 1.00 79.94 702 VAL A N 1
ATOM 5424 C CA . VAL A 1 702 ? -34.812 -18.928 37.068 1.00 79.94 702 VAL A CA 1
ATOM 5425 C C . VAL A 1 702 ? -34.566 -17.918 38.183 1.00 79.94 702 VAL A C 1
ATOM 5427 O O . VAL A 1 702 ? -34.997 -18.145 39.315 1.00 79.94 702 VAL A O 1
ATOM 5430 N N . PHE A 1 703 ? -33.946 -16.780 37.869 1.00 77.19 703 PHE A N 1
ATOM 5431 C CA . PHE A 1 703 ? -33.774 -15.701 38.829 1.00 77.19 703 PHE A CA 1
ATOM 5432 C C . PHE A 1 703 ? -35.103 -15.110 39.309 1.00 77.19 703 PHE A C 1
ATOM 5434 O O . PHE A 1 703 ? -35.364 -15.160 40.511 1.00 77.19 703 PHE A O 1
ATOM 5441 N N . TYR A 1 704 ? -35.955 -14.580 38.423 1.00 75.62 704 TYR A N 1
ATOM 5442 C CA . TYR A 1 704 ? -37.197 -13.918 38.849 1.00 75.62 704 TYR A CA 1
ATOM 5443 C C . TYR A 1 704 ? -38.113 -14.864 39.626 1.00 75.62 704 TYR A C 1
ATOM 5445 O O . TYR A 1 704 ? -38.763 -14.453 40.585 1.00 75.62 704 TYR A O 1
ATOM 5453 N N . TYR A 1 705 ? -38.128 -16.145 39.259 1.00 77.44 705 TYR A N 1
ATOM 5454 C CA . TYR A 1 705 ? -38.877 -17.159 39.989 1.00 77.44 705 TYR A CA 1
ATOM 5455 C C . TYR A 1 705 ? -38.286 -17.427 41.382 1.00 77.44 705 TYR A C 1
ATOM 5457 O O . TYR A 1 705 ? -39.023 -17.487 42.367 1.00 77.44 705 TYR A O 1
ATOM 5465 N N . SER A 1 706 ? -36.955 -17.508 41.493 1.00 72.81 706 SER A N 1
ATOM 5466 C CA . SER A 1 706 ? -36.263 -17.642 42.785 1.00 72.81 706 SER A CA 1
ATOM 5467 C C . SER A 1 706 ? -36.529 -16.441 43.694 1.00 72.81 706 SER A C 1
ATOM 5469 O O . SER A 1 706 ? -36.722 -16.595 44.896 1.00 72.81 706 SER A O 1
ATOM 5471 N N . VAL A 1 707 ? -36.591 -15.246 43.110 1.00 70.38 707 VAL A N 1
ATOM 5472 C CA . VAL A 1 707 ? -36.944 -13.988 43.774 1.00 70.38 707 VAL A CA 1
ATOM 5473 C C . VAL A 1 707 ? -38.380 -13.997 44.283 1.00 70.38 707 VAL A C 1
ATOM 5475 O O . VAL A 1 707 ? -38.606 -13.719 45.459 1.00 70.38 707 VAL A O 1
ATOM 5478 N N . PHE A 1 708 ? -39.329 -14.349 43.418 1.00 72.62 708 PHE A N 1
ATOM 5479 C CA . PHE A 1 708 ? -40.752 -14.400 43.746 1.00 72.62 708 PHE A CA 1
ATOM 5480 C C . PHE A 1 708 ? -41.041 -15.366 44.901 1.00 72.62 708 PHE A C 1
ATOM 5482 O O . PHE A 1 708 ? -41.894 -15.102 45.742 1.00 72.62 708 PHE A O 1
ATOM 5489 N N . ILE A 1 709 ? -40.305 -16.476 44.962 1.00 74.38 709 ILE A N 1
ATOM 5490 C CA . ILE A 1 709 ? -40.427 -17.466 46.033 1.00 74.38 709 ILE A CA 1
ATOM 5491 C C . ILE A 1 709 ? -39.806 -16.977 47.350 1.00 74.38 709 ILE A C 1
ATOM 5493 O O . ILE A 1 709 ? -40.375 -17.184 48.424 1.00 74.38 709 ILE A O 1
ATOM 5497 N N . ASN A 1 710 ? -38.620 -16.376 47.268 1.00 71.12 710 ASN A N 1
ATOM 5498 C CA . ASN A 1 710 ? -37.771 -16.084 48.421 1.00 71.12 710 ASN A CA 1
ATOM 5499 C C . ASN A 1 710 ? -38.139 -14.765 49.119 1.00 71.12 710 ASN A C 1
ATOM 5501 O O . ASN A 1 710 ? -37.777 -14.568 50.276 1.00 71.12 710 ASN A O 1
ATOM 5505 N N . PHE A 1 711 ? -38.871 -13.868 48.451 1.00 70.62 711 PHE A N 1
ATOM 5506 C CA . PHE A 1 711 ? -39.196 -12.558 49.005 1.00 70.62 711 PHE A CA 1
ATOM 5507 C C . PHE A 1 711 ? -40.675 -12.182 48.897 1.00 70.62 711 PHE A C 1
ATOM 5509 O O . PHE A 1 711 ? -41.376 -12.631 47.990 1.00 70.62 711 PHE A O 1
ATOM 5516 N N . PRO A 1 712 ? -41.173 -11.347 49.823 1.00 68.44 712 PRO A N 1
ATOM 5517 C CA . PRO A 1 712 ? -42.560 -10.909 49.804 1.00 68.44 712 PRO A CA 1
ATOM 5518 C C . PRO A 1 712 ? -42.838 -9.950 48.644 1.00 68.44 712 PRO A C 1
ATOM 5520 O O . PRO A 1 712 ? -42.019 -9.090 48.339 1.00 68.44 712 PRO A O 1
ATOM 5523 N N . PHE A 1 713 ? -44.037 -10.031 48.064 1.00 67.94 713 PHE A N 1
ATOM 5524 C CA . PHE A 1 713 ? -44.452 -9.208 46.917 1.00 67.94 713 PHE A CA 1
ATOM 5525 C C . PHE A 1 713 ? -44.264 -7.694 47.127 1.00 67.94 713 PHE A C 1
ATOM 5527 O O . PHE A 1 713 ? -43.864 -6.982 46.212 1.00 67.94 713 PHE A O 1
ATOM 5534 N N . ASP A 1 714 ? -44.506 -7.212 48.347 1.00 64.25 714 ASP A N 1
ATOM 5535 C CA . ASP A 1 714 ? -44.419 -5.793 48.700 1.00 64.25 714 ASP A CA 1
ATOM 5536 C C . ASP A 1 714 ? -42.983 -5.306 48.957 1.00 64.25 714 ASP A C 1
ATOM 5538 O O . ASP A 1 714 ? -42.770 -4.098 49.095 1.00 64.25 714 ASP A O 1
ATOM 5542 N N . SER A 1 715 ? -42.002 -6.214 49.045 1.00 61.59 715 SER A N 1
ATOM 5543 C CA . SER A 1 715 ? -40.643 -5.859 49.451 1.00 61.59 715 SER A CA 1
ATOM 5544 C C . SER A 1 715 ? -40.001 -4.816 48.531 1.00 61.59 715 SER A C 1
ATOM 5546 O O . SER A 1 715 ? -39.499 -3.837 49.070 1.00 61.59 715 SER A O 1
ATOM 5548 N N . PRO A 1 716 ? -40.090 -4.891 47.183 1.00 56.78 716 PRO A N 1
ATOM 5549 C CA . PRO A 1 716 ? -39.467 -3.918 46.273 1.00 56.78 716 PRO A CA 1
ATOM 5550 C C . PRO A 1 716 ? -39.959 -2.464 46.416 1.00 56.78 716 PRO A C 1
ATOM 5552 O O . PRO A 1 716 ? -39.325 -1.554 45.893 1.00 56.78 716 PRO A O 1
ATOM 5555 N N . ALA A 1 717 ? -41.102 -2.235 47.070 1.00 53.78 717 ALA A N 1
ATOM 5556 C CA . ALA A 1 717 ? -41.735 -0.917 47.141 1.00 53.78 717 ALA A CA 1
ATOM 5557 C C . ALA A 1 717 ? -41.679 -0.270 48.532 1.00 53.78 717 ALA A C 1
ATOM 5559 O O . ALA A 1 717 ? -41.841 0.947 48.638 1.00 53.78 717 ALA A O 1
ATOM 5560 N N . LYS A 1 718 ? -41.522 -1.066 49.595 1.00 57.81 718 LYS A N 1
ATOM 5561 C CA . LYS A 1 718 ? -41.484 -0.598 50.986 1.00 57.81 718 LYS A CA 1
ATOM 5562 C C . LYS A 1 718 ? -40.851 -1.650 51.892 1.00 57.81 718 LYS A C 1
ATOM 5564 O O . LYS A 1 718 ? -40.952 -2.850 51.642 1.00 57.81 718 LYS A O 1
ATOM 5569 N N . GLU A 1 719 ? -40.282 -1.204 53.008 1.00 58.19 719 GLU A N 1
ATOM 5570 C CA . GLU A 1 719 ? -39.923 -2.107 54.102 1.00 58.19 719 GLU A CA 1
ATOM 5571 C C . GLU A 1 719 ? -41.180 -2.868 54.565 1.00 58.19 719 GLU A C 1
ATOM 5573 O O . GLU A 1 719 ? -42.217 -2.270 54.867 1.00 58.19 719 GLU A O 1
ATOM 5578 N N . THR A 1 720 ? -41.112 -4.202 54.561 1.00 61.16 720 THR A N 1
ATOM 5579 C CA . THR A 1 720 ? -42.260 -5.063 54.851 1.00 61.16 720 THR A CA 1
ATOM 5580 C C . THR A 1 720 ? -41.883 -6.219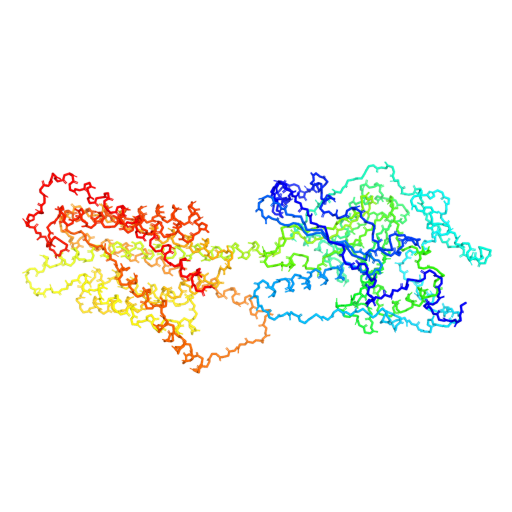 55.768 1.00 61.16 720 THR A C 1
ATOM 5582 O O . THR A 1 720 ? -40.835 -6.840 55.614 1.00 61.16 720 THR A O 1
ATOM 5585 N N . ASN A 1 721 ? -42.788 -6.533 56.695 1.00 61.16 721 ASN A N 1
ATOM 5586 C CA . ASN A 1 721 ? -42.721 -7.714 57.559 1.00 61.16 721 ASN A CA 1
ATOM 5587 C C . ASN A 1 721 ? -43.601 -8.864 57.033 1.00 61.16 721 ASN A C 1
ATOM 5589 O O . ASN A 1 721 ? -43.835 -9.845 57.737 1.00 61.16 721 ASN A O 1
ATOM 5593 N N . SER A 1 722 ? -44.154 -8.729 55.822 1.00 65.06 722 SER A N 1
ATOM 5594 C CA . SER A 1 722 ? -44.928 -9.792 55.174 1.00 65.06 722 SER A CA 1
ATOM 5595 C C . SER A 1 722 ? -44.052 -11.021 54.935 1.00 65.06 722 SER A C 1
ATOM 5597 O O . SER A 1 722 ? -42.880 -10.883 54.600 1.00 65.06 722 SER A O 1
ATOM 5599 N N . LYS A 1 723 ? -44.618 -12.219 55.086 1.00 64.12 723 LYS A N 1
ATOM 5600 C CA . LYS A 1 723 ? -43.880 -13.475 54.909 1.00 64.12 723 LYS A CA 1
ATOM 5601 C C . LYS A 1 723 ? -43.652 -13.798 53.421 1.00 64.12 723 LYS A C 1
ATOM 5603 O O . LYS A 1 723 ? -44.553 -13.536 52.621 1.00 64.12 723 LYS A O 1
ATOM 5608 N N . PRO A 1 724 ? -42.489 -14.359 53.043 1.00 72.44 724 PRO A N 1
ATOM 5609 C CA . PRO A 1 724 ? -42.263 -14.912 51.707 1.00 72.44 724 PRO A CA 1
ATOM 5610 C C . PRO A 1 724 ? -43.069 -16.206 51.495 1.00 72.44 724 PRO A C 1
ATOM 5612 O O . PRO A 1 724 ? -43.580 -16.788 52.454 1.00 72.44 724 PRO A O 1
ATOM 5615 N N . TYR A 1 725 ? -43.167 -16.678 50.247 1.00 70.25 725 TYR A N 1
ATOM 5616 C CA . TYR A 1 725 ? -43.847 -17.945 49.933 1.00 70.25 725 TYR A CA 1
ATOM 5617 C C . TYR A 1 725 ? -43.143 -19.161 50.557 1.00 70.25 725 TYR A C 1
ATOM 5619 O O . TYR A 1 725 ? -43.815 -20.108 50.961 1.00 70.25 725 TYR A O 1
ATOM 5627 N N . PHE A 1 726 ? -41.810 -19.125 50.670 1.00 70.75 726 PHE A N 1
ATOM 5628 C CA . PHE A 1 726 ? -41.011 -20.107 51.408 1.00 70.75 726 PHE A CA 1
ATOM 5629 C C . PHE A 1 726 ? -40.084 -19.404 52.410 1.00 70.75 726 PHE A C 1
ATOM 5631 O O . PHE A 1 726 ? -39.335 -18.501 52.044 1.00 70.75 726 PHE A O 1
ATOM 5638 N N . GLU A 1 727 ? -40.121 -19.829 53.677 1.00 66.50 727 GLU A N 1
ATOM 5639 C CA . GLU A 1 727 ? -39.227 -19.325 54.728 1.00 66.50 727 GLU A CA 1
ATOM 5640 C C . GLU A 1 727 ? -37.873 -20.052 54.640 1.00 66.50 727 GLU A C 1
ATOM 5642 O O . GLU A 1 727 ? -37.727 -21.188 55.091 1.00 66.50 727 GLU A O 1
ATOM 5647 N N . PHE A 1 728 ? -36.879 -19.403 54.029 1.00 67.62 728 PHE A N 1
ATOM 5648 C CA . PHE A 1 728 ? -35.485 -19.852 54.055 1.00 67.62 728 PHE A CA 1
ATOM 5649 C C . PHE A 1 728 ? -34.717 -19.181 55.201 1.00 67.62 728 PHE A C 1
ATOM 5651 O O . PHE A 1 728 ? -35.099 -18.116 55.687 1.00 67.62 728 PHE A O 1
ATOM 5658 N N . ASP A 1 729 ? -33.600 -19.784 55.618 1.00 70.81 729 ASP A N 1
ATOM 5659 C CA . ASP A 1 729 ? -32.660 -19.113 56.520 1.00 70.81 729 ASP A CA 1
ATOM 5660 C C . ASP A 1 729 ? -32.125 -17.827 55.862 1.00 70.81 729 ASP A C 1
ATOM 5662 O O . ASP A 1 729 ? -31.819 -17.792 54.668 1.00 70.81 729 ASP A O 1
ATOM 5666 N N . SER A 1 730 ? -31.961 -16.779 56.666 1.00 67.31 730 SER A N 1
ATOM 5667 C CA . SER A 1 730 ? -31.447 -15.460 56.293 1.00 67.31 730 SER A CA 1
ATOM 5668 C C . SER A 1 730 ? -30.144 -15.499 55.483 1.00 67.31 730 SER A C 1
ATOM 5670 O O . SER A 1 730 ? -29.932 -14.635 54.628 1.00 67.31 730 SER A O 1
ATOM 5672 N N . LEU A 1 731 ? -29.276 -16.488 55.725 1.00 70.19 731 LEU A N 1
ATOM 5673 C CA . LEU A 1 731 ? -28.045 -16.703 54.961 1.00 70.19 731 LEU A CA 1
ATOM 5674 C C . LEU A 1 731 ? -28.343 -17.252 53.558 1.00 70.19 731 LEU A C 1
ATOM 5676 O O . LEU A 1 731 ? -27.795 -16.762 52.572 1.00 70.19 731 LEU A O 1
ATOM 5680 N N . ILE A 1 732 ? -29.237 -18.236 53.460 1.00 73.31 732 ILE A N 1
ATOM 5681 C CA . ILE A 1 732 ? -29.636 -18.871 52.198 1.00 73.31 732 ILE A CA 1
ATOM 5682 C C . ILE A 1 732 ? -30.370 -17.858 51.318 1.00 73.31 732 ILE A C 1
ATOM 5684 O O . ILE A 1 732 ? -30.048 -17.732 50.136 1.00 73.31 732 ILE A O 1
ATOM 5688 N N . SER A 1 733 ? -31.275 -17.062 51.894 1.00 71.31 733 SER A N 1
ATOM 5689 C CA . SER A 1 733 ? -31.974 -16.003 51.162 1.00 71.31 733 SER A CA 1
ATOM 5690 C C . SER A 1 733 ? -31.016 -14.967 50.567 1.00 71.31 733 SER A C 1
ATOM 5692 O O . SER A 1 733 ? -31.208 -14.548 49.425 1.00 71.31 733 SER A O 1
ATOM 5694 N N . GLN A 1 734 ? -29.960 -14.591 51.299 1.00 72.00 734 GLN A N 1
ATOM 5695 C CA . GLN A 1 734 ? -28.919 -13.676 50.811 1.00 72.00 734 GLN A CA 1
ATOM 5696 C C . GLN A 1 734 ? -28.074 -14.298 49.694 1.00 72.00 734 GLN A C 1
ATOM 5698 O O . GLN A 1 734 ? -27.799 -13.633 48.697 1.00 72.00 734 GLN A O 1
ATOM 5703 N N . VAL A 1 735 ? -27.695 -15.574 49.817 1.00 77.31 735 VAL A N 1
ATOM 5704 C CA . VAL A 1 735 ? -26.953 -16.289 48.764 1.00 77.31 735 VAL A CA 1
ATOM 5705 C C . VAL A 1 735 ? -27.774 -16.372 47.477 1.00 77.31 735 VAL A C 1
ATOM 5707 O O . VAL A 1 735 ? -27.244 -16.080 46.406 1.00 77.31 735 VAL A O 1
ATOM 5710 N N . ILE A 1 736 ? -29.068 -16.694 47.572 1.00 76.19 736 ILE A N 1
ATOM 5711 C CA . ILE A 1 736 ? -29.980 -16.726 46.418 1.00 76.19 736 ILE A CA 1
ATOM 5712 C C . ILE A 1 736 ? -30.051 -15.347 45.752 1.00 76.19 736 ILE A C 1
ATOM 5714 O O . ILE A 1 736 ? -29.966 -15.257 44.528 1.00 76.19 736 ILE A O 1
ATOM 5718 N N . ALA A 1 737 ? -30.146 -14.270 46.538 1.00 72.75 737 ALA A N 1
ATOM 5719 C CA . ALA A 1 737 ? -30.156 -12.912 46.003 1.00 72.75 737 ALA A CA 1
ATOM 5720 C C . ALA A 1 737 ? -28.845 -12.574 45.272 1.00 72.75 737 ALA A C 1
ATOM 5722 O O . ALA A 1 737 ? -28.884 -12.067 44.153 1.00 72.75 737 ALA A O 1
ATOM 5723 N N . PHE A 1 738 ? -27.683 -12.895 45.846 1.00 80.19 738 PHE A N 1
ATOM 5724 C CA . PHE A 1 738 ? -26.374 -12.599 45.249 1.00 80.19 738 PHE A CA 1
ATOM 5725 C C . PHE A 1 738 ? -26.070 -13.416 43.996 1.00 80.19 738 PHE A C 1
ATOM 5727 O O . PHE A 1 738 ? -25.689 -12.842 42.975 1.00 80.19 738 PHE A O 1
ATOM 5734 N N . VAL A 1 739 ? -26.283 -14.733 44.040 1.00 81.12 739 VAL A N 1
ATOM 5735 C CA . VAL A 1 739 ? -26.151 -15.598 42.856 1.00 81.12 739 VAL A CA 1
ATOM 5736 C C . VAL A 1 739 ? -27.118 -15.132 41.778 1.00 81.12 739 VAL A C 1
ATOM 5738 O O . VAL A 1 739 ? -26.743 -14.995 40.618 1.00 81.12 739 VAL A O 1
ATOM 5741 N N . GLY A 1 740 ? -28.341 -14.800 42.175 1.00 75.50 740 GLY A N 1
ATOM 5742 C CA . GLY A 1 740 ? -29.340 -14.246 41.289 1.00 75.50 740 GLY A CA 1
ATOM 5743 C C . GLY A 1 740 ? -28.909 -12.953 40.597 1.00 75.50 740 GLY A C 1
ATOM 5744 O O . GLY A 1 740 ? -29.030 -12.840 39.384 1.00 75.50 740 GLY A O 1
ATOM 5745 N N . SER A 1 741 ? -28.319 -12.022 41.347 1.00 77.56 741 SER A N 1
ATOM 5746 C CA . SER A 1 741 ? -27.791 -10.750 40.823 1.00 77.56 741 SER A CA 1
ATOM 5747 C C . SER A 1 741 ? -26.766 -10.977 39.712 1.00 77.56 741 SER A C 1
ATOM 5749 O O . SER A 1 741 ? -26.812 -10.336 38.667 1.00 77.56 741 SER A O 1
ATOM 5751 N N . PHE A 1 742 ? -25.863 -11.934 39.926 1.00 83.69 742 PHE A N 1
ATOM 5752 C CA . PHE A 1 742 ? -24.868 -12.328 38.937 1.00 83.69 742 PHE A CA 1
ATOM 5753 C C . PHE A 1 742 ? -25.507 -12.963 37.690 1.00 83.69 742 PHE A C 1
ATOM 5755 O O . PHE A 1 742 ? -25.141 -12.621 36.567 1.00 83.69 742 PHE A O 1
ATOM 5762 N N . LEU A 1 743 ? -26.483 -13.861 37.874 1.00 81.06 743 LEU A N 1
ATOM 5763 C CA . LEU A 1 743 ? -27.183 -14.523 36.769 1.00 81.06 743 LEU A CA 1
ATOM 5764 C C . LEU A 1 743 ? -28.010 -13.551 35.922 1.00 81.06 743 LEU A C 1
ATOM 5766 O O . LEU A 1 743 ? -28.085 -13.741 34.710 1.00 81.06 743 LEU A O 1
ATOM 5770 N N . VAL A 1 744 ? -28.585 -12.507 36.528 1.00 80.50 744 VAL A N 1
ATOM 5771 C CA . VAL A 1 744 ? -29.277 -11.439 35.790 1.00 80.50 744 VAL A CA 1
ATOM 5772 C C . VAL A 1 744 ? -28.316 -10.711 34.872 1.00 80.50 744 VAL A C 1
ATOM 5774 O O . VAL A 1 744 ? -28.608 -10.630 33.687 1.00 80.50 744 VAL A O 1
ATOM 5777 N N . GLY A 1 745 ? -27.163 -10.255 35.375 1.00 77.69 745 GLY A N 1
ATOM 5778 C CA . GLY A 1 745 ? -26.170 -9.572 34.536 1.00 77.69 745 GLY A CA 1
ATOM 5779 C C . GLY A 1 745 ? -25.591 -10.490 33.452 1.00 77.69 745 GLY A C 1
ATOM 5780 O O . GLY A 1 745 ? -25.326 -10.082 32.325 1.00 77.69 745 GLY A O 1
ATOM 578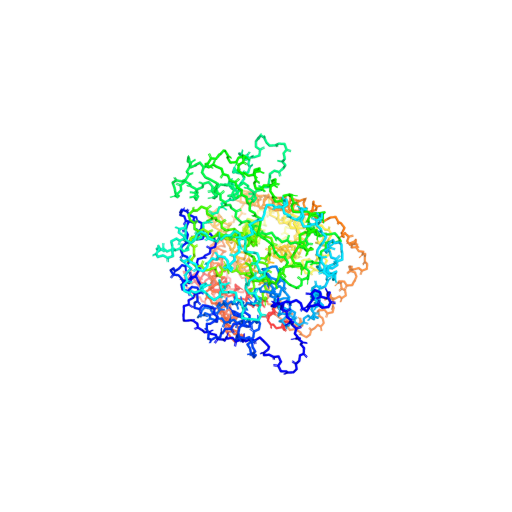1 N N . LEU A 1 746 ? -25.444 -11.786 33.743 1.00 82.12 746 LEU A N 1
ATOM 5782 C CA . LEU A 1 746 ? -25.021 -12.761 32.735 1.00 82.12 746 LEU A CA 1
ATOM 5783 C C . LEU A 1 746 ? -26.093 -12.979 31.649 1.00 82.12 746 LEU A C 1
ATOM 5785 O O . LEU A 1 746 ? -25.769 -13.151 30.474 1.00 82.12 746 LEU A O 1
ATOM 5789 N N . GLY A 1 747 ? -27.370 -12.992 32.033 1.00 76.69 747 GLY A N 1
ATOM 5790 C CA . GLY A 1 747 ? -28.491 -13.118 31.105 1.00 76.69 747 GLY A CA 1
ATOM 5791 C C . GLY A 1 747 ? -28.726 -11.850 30.285 1.00 76.69 747 GLY A C 1
ATOM 5792 O O . GLY A 1 747 ? -28.947 -11.944 29.078 1.00 76.69 747 GLY A O 1
ATOM 5793 N N . ASP A 1 748 ? -28.627 -10.677 30.907 1.00 75.75 748 ASP A N 1
ATOM 5794 C CA . ASP A 1 748 ? -28.896 -9.385 30.271 1.00 75.75 748 ASP A CA 1
ATOM 5795 C C . ASP A 1 748 ? -27.830 -9.041 29.220 1.00 75.75 748 ASP A C 1
ATOM 5797 O O . ASP A 1 748 ? -28.160 -8.820 28.050 1.00 75.75 748 ASP A O 1
ATOM 5801 N N . SER A 1 749 ? -26.548 -9.203 29.552 1.00 76.00 749 SER A N 1
ATOM 5802 C CA . SER A 1 749 ? -25.451 -9.129 28.575 1.00 76.00 749 SER A CA 1
ATOM 5803 C C . SER A 1 749 ? -25.641 -10.042 27.355 1.00 76.00 749 SER A C 1
ATOM 5805 O O . SER A 1 749 ? -25.320 -9.647 26.230 1.00 76.00 749 SER A O 1
ATOM 5807 N N . SER A 1 750 ? -26.198 -11.248 27.523 1.00 75.00 750 SER A N 1
ATOM 5808 C CA . SER A 1 750 ? -26.448 -12.164 26.400 1.00 75.00 750 SER A CA 1
ATOM 5809 C C . SER A 1 750 ? -27.481 -11.608 25.409 1.00 75.00 750 SER A C 1
ATOM 5811 O O . SER A 1 750 ? -27.306 -11.730 24.192 1.00 75.00 750 SER A O 1
ATOM 5813 N N . LEU A 1 751 ? -28.521 -10.940 25.917 1.00 71.00 751 LEU A N 1
ATOM 5814 C CA . LEU A 1 751 ? -29.579 -10.328 25.119 1.00 71.00 751 LEU A CA 1
ATOM 5815 C C . LEU A 1 751 ? -29.068 -9.052 24.454 1.00 71.00 751 LEU A C 1
ATOM 5817 O O . LEU A 1 751 ? -29.166 -8.914 23.232 1.00 71.00 751 LEU A O 1
ATOM 5821 N N . ASN A 1 752 ? -28.447 -8.167 25.232 1.00 67.44 752 ASN A N 1
ATOM 5822 C CA . ASN A 1 752 ? -27.953 -6.878 24.756 1.00 67.44 752 ASN A CA 1
ATOM 5823 C C . ASN A 1 752 ? -26.858 -7.013 23.689 1.00 67.44 752 ASN A C 1
ATOM 5825 O O . ASN A 1 752 ? -26.774 -6.180 22.787 1.00 67.44 752 ASN A O 1
ATOM 5829 N N . ILE A 1 753 ? -26.066 -8.088 23.715 1.00 66.94 753 ILE A N 1
ATOM 5830 C CA . ILE A 1 753 ? -25.015 -8.325 22.716 1.00 66.94 753 ILE A CA 1
ATOM 5831 C C . ILE A 1 753 ? -25.548 -9.079 21.496 1.00 66.94 753 ILE A C 1
ATOM 5833 O O . ILE A 1 753 ? -25.253 -8.697 20.365 1.00 66.94 753 ILE A O 1
ATOM 5837 N N . GLN A 1 754 ? -26.333 -10.146 21.673 1.00 65.38 754 GLN A N 1
ATOM 5838 C CA . GLN A 1 754 ? -26.716 -11.005 20.544 1.00 65.38 754 GLN A CA 1
ATOM 5839 C C . GLN A 1 754 ? -27.906 -10.461 19.745 1.00 65.38 754 GLN A C 1
ATOM 5841 O O . GLN A 1 754 ? -27.956 -10.641 18.524 1.00 65.38 754 GLN A O 1
ATOM 5846 N N . VAL A 1 755 ? -28.849 -9.764 20.388 1.00 63.00 755 VAL A N 1
ATOM 5847 C CA . VAL A 1 755 ? -30.059 -9.256 19.722 1.00 63.00 755 VAL A CA 1
ATOM 5848 C C . VAL A 1 755 ? -29.721 -8.216 18.638 1.00 63.00 755 VAL A C 1
ATOM 5850 O O . VAL A 1 755 ? -30.213 -8.374 17.518 1.00 63.00 755 VAL A O 1
ATOM 5853 N N . PRO A 1 756 ? -28.838 -7.219 18.857 1.00 56.72 756 PRO A N 1
ATOM 5854 C CA . PRO A 1 756 ? -28.377 -6.328 17.787 1.00 56.72 756 PRO A CA 1
ATOM 5855 C C . PRO A 1 756 ? -27.645 -7.042 16.639 1.00 56.72 756 PRO A C 1
ATOM 5857 O O . PRO A 1 756 ? -27.790 -6.656 15.481 1.00 56.72 756 PRO A O 1
ATOM 5860 N N . PHE A 1 757 ? -26.902 -8.117 16.917 1.00 51.56 757 PHE A N 1
ATOM 5861 C CA . PHE A 1 757 ? -26.163 -8.870 15.894 1.00 51.56 757 PHE A CA 1
ATOM 5862 C C . PHE A 1 757 ? -27.049 -9.752 15.010 1.00 51.56 757 PHE A C 1
ATOM 5864 O O . PHE A 1 757 ? -26.755 -9.926 13.825 1.00 51.56 757 PHE A O 1
ATOM 5871 N N . ILE A 1 758 ? -28.130 -10.316 15.552 1.00 49.59 758 ILE A N 1
ATOM 5872 C CA . ILE A 1 758 ? -29.152 -11.003 14.747 1.00 49.59 758 ILE A CA 1
ATOM 5873 C C . ILE A 1 758 ? -29.859 -9.995 13.830 1.00 49.59 758 ILE A C 1
ATOM 5875 O O . ILE A 1 758 ? -30.147 -10.316 12.680 1.00 49.59 758 ILE A O 1
ATOM 5879 N N . ARG A 1 759 ? -30.050 -8.749 14.287 1.00 46.28 759 ARG A N 1
ATOM 5880 C CA . ARG A 1 759 ? -30.639 -7.671 13.477 1.00 46.28 759 ARG A CA 1
ATOM 5881 C C . ARG A 1 759 ? -29.783 -7.312 12.261 1.00 46.28 759 ARG A C 1
ATOM 5883 O O . ARG A 1 759 ? -30.344 -7.112 11.201 1.00 46.28 759 ARG A O 1
ATOM 5890 N N . ILE A 1 760 ? -28.454 -7.294 12.351 1.00 38.12 760 ILE A N 1
ATOM 5891 C CA . ILE A 1 760 ? -27.611 -7.002 11.171 1.00 38.12 760 ILE A CA 1
ATOM 5892 C C . ILE A 1 760 ? -27.677 -8.138 10.135 1.00 38.12 760 ILE A C 1
ATOM 5894 O O . ILE A 1 760 ? -27.740 -7.877 8.941 1.00 38.12 760 ILE A O 1
ATOM 5898 N N . VAL A 1 761 ? -27.724 -9.396 10.583 1.00 36.09 761 VAL A N 1
ATOM 5899 C CA . VAL A 1 761 ? -27.720 -10.578 9.697 1.00 36.09 761 VAL A CA 1
ATOM 5900 C C . VAL A 1 761 ? -29.097 -10.893 9.096 1.00 36.09 761 VAL A C 1
ATOM 5902 O O . VAL A 1 761 ? -29.164 -11.579 8.089 1.00 36.09 761 VAL A O 1
ATOM 5905 N N . CYS A 1 762 ? -30.194 -10.423 9.698 1.00 32.88 762 CYS A N 1
ATOM 5906 C CA . CYS A 1 762 ? -31.547 -10.596 9.151 1.00 32.88 762 CYS A CA 1
ATOM 5907 C C . CYS A 1 762 ? -32.056 -9.390 8.339 1.00 32.88 762 CYS A C 1
ATOM 5909 O O . CYS A 1 762 ? -33.157 -9.461 7.792 1.00 32.88 762 CYS A O 1
ATOM 5911 N N . PHE A 1 763 ? -31.320 -8.273 8.324 1.00 35.94 763 PHE A N 1
ATOM 5912 C CA . PHE A 1 763 ? -31.638 -7.082 7.524 1.00 35.94 763 PHE A CA 1
ATOM 5913 C C . PHE A 1 763 ? -30.728 -6.908 6.292 1.00 35.94 763 PHE A C 1
ATOM 5915 O O . PHE A 1 763 ? -31.084 -6.118 5.418 1.00 35.94 763 PHE A O 1
ATOM 5922 N N . LEU A 1 764 ? -29.607 -7.638 6.223 1.00 29.73 764 LEU A N 1
ATOM 5923 C CA . LEU A 1 764 ? -28.902 -7.991 4.982 1.00 29.73 764 LEU A CA 1
ATOM 5924 C C . LEU A 1 764 ? -29.524 -9.269 4.412 1.00 29.73 764 LEU A C 1
ATOM 5926 O O . LEU A 1 764 ? -29.641 -9.354 3.172 1.00 29.73 764 LEU A O 1
#